Protein AF-0000000083337103 (afdb_homodimer)

Radius of gyration: 29.52 Å; Cα contacts (8 Å, |Δi|>4): 2471; chains: 2; bounding box: 62×86×66 Å

Structure (mmCIF, N/CA/C/O backbone):
data_AF-0000000083337103-model_v1
#
loop_
_entity.id
_entity.type
_entity.pdbx_description
1 polymer 'Aldehyde dehydrogenase'
#
loop_
_atom_site.group_PDB
_atom_site.id
_atom_site.type_symbol
_atom_site.label_atom_id
_atom_site.label_alt_id
_atom_site.label_comp_id
_atom_site.label_asym_id
_atom_site.label_entity_id
_atom_site.label_seq_id
_atom_site.pdbx_PDB_ins_code
_atom_site.Cartn_x
_atom_site.Cartn_y
_atom_site.Cartn_z
_atom_site.occupancy
_atom_site.B_iso_or_equiv
_atom_site.auth_seq_id
_atom_site.auth_comp_id
_atom_site.auth_asym_id
_atom_site.auth_atom_id
_atom_site.pdbx_PDB_model_num
ATOM 1 N N . MET A 1 1 ? -28.062 23.016 35.469 1 33.94 1 MET A N 1
ATOM 2 C CA . MET A 1 1 ? -26.984 22.734 34.531 1 33.94 1 MET A CA 1
ATOM 3 C C . MET A 1 1 ? -27.516 21.938 33.344 1 33.94 1 MET A C 1
ATOM 5 O O . MET A 1 1 ? -28.094 20.875 33.5 1 33.94 1 MET A O 1
ATOM 9 N N . THR A 1 2 ? -27.953 22.578 32.312 1 44.22 2 THR A N 1
ATOM 10 C CA . THR A 1 2 ? -28.547 21.953 31.141 1 44.22 2 THR A CA 1
ATOM 11 C C . THR A 1 2 ? -27.703 20.766 30.672 1 44.22 2 THR A C 1
ATOM 13 O O . THR A 1 2 ? -26.484 20.844 30.625 1 44.22 2 THR A O 1
ATOM 16 N N . ALA A 1 3 ? -28.328 19.734 30.734 1 54.28 3 ALA A N 1
ATOM 17 C CA . ALA A 1 3 ? -27.703 18.469 30.375 1 54.28 3 ALA A CA 1
ATOM 18 C C . ALA A 1 3 ? -26.906 18.609 29.078 1 54.28 3 ALA A C 1
ATOM 20 O O . ALA A 1 3 ? -27.391 19.188 28.094 1 54.28 3 ALA A O 1
ATOM 21 N N . PRO A 1 4 ? -25.688 18.344 29.219 1 73.19 4 PRO A N 1
ATOM 22 C CA . PRO A 1 4 ? -24.891 18.422 27.984 1 73.19 4 PRO A CA 1
ATOM 23 C C . PRO A 1 4 ? -25.516 17.672 26.828 1 73.19 4 PRO A C 1
ATOM 25 O O . PRO A 1 4 ? -26.203 16.672 27.031 1 73.19 4 PRO A O 1
ATOM 28 N N . VAL A 1 5 ? -25.5 18.266 25.719 1 80.81 5 VAL A N 1
ATOM 29 C CA . VAL A 1 5 ? -25.984 17.641 24.484 1 80.81 5 VAL A CA 1
ATOM 30 C C . VAL A 1 5 ? -25.297 16.281 24.297 1 80.81 5 VAL A C 1
ATOM 32 O O . VAL A 1 5 ? -24.078 16.188 24.406 1 80.81 5 VAL A O 1
ATOM 35 N N . GLN A 1 6 ? -26.094 15.203 24.172 1 82.31 6 GLN A N 1
ATOM 36 C CA . GLN A 1 6 ? -25.594 13.867 23.859 1 82.31 6 GLN A CA 1
ATOM 37 C C . GLN A 1 6 ? -25.812 13.531 22.391 1 82.31 6 GLN A C 1
ATOM 39 O O . GLN A 1 6 ? -26.922 13.594 21.891 1 82.31 6 GLN A O 1
ATOM 44 N N . HIS A 1 7 ? -24.703 13.203 21.766 1 88.31 7 HIS A N 1
ATOM 45 C CA . HIS A 1 7 ? -24.781 12.977 20.328 1 88.31 7 HIS A CA 1
ATOM 46 C C . HIS A 1 7 ? -24.953 11.492 20.016 1 88.31 7 HIS A C 1
ATOM 48 O O . HIS A 1 7 ? -24.359 10.648 20.688 1 88.31 7 HIS A O 1
ATOM 54 N N . PRO A 1 8 ? -25.688 11.195 18.953 1 89.31 8 PRO A N 1
ATOM 55 C CA . PRO A 1 8 ? -25.891 9.812 18.5 1 89.31 8 PRO A CA 1
ATOM 56 C C . PRO A 1 8 ? -24.859 9.391 17.453 1 89.31 8 PRO A C 1
ATOM 58 O O . PRO A 1 8 ? -24.156 10.242 16.891 1 89.31 8 PRO A O 1
ATOM 61 N N . MET A 1 9 ? -24.75 8.094 17.266 1 96.25 9 MET A N 1
ATOM 62 C CA . MET A 1 9 ? -24.094 7.559 16.078 1 96.25 9 MET A CA 1
ATOM 63 C C . MET A 1 9 ? -25.031 7.605 14.867 1 96.25 9 MET A C 1
ATOM 65 O O . MET A 1 9 ? -26.219 7.906 15 1 96.25 9 MET A O 1
ATOM 69 N N . TYR A 1 10 ? -24.5 7.516 13.703 1 98.25 10 TYR A N 1
ATOM 70 C CA . TYR A 1 10 ? -25.281 7.422 12.477 1 98.25 10 TYR A CA 1
ATOM 71 C C . TYR A 1 10 ? -25 6.113 11.742 1 98.25 10 TYR A C 1
ATOM 73 O O . TYR A 1 10 ? -23.984 6 11.039 1 98.25 10 TYR A O 1
ATOM 81 N N . ILE A 1 11 ? -25.859 5.113 11.875 1 98.12 11 ILE A N 1
ATOM 82 C CA . ILE A 1 11 ? -25.656 3.773 11.336 1 98.12 11 ILE A CA 1
ATOM 83 C C . ILE A 1 11 ? -26.859 3.359 10.508 1 98.12 11 ILE A C 1
ATOM 85 O O . ILE A 1 11 ? -28 3.479 10.953 1 98.12 11 ILE A O 1
ATOM 89 N N . ASP A 1 12 ? -26.609 2.986 9.32 1 98.25 12 ASP A N 1
ATOM 90 C CA . ASP A 1 12 ? -27.625 2.451 8.422 1 98.25 12 ASP A CA 1
ATOM 91 C C . ASP A 1 12 ? -28.75 3.471 8.18 1 98.25 12 ASP A C 1
ATOM 93 O O . ASP A 1 12 ? -29.922 3.127 8.211 1 98.25 12 ASP A O 1
ATOM 97 N N . GLY A 1 13 ? -28.312 4.672 8.039 1 97.81 13 GLY A N 1
ATOM 98 C CA . GLY A 1 13 ? -29.234 5.73 7.652 1 97.81 13 GLY A CA 1
ATOM 99 C C . GLY A 1 13 ? -30.047 6.27 8.812 1 97.81 13 GLY A C 1
ATOM 100 O O . GLY A 1 13 ? -31.047 6.973 8.609 1 97.81 13 GLY A O 1
ATOM 101 N N . GLN A 1 14 ? -29.625 5.914 10.031 1 97.38 14 GLN A N 1
ATOM 102 C CA . GLN A 1 14 ? -30.391 6.344 11.195 1 97.38 14 GLN A CA 1
ATOM 103 C C . GLN A 1 14 ? -29.469 6.836 12.305 1 97.38 14 GLN A C 1
ATOM 105 O O . GLN A 1 14 ? -28.391 6.27 12.523 1 97.38 14 GLN A O 1
ATOM 110 N N . PHE A 1 15 ? -29.953 7.906 12.969 1 97 15 PHE A N 1
ATOM 111 C CA . PHE A 1 15 ? -29.297 8.32 14.203 1 97 15 PHE A CA 1
ATOM 112 C C . PHE A 1 15 ? -29.656 7.398 15.352 1 97 15 PHE A C 1
ATOM 114 O O . PHE A 1 15 ? -30.844 7.18 15.625 1 97 15 PHE A O 1
ATOM 121 N N . GLU A 1 16 ? -28.656 6.773 15.906 1 92.44 16 GLU A N 1
ATOM 122 C CA . GLU A 1 16 ? -28.891 5.848 17.016 1 92.44 16 GLU A CA 1
ATOM 123 C C . GLU A 1 16 ? -28.172 6.316 18.281 1 92.44 16 GLU A C 1
ATOM 125 O O . GLU A 1 16 ? -27.016 6.762 18.219 1 92.44 16 GLU A O 1
ATOM 130 N N . PRO A 1 17 ? -29 6.211 19.328 1 84.12 17 PRO A N 1
ATOM 131 C CA . PRO A 1 17 ? -28.297 6.52 20.578 1 84.12 17 PRO A CA 1
ATOM 132 C C . PRO A 1 17 ? -27.203 5.512 20.906 1 84.12 17 PRO A C 1
ATOM 134 O O . PRO A 1 17 ? -27.312 4.336 20.547 1 84.12 17 PRO A O 1
ATOM 137 N N . GLY A 1 18 ? -26.141 6 21.297 1 74.75 18 GLY A N 1
ATOM 138 C CA . GLY A 1 18 ? -25.125 5.066 21.734 1 74.75 18 GLY A CA 1
ATOM 139 C C . GLY A 1 18 ? -25.609 4.07 22.766 1 74.75 18 GLY A C 1
ATOM 140 O O . GLY A 1 18 ? -26.484 4.391 23.578 1 74.75 18 GLY A O 1
ATOM 141 N N . ARG A 1 19 ? -25.25 2.857 22.656 1 72.56 19 ARG A N 1
ATOM 142 C CA . ARG A 1 19 ? -25.641 1.775 23.562 1 72.56 19 ARG A CA 1
ATOM 143 C C . ARG A 1 19 ? -24.672 1.66 24.734 1 72.56 19 ARG A C 1
ATOM 145 O O . ARG A 1 19 ? -24.844 0.794 25.594 1 72.56 19 ARG A O 1
ATOM 152 N N . ALA A 1 20 ? -23.797 2.619 24.625 1 72.31 20 ALA A N 1
ATOM 153 C CA . ALA A 1 20 ? -22.719 2.516 25.625 1 72.31 20 ALA A CA 1
ATOM 154 C C . ALA A 1 20 ? -23.203 2.998 27 1 72.31 20 ALA A C 1
ATOM 156 O O . ALA A 1 20 ? -24.109 3.818 27.094 1 72.31 20 ALA A O 1
ATOM 157 N N . ASP A 1 21 ? -22.625 2.338 27.938 1 80.06 21 ASP A N 1
ATOM 158 C CA . ASP A 1 21 ? -22.906 2.723 29.328 1 80.06 21 ASP A CA 1
ATOM 159 C C . ASP A 1 21 ? -22.016 3.889 29.766 1 80.06 21 ASP A C 1
ATOM 161 O O . ASP A 1 21 ? -22.172 4.402 30.875 1 80.06 21 ASP A O 1
ATOM 165 N N . ALA A 1 22 ? -21.156 4.199 28.859 1 89.06 22 ALA A N 1
ATOM 166 C CA . ALA A 1 22 ? -20.203 5.262 29.203 1 89.06 22 ALA A CA 1
ATOM 167 C C . ALA A 1 22 ? -20.188 6.344 28.141 1 89.06 22 ALA A C 1
ATOM 169 O O . ALA A 1 22 ? -20.594 6.102 27 1 89.06 22 ALA A O 1
ATOM 170 N N . TRP A 1 23 ? -19.812 7.594 28.594 1 93.5 23 TRP A N 1
ATOM 171 C CA . TRP A 1 23 ? -19.75 8.766 27.734 1 93.5 23 TRP A CA 1
ATOM 172 C C . TRP A 1 23 ? -18.344 9.367 27.703 1 93.5 23 TRP A C 1
ATOM 174 O O . TRP A 1 23 ? -17.578 9.188 28.656 1 93.5 23 TRP A O 1
ATOM 184 N N . ILE A 1 24 ? -18.062 10 26.594 1 96.19 24 ILE A N 1
ATOM 185 C CA . ILE A 1 24 ? -16.844 10.797 26.453 1 96.19 24 ILE A CA 1
ATOM 186 C C . ILE A 1 24 ? -17.203 12.281 26.391 1 96.19 24 ILE A C 1
ATOM 188 O O . ILE A 1 24 ? -18.031 12.695 25.594 1 96.19 24 ILE A O 1
ATOM 192 N N . ASP A 1 25 ? -16.609 13.039 27.25 1 96.81 25 ASP A N 1
ATOM 193 C CA . ASP A 1 25 ? -16.859 14.477 27.312 1 96.81 25 ASP A CA 1
ATOM 194 C C . ASP A 1 25 ? -16.125 15.211 26.203 1 96.81 25 ASP A C 1
ATOM 196 O O . ASP A 1 25 ? -14.977 14.891 25.891 1 96.81 25 ASP A O 1
ATOM 200 N N . VAL A 1 26 ? -16.828 16.094 25.578 1 97.88 26 VAL A N 1
ATOM 201 C CA . VAL A 1 26 ? -16.234 17.016 24.609 1 97.88 26 VAL A CA 1
ATOM 202 C C . VAL A 1 26 ? -16.047 18.391 25.234 1 97.88 26 VAL A C 1
ATOM 204 O O . VAL A 1 26 ? -17.016 19.031 25.641 1 97.88 26 VAL A O 1
ATOM 207 N N . ILE A 1 27 ? -14.781 18.797 25.297 1 98.06 27 ILE A N 1
ATOM 208 C CA . ILE A 1 27 ? -14.422 19.953 26.094 1 98.06 27 ILE A CA 1
ATOM 209 C C . ILE A 1 27 ? -13.961 21.094 25.172 1 98.06 27 ILE A C 1
ATOM 211 O O . ILE A 1 27 ? -13.219 20.844 24.219 1 98.06 27 ILE A O 1
ATOM 215 N N . ASN A 1 28 ? -14.469 22.328 25.422 1 98.38 28 ASN A N 1
ATOM 216 C CA . ASN A 1 28 ? -13.93 23.5 24.734 1 98.38 28 ASN A CA 1
ATOM 217 C C . ASN A 1 28 ? -12.5 23.797 25.188 1 98.38 28 ASN A C 1
ATOM 219 O O . ASN A 1 28 ? -12.266 24.125 26.344 1 98.38 28 ASN A O 1
ATOM 223 N N . PRO A 1 29 ? -11.555 23.766 24.281 1 98.62 29 PRO A N 1
ATOM 224 C CA . PRO A 1 29 ? -10.164 23.891 24.719 1 98.62 29 PRO A CA 1
ATOM 225 C C . PRO A 1 29 ? -9.812 25.312 25.156 1 98.62 29 PRO A C 1
ATOM 227 O O . PRO A 1 29 ? -8.805 25.516 25.844 1 98.62 29 PRO A O 1
ATOM 230 N N . ALA A 1 30 ? -10.562 26.328 24.75 1 98.25 30 ALA A N 1
ATOM 231 C CA . ALA A 1 30 ? -10.281 27.719 25.109 1 98.25 30 ALA A CA 1
ATOM 232 C C . ALA A 1 30 ? -10.828 28.047 26.5 1 98.25 30 ALA A C 1
ATOM 234 O O . ALA A 1 30 ? -10.273 28.891 27.203 1 98.25 30 ALA A O 1
ATOM 235 N N . THR A 1 31 ? -11.93 27.344 26.953 1 97.94 31 THR A N 1
ATOM 236 C CA . THR A 1 31 ? -12.617 27.703 28.188 1 97.94 31 THR A CA 1
ATOM 237 C C . THR A 1 31 ? -12.648 26.531 29.156 1 97.94 31 THR A C 1
ATOM 239 O O . THR A 1 31 ? -12.961 26.703 30.344 1 97.94 31 THR A O 1
ATOM 242 N N . GLU A 1 32 ? -12.43 25.328 28.656 1 97.81 32 GLU A N 1
ATOM 243 C CA . GLU A 1 32 ? -12.477 24.078 29.406 1 97.81 32 GLU A CA 1
ATOM 244 C C . GLU A 1 32 ? -13.906 23.703 29.781 1 97.81 32 GLU A C 1
ATOM 246 O O . GLU A 1 32 ? -14.133 22.828 30.609 1 97.81 32 GLU A O 1
ATOM 251 N N . ALA A 1 33 ? -14.812 24.359 29.125 1 97.25 33 ALA A N 1
ATOM 252 C CA . ALA A 1 33 ? -16.219 24.078 29.391 1 97.25 33 ALA A CA 1
ATOM 253 C C . ALA A 1 33 ? -16.656 22.797 28.688 1 97.25 33 ALA A C 1
ATOM 255 O O . ALA A 1 33 ? -16.203 22.484 27.578 1 97.25 33 ALA A O 1
ATOM 256 N N . LEU A 1 34 ? -17.562 22.062 29.328 1 97.25 34 LEU A N 1
ATOM 257 C CA . LEU A 1 34 ? -18.188 20.906 28.703 1 97.25 34 LEU A CA 1
ATOM 258 C C . LEU A 1 34 ? -19.156 21.344 27.594 1 97.25 34 LEU A C 1
ATOM 260 O O . LEU A 1 34 ? -20.109 22.094 27.859 1 97.25 34 LEU A O 1
ATOM 264 N N . LEU A 1 35 ? -18.922 20.922 26.375 1 97.12 35 LEU A N 1
ATOM 265 C CA . LEU A 1 35 ? -19.75 21.281 25.234 1 97.12 35 LEU A CA 1
ATOM 266 C C . LEU A 1 35 ? -20.859 20.266 25 1 97.12 35 LEU A C 1
ATOM 268 O O . LEU A 1 35 ? -22 20.625 24.75 1 97.12 35 LEU A O 1
ATOM 272 N N . SER A 1 36 ? -20.438 19.031 24.984 1 96.12 36 SER A N 1
ATOM 273 C CA . SER A 1 36 ? -21.312 17.906 24.672 1 96.12 36 SER A CA 1
ATOM 274 C C . SER A 1 36 ? -20.703 16.594 25.141 1 96.12 36 SER A C 1
ATOM 276 O O . SER A 1 36 ? -19.625 16.578 25.75 1 96.12 36 SER A O 1
ATOM 278 N N . ARG A 1 37 ? -21.469 15.547 24.953 1 95.12 37 ARG A N 1
ATOM 279 C CA . ARG A 1 37 ? -20.969 14.195 25.203 1 95.12 37 ARG A CA 1
ATOM 280 C C . ARG A 1 37 ? -21.281 13.273 24.031 1 95.12 37 ARG A C 1
ATOM 282 O O . ARG A 1 37 ? -22.281 13.461 23.328 1 95.12 37 ARG A O 1
ATOM 289 N N . ILE A 1 38 ? -20.406 12.344 23.812 1 95.75 38 ILE A N 1
ATOM 290 C CA . ILE A 1 38 ? -20.641 11.312 22.812 1 95.75 38 ILE A CA 1
ATOM 291 C C . ILE A 1 38 ? -20.547 9.93 23.469 1 95.75 38 ILE A C 1
ATOM 293 O O . ILE A 1 38 ? -19.906 9.766 24.5 1 95.75 38 ILE A O 1
ATOM 297 N N . PRO A 1 39 ? -21.219 8.938 22.891 1 94.88 39 PRO A N 1
ATOM 298 C CA . PRO A 1 39 ? -21.094 7.586 23.422 1 94.88 39 PRO A CA 1
ATOM 299 C C . PRO A 1 39 ? -19.672 7.047 23.328 1 94.88 39 PRO A C 1
ATOM 301 O O . PRO A 1 39 ? -18.969 7.301 22.344 1 94.88 39 PRO A O 1
ATOM 304 N N . ASP A 1 40 ? -19.266 6.414 24.391 1 96.25 40 ASP A N 1
ATOM 305 C CA . ASP A 1 40 ? -18.047 5.602 24.328 1 96.25 40 ASP A CA 1
ATOM 306 C C . ASP A 1 40 ? -18.312 4.273 23.609 1 96.25 40 ASP A C 1
ATOM 308 O O . ASP A 1 40 ? -18.531 3.246 24.266 1 96.25 40 ASP A O 1
ATOM 312 N N . GLY A 1 41 ? -18.266 4.293 22.25 1 95.62 41 GLY A N 1
ATOM 313 C CA . GLY A 1 41 ? -18.703 3.207 21.391 1 95.62 41 GLY A CA 1
ATOM 314 C C . GLY A 1 41 ? -17.938 1.92 21.625 1 95.62 41 GLY A C 1
ATOM 315 O O . GLY A 1 41 ? -16.797 1.947 22.094 1 95.62 41 GLY A O 1
ATOM 316 N N . SER A 1 42 ? -18.516 0.832 21.219 1 95.44 42 SER A N 1
ATOM 317 C CA . SER A 1 42 ? -17.938 -0.501 21.359 1 95.44 42 SER A CA 1
ATOM 318 C C . SER A 1 42 ? -17.547 -1.082 20 1 95.44 42 SER A C 1
ATOM 320 O O . SER A 1 42 ? -17.891 -0.512 18.969 1 95.44 42 SER A O 1
ATOM 322 N N . ALA A 1 43 ? -16.875 -2.234 20.078 1 96.56 43 ALA A N 1
ATOM 323 C CA . ALA A 1 43 ? -16.578 -2.986 18.859 1 96.56 43 ALA A CA 1
ATOM 324 C C . ALA A 1 43 ? -17.875 -3.393 18.141 1 96.56 43 ALA A C 1
ATOM 326 O O . ALA A 1 43 ? -17.922 -3.426 16.922 1 96.56 43 ALA A O 1
ATOM 327 N N . GLU A 1 44 ? -18.875 -3.703 18.906 1 96.62 44 GLU A N 1
ATOM 328 C CA . GLU A 1 44 ? -20.156 -4.113 18.328 1 96.62 44 GLU A CA 1
ATOM 329 C C . GLU A 1 44 ? -20.781 -2.982 17.531 1 96.62 44 GLU A C 1
ATOM 331 O O . GLU A 1 44 ? -21.422 -3.227 16.5 1 96.62 44 GLU A O 1
ATOM 336 N N . ASP A 1 45 ? -20.641 -1.751 18.016 1 96.94 45 ASP A N 1
ATOM 337 C CA . ASP A 1 45 ? -21.141 -0.602 17.266 1 96.94 45 ASP A CA 1
ATOM 338 C C . ASP A 1 45 ? -20.453 -0.491 15.914 1 96.94 45 ASP A C 1
ATOM 340 O O . ASP A 1 45 ? -21.109 -0.26 14.891 1 96.94 45 ASP A O 1
ATOM 344 N N . ALA A 1 46 ? -19.172 -0.667 15.953 1 97.94 46 ALA A N 1
ATOM 345 C CA . ALA A 1 46 ? -18.406 -0.644 14.711 1 97.94 46 ALA A CA 1
ATOM 346 C C . ALA A 1 46 ? -18.828 -1.776 13.781 1 97.94 46 ALA A C 1
ATOM 348 O O . ALA A 1 46 ? -18.953 -1.578 12.57 1 97.94 46 ALA A O 1
ATOM 349 N N . GLN A 1 47 ? -19.047 -2.969 14.32 1 98.44 47 GLN A N 1
ATOM 350 C CA . GLN A 1 47 ? -19.469 -4.125 13.531 1 98.44 47 GLN A CA 1
ATOM 351 C C . GLN A 1 47 ? -20.812 -3.867 12.844 1 98.44 47 GLN A C 1
ATOM 353 O O . GLN A 1 47 ? -20.984 -4.207 11.672 1 98.44 47 GLN A 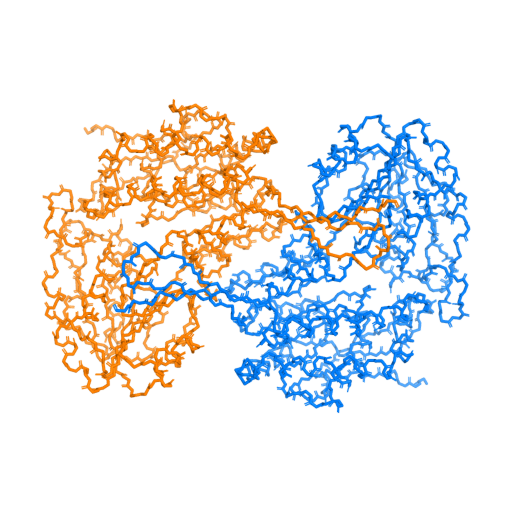O 1
ATOM 358 N N . ARG A 1 48 ? -21.734 -3.273 13.57 1 98 48 ARG A N 1
ATOM 359 C CA . ARG A 1 48 ? -23.031 -2.959 12.992 1 98 48 ARG A CA 1
ATOM 360 C C . ARG A 1 48 ? -22.891 -1.993 11.82 1 98 48 ARG A C 1
ATOM 362 O O . ARG A 1 48 ? -23.547 -2.156 10.789 1 98 48 ARG A O 1
ATOM 369 N N . ALA A 1 49 ? -22.047 -1 12 1 98.69 49 ALA A N 1
ATOM 370 C CA . ALA A 1 49 ? -21.812 -0.031 10.938 1 98.69 49 ALA A CA 1
ATOM 371 C C . ALA A 1 49 ? -21.172 -0.699 9.719 1 98.69 49 ALA A C 1
ATOM 373 O O . ALA A 1 49 ? -21.562 -0.429 8.578 1 98.69 49 ALA A O 1
ATOM 374 N N . ILE A 1 50 ? -20.219 -1.591 9.938 1 98.88 50 ILE A N 1
ATOM 375 C CA . ILE A 1 50 ? -19.516 -2.303 8.867 1 98.88 50 ILE A CA 1
ATOM 376 C C . ILE A 1 50 ? -20.516 -3.195 8.125 1 98.88 50 ILE A C 1
ATOM 378 O O . ILE A 1 50 ? -20.5 -3.254 6.891 1 98.88 50 ILE A O 1
ATOM 382 N N . LEU A 1 51 ? -21.344 -3.896 8.844 1 98.81 51 LEU A N 1
ATOM 383 C CA . LEU A 1 51 ? -22.328 -4.77 8.227 1 98.81 51 LEU A CA 1
ATOM 384 C C . LEU A 1 51 ? -23.312 -3.967 7.367 1 98.81 51 LEU A C 1
ATOM 386 O O . LEU A 1 51 ? -23.703 -4.414 6.293 1 98.81 51 LEU A O 1
ATOM 390 N N . ALA A 1 52 ? -23.734 -2.803 7.906 1 98.81 52 ALA A N 1
ATOM 391 C CA . ALA A 1 52 ? -24.594 -1.918 7.125 1 98.81 52 ALA A CA 1
ATOM 392 C C . ALA A 1 52 ? -23.922 -1.486 5.832 1 98.81 52 ALA A C 1
ATOM 394 O O . ALA A 1 52 ? -24.531 -1.48 4.766 1 98.81 52 ALA A O 1
ATOM 395 N N . ALA A 1 53 ? -22.672 -1.084 5.934 1 98.94 53 ALA A N 1
ATOM 396 C CA . ALA A 1 53 ? -21.891 -0.687 4.766 1 98.94 53 ALA A CA 1
ATOM 397 C C . ALA A 1 53 ? -21.781 -1.836 3.77 1 98.94 53 ALA A C 1
ATOM 399 O O . ALA A 1 53 ? -21.891 -1.629 2.559 1 98.94 53 ALA A O 1
ATOM 400 N N . GLU A 1 54 ? -21.516 -3.041 4.254 1 98.69 54 GLU A N 1
ATOM 401 C CA . GLU A 1 54 ? -21.391 -4.23 3.414 1 98.69 54 GLU A CA 1
ATOM 402 C C . GLU A 1 54 ? -22.672 -4.492 2.641 1 98.69 54 GLU A C 1
ATOM 404 O O . GLU A 1 54 ? -22.641 -4.801 1.447 1 98.69 54 GLU A O 1
ATOM 409 N N . ARG A 1 55 ? -23.797 -4.395 3.332 1 98.5 55 ARG A N 1
ATOM 410 C CA . ARG A 1 55 ? -25.094 -4.633 2.705 1 98.5 55 ARG A CA 1
ATOM 411 C C . ARG A 1 55 ? -25.359 -3.621 1.597 1 98.5 55 ARG A C 1
ATOM 413 O O . ARG A 1 55 ? -25.953 -3.961 0.567 1 98.5 55 ARG A O 1
ATOM 420 N N . ALA A 1 56 ? -24.891 -2.4 1.756 1 98.81 56 ALA A N 1
ATOM 421 C CA . ALA A 1 56 ? -25.172 -1.309 0.831 1 98.81 56 ALA A CA 1
ATOM 422 C C . ALA A 1 56 ? -24.234 -1.342 -0.372 1 98.81 56 ALA A C 1
ATOM 424 O O . ALA A 1 56 ? -24.562 -0.791 -1.43 1 98.81 56 ALA A O 1
ATOM 425 N N . GLN A 1 57 ? -23.125 -1.963 -0.267 1 98.5 57 GLN A N 1
ATOM 426 C CA . GLN A 1 57 ? -21.984 -1.786 -1.159 1 98.5 57 GLN A CA 1
ATOM 427 C C . GLN A 1 57 ? -22.312 -2.254 -2.574 1 98.5 57 GLN A C 1
ATOM 429 O O . GLN A 1 57 ? -22.031 -1.547 -3.547 1 98.5 57 GLN A O 1
ATOM 434 N N . PRO A 1 58 ? -22.938 -3.441 -2.758 1 97.19 58 PRO A N 1
ATOM 435 C CA . PRO A 1 58 ? -23.156 -3.902 -4.129 1 97.19 58 PRO A CA 1
ATOM 436 C C . PRO A 1 58 ? -24.062 -2.961 -4.926 1 97.19 58 PRO A C 1
ATOM 438 O O . PRO A 1 58 ? -23.766 -2.641 -6.078 1 97.19 58 PRO A O 1
ATOM 441 N N . ALA A 1 59 ? -25.125 -2.494 -4.309 1 98.12 59 ALA A N 1
ATOM 442 C CA . ALA A 1 59 ? -26.031 -1.585 -5 1 98.12 59 ALA A CA 1
ATOM 443 C C . ALA A 1 59 ? -25.375 -0.242 -5.277 1 98.12 59 ALA A C 1
ATOM 445 O O . ALA A 1 59 ? -25.594 0.363 -6.328 1 98.12 59 ALA A O 1
ATOM 446 N N . TRP A 1 60 ? -24.594 0.245 -4.383 1 98.75 60 TRP A N 1
ATOM 447 C CA . TRP A 1 60 ? -23.891 1.506 -4.551 1 98.75 60 TRP A CA 1
ATOM 448 C C . TRP A 1 60 ? -22.891 1.414 -5.703 1 98.75 60 TRP A C 1
ATOM 450 O O . TRP A 1 60 ? -22.828 2.307 -6.551 1 98.75 60 TRP A O 1
ATOM 460 N N . GLU A 1 61 ? -22.109 0.341 -5.73 1 97.88 61 GLU A N 1
ATOM 461 C CA . GLU A 1 61 ? -21.109 0.135 -6.781 1 97.88 61 GLU A CA 1
ATOM 462 C C . GLU A 1 61 ? -21.781 0.036 -8.148 1 97.88 61 GLU A C 1
ATOM 464 O O . GLU A 1 61 ? -21.203 0.453 -9.156 1 97.88 61 GLU A O 1
ATOM 469 N N . ALA A 1 62 ? -22.984 -0.475 -8.164 1 96.94 62 ALA A N 1
ATOM 470 C CA . ALA A 1 62 ? -23.672 -0.709 -9.43 1 96.94 62 ALA A CA 1
ATOM 471 C C . ALA A 1 62 ? -24.125 0.606 -10.062 1 96.94 62 ALA A C 1
ATOM 473 O O . ALA A 1 62 ? -24.391 0.661 -11.266 1 96.94 62 ALA A O 1
ATOM 474 N N . LEU A 1 63 ? -24.188 1.689 -9.242 1 98 63 LEU A N 1
ATOM 475 C CA . LEU A 1 63 ? -24.547 2.988 -9.797 1 98 63 LEU A CA 1
ATOM 476 C C . LEU A 1 63 ? -23.453 3.508 -10.719 1 98 63 LEU A C 1
ATOM 478 O O . LEU A 1 63 ? -22.266 3.395 -10.398 1 98 63 LEU A O 1
ATOM 482 N N . PRO A 1 64 ? -23.859 4.078 -11.891 1 97.88 64 PRO A N 1
ATOM 483 C CA . PRO A 1 64 ? -22.844 4.789 -12.664 1 97.88 64 PRO A CA 1
ATOM 484 C C . PRO A 1 64 ? -22.141 5.879 -11.852 1 97.88 64 PRO A C 1
ATOM 486 O O . PRO A 1 64 ? -22.781 6.547 -11.031 1 97.88 64 PRO A O 1
ATOM 489 N N . ALA A 1 65 ? -20.938 6.102 -12.086 1 98.25 65 ALA A N 1
ATOM 490 C CA . ALA A 1 65 ? -20.141 7.043 -11.305 1 98.25 65 ALA A CA 1
ATOM 491 C C . ALA A 1 65 ? -20.766 8.438 -11.312 1 98.25 65 ALA A C 1
ATOM 493 O O . ALA A 1 65 ? -20.688 9.164 -10.32 1 98.25 65 ALA A O 1
ATOM 494 N N . ILE A 1 66 ? -21.391 8.789 -12.398 1 98.56 66 ILE A N 1
ATOM 495 C CA . ILE A 1 66 ? -21.969 10.125 -12.531 1 98.56 66 ILE A CA 1
ATOM 496 C C . ILE A 1 66 ? -23.141 10.281 -11.555 1 98.56 66 ILE A C 1
ATOM 498 O O . ILE A 1 66 ? -23.391 11.383 -11.07 1 98.56 66 ILE A O 1
ATOM 502 N N . GLU A 1 67 ? -23.812 9.211 -11.227 1 98.69 67 GLU A N 1
ATOM 503 C CA . GLU A 1 6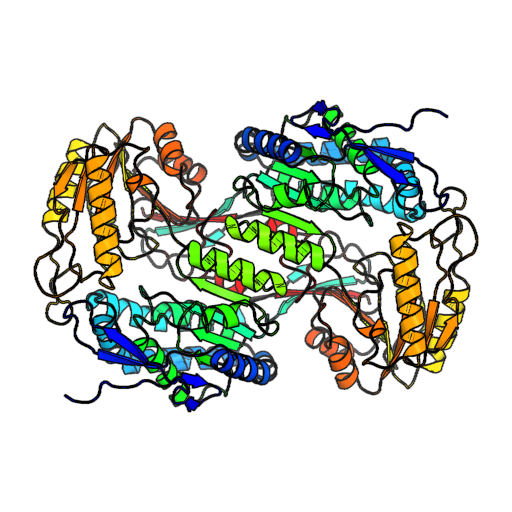7 ? -24.875 9.258 -10.227 1 98.69 67 GLU A CA 1
ATOM 504 C C . GLU A 1 67 ? -24.297 9.391 -8.82 1 98.69 67 GLU A C 1
ATOM 506 O O . GLU A 1 67 ? -24.828 10.133 -7.992 1 98.69 67 GLU A O 1
ATOM 511 N N . ARG A 1 68 ? -23.219 8.703 -8.586 1 98.88 68 ARG A N 1
ATOM 512 C CA . ARG A 1 68 ? -22.547 8.852 -7.301 1 98.88 68 ARG A CA 1
ATOM 513 C C . ARG A 1 68 ? -22.016 10.273 -7.129 1 98.88 68 ARG A C 1
ATOM 515 O O . ARG A 1 68 ? -22.094 10.844 -6.039 1 98.88 68 ARG A O 1
ATOM 522 N N . ALA A 1 69 ? -21.547 10.859 -8.227 1 98.88 69 ALA A N 1
ATOM 523 C CA . ALA A 1 69 ? -21.078 12.25 -8.219 1 98.88 69 ALA A CA 1
ATOM 524 C C . ALA A 1 69 ? -22.203 13.195 -7.797 1 98.88 69 ALA A C 1
ATOM 526 O O . ALA A 1 69 ? -21.969 14.188 -7.109 1 98.88 69 ALA A O 1
ATOM 527 N N . GLY A 1 70 ? -23.406 12.883 -8.273 1 98.88 70 GLY A N 1
ATOM 528 C CA . GLY A 1 70 ? -24.547 13.695 -7.887 1 98.88 70 GLY A CA 1
ATOM 529 C C . GLY A 1 70 ? -24.75 13.766 -6.383 1 98.88 70 GLY A C 1
ATOM 530 O O . GLY A 1 70 ? -25.078 14.828 -5.844 1 98.88 70 GLY A O 1
ATOM 531 N N . TRP A 1 71 ? -24.531 12.656 -5.703 1 98.88 71 TRP A N 1
ATOM 532 C CA . TRP A 1 71 ? -24.656 12.617 -4.254 1 98.88 71 TRP A CA 1
ATOM 533 C C . TRP A 1 71 ? -23.578 13.469 -3.586 1 98.88 71 TRP A C 1
ATOM 535 O O . TRP A 1 71 ? -23.844 14.172 -2.605 1 98.88 71 TRP A O 1
ATOM 545 N N . LEU A 1 72 ? -22.328 13.43 -4.09 1 98.94 72 LEU A N 1
ATOM 546 C CA . LEU A 1 72 ? -21.266 14.266 -3.549 1 98.94 72 LEU A CA 1
ATOM 547 C C . LEU A 1 72 ? -21.609 15.742 -3.688 1 98.94 72 LEU A C 1
ATOM 549 O O . LEU A 1 72 ? -21.391 16.531 -2.766 1 98.94 72 LEU A O 1
ATOM 553 N N . ARG A 1 73 ? -22.188 16.141 -4.82 1 98.88 73 ARG A N 1
ATOM 554 C CA . ARG A 1 73 ? -22.578 17.516 -5.051 1 98.88 73 ARG A CA 1
ATOM 555 C C . ARG A 1 73 ? -23.688 17.938 -4.094 1 98.88 73 ARG A C 1
ATOM 557 O O . ARG A 1 73 ? -23.719 19.094 -3.635 1 98.88 73 ARG A O 1
ATOM 564 N N . LYS A 1 74 ? -24.609 17 -3.812 1 98.88 74 LYS A N 1
ATOM 565 C CA . LYS A 1 74 ? -25.672 17.297 -2.846 1 98.88 74 LYS A CA 1
ATOM 566 C C . LYS A 1 74 ? -25.094 17.516 -1.452 1 98.88 74 LYS A C 1
ATOM 568 O O . LYS A 1 74 ? -25.531 18.406 -0.724 1 98.88 74 LYS A O 1
ATOM 573 N N . ILE A 1 75 ? -24.125 16.703 -1.092 1 98.94 75 ILE A N 1
ATOM 574 C CA . ILE A 1 75 ? -23.469 16.891 0.197 1 98.94 75 ILE A CA 1
ATOM 575 C C . ILE A 1 75 ? -22.781 18.25 0.235 1 98.94 75 ILE A C 1
ATOM 577 O O . ILE A 1 75 ? -22.922 19 1.211 1 98.94 75 ILE A O 1
ATOM 581 N N . ALA A 1 76 ? -22.047 18.594 -0.838 1 98.94 76 ALA A N 1
ATOM 582 C CA . ALA A 1 76 ? -21.344 19.875 -0.922 1 98.94 76 ALA A CA 1
ATOM 583 C C . ALA A 1 76 ? -22.328 21.031 -0.76 1 98.94 76 ALA A C 1
ATOM 585 O O . ALA A 1 76 ? -22.047 21.984 -0.029 1 98.94 76 ALA A O 1
ATOM 586 N N . ALA A 1 77 ? -23.453 20.938 -1.396 1 98.88 77 ALA A N 1
ATOM 587 C CA . ALA A 1 77 ? -24.469 21.969 -1.285 1 98.88 77 ALA A CA 1
ATOM 588 C C . ALA A 1 77 ? -24.984 22.078 0.146 1 98.88 77 ALA A C 1
ATOM 590 O O . ALA A 1 77 ? -25.188 23.172 0.662 1 98.88 77 ALA A O 1
ATOM 591 N N . GLY A 1 78 ? -25.25 20.906 0.767 1 98.88 78 GLY A N 1
ATOM 592 C CA . GLY A 1 78 ? -25.672 20.906 2.158 1 98.88 78 GLY A CA 1
ATOM 593 C C . GLY A 1 78 ? -24.672 21.547 3.094 1 98.88 78 GLY A C 1
ATOM 594 O O . GLY A 1 78 ? -25.047 22.234 4.043 1 98.88 78 GLY A O 1
ATOM 595 N N . ILE A 1 79 ? -23.422 21.328 2.838 1 98.94 79 ILE A N 1
ATOM 596 C CA . ILE A 1 79 ? -22.359 21.938 3.639 1 98.94 79 ILE A CA 1
ATOM 597 C C . ILE A 1 79 ? -22.391 23.453 3.486 1 98.94 79 ILE A C 1
ATOM 599 O O . ILE A 1 79 ? -22.328 24.188 4.477 1 98.94 79 ILE A O 1
ATOM 603 N N . ARG A 1 80 ? -22.516 23.953 2.25 1 98.88 80 ARG A N 1
ATOM 604 C CA . ARG A 1 80 ? -22.531 25.391 1.989 1 98.88 80 ARG A CA 1
ATOM 605 C C . ARG A 1 80 ? -23.734 26.047 2.664 1 98.88 80 ARG A C 1
ATOM 607 O O . ARG A 1 80 ? -23.641 27.172 3.137 1 98.88 80 ARG A O 1
ATOM 614 N N . GLU A 1 81 ? -24.812 25.344 2.834 1 98.56 81 GLU A N 1
ATOM 615 C CA . GLU A 1 81 ? -26.031 25.859 3.465 1 98.56 81 GLU A CA 1
ATOM 616 C C . GLU A 1 81 ? -25.844 26 4.973 1 98.56 81 GLU A C 1
ATOM 618 O O . GLU A 1 81 ? -26.516 26.812 5.613 1 98.56 81 GLU A O 1
ATOM 623 N N . ARG A 1 82 ? -24.922 25.25 5.516 1 98.38 82 ARG A N 1
ATOM 624 C CA . ARG A 1 82 ? -24.75 25.219 6.965 1 98.38 82 ARG A CA 1
ATOM 625 C C . ARG A 1 82 ? -23.344 25.672 7.363 1 98.38 82 ARG A C 1
ATOM 627 O O . ARG A 1 82 ? -22.859 25.344 8.445 1 98.38 82 ARG A O 1
ATOM 634 N N . ALA A 1 83 ? -22.688 26.375 6.523 1 98.62 83 ALA A N 1
ATOM 635 C CA . ALA A 1 83 ? -21.25 26.672 6.641 1 98.62 83 ALA A CA 1
ATOM 636 C C . ALA A 1 83 ? -20.938 27.375 7.957 1 98.62 83 ALA A C 1
ATOM 638 O O . ALA A 1 83 ? -20.031 26.969 8.68 1 98.62 83 ALA A O 1
ATOM 639 N N . ASP A 1 84 ? -21.734 28.391 8.352 1 98.25 84 ASP A N 1
ATOM 640 C CA . ASP A 1 84 ? -21.469 29.172 9.555 1 98.25 84 ASP A CA 1
ATOM 641 C C . ASP A 1 84 ? -21.641 28.328 10.812 1 98.25 84 ASP A C 1
ATOM 643 O O . ASP A 1 84 ? -20.859 28.422 11.75 1 98.25 84 ASP A O 1
ATOM 647 N N . GLU A 1 85 ? -22.656 27.547 10.781 1 98.25 85 GLU A N 1
ATOM 648 C CA . GLU A 1 85 ? -22.922 26.656 11.914 1 98.25 85 GLU A CA 1
ATOM 649 C C . GLU A 1 85 ? -21.781 25.656 12.117 1 98.25 85 GLU A C 1
ATOM 651 O O . GLU A 1 85 ? -21.328 25.453 13.242 1 98.25 85 GLU A O 1
ATOM 656 N N . ILE A 1 86 ? -21.375 25.078 11.062 1 98.69 86 ILE A N 1
ATOM 657 C CA . ILE A 1 86 ? -20.312 24.078 11.125 1 98.69 86 ILE A CA 1
ATOM 658 C C . ILE A 1 86 ? -19 24.719 11.562 1 98.69 86 ILE A C 1
ATOM 660 O O . ILE A 1 86 ? -18.281 24.156 12.391 1 98.69 86 ILE A O 1
ATOM 664 N N . ALA A 1 87 ? -18.703 25.891 11.023 1 98.69 87 ALA A N 1
ATOM 665 C CA . ALA A 1 87 ? -17.484 26.609 11.43 1 98.69 87 ALA A CA 1
ATOM 666 C C . ALA A 1 87 ? -17.484 26.891 12.922 1 98.69 87 ALA A C 1
ATOM 668 O O . ALA A 1 87 ? -16.453 26.766 13.586 1 98.69 87 ALA A O 1
ATOM 669 N N . ALA A 1 88 ? -18.641 27.266 13.445 1 98.5 88 ALA A N 1
ATOM 670 C CA . ALA A 1 88 ? -18.766 27.547 14.867 1 98.5 88 ALA A CA 1
ATOM 671 C C . ALA A 1 88 ? -18.484 26.312 15.711 1 98.5 88 ALA A C 1
ATOM 673 O O . ALA A 1 88 ? -17.891 26.406 16.797 1 98.5 88 ALA A O 1
ATOM 674 N N . LEU A 1 89 ? -18.953 25.156 15.266 1 98.44 89 LEU A N 1
ATOM 675 C CA . LEU A 1 89 ? -18.688 23.891 15.953 1 98.44 89 LEU A CA 1
ATOM 676 C C . LEU A 1 89 ? -17.188 23.609 16 1 98.44 89 LEU A C 1
ATOM 678 O O . LEU A 1 89 ? -16.656 23.234 17.047 1 98.44 89 LEU A O 1
ATOM 682 N N . ILE A 1 90 ? -16.531 23.844 14.867 1 98.69 90 ILE A N 1
ATOM 683 C CA . ILE A 1 90 ? -15.094 23.594 14.758 1 98.69 90 ILE A CA 1
ATOM 684 C C . ILE A 1 90 ? -14.336 24.5 15.727 1 98.69 90 ILE A C 1
ATOM 686 O O . ILE A 1 90 ? -13.422 24.062 16.422 1 98.69 90 ILE A O 1
ATOM 690 N N . VAL A 1 91 ? -14.734 25.766 15.805 1 98.69 91 VAL A N 1
ATOM 691 C CA . VAL A 1 91 ? -14.109 26.734 16.703 1 98.69 91 VAL A CA 1
ATOM 692 C C . VAL A 1 91 ? -14.297 26.297 18.156 1 98.69 91 VAL A C 1
ATOM 694 O O . VAL A 1 91 ? -13.344 26.297 18.938 1 98.69 91 VAL A O 1
ATOM 697 N N . ALA A 1 92 ? -15.469 25.891 18.469 1 98.31 92 ALA A N 1
ATOM 698 C CA . ALA A 1 92 ? -15.82 25.578 19.859 1 98.31 92 ALA A CA 1
ATOM 699 C C . ALA A 1 92 ? -15.078 24.328 20.344 1 98.31 92 ALA A C 1
ATOM 701 O O . ALA A 1 92 ? -14.477 24.328 21.406 1 98.31 92 ALA A O 1
ATOM 702 N N . GLU A 1 93 ? -15.102 23.297 19.531 1 98.12 93 GLU A N 1
ATOM 703 C CA . GLU A 1 93 ? -14.578 22.031 20.031 1 98.12 93 GLU A CA 1
ATOM 704 C C . GLU A 1 93 ? -13.094 21.875 19.703 1 98.12 93 GLU A C 1
ATOM 706 O O . GLU A 1 93 ? -12.398 21.062 20.312 1 98.12 93 GLU A O 1
ATOM 711 N N . GLY A 1 94 ? -12.578 22.625 18.75 1 98.06 94 GLY A N 1
ATOM 712 C CA . GLY A 1 94 ? -11.203 22.422 18.328 1 98.06 94 GLY A CA 1
ATOM 713 C C . GLY A 1 94 ? -10.297 23.594 18.656 1 98.06 94 GLY A C 1
ATOM 714 O O . GLY A 1 94 ? -9.07 23.484 18.609 1 98.06 94 GLY A O 1
ATOM 715 N N . GLY A 1 95 ? -10.859 24.781 18.922 1 98.19 95 GLY A N 1
ATOM 716 C CA . GLY A 1 95 ? -10.078 25.969 19.25 1 98.19 95 GLY A CA 1
ATOM 717 C C . GLY A 1 95 ? -9.461 26.641 18.047 1 98.19 95 GLY A C 1
ATOM 718 O O . GLY A 1 95 ? -8.562 27.469 18.172 1 98.19 95 GLY A O 1
ATOM 719 N N . LYS A 1 96 ? -9.859 26.281 16.859 1 98.06 96 LYS A N 1
ATOM 720 C CA . LYS A 1 96 ? -9.383 26.906 15.633 1 98.06 96 LYS A CA 1
ATOM 721 C C . LYS A 1 96 ? -9.891 28.328 15.5 1 98.06 96 LYS A C 1
ATOM 723 O O . LYS A 1 96 ? -11.023 28.625 15.883 1 98.06 96 LYS A O 1
ATOM 728 N N . ILE A 1 97 ? -9.125 29.219 14.945 1 98.31 97 ILE A N 1
ATOM 729 C CA . ILE A 1 97 ? -9.594 30.578 14.742 1 98.31 97 ILE A CA 1
ATOM 730 C C . ILE A 1 97 ? -10.742 30.594 13.734 1 98.31 97 ILE A C 1
ATOM 732 O O . ILE A 1 97 ? -10.836 29.703 12.883 1 98.31 97 ILE A O 1
ATOM 736 N N . GLN A 1 98 ? -11.602 31.562 13.766 1 98.06 98 GLN A N 1
ATOM 737 C CA . GLN A 1 98 ? -12.82 31.625 12.969 1 98.06 98 GLN A CA 1
ATOM 738 C C . GLN A 1 98 ? -12.516 31.578 11.477 1 98.06 98 GLN A C 1
ATOM 740 O O . GLN A 1 98 ? -13.188 30.859 10.719 1 98.06 98 GLN A O 1
ATOM 745 N N . GLN A 1 99 ? -11.477 32.312 11.07 1 97.5 99 GLN A N 1
ATOM 746 C CA . GLN A 1 99 ? -11.133 32.406 9.648 1 97.5 99 GLN A CA 1
ATOM 747 C C . GLN A 1 99 ? -10.703 31.062 9.102 1 97.5 99 GLN A C 1
ATOM 749 O O . GLN A 1 99 ? -11.109 30.672 8 1 97.5 99 GLN A O 1
ATOM 754 N N . LEU A 1 100 ? -9.906 30.344 9.859 1 98.19 100 LEU A N 1
ATOM 755 C CA . LEU A 1 100 ? -9.43 29.047 9.414 1 98.19 100 LEU A CA 1
ATOM 756 C C . LEU A 1 100 ? -10.57 28.031 9.414 1 98.19 100 LEU A C 1
ATOM 758 O O . LEU A 1 100 ? -10.633 27.172 8.531 1 98.19 100 LEU A O 1
ATOM 762 N N . ALA A 1 101 ? -11.453 28.062 10.414 1 98.62 101 ALA A N 1
ATOM 763 C CA . ALA A 1 101 ? -12.617 27.172 10.445 1 98.62 101 ALA A CA 1
ATOM 764 C C . ALA A 1 101 ? -13.5 27.391 9.219 1 98.62 101 ALA A C 1
ATOM 766 O O . ALA A 1 101 ? -13.969 26.422 8.609 1 98.62 101 ALA A O 1
ATOM 767 N N . ALA A 1 102 ? -13.727 28.656 8.906 1 98.44 102 ALA A N 1
ATOM 768 C CA . ALA A 1 102 ? -14.523 28.984 7.73 1 98.44 102 ALA A CA 1
ATOM 769 C C . ALA A 1 102 ? -13.883 28.438 6.457 1 98.44 102 ALA A C 1
ATOM 771 O O . ALA A 1 102 ? -14.57 27.906 5.586 1 98.44 102 ALA A O 1
ATOM 772 N N . VAL A 1 103 ? -12.586 28.578 6.355 1 98 103 VAL A N 1
ATOM 773 C CA . VAL A 1 103 ? -11.844 28.062 5.211 1 98 103 VAL A CA 1
ATOM 774 C C . VAL A 1 103 ? -11.984 26.547 5.148 1 98 103 VAL A C 1
ATOM 776 O O . VAL A 1 103 ? -12.211 25.984 4.074 1 98 103 VAL A O 1
ATOM 779 N N . GLU A 1 104 ? -11.859 25.875 6.293 1 98.5 104 GLU A N 1
ATOM 780 C CA . GLU A 1 104 ? -11.977 24.422 6.328 1 98.5 104 GLU A CA 1
ATOM 781 C C . GLU A 1 104 ? -13.328 23.969 5.801 1 98.5 104 GLU A C 1
ATOM 783 O O . GLU A 1 104 ? -13.398 23.031 5.004 1 98.5 104 GLU A O 1
ATOM 788 N N . VAL A 1 105 ? -14.398 24.609 6.203 1 98.81 105 VAL A N 1
ATOM 789 C CA . VAL A 1 105 ? -15.742 24.234 5.797 1 98.81 105 VAL A CA 1
ATOM 790 C C . VAL A 1 105 ? -15.914 24.453 4.297 1 98.81 105 VAL A C 1
ATOM 792 O O . VAL A 1 105 ? -16.375 23.562 3.578 1 98.81 105 VAL A O 1
ATOM 795 N N . SER A 1 106 ? -15.492 25.609 3.832 1 98.56 106 SER A N 1
ATOM 796 C CA . SER A 1 106 ? -15.633 25.938 2.414 1 98.56 106 SER A CA 1
ATOM 797 C C . SER A 1 106 ? -14.789 25 1.554 1 98.56 106 SER A C 1
ATOM 799 O O . SER A 1 106 ? -15.234 24.547 0.5 1 98.56 106 SER A O 1
ATOM 801 N N . PHE A 1 107 ? -13.594 24.781 2.014 1 98.31 107 PHE A N 1
ATOM 802 C CA . PHE A 1 107 ? -12.688 23.891 1.295 1 98.31 107 PHE A CA 1
ATOM 803 C C . PHE A 1 107 ? -13.266 22.484 1.214 1 98.31 107 PHE A C 1
ATOM 805 O O . PHE A 1 107 ? -13.078 21.797 0.214 1 98.31 107 PHE A O 1
ATOM 812 N N . THR A 1 108 ? -13.93 22.062 2.234 1 98.81 108 THR A N 1
ATOM 813 C CA . THR A 1 108 ? -14.547 20.734 2.264 1 98.81 108 THR A CA 1
ATOM 814 C C . THR A 1 108 ? -15.57 20.594 1.139 1 98.81 108 THR A C 1
ATOM 816 O O . THR A 1 108 ? -15.562 19.594 0.418 1 98.81 108 THR A O 1
ATOM 819 N N . ALA A 1 109 ? -16.406 21.578 0.985 1 98.88 109 ALA A N 1
ATOM 820 C CA . ALA A 1 109 ? -17.406 21.562 -0.09 1 98.88 109 ALA A CA 1
ATOM 821 C C . ALA A 1 109 ? -16.719 21.547 -1.457 1 98.88 109 ALA A C 1
ATOM 823 O O . ALA A 1 109 ? -17.109 20.781 -2.34 1 98.88 109 ALA A O 1
ATOM 824 N N . ASP A 1 110 ? -15.719 22.359 -1.605 1 98.75 110 ASP A N 1
ATOM 825 C CA . ASP A 1 110 ? -14.984 22.422 -2.865 1 98.75 110 ASP A CA 1
ATOM 826 C C . ASP A 1 110 ? -14.328 21.078 -3.182 1 98.75 110 ASP A C 1
ATOM 828 O O . ASP A 1 110 ? -14.273 20.656 -4.344 1 98.75 110 ASP A O 1
ATOM 832 N N . TYR A 1 111 ? -13.805 20.469 -2.168 1 98.75 111 TYR A N 1
ATOM 833 C CA . TYR A 1 111 ? -13.148 19.188 -2.348 1 98.75 111 TYR A CA 1
ATOM 834 C C . TYR A 1 111 ? -14.133 18.125 -2.842 1 98.75 111 TYR A C 1
ATOM 836 O O . TYR A 1 111 ? -13.797 17.328 -3.711 1 98.75 111 TYR A O 1
ATOM 844 N N . LEU A 1 112 ? -15.32 18.109 -2.275 1 98.88 112 LEU A N 1
ATOM 845 C CA . LEU A 1 112 ? -16.359 17.188 -2.725 1 98.88 112 LEU A CA 1
ATOM 846 C C . LEU A 1 112 ? -16.703 17.422 -4.191 1 98.88 112 LEU A C 1
ATOM 848 O O . LEU A 1 112 ? -16.875 16.484 -4.957 1 98.88 112 LEU A O 1
ATOM 852 N N . ASP A 1 113 ? -16.766 18.672 -4.559 1 98.88 113 ASP A N 1
ATOM 853 C CA . ASP A 1 113 ? -17 19 -5.961 1 98.88 113 ASP A CA 1
ATOM 854 C C . ASP A 1 113 ? -15.867 18.5 -6.844 1 98.88 113 ASP A C 1
ATOM 856 O O . ASP A 1 113 ? -16.109 17.922 -7.906 1 98.88 113 ASP A O 1
ATOM 860 N N . TYR A 1 114 ? -14.695 18.75 -6.383 1 98.69 114 TYR A N 1
ATOM 861 C CA . TYR A 1 114 ? -13.523 18.312 -7.133 1 98.69 114 TYR A CA 1
ATOM 862 C C . TYR A 1 114 ? -13.539 16.797 -7.34 1 98.69 114 TYR A C 1
ATOM 864 O O . TYR A 1 114 ? -13.32 16.312 -8.453 1 98.69 114 TYR A O 1
ATOM 872 N N . MET A 1 115 ? -13.789 16.062 -6.285 1 98.69 115 MET A N 1
ATOM 873 C CA . MET A 1 115 ? -13.797 14.602 -6.379 1 98.69 115 MET A CA 1
ATOM 874 C C . MET A 1 115 ? -14.938 14.125 -7.27 1 98.69 115 MET A C 1
ATOM 876 O O . MET A 1 115 ? -14.781 13.141 -8 1 98.69 115 MET A O 1
ATOM 880 N N . ALA A 1 116 ? -16.047 14.797 -7.203 1 98.81 116 ALA A N 1
ATOM 881 C CA . ALA A 1 116 ? -17.188 14.445 -8.055 1 98.81 116 ALA A CA 1
ATOM 882 C C . ALA A 1 116 ? -16.797 14.516 -9.531 1 98.81 116 ALA A C 1
ATOM 884 O O . ALA A 1 116 ? -17.328 13.766 -10.352 1 98.81 116 ALA A O 1
ATOM 885 N N . GLU A 1 117 ? -15.883 15.359 -9.867 1 98.44 117 GLU A N 1
ATOM 886 C CA . GLU A 1 117 ? -15.477 15.57 -11.25 1 98.44 117 GLU A CA 1
ATOM 887 C C . GLU A 1 117 ? -14.719 14.367 -11.797 1 98.44 117 GLU A C 1
ATOM 889 O O . GLU A 1 117 ? -14.539 14.242 -13.008 1 98.44 117 GLU A O 1
ATOM 894 N N . TRP A 1 118 ? -14.344 13.508 -10.977 1 98.25 118 TRP A N 1
ATOM 895 C CA . TRP A 1 118 ? -13.594 12.336 -11.422 1 98.25 118 TRP A CA 1
ATOM 896 C C . TRP A 1 118 ? -14.523 11.258 -11.969 1 98.25 118 TRP A C 1
ATOM 898 O O . TRP A 1 118 ? -14.07 10.266 -12.539 1 98.25 118 TRP A O 1
ATOM 908 N N . ALA A 1 119 ? -15.805 11.477 -11.875 1 98 119 ALA A N 1
ATOM 909 C CA . ALA A 1 119 ? -16.781 10.477 -12.273 1 98 119 ALA A CA 1
ATOM 910 C C . ALA A 1 119 ? -16.578 10.039 -13.719 1 98 119 ALA A C 1
ATOM 912 O O . ALA A 1 119 ? -16.812 8.883 -14.07 1 98 119 ALA A O 1
ATOM 913 N N . ARG A 1 120 ? -16.125 10.953 -14.555 1 97.25 120 ARG A N 1
ATOM 914 C CA . ARG A 1 120 ? -15.945 10.633 -15.969 1 97.25 120 ARG A CA 1
ATOM 915 C C . ARG A 1 120 ? -14.477 10.711 -16.359 1 97.25 120 ARG A C 1
ATOM 917 O O . ARG A 1 120 ? -14.148 10.859 -17.547 1 97.25 120 ARG A O 1
ATOM 924 N N . ARG A 1 121 ? -13.586 10.664 -15.32 1 96.75 121 ARG A N 1
ATOM 925 C CA . ARG A 1 121 ? -12.203 10.977 -15.664 1 96.75 121 ARG A CA 1
ATOM 926 C C . ARG A 1 121 ? -11.266 9.828 -15.281 1 96.75 121 ARG A C 1
ATOM 928 O O . ARG A 1 121 ? -10.18 9.703 -15.836 1 96.75 121 ARG A O 1
ATOM 935 N N . TYR A 1 122 ? -11.586 9.039 -14.281 1 95.38 122 TYR A N 1
ATOM 936 C CA . TYR A 1 122 ? -10.703 7.906 -14.031 1 95.38 122 TYR A CA 1
ATOM 937 C C . TYR A 1 122 ? -10.992 6.758 -14.984 1 95.38 122 TYR A C 1
ATOM 939 O O . TYR A 1 122 ? -12.156 6.496 -15.312 1 95.38 122 TYR A O 1
ATOM 947 N N . GLU A 1 123 ? -9.914 6.152 -15.492 1 95.75 123 GLU A N 1
ATOM 948 C CA . GLU A 1 123 ? -10.039 5.211 -16.594 1 95.75 123 GLU A CA 1
ATOM 949 C C . GLU A 1 123 ? -9.258 3.93 -16.328 1 95.75 123 GLU A C 1
ATOM 951 O O . GLU A 1 123 ? -8.328 3.926 -15.508 1 95.75 123 GLU A O 1
ATOM 956 N N . GLY A 1 124 ? -9.719 2.814 -17.016 1 96.56 124 GLY A N 1
ATOM 957 C CA . GLY A 1 124 ? -8.891 1.628 -17.156 1 96.56 124 GLY A CA 1
ATOM 958 C C . GLY A 1 124 ? -7.906 1.723 -18.312 1 96.56 124 GLY A C 1
ATOM 959 O O . GLY A 1 124 ? -7.594 2.818 -18.781 1 96.56 124 GLY A O 1
ATOM 960 N N . GLU A 1 125 ? -7.289 0.604 -18.594 1 97.5 125 GLU A N 1
ATOM 961 C CA . GLU A 1 125 ? -6.273 0.559 -19.656 1 97.5 125 GLU A CA 1
ATOM 962 C C . GLU A 1 125 ? -6.516 -0.611 -20.594 1 97.5 125 GLU A C 1
ATOM 964 O O . GLU A 1 125 ? -7.082 -1.633 -20.203 1 97.5 125 GLU A O 1
ATOM 969 N N . ILE A 1 126 ? -6.188 -0.358 -21.859 1 97.75 126 ILE A N 1
ATOM 970 C CA . ILE A 1 126 ? -5.996 -1.442 -22.812 1 97.75 126 ILE A CA 1
ATOM 971 C C . ILE A 1 126 ? -4.508 -1.638 -23.078 1 97.75 126 ILE A C 1
ATOM 973 O O . ILE A 1 126 ? -3.834 -0.728 -23.562 1 97.75 126 ILE A O 1
ATOM 977 N N . ILE A 1 127 ? -4.055 -2.793 -22.719 1 97.62 127 ILE A N 1
ATOM 978 C CA . ILE A 1 127 ? -2.635 -3.104 -22.797 1 97.62 127 ILE A CA 1
ATOM 979 C C . ILE A 1 127 ? -2.379 -4.012 -24 1 97.62 127 ILE A C 1
ATOM 981 O O . ILE A 1 127 ? -3.145 -4.941 -24.266 1 97.62 127 ILE A O 1
ATOM 985 N N . GLN A 1 128 ? -1.293 -3.791 -24.719 1 96.75 128 GLN A N 1
ATOM 986 C CA . GLN A 1 128 ? -0.942 -4.617 -25.875 1 96.75 128 GLN A CA 1
ATOM 987 C C . GLN A 1 128 ? -0.56 -6.027 -25.453 1 96.75 128 GLN A C 1
ATOM 989 O O . GLN A 1 128 ? 0.173 -6.211 -24.469 1 96.75 128 GLN A O 1
ATOM 994 N N . SER A 1 129 ? -1.101 -6.988 -26.125 1 96.62 129 SER A N 1
ATOM 995 C CA . SER A 1 129 ? -0.77 -8.383 -25.844 1 96.62 129 SER A CA 1
ATOM 996 C C . SER A 1 129 ? 0.264 -8.906 -26.844 1 96.62 129 SER A C 1
ATOM 998 O O . SER A 1 129 ? 0.29 -8.492 -28 1 96.62 129 SER A O 1
ATOM 1000 N N . ASP A 1 130 ? 1.046 -9.875 -26.438 1 95.75 130 ASP A N 1
ATOM 1001 C CA . ASP A 1 130 ? 1.977 -10.562 -27.328 1 95.75 130 ASP A CA 1
ATOM 1002 C C . ASP A 1 130 ? 1.293 -11.727 -28.047 1 95.75 130 ASP A C 1
ATOM 1004 O O . ASP A 1 130 ? 1.869 -12.328 -28.953 1 95.75 130 ASP A O 1
ATOM 1008 N N . ARG A 1 131 ? 0.066 -12.055 -27.688 1 95.69 131 ARG A N 1
ATOM 1009 C CA . ARG A 1 131 ? -0.625 -13.211 -28.234 1 95.69 131 ARG A CA 1
ATOM 1010 C C . ARG A 1 131 ? -1.61 -12.797 -29.328 1 95.69 131 ARG A C 1
ATOM 1012 O O . ARG A 1 131 ? -2.436 -11.906 -29.109 1 95.69 131 ARG A O 1
ATOM 1019 N N . PRO A 1 132 ? -1.522 -13.555 -30.484 1 95.56 132 PRO A N 1
ATOM 1020 C CA . PRO A 1 132 ? -2.523 -13.266 -31.5 1 95.56 132 PRO A CA 1
ATOM 1021 C C . PRO A 1 132 ? -3.953 -13.492 -31.016 1 95.56 132 PRO A C 1
ATOM 1023 O O . PRO A 1 132 ? -4.246 -14.523 -30.422 1 95.56 132 PRO A O 1
ATOM 1026 N N . GLY A 1 133 ? -4.773 -12.5 -31.172 1 95.38 133 GLY A N 1
ATOM 1027 C CA . GLY A 1 133 ? -6.191 -12.641 -30.891 1 95.38 133 GLY A CA 1
ATOM 1028 C C . GLY A 1 133 ? -6.531 -12.359 -29.438 1 95.38 133 GLY A C 1
ATOM 1029 O O . GLY A 1 133 ? -7.684 -12.5 -29.016 1 95.38 133 GLY A O 1
ATOM 1030 N N . GLU A 1 134 ? -5.547 -11.922 -28.625 1 96.81 134 GLU A N 1
ATOM 1031 C CA . GLU A 1 134 ? -5.805 -11.641 -27.219 1 96.81 134 GLU A CA 1
ATOM 1032 C C . GLU A 1 134 ? -5.875 -10.133 -26.969 1 96.81 134 GLU A C 1
ATOM 1034 O O . GLU A 1 134 ? -5.086 -9.367 -27.531 1 96.81 134 GLU A O 1
ATOM 1039 N N . ASN A 1 135 ? -6.848 -9.695 -26.172 1 96.81 135 ASN A N 1
ATOM 1040 C CA . ASN A 1 135 ? -6.918 -8.344 -25.625 1 96.81 135 ASN A CA 1
ATOM 1041 C C . ASN A 1 135 ? -6.727 -8.352 -24.109 1 96.81 135 ASN A C 1
ATOM 1043 O O . ASN A 1 135 ? -7.262 -9.211 -23.406 1 96.81 135 ASN A O 1
ATOM 1047 N N . ILE A 1 136 ? -5.84 -7.496 -23.641 1 98.25 136 ILE A N 1
ATOM 1048 C CA . ILE A 1 136 ? -5.641 -7.34 -22.203 1 98.25 136 ILE A CA 1
ATOM 1049 C C . ILE A 1 136 ? -6.309 -6.051 -21.734 1 98.25 136 ILE A C 1
ATOM 1051 O O . ILE A 1 136 ? -5.934 -4.957 -22.156 1 98.25 136 ILE A O 1
ATOM 1055 N N . LEU A 1 137 ? -7.336 -6.16 -20.938 1 98.25 137 LEU A N 1
ATOM 1056 C CA . LEU A 1 137 ? -8.062 -5.035 -20.359 1 98.25 137 LEU A CA 1
ATOM 1057 C C . LEU A 1 137 ? -7.762 -4.895 -18.875 1 98.25 137 LEU A C 1
ATOM 1059 O O . LEU A 1 137 ? -7.77 -5.883 -18.141 1 98.25 137 LEU A O 1
ATOM 1063 N N . LEU A 1 138 ? -7.445 -3.734 -18.469 1 98.44 138 LEU A N 1
ATOM 1064 C CA . LEU A 1 138 ? -7.238 -3.467 -17.047 1 98.44 138 LEU A CA 1
ATOM 1065 C C . LEU A 1 138 ? -8.312 -2.537 -16.5 1 98.44 138 LEU A C 1
ATOM 1067 O O . LEU A 1 138 ? -8.32 -1.341 -16.812 1 98.44 138 LEU A O 1
ATOM 1071 N N . PHE A 1 139 ? -9.203 -3.088 -15.703 1 98 139 PHE A N 1
ATOM 1072 C CA . PHE A 1 139 ? -10.297 -2.332 -15.102 1 98 139 PHE A CA 1
ATOM 1073 C C . PHE A 1 139 ? -9.898 -1.801 -13.734 1 98 139 PHE A C 1
ATOM 1075 O O . PHE A 1 139 ? -9.047 -2.387 -13.055 1 98 139 PHE A O 1
ATOM 1082 N N . LYS A 1 140 ? -10.492 -0.688 -13.367 1 97.31 140 LYS A N 1
ATOM 1083 C CA . LYS A 1 140 ? -10.477 -0.175 -12 1 97.31 140 LYS A CA 1
ATOM 1084 C C . LYS A 1 140 ? -11.805 -0.45 -11.297 1 97.31 140 LYS A C 1
ATOM 1086 O O . LYS A 1 140 ? -12.875 -0.146 -11.836 1 97.31 140 LYS A O 1
ATOM 1091 N N . ARG A 1 141 ? -11.695 -1.137 -10.172 1 97.69 141 ARG A N 1
ATOM 1092 C CA . ARG A 1 141 ? -12.875 -1.575 -9.43 1 97.69 141 ARG A CA 1
ATOM 1093 C C . ARG A 1 141 ? -12.867 -1.03 -8.008 1 97.69 141 ARG A C 1
ATOM 1095 O O . ARG A 1 141 ? -11.805 -0.681 -7.48 1 97.69 141 ARG A O 1
ATOM 1102 N N . ALA A 1 142 ? -14.094 -0.916 -7.438 1 98.19 142 ALA A N 1
ATOM 1103 C CA . ALA A 1 142 ? -14.18 -0.574 -6.02 1 98.19 142 ALA A CA 1
ATOM 1104 C C . ALA A 1 142 ? -13.508 -1.641 -5.16 1 98.19 142 ALA A C 1
ATOM 1106 O O . ALA A 1 142 ? -13.492 -2.82 -5.52 1 98.19 142 ALA A O 1
ATOM 1107 N N . LEU A 1 143 ? -13.016 -1.223 -4.035 1 98.25 143 LEU A N 1
ATOM 1108 C CA . LEU A 1 143 ? -12.461 -2.146 -3.051 1 98.25 143 LEU A CA 1
ATOM 1109 C C . LEU A 1 143 ? -13.57 -2.863 -2.291 1 98.25 143 LEU A C 1
ATOM 1111 O O . LEU A 1 143 ? -13.461 -4.059 -2.004 1 98.25 143 LEU A O 1
ATOM 1115 N N . GLY A 1 144 ? -14.609 -2.197 -1.914 1 98.38 144 GLY A N 1
ATOM 1116 C CA . GLY A 1 144 ? -15.695 -2.695 -1.083 1 98.38 144 GLY A CA 1
ATOM 1117 C C . GLY A 1 144 ? -16.047 -1.767 0.065 1 98.38 144 GLY A C 1
ATOM 1118 O O . GLY A 1 144 ? -16.375 -0.602 -0.153 1 98.38 144 GLY A O 1
ATOM 1119 N N . VAL A 1 145 ? -15.922 -2.291 1.312 1 98.88 145 VAL A N 1
ATOM 1120 C CA . VAL A 1 145 ? -16.156 -1.502 2.518 1 98.88 145 VAL A CA 1
ATOM 1121 C C . VAL A 1 145 ? -14.852 -0.854 2.969 1 98.88 145 VAL A C 1
ATOM 1123 O O . VAL A 1 145 ? -13.844 -1.542 3.182 1 98.88 145 VAL A O 1
ATOM 1126 N N . THR A 1 146 ? -14.867 0.472 3.047 1 98.94 146 THR A N 1
ATOM 1127 C CA . THR A 1 146 ? -13.703 1.189 3.559 1 98.94 146 THR A CA 1
ATOM 1128 C C . THR A 1 146 ? -14.016 1.836 4.906 1 98.94 146 THR A C 1
ATOM 1130 O O . THR A 1 146 ? -15.18 2.035 5.25 1 98.94 146 THR A O 1
ATOM 1133 N N . THR A 1 147 ? -12.977 2.076 5.656 1 98.88 147 THR A N 1
ATOM 1134 C CA . THR A 1 147 ? -13.133 2.783 6.922 1 98.88 147 THR A CA 1
ATOM 1135 C C . THR A 1 147 ? -12.188 3.98 6.988 1 98.88 147 THR A C 1
ATOM 1137 O O . THR A 1 147 ? -11.148 3.996 6.324 1 98.88 147 THR A O 1
ATOM 1140 N N . GLY A 1 148 ? -12.617 5.012 7.648 1 98.75 148 GLY A N 1
ATOM 1141 C CA . GLY A 1 148 ? -11.828 6.215 7.887 1 98.75 148 GLY A CA 1
ATOM 1142 C C . GLY A 1 148 ? -11.719 6.57 9.359 1 98.75 148 GLY A C 1
ATOM 1143 O O . GLY A 1 148 ? -12.727 6.734 10.039 1 98.75 148 GLY A O 1
ATOM 1144 N N . ILE A 1 149 ? -10.531 6.672 9.859 1 98.81 149 ILE A N 1
ATOM 1145 C CA . ILE A 1 149 ? -10.242 7.09 11.227 1 98.81 149 ILE A CA 1
ATOM 1146 C C . ILE A 1 149 ? -9.586 8.469 11.219 1 98.81 149 ILE A C 1
ATOM 1148 O O . ILE A 1 149 ? -8.516 8.648 10.633 1 98.81 149 ILE A O 1
ATOM 1152 N N . LEU A 1 150 ? -10.234 9.406 11.883 1 98.5 150 LEU A N 1
ATOM 1153 C CA . LEU A 1 150 ? -9.891 10.805 11.648 1 98.5 150 LEU A CA 1
ATOM 1154 C C . LEU A 1 150 ? -9.234 11.422 12.875 1 98.5 150 LEU A C 1
ATOM 1156 O O . LEU A 1 150 ? -9.594 11.094 14.008 1 98.5 150 LEU A O 1
ATOM 1160 N N . PRO A 1 151 ? -8.344 12.367 12.664 1 98.12 151 PRO A N 1
ATOM 1161 C CA . PRO A 1 151 ? -7.789 13.188 13.742 1 98.12 151 PRO A CA 1
ATOM 1162 C C . PRO A 1 151 ? -8.664 14.391 14.078 1 98.12 151 PRO A C 1
ATOM 1164 O O . PRO A 1 151 ? -9.75 14.547 13.516 1 98.12 151 PRO A O 1
ATOM 1167 N N . TRP A 1 152 ? -8.148 15.188 15.016 1 98.5 152 TRP A N 1
ATOM 1168 C CA . TRP A 1 152 ? -8.969 16.266 15.562 1 98.5 152 TRP A CA 1
ATOM 1169 C C . TRP A 1 152 ? -8.594 17.609 14.945 1 98.5 152 TRP A C 1
ATOM 1171 O O . TRP A 1 152 ? -9.312 18.594 15.102 1 98.5 152 TRP A O 1
ATOM 1181 N N . ASN A 1 153 ? -7.547 17.656 14.133 1 98.19 153 ASN A N 1
ATOM 1182 C CA . ASN A 1 153 ? -6.992 18.969 13.82 1 98.19 153 ASN A CA 1
ATOM 1183 C C . ASN A 1 153 ? -7.688 19.594 12.617 1 98.19 153 ASN A C 1
ATOM 1185 O O . ASN A 1 153 ? -7.789 20.828 12.516 1 98.19 153 ASN A O 1
ATOM 1189 N N . PHE A 1 154 ? -8.055 18.812 11.641 1 98.38 154 PHE A N 1
ATOM 1190 C CA . PHE A 1 154 ? -8.953 19.219 10.555 1 98.38 154 PHE A CA 1
ATOM 1191 C C . PHE A 1 154 ? -10.117 18.234 10.438 1 98.38 154 PHE A C 1
ATOM 1193 O O . PHE A 1 154 ? -10.289 17.594 9.398 1 98.38 154 PHE A O 1
ATOM 1200 N N . PRO A 1 155 ? -10.914 18.25 11.469 1 98.56 155 PRO A N 1
ATOM 1201 C CA . PRO A 1 155 ? -11.844 17.141 11.672 1 98.56 155 PRO A CA 1
ATOM 1202 C C . PRO A 1 155 ? -12.961 17.109 10.625 1 98.56 155 PRO A C 1
ATOM 1204 O O . PRO A 1 155 ? -13.484 16.031 10.305 1 98.56 155 PRO A O 1
ATOM 1207 N N . PHE A 1 156 ? -13.328 18.281 10.07 1 98.88 156 PHE A N 1
ATOM 1208 C CA . PHE A 1 156 ? -14.438 18.328 9.117 1 98.88 156 PHE A CA 1
ATOM 1209 C C . PHE A 1 156 ? -13.953 18 7.707 1 98.88 156 PHE A C 1
ATOM 1211 O O . PHE A 1 156 ? -14.555 17.172 7.012 1 98.88 156 PHE A O 1
ATOM 1218 N N . PHE A 1 157 ? -12.891 18.578 7.316 1 98.75 157 PHE A N 1
ATOM 1219 C CA . PHE A 1 157 ? -12.352 18.359 5.98 1 98.75 157 PHE A CA 1
ATOM 1220 C C . PHE A 1 157 ? -11.961 16.906 5.77 1 98.75 157 PHE A C 1
ATOM 1222 O O . PHE A 1 157 ? -12.195 16.344 4.695 1 98.75 157 PHE A O 1
ATOM 1229 N N . LEU A 1 158 ? -11.391 16.328 6.805 1 98.69 158 LEU A N 1
ATOM 1230 C CA . LEU A 1 158 ? -10.844 14.984 6.648 1 98.69 158 LEU A CA 1
ATOM 1231 C C . LEU A 1 158 ? -11.961 13.953 6.512 1 98.69 158 LEU A C 1
ATOM 1233 O O . LEU A 1 158 ? -11.719 12.836 6.059 1 98.69 158 LEU A O 1
ATOM 1237 N N . ILE A 1 159 ? -13.211 14.297 6.859 1 98.88 159 ILE A N 1
ATOM 1238 C CA . ILE A 1 159 ? -14.328 13.438 6.496 1 98.88 159 ILE A CA 1
ATOM 1239 C C . ILE A 1 159 ? -14.406 13.297 4.977 1 98.88 159 ILE A C 1
ATOM 1241 O O . ILE A 1 159 ? -14.422 12.188 4.445 1 98.88 159 ILE A O 1
ATOM 1245 N N . ALA A 1 160 ? -14.391 14.484 4.328 1 98.88 160 ALA A N 1
ATOM 1246 C CA . ALA A 1 160 ? -14.531 14.516 2.875 1 98.88 160 ALA A CA 1
ATOM 1247 C C . ALA A 1 160 ? -13.312 13.891 2.193 1 98.88 160 ALA A C 1
ATOM 1249 O O . ALA A 1 160 ? -13.445 13.227 1.16 1 98.88 160 ALA A O 1
ATOM 1250 N N . ARG A 1 161 ? -12.172 14.109 2.766 1 98.75 161 ARG A N 1
ATOM 1251 C CA . ARG A 1 161 ? -10.953 13.594 2.164 1 98.75 161 ARG A CA 1
ATOM 1252 C C . ARG A 1 161 ? -10.992 12.07 2.07 1 98.75 161 ARG A C 1
ATOM 1254 O O . ARG A 1 161 ? -10.461 11.484 1.126 1 98.75 161 ARG A O 1
ATOM 1261 N N . LYS A 1 162 ? -11.633 11.43 3.01 1 98.81 162 LYS A N 1
ATOM 1262 C CA . LYS A 1 162 ? -11.719 9.977 2.99 1 98.81 162 LYS A CA 1
ATOM 1263 C C . LYS A 1 162 ? -13.016 9.516 2.32 1 98.81 162 LYS A C 1
ATOM 1265 O O . LYS A 1 162 ? -13 8.578 1.516 1 98.81 162 LYS A O 1
ATOM 1270 N N . LEU A 1 163 ? -14.086 10.219 2.547 1 98.88 163 LEU A N 1
ATOM 1271 C CA . LEU A 1 163 ? -15.406 9.812 2.086 1 98.88 163 LEU A CA 1
ATOM 1272 C C . LEU A 1 163 ? -15.547 10.008 0.581 1 98.88 163 LEU A C 1
ATOM 1274 O O . LEU A 1 163 ? -16.078 9.141 -0.117 1 98.88 163 LEU A O 1
ATOM 1278 N N . ALA A 1 164 ? -15.133 11.133 0.057 1 98.94 164 ALA A N 1
ATOM 1279 C CA . ALA A 1 164 ? -15.438 11.516 -1.318 1 98.94 164 ALA A CA 1
ATOM 1280 C C . ALA A 1 164 ? -14.828 10.531 -2.311 1 98.94 164 ALA A C 1
ATOM 1282 O O . ALA A 1 164 ? -15.523 10 -3.182 1 98.94 164 ALA A O 1
ATOM 1283 N N . PRO A 1 165 ? -13.477 10.242 -2.16 1 98.88 165 PRO A N 1
ATOM 1284 C CA . PRO A 1 165 ? -12.938 9.25 -3.092 1 98.88 165 PRO A CA 1
ATOM 1285 C C . PRO A 1 165 ? -13.539 7.859 -2.891 1 98.88 165 PRO A C 1
ATOM 1287 O O . PRO A 1 165 ? -13.703 7.109 -3.855 1 98.88 165 PRO A O 1
ATOM 1290 N N . ALA A 1 166 ? -13.875 7.488 -1.65 1 98.94 166 ALA A N 1
ATOM 1291 C CA . ALA A 1 166 ? -14.508 6.199 -1.4 1 98.94 166 ALA A CA 1
ATOM 1292 C C . ALA A 1 166 ? -15.836 6.082 -2.152 1 98.94 166 ALA A C 1
ATOM 1294 O O . ALA A 1 166 ? -16.047 5.133 -2.908 1 98.94 166 ALA A O 1
ATOM 1295 N N . LEU A 1 167 ? -16.672 7.109 -2.004 1 98.94 167 LEU A N 1
ATOM 1296 C CA . LEU A 1 167 ? -18.016 7.039 -2.574 1 98.94 167 LEU A CA 1
ATOM 1297 C C . LEU A 1 167 ? -17.969 7.145 -4.094 1 98.94 167 LEU A C 1
ATOM 1299 O O . LEU A 1 167 ? -18.656 6.395 -4.793 1 98.94 167 LEU A O 1
ATOM 1303 N N . ILE A 1 168 ? -17.125 8.047 -4.633 1 98.88 168 ILE A N 1
ATOM 1304 C CA . ILE A 1 168 ? -17.125 8.289 -6.07 1 98.88 168 ILE A CA 1
ATOM 1305 C C . ILE A 1 168 ? -16.656 7.039 -6.805 1 98.88 168 ILE A C 1
ATOM 1307 O O . ILE A 1 168 ? -17.078 6.77 -7.93 1 98.88 168 ILE A O 1
ATOM 1311 N N . THR A 1 169 ? -15.812 6.195 -6.164 1 98.75 169 THR A N 1
ATOM 1312 C CA . THR A 1 169 ? -15.242 5.02 -6.812 1 98.75 169 THR A CA 1
ATOM 1313 C C . THR A 1 169 ? -16.094 3.785 -6.543 1 98.75 169 THR A C 1
ATOM 1315 O O . THR A 1 169 ? -15.742 2.68 -6.961 1 98.75 169 THR A O 1
ATOM 1318 N N . GLY A 1 170 ? -17.188 3.914 -5.812 1 98.75 170 GLY A N 1
ATOM 1319 C CA . GLY A 1 170 ? -18.141 2.826 -5.652 1 98.75 170 GLY A CA 1
ATOM 1320 C C . GLY A 1 170 ? -18 2.104 -4.328 1 98.75 170 GLY A C 1
ATOM 1321 O O . GLY A 1 170 ? -18.625 1.066 -4.113 1 98.75 170 GLY A O 1
ATOM 1322 N N . ASN A 1 171 ? -17.172 2.559 -3.426 1 98.94 171 ASN A N 1
ATOM 1323 C CA . ASN A 1 171 ? -17.016 2.006 -2.082 1 98.94 171 ASN A CA 1
ATOM 1324 C C . ASN A 1 171 ? -18.031 2.613 -1.113 1 98.94 171 ASN A C 1
ATOM 1326 O O . ASN A 1 171 ? -18.578 3.689 -1.37 1 98.94 171 ASN A O 1
ATOM 1330 N N . THR A 1 172 ? -18.297 1.88 -0.08 1 98.94 172 THR A N 1
ATOM 1331 C CA . THR A 1 172 ? -18.969 2.447 1.083 1 98.94 172 THR A CA 1
ATOM 1332 C C . THR A 1 172 ? -17.969 2.758 2.191 1 98.94 172 THR A C 1
ATOM 1334 O O . THR A 1 172 ? -16.797 2.352 2.115 1 98.94 172 THR A O 1
ATOM 1337 N N . ILE A 1 173 ? -18.484 3.531 3.23 1 98.94 173 ILE A N 1
ATOM 1338 C CA . ILE A 1 173 ? -17.453 3.957 4.18 1 98.94 173 ILE A CA 1
ATOM 1339 C C . ILE A 1 173 ? -18.062 4.078 5.574 1 98.94 173 ILE A C 1
ATOM 1341 O O . ILE A 1 173 ? -19.219 4.5 5.723 1 98.94 173 ILE A O 1
ATOM 1345 N N . VAL A 1 174 ? -17.297 3.674 6.559 1 98.94 174 VAL A N 1
ATOM 1346 C CA . VAL A 1 174 ? -17.562 3.906 7.977 1 98.94 174 VAL A CA 1
ATOM 1347 C C . VAL A 1 174 ? -16.5 4.855 8.547 1 98.94 174 VAL A C 1
ATOM 1349 O O . VAL A 1 174 ? -15.305 4.57 8.477 1 98.94 174 VAL A O 1
ATOM 1352 N N . ILE A 1 175 ? -16.953 5.934 9.141 1 98.88 175 ILE A N 1
ATOM 1353 C CA . ILE A 1 175 ? -16.031 6.953 9.641 1 98.88 175 ILE A CA 1
ATOM 1354 C C . ILE A 1 175 ? -16.078 6.98 11.164 1 98.88 175 ILE A C 1
ATOM 1356 O O . ILE A 1 175 ? -17.141 6.922 11.766 1 98.88 175 ILE A O 1
ATOM 1360 N N . LYS A 1 176 ? -14.961 6.992 11.758 1 98.81 176 LYS A N 1
ATOM 1361 C CA . LYS A 1 176 ? -14.789 7.309 13.172 1 98.81 176 LYS A CA 1
ATOM 1362 C C . LYS A 1 176 ? -14.078 8.641 13.359 1 98.81 176 LYS A C 1
ATOM 1364 O O . LYS A 1 176 ? -12.859 8.734 13.18 1 98.81 176 LYS A O 1
ATOM 1369 N N . PRO A 1 177 ? -14.75 9.688 13.766 1 98.56 177 PRO A N 1
ATOM 1370 C CA . PRO A 1 177 ? -14.078 10.953 14.07 1 98.56 177 PRO A CA 1
ATOM 1371 C C . PRO A 1 177 ? -13.312 10.914 15.391 1 98.56 177 PRO A C 1
ATOM 1373 O O . PRO A 1 177 ? -13.477 9.977 16.172 1 98.56 177 PRO A O 1
ATOM 1376 N N . SER A 1 178 ? -12.445 11.883 15.578 1 98.44 178 SER A N 1
ATOM 1377 C CA . SER A 1 178 ? -11.789 12.008 16.875 1 98.44 178 SER A CA 1
ATOM 1378 C C . SER A 1 178 ? -12.797 12.273 17.984 1 98.44 178 SER A C 1
ATOM 1380 O O . SER A 1 178 ? -13.758 13.023 17.797 1 98.44 178 SER A O 1
ATOM 1382 N N . GLU A 1 179 ? -12.555 11.703 19.078 1 97.62 179 GLU A N 1
ATOM 1383 C CA . GLU A 1 179 ? -13.438 11.914 20.234 1 97.62 179 GLU A CA 1
ATOM 1384 C C . GLU A 1 179 ? -13.281 13.328 20.797 1 97.62 179 GLU A C 1
ATOM 1386 O O . GLU A 1 179 ? -14.109 13.781 21.578 1 97.62 179 GLU A O 1
ATOM 1391 N N . PHE A 1 180 ? -12.273 14.086 20.328 1 98.12 180 PHE A N 1
ATOM 1392 C CA . PHE A 1 180 ? -12.039 15.438 20.828 1 98.12 180 PHE A CA 1
ATOM 1393 C C . PHE A 1 180 ? -12.859 16.453 20.047 1 98.12 180 PHE A C 1
ATOM 1395 O O . PHE A 1 180 ? -13.141 17.547 20.531 1 98.12 180 PHE A O 1
ATOM 1402 N N . THR A 1 181 ? -13.156 16.094 18.797 1 98.44 181 THR A N 1
ATOM 1403 C CA . THR A 1 181 ? -13.883 17.016 17.922 1 98.44 181 THR A CA 1
ATOM 1404 C C . THR A 1 181 ? -14.969 16.297 17.141 1 98.44 181 THR A C 1
ATOM 1406 O O . THR A 1 181 ? -14.992 16.344 15.906 1 98.44 181 THR A O 1
ATOM 1409 N N . PRO A 1 182 ? -15.938 15.75 17.766 1 98.25 182 PRO A N 1
ATOM 1410 C CA . PRO A 1 182 ? -16.906 14.891 17.094 1 98.25 182 PRO A CA 1
ATOM 1411 C C . PRO A 1 182 ? -18.125 15.656 16.578 1 98.25 182 PRO A C 1
ATOM 1413 O O . PRO A 1 182 ? -18.875 15.141 15.742 1 98.25 182 PRO A O 1
ATOM 1416 N N . ASN A 1 183 ? -18.406 16.859 17.094 1 98.12 183 ASN A N 1
ATOM 1417 C CA . ASN A 1 183 ? -19.656 17.547 16.828 1 98.12 183 ASN A CA 1
ATOM 1418 C C . ASN A 1 183 ? -19.797 17.906 15.352 1 98.12 183 ASN A C 1
ATOM 1420 O O . ASN A 1 183 ? -20.891 17.828 14.789 1 98.12 183 ASN A O 1
ATOM 1424 N N . ASN A 1 184 ? -18.719 18.328 14.766 1 98.44 184 ASN A N 1
ATOM 1425 C CA . ASN A 1 184 ? -18.734 18.641 13.344 1 98.44 184 ASN A CA 1
ATOM 1426 C C . ASN A 1 184 ? -19.109 17.438 12.5 1 98.44 184 ASN A C 1
ATOM 1428 O O . ASN A 1 184 ? -19.781 17.562 11.484 1 98.44 184 ASN A O 1
ATOM 1432 N N . ALA A 1 185 ? -18.703 16.25 12.891 1 98.69 185 ALA A N 1
ATOM 1433 C CA . ALA A 1 185 ? -19.016 15.023 12.172 1 98.69 185 ALA A CA 1
ATOM 1434 C C . ALA A 1 185 ? -20.5 14.68 12.281 1 98.69 185 ALA A C 1
ATOM 1436 O O . ALA A 1 185 ? -21.094 14.141 11.336 1 98.69 185 ALA A O 1
ATOM 1437 N N . ILE A 1 186 ? -21.078 14.969 13.438 1 97.88 186 ILE A N 1
ATOM 1438 C CA . ILE A 1 186 ? -22.516 14.766 13.609 1 97.88 186 ILE A CA 1
ATOM 1439 C C . ILE A 1 186 ? -23.297 15.695 12.68 1 97.88 186 ILE A C 1
ATOM 1441 O O . ILE A 1 186 ? -24.281 15.289 12.078 1 97.88 186 ILE A O 1
ATOM 1445 N N . ALA A 1 187 ? -22.812 16.922 12.633 1 98.44 187 ALA A N 1
ATOM 1446 C CA . ALA A 1 187 ? -23.422 17.875 11.688 1 98.44 187 ALA A CA 1
ATOM 1447 C C . ALA A 1 187 ? -23.328 17.359 10.258 1 98.44 187 ALA A C 1
ATOM 1449 O O . ALA A 1 187 ? -24.266 17.5 9.469 1 98.44 187 ALA A O 1
ATOM 1450 N N . PHE A 1 188 ? -22.188 16.75 9.883 1 98.81 188 PHE A N 1
ATOM 1451 C CA . PHE A 1 188 ? -22.016 16.156 8.562 1 98.81 188 PHE A CA 1
ATOM 1452 C C . PHE A 1 188 ? -23.031 15.039 8.336 1 98.81 188 PHE A C 1
ATOM 1454 O O . PHE A 1 188 ? -23.641 14.969 7.266 1 98.81 188 PHE A O 1
ATOM 1461 N N . ALA A 1 189 ? -23.188 14.18 9.32 1 98.75 189 ALA A N 1
ATOM 1462 C CA . ALA A 1 189 ? -24.141 13.078 9.227 1 98.75 189 ALA A CA 1
ATOM 1463 C C . ALA A 1 189 ? -25.562 13.602 9.023 1 98.75 189 ALA A C 1
ATOM 1465 O O . ALA A 1 189 ? -26.359 12.992 8.305 1 98.75 189 ALA A O 1
ATOM 1466 N N . GLN A 1 190 ? -25.859 14.703 9.68 1 98.5 190 GLN A N 1
ATOM 1467 C CA . GLN A 1 190 ? -27.188 15.312 9.508 1 98.5 190 GLN A CA 1
ATOM 1468 C C . GLN A 1 190 ? -27.406 15.742 8.062 1 98.5 190 GLN A C 1
ATOM 1470 O O . GLN A 1 190 ? -28.5 15.578 7.523 1 98.5 190 GLN A O 1
ATOM 1475 N N . ILE A 1 191 ? -26.391 16.312 7.48 1 98.75 191 ILE A N 1
ATOM 1476 C CA . ILE A 1 191 ? -26.469 16.703 6.078 1 98.75 191 ILE A CA 1
ATOM 1477 C C . ILE A 1 191 ? -26.734 15.469 5.211 1 98.75 191 ILE A C 1
ATOM 1479 O O . ILE A 1 191 ? -27.625 15.484 4.352 1 98.75 191 ILE A O 1
ATOM 1483 N N . VAL A 1 192 ? -26 14.398 5.473 1 98.75 192 VAL A N 1
ATOM 1484 C CA . VAL A 1 192 ? -26.125 13.156 4.723 1 98.75 192 VAL A CA 1
ATOM 1485 C C . VAL A 1 192 ? -27.547 12.602 4.895 1 98.75 192 VAL A C 1
ATOM 1487 O O . VAL A 1 192 ? -28.172 12.156 3.926 1 98.75 192 VAL A O 1
ATOM 1490 N N . HIS A 1 193 ? -28 12.656 6.09 1 98.56 193 HIS A N 1
ATOM 1491 C CA . HIS A 1 193 ? -29.359 12.203 6.395 1 98.56 193 HIS A CA 1
ATOM 1492 C C . HIS A 1 193 ? -30.391 13.016 5.633 1 98.56 193 HIS A C 1
ATOM 1494 O O . HIS A 1 193 ? -31.312 12.445 5.027 1 98.56 193 HIS A O 1
ATOM 1500 N N . ASP A 1 194 ? -30.281 14.312 5.645 1 98.44 194 ASP A N 1
ATOM 1501 C CA . ASP A 1 194 ? -31.266 15.219 5.062 1 98.44 194 ASP A CA 1
ATOM 1502 C C . ASP A 1 194 ? -31.344 15.047 3.549 1 98.44 194 ASP A C 1
ATOM 1504 O O . ASP A 1 194 ? -32.438 15.148 2.965 1 98.44 194 ASP A O 1
ATOM 1508 N N . ILE A 1 195 ? -30.234 14.797 2.932 1 98.06 195 ILE A N 1
ATOM 1509 C CA . ILE A 1 195 ? -30.25 14.688 1.478 1 98.06 195 ILE A CA 1
ATOM 1510 C C . ILE A 1 195 ? -30.75 13.297 1.07 1 98.06 195 ILE A C 1
ATOM 1512 O O . ILE A 1 195 ? -31.031 13.055 -0.104 1 98.06 195 ILE A O 1
ATOM 1516 N N . GLY A 1 196 ? -30.688 12.32 1.958 1 98.31 196 GLY A N 1
ATOM 1517 C CA . GLY A 1 196 ? -31.266 11.016 1.7 1 98.31 196 GLY A CA 1
ATOM 1518 C C . GLY A 1 196 ? -30.297 10.047 1.048 1 98.31 196 GLY A C 1
ATOM 1519 O O . GLY A 1 196 ? -30.688 9.242 0.204 1 98.31 196 GLY A O 1
ATOM 1520 N N . LEU A 1 197 ? -29.016 10.164 1.326 1 98.75 197 LEU A N 1
ATOM 1521 C CA . LEU A 1 197 ? -28.047 9.18 0.846 1 98.75 197 LEU A CA 1
ATOM 1522 C C . LEU A 1 197 ? -28.5 7.766 1.2 1 98.75 197 LEU A C 1
ATOM 1524 O O . LEU A 1 197 ? -29 7.523 2.303 1 98.75 197 LEU A O 1
ATOM 1528 N N . PRO A 1 198 ? -28.344 6.816 0.281 1 98.75 198 PRO A N 1
ATOM 1529 C CA . PRO A 1 198 ? -28.797 5.453 0.557 1 98.75 198 PRO A CA 1
ATOM 1530 C C . PRO A 1 198 ? -28.25 4.895 1.864 1 98.75 198 PRO A C 1
ATOM 1532 O O . PRO A 1 198 ? -27.078 5.133 2.193 1 98.75 198 PRO A O 1
ATOM 1535 N N . LYS A 1 199 ? -29.094 4.133 2.576 1 98.62 199 LYS A N 1
ATOM 1536 C CA . LYS A 1 199 ? -28.734 3.596 3.887 1 98.62 199 LYS A CA 1
ATOM 1537 C C . LYS A 1 199 ? -27.469 2.762 3.814 1 98.62 199 LYS A C 1
ATOM 1539 O O . LYS A 1 199 ? -27.281 1.986 2.875 1 98.62 199 LYS A O 1
ATOM 1544 N N . GLY A 1 200 ? -26.594 3.008 4.742 1 98.81 200 GLY A N 1
ATOM 1545 C CA . GLY A 1 200 ? -25.406 2.182 4.895 1 98.81 200 GLY A CA 1
ATOM 1546 C C . GLY A 1 200 ? -24.234 2.654 4.047 1 98.81 200 GLY A C 1
ATOM 1547 O O . GLY A 1 200 ? -23.094 2.244 4.27 1 98.81 200 GLY A O 1
ATOM 1548 N N . VAL A 1 201 ? -24.406 3.5 3.012 1 98.94 201 VAL A N 1
ATOM 1549 C CA . VAL A 1 201 ? -23.344 3.979 2.139 1 98.94 201 VAL A CA 1
ATOM 1550 C C . VAL A 1 201 ? -22.328 4.785 2.949 1 98.94 201 VAL A C 1
ATOM 1552 O O . VAL A 1 201 ? -21.125 4.707 2.705 1 98.94 201 VAL A O 1
ATOM 1555 N N . PHE A 1 202 ? -22.906 5.551 3.846 1 98.94 202 PHE A N 1
ATOM 1556 C CA . PHE A 1 202 ? -22.125 6.277 4.844 1 98.94 202 PHE A CA 1
ATOM 1557 C C . PHE A 1 202 ? -22.578 5.934 6.25 1 98.94 202 PHE A C 1
ATOM 1559 O O . PHE A 1 202 ? -23.781 5.895 6.52 1 98.94 202 PHE A O 1
ATOM 1566 N N . ASN A 1 203 ? -21.625 5.605 7.129 1 98.94 203 ASN A N 1
ATOM 1567 C CA . ASN A 1 203 ? -21.859 5.406 8.555 1 98.94 203 ASN A CA 1
ATOM 1568 C C . ASN A 1 203 ? -20.859 6.176 9.406 1 98.94 203 ASN A C 1
ATOM 1570 O O . ASN A 1 203 ? -19.703 6.352 9.016 1 98.94 203 ASN A O 1
ATOM 1574 N N . LEU A 1 204 ? -21.328 6.633 10.523 1 98.81 204 LEU A N 1
ATOM 1575 C CA . LEU A 1 204 ? -20.516 7.348 11.508 1 98.81 204 LEU A CA 1
ATOM 1576 C C . LEU A 1 204 ? -20.578 6.672 12.867 1 98.81 204 LEU A C 1
ATOM 1578 O O . LEU A 1 204 ? -21.656 6.566 13.461 1 98.81 204 LEU A O 1
ATOM 1582 N N . VAL A 1 205 ? -19.453 6.199 13.32 1 98.19 205 VAL A N 1
ATOM 1583 C CA . VAL A 1 205 ? -19.375 5.551 14.633 1 98.19 205 VAL A CA 1
ATOM 1584 C C . VAL A 1 205 ? -18.469 6.352 15.562 1 98.19 205 VAL A C 1
ATOM 1586 O O . VAL A 1 205 ? -17.438 6.871 15.133 1 98.19 205 VAL A O 1
ATOM 1589 N N . LEU A 1 206 ? -18.906 6.488 16.766 1 97.75 206 LEU A N 1
ATOM 1590 C CA . LEU A 1 206 ? -18.188 7.254 17.781 1 97.75 206 LEU A CA 1
ATOM 1591 C C . LEU A 1 206 ? -17.516 6.328 18.781 1 97.75 206 LEU A C 1
ATOM 1593 O O . LEU A 1 206 ? -18 5.215 19.016 1 97.75 206 LEU A O 1
ATOM 1597 N N . GLY A 1 207 ? -16.453 6.797 19.328 1 96.44 207 GLY A N 1
ATOM 1598 C CA . GLY A 1 207 ? -15.734 6.016 20.312 1 96.44 207 GLY A CA 1
ATOM 1599 C C . GLY A 1 207 ? -14.227 6.172 20.234 1 96.44 207 GLY A C 1
ATOM 1600 O O . GLY A 1 207 ? -13.734 7.082 19.562 1 96.44 207 GLY A O 1
ATOM 1601 N N . ARG A 1 208 ? -13.539 5.328 20.984 1 96.25 208 ARG A N 1
ATOM 1602 C CA . ARG A 1 208 ? -12.094 5.426 21.125 1 96.25 208 ARG A CA 1
ATOM 1603 C C . ARG A 1 208 ? -11.391 4.535 20.109 1 96.25 208 ARG A C 1
ATOM 1605 O O . ARG A 1 208 ? -11.984 3.592 19.578 1 96.25 208 ARG A O 1
ATOM 1612 N N . GLY A 1 209 ? -10.109 4.891 19.859 1 95.62 209 GLY A N 1
ATOM 1613 C CA . GLY A 1 209 ? -9.289 4.109 18.938 1 95.62 209 GLY A CA 1
ATOM 1614 C C . GLY A 1 209 ? -9.094 2.672 19.391 1 95.62 209 GLY A C 1
ATOM 1615 O O . GLY A 1 209 ? -9.148 1.749 18.578 1 95.62 209 GLY A O 1
ATOM 1616 N N . GLU A 1 210 ? -8.945 2.434 20.641 1 94 210 GLU A N 1
ATOM 1617 C CA . GLU A 1 210 ? -8.609 1.137 21.203 1 94 210 GLU A CA 1
ATOM 1618 C C . GLU A 1 210 ? -9.758 0.144 21.047 1 94 210 GLU A C 1
ATOM 1620 O O . GLU A 1 210 ? -9.547 -1.07 21.109 1 94 210 GLU A O 1
ATOM 1625 N N . THR A 1 211 ? -10.953 0.679 20.891 1 95.12 211 THR A N 1
ATOM 1626 C CA . THR A 1 211 ? -12.125 -0.188 20.781 1 95.12 211 THR A CA 1
ATOM 1627 C C . THR A 1 211 ? -12.727 -0.113 19.391 1 95.12 211 THR A C 1
ATOM 1629 O O . THR A 1 211 ? -12.5 -0.999 18.562 1 95.12 211 THR A O 1
ATOM 1632 N N . VAL A 1 212 ? -13.281 1.059 19.062 1 97.19 212 VAL A N 1
ATOM 1633 C CA . VAL A 1 212 ? -13.945 1.248 17.781 1 97.19 212 VAL A CA 1
ATOM 1634 C C . VAL A 1 212 ? -12.898 1.253 16.656 1 97.19 212 VAL A C 1
ATOM 1636 O O . VAL A 1 212 ? -13.07 0.573 15.641 1 97.19 212 VAL A O 1
ATOM 1639 N N . GLY A 1 213 ? -11.828 2 16.875 1 97.75 213 GLY A N 1
ATOM 1640 C CA . GLY A 1 213 ? -10.781 2.076 15.859 1 97.75 213 GLY A CA 1
ATOM 1641 C C . GLY A 1 213 ? -10.164 0.729 15.547 1 97.75 213 GLY A C 1
ATOM 1642 O O . GLY A 1 213 ? -9.922 0.411 14.375 1 97.75 213 GLY A O 1
ATOM 1643 N N . GLN A 1 214 ? -9.914 -0.015 16.5 1 97.38 214 GLN A N 1
ATOM 1644 C CA . GLN A 1 214 ? -9.305 -1.33 16.328 1 97.38 214 GLN A CA 1
ATOM 1645 C C . GLN A 1 214 ? -10.211 -2.256 15.523 1 97.38 214 GLN A C 1
ATOM 1647 O O . GLN A 1 214 ? -9.742 -3.018 14.68 1 97.38 214 GLN A O 1
ATOM 1652 N N . GLU A 1 215 ? -11.508 -2.211 15.828 1 98.44 215 GLU A N 1
ATOM 1653 C CA . GLU A 1 215 ? -12.461 -3.031 15.086 1 98.44 215 GLU A CA 1
ATOM 1654 C C . GLU A 1 215 ? -12.539 -2.6 13.617 1 98.44 215 GLU A C 1
ATOM 1656 O O . GLU A 1 215 ? -12.586 -3.441 12.719 1 98.44 215 GLU A O 1
ATOM 1661 N N . LEU A 1 216 ? -12.516 -1.307 13.414 1 98.75 216 LEU A N 1
ATOM 1662 C CA . LEU A 1 216 ? -12.57 -0.786 12.047 1 98.75 216 LEU A CA 1
ATOM 1663 C C . LEU A 1 216 ? -11.352 -1.227 11.25 1 98.75 216 LEU A C 1
ATOM 1665 O O . LEU A 1 216 ? -11.43 -1.401 10.031 1 98.75 216 LEU A O 1
ATOM 1669 N N . ALA A 1 217 ? -10.25 -1.435 11.922 1 98.12 217 ALA A N 1
ATOM 1670 C CA . ALA A 1 217 ? -8.992 -1.774 11.266 1 98.12 217 ALA A CA 1
ATOM 1671 C C . ALA A 1 217 ? -8.859 -3.285 11.086 1 98.12 217 ALA A C 1
ATOM 1673 O O . ALA A 1 217 ? -8.25 -3.752 10.117 1 98.12 217 ALA A O 1
ATOM 1674 N N . GLY A 1 218 ? -9.422 -4.031 11.953 1 97.88 218 GLY A N 1
ATOM 1675 C CA . GLY A 1 218 ? -9.109 -5.449 12.016 1 97.88 218 GLY A CA 1
ATOM 1676 C C . GLY A 1 218 ? -10.242 -6.328 11.516 1 97.88 218 GLY A C 1
ATOM 1677 O O . GLY A 1 218 ? -10.109 -7.551 11.453 1 97.88 218 GLY A O 1
ATOM 1678 N N . ASN A 1 219 ? -11.375 -5.746 11.141 1 98.62 219 ASN A N 1
ATOM 1679 C CA . ASN A 1 219 ? -12.539 -6.508 10.711 1 98.62 219 ASN A CA 1
ATOM 1680 C C . ASN A 1 219 ? -12.328 -7.121 9.328 1 98.62 219 ASN A C 1
ATOM 1682 O O . ASN A 1 219 ? -11.891 -6.438 8.398 1 98.62 219 ASN A O 1
ATOM 1686 N N . PRO A 1 220 ? -12.617 -8.422 9.156 1 97.69 220 PRO A N 1
ATOM 1687 C CA . PRO A 1 220 ? -12.359 -9.094 7.879 1 97.69 220 PRO A CA 1
ATOM 1688 C C . PRO A 1 220 ? -13.219 -8.555 6.742 1 97.69 220 PRO A C 1
ATOM 1690 O O . PRO A 1 220 ? -12.953 -8.844 5.57 1 97.69 220 PRO A O 1
ATOM 1693 N N . LYS A 1 221 ? -14.266 -7.793 7.051 1 98.25 221 LYS A N 1
ATOM 1694 C CA . LYS A 1 221 ? -15.164 -7.277 6.016 1 98.25 221 LYS A CA 1
ATOM 1695 C C . LYS A 1 221 ? -14.672 -5.934 5.484 1 98.25 221 LYS A C 1
ATOM 1697 O O . LYS A 1 221 ? -15.242 -5.395 4.535 1 98.25 221 LYS A O 1
ATOM 1702 N N . VAL A 1 222 ? -13.625 -5.414 6.102 1 98.69 222 VAL A N 1
ATOM 1703 C CA . VAL A 1 222 ? -13.078 -4.125 5.691 1 98.69 222 VAL A CA 1
ATOM 1704 C C . VAL A 1 222 ? -11.984 -4.34 4.648 1 98.69 222 VAL A C 1
ATOM 1706 O O . VAL A 1 222 ? -11.047 -5.109 4.867 1 98.69 222 VAL A O 1
ATOM 1709 N N . ALA A 1 223 ? -12.148 -3.623 3.553 1 98.31 223 ALA A N 1
ATOM 1710 C CA . ALA A 1 223 ? -11.211 -3.791 2.445 1 98.31 223 ALA A CA 1
ATOM 1711 C C . ALA A 1 223 ? -10.055 -2.799 2.547 1 98.31 223 ALA A C 1
ATOM 1713 O O . ALA A 1 223 ? -8.969 -3.047 2.02 1 98.31 223 ALA A O 1
ATOM 1714 N N . MET A 1 224 ? -10.297 -1.672 3.174 1 98.56 224 MET A N 1
ATOM 1715 C CA . MET A 1 224 ? -9.25 -0.666 3.334 1 98.56 224 MET A CA 1
ATOM 1716 C C . MET A 1 224 ? -9.5 0.183 4.578 1 98.56 224 MET A C 1
ATOM 1718 O O . MET A 1 224 ? -10.641 0.556 4.863 1 98.56 224 MET A O 1
ATOM 1722 N N . VAL A 1 225 ? -8.453 0.468 5.27 1 98.69 225 VAL A N 1
ATOM 1723 C CA . VAL A 1 225 ? -8.5 1.413 6.383 1 98.69 225 VAL A CA 1
ATOM 1724 C C . VAL A 1 225 ? -7.68 2.654 6.035 1 98.69 225 VAL A C 1
ATOM 1726 O O . VAL A 1 225 ? -6.488 2.555 5.738 1 98.69 225 VAL A O 1
ATOM 1729 N N . SER A 1 226 ? -8.305 3.799 5.992 1 98.69 226 SER A N 1
ATOM 1730 C CA . SER A 1 226 ? -7.641 5.094 5.852 1 98.69 226 SER A CA 1
ATOM 1731 C C . SER A 1 226 ? -7.559 5.82 7.191 1 98.69 226 SER A C 1
ATOM 1733 O O . SER A 1 226 ? -8.578 6.035 7.852 1 98.69 226 SER A O 1
ATOM 1735 N N . MET A 1 227 ? -6.398 6.137 7.578 1 98.25 227 MET A N 1
ATOM 1736 C CA . MET A 1 227 ? -6.234 6.77 8.883 1 98.25 227 MET A CA 1
ATOM 1737 C C . MET A 1 227 ? -5.289 7.969 8.789 1 98.25 227 MET A C 1
ATOM 1739 O O . MET A 1 227 ? -4.285 7.914 8.078 1 98.25 227 MET A O 1
ATOM 1743 N N . THR A 1 228 ? -5.613 9 9.336 1 98.31 228 THR A N 1
ATOM 1744 C CA . THR A 1 228 ? -4.738 10.133 9.617 1 98.31 228 THR A CA 1
ATOM 1745 C C . THR A 1 228 ? -4.523 10.297 11.117 1 98.31 228 THR A C 1
ATOM 1747 O O . THR A 1 228 ? -5.488 10.336 11.883 1 98.31 228 THR A O 1
ATOM 1750 N N . GLY A 1 229 ? -3.316 10.297 11.57 1 97 229 GLY A N 1
ATOM 1751 C CA . GLY A 1 229 ? -3.039 10.422 12.992 1 97 229 GLY A CA 1
ATOM 1752 C C . GLY A 1 229 ? -1.577 10.211 13.336 1 97 229 GLY A C 1
ATOM 1753 O O . GLY A 1 229 ? -0.693 10.562 12.547 1 97 229 GLY A O 1
ATOM 1754 N N . SER A 1 230 ? -1.322 9.734 14.539 1 96.12 230 SER A N 1
ATOM 1755 C CA . SER A 1 230 ? 0.042 9.57 15.031 1 96.12 230 SER A CA 1
ATOM 1756 C C . SER A 1 230 ? 0.684 8.305 14.484 1 96.12 230 SER A C 1
ATOM 1758 O O . SER A 1 230 ? -0.015 7.402 14.023 1 96.12 230 SER A O 1
ATOM 1760 N N . VAL A 1 231 ? 1.992 8.258 14.555 1 96.88 231 VAL A N 1
ATOM 1761 C CA . VAL A 1 231 ? 2.746 7.082 14.141 1 96.88 231 VAL A CA 1
ATOM 1762 C C . VAL A 1 231 ? 2.332 5.879 14.977 1 96.88 231 VAL A C 1
ATOM 1764 O O . VAL A 1 231 ? 2.109 4.789 14.445 1 96.88 231 VAL A O 1
ATOM 1767 N N . ALA A 1 232 ? 2.178 6.102 16.266 1 96.75 232 ALA A N 1
ATOM 1768 C CA . ALA A 1 232 ? 1.806 5.016 17.172 1 96.75 232 ALA A CA 1
ATOM 1769 C C . ALA A 1 232 ? 0.457 4.418 16.781 1 96.75 232 ALA A C 1
ATOM 1771 O O . ALA A 1 232 ? 0.291 3.193 16.766 1 96.75 232 ALA A O 1
ATOM 1772 N N . ALA A 1 233 ? -0.46 5.277 16.5 1 96.81 233 ALA A N 1
ATOM 1773 C CA . ALA A 1 233 ? -1.769 4.805 16.062 1 96.81 233 ALA A CA 1
ATOM 1774 C C . ALA A 1 233 ? -1.662 4.059 14.734 1 96.81 233 ALA A C 1
ATOM 1776 O O . ALA A 1 233 ? -2.303 3.023 14.547 1 96.81 233 ALA A O 1
ATOM 1777 N N . GLY A 1 234 ? -0.862 4.602 13.812 1 97.81 234 GLY A N 1
ATOM 1778 C CA . GLY A 1 234 ? -0.649 3.947 12.531 1 97.81 234 GLY A CA 1
ATOM 1779 C C . GLY A 1 234 ? -0.077 2.549 12.664 1 97.81 234 GLY A C 1
ATOM 1780 O O . GLY A 1 234 ? -0.498 1.63 11.953 1 97.81 234 GLY A O 1
ATOM 1781 N N . GLU A 1 235 ? 0.879 2.396 13.578 1 97.94 235 GLU A N 1
ATOM 1782 C CA . GLU A 1 235 ? 1.482 1.092 13.828 1 97.94 235 GLU A CA 1
ATOM 1783 C C . GLU A 1 235 ? 0.436 0.078 14.281 1 97.94 235 GLU A C 1
ATOM 1785 O O . GLU A 1 235 ? 0.399 -1.05 13.789 1 97.94 235 GLU A O 1
ATOM 1790 N N . LYS A 1 236 ? -0.417 0.471 15.164 1 97.81 236 LYS A N 1
ATOM 1791 C CA . LYS A 1 236 ? -1.451 -0.41 15.695 1 97.81 236 LYS A CA 1
ATOM 1792 C C . LYS A 1 236 ? -2.455 -0.798 14.617 1 97.81 236 LYS A C 1
ATOM 1794 O O . LYS A 1 236 ? -2.871 -1.956 14.531 1 97.81 236 LYS A O 1
ATOM 1799 N N . ILE A 1 237 ? -2.832 0.175 13.867 1 98 237 ILE A N 1
ATOM 1800 C CA . ILE A 1 237 ? -3.812 -0.049 12.812 1 98 237 ILE A CA 1
ATOM 1801 C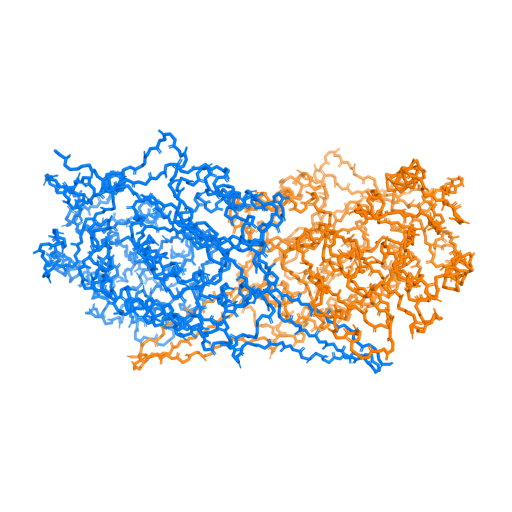 C . ILE A 1 237 ? -3.248 -1.025 11.781 1 98 237 ILE A C 1
ATOM 1803 O O . ILE A 1 237 ? -3.928 -1.971 11.375 1 98 237 ILE A O 1
ATOM 1807 N N . MET A 1 238 ? -2.002 -0.786 11.336 1 98.19 238 MET A N 1
ATOM 1808 C CA . MET A 1 238 ? -1.37 -1.658 10.352 1 98.19 238 MET A CA 1
ATOM 1809 C C . MET A 1 238 ? -1.228 -3.076 10.891 1 98.19 238 MET A C 1
ATOM 1811 O O . MET A 1 238 ? -1.467 -4.047 10.172 1 98.19 238 MET A O 1
ATOM 1815 N N . ALA A 1 239 ? -0.881 -3.201 12.102 1 98.19 239 ALA A N 1
ATOM 1816 C CA . ALA A 1 239 ? -0.785 -4.516 12.734 1 98.19 239 ALA A CA 1
ATOM 1817 C C . ALA A 1 239 ? -2.145 -5.207 12.766 1 98.19 239 ALA A C 1
ATOM 1819 O O . ALA A 1 239 ? -2.246 -6.402 12.492 1 98.19 239 ALA A O 1
ATOM 1820 N N . ALA A 1 240 ? -3.199 -4.457 13.141 1 97.88 240 ALA A N 1
ATOM 1821 C CA . ALA A 1 240 ? -4.551 -5.012 13.18 1 97.88 240 ALA A CA 1
ATOM 1822 C C . ALA A 1 240 ? -5.012 -5.441 11.789 1 97.88 240 ALA A C 1
ATOM 1824 O O . ALA A 1 240 ? -5.699 -6.457 11.648 1 97.88 240 ALA A O 1
ATOM 1825 N N . ALA A 1 241 ? -4.656 -4.672 10.812 1 98.19 241 ALA A N 1
ATOM 1826 C CA . ALA A 1 241 ? -5.055 -4.93 9.43 1 98.19 241 ALA A CA 1
ATOM 1827 C C . ALA A 1 241 ? -4.379 -6.184 8.891 1 98.19 241 ALA A C 1
ATOM 1829 O O . ALA A 1 241 ? -4.887 -6.82 7.961 1 98.19 241 ALA A O 1
ATOM 1830 N N . ALA A 1 242 ? -3.221 -6.57 9.438 1 98 242 ALA A N 1
ATOM 1831 C CA . ALA A 1 242 ? -2.381 -7.652 8.93 1 98 242 ALA A CA 1
ATOM 1832 C C . ALA A 1 242 ? -3.141 -8.977 8.914 1 98 242 ALA A C 1
ATOM 1834 O O . ALA A 1 242 ? -2.98 -9.781 7.996 1 98 242 ALA A O 1
ATOM 1835 N N . LYS A 1 243 ? -4.02 -9.172 9.859 1 96.5 243 LYS A N 1
ATOM 1836 C CA . LYS A 1 243 ? -4.723 -10.445 9.992 1 96.5 243 LYS A CA 1
ATOM 1837 C C . LYS A 1 243 ? -5.559 -10.75 8.758 1 96.5 243 LYS A C 1
ATOM 1839 O O . LYS A 1 243 ? -5.738 -11.914 8.391 1 96.5 243 LYS A O 1
ATOM 1844 N N . ASN A 1 244 ? -6.016 -9.734 8.133 1 97.44 244 ASN A N 1
ATOM 1845 C CA . ASN A 1 244 ? -6.902 -9.922 6.988 1 97.44 244 ASN A CA 1
ATOM 1846 C C . ASN A 1 244 ? -6.277 -9.391 5.699 1 97.44 244 ASN A C 1
ATOM 1848 O O . ASN A 1 244 ? -6.949 -9.289 4.672 1 97.44 244 ASN A O 1
ATOM 1852 N N . ILE A 1 245 ? -4.996 -9.047 5.82 1 98.12 245 ILE A N 1
ATOM 1853 C CA . ILE A 1 245 ? -4.297 -8.477 4.672 1 98.12 245 ILE A CA 1
ATOM 1854 C C . ILE A 1 245 ? -5.074 -7.266 4.152 1 98.12 245 ILE A C 1
ATOM 1856 O O . ILE A 1 245 ? -5.238 -7.105 2.939 1 98.12 245 ILE A O 1
ATOM 1860 N N . THR A 1 246 ? -5.652 -6.477 5.102 1 98.5 246 THR A N 1
ATOM 1861 C CA . THR A 1 246 ? -6.418 -5.289 4.742 1 98.5 246 THR A CA 1
ATOM 1862 C C . THR A 1 246 ? -5.492 -4.172 4.27 1 98.5 246 THR A C 1
ATOM 1864 O O . THR A 1 246 ? -4.469 -3.898 4.902 1 98.5 246 THR A O 1
ATOM 1867 N N . LYS A 1 247 ? -5.805 -3.594 3.137 1 98.19 247 LYS A N 1
ATOM 1868 C CA . LYS A 1 247 ? -5.055 -2.439 2.643 1 98.19 247 LYS A CA 1
ATOM 1869 C C . LYS A 1 247 ? -5.113 -1.282 3.635 1 98.19 247 LYS A C 1
ATOM 1871 O O . LYS A 1 247 ? -6.164 -1.003 4.211 1 98.19 247 LYS A O 1
ATOM 1876 N N . VAL A 1 248 ? -3.973 -0.609 3.83 1 98.38 248 VAL A N 1
ATOM 1877 C CA . VAL A 1 248 ? -3.963 0.551 4.715 1 98.38 248 VAL A CA 1
ATOM 1878 C C . VAL A 1 248 ? -3.496 1.784 3.945 1 98.38 248 VAL A C 1
ATOM 1880 O O . VAL A 1 248 ? -2.637 1.688 3.066 1 98.38 248 VAL A O 1
ATOM 1883 N N . CYS A 1 249 ? -4.094 2.869 4.152 1 98.38 249 CYS A N 1
ATOM 1884 C CA . CYS A 1 249 ? -3.664 4.215 3.785 1 98.38 249 CYS A CA 1
ATOM 1885 C C . CYS A 1 249 ? -3.43 5.07 5.023 1 98.38 249 CYS A C 1
ATOM 1887 O O . CYS A 1 249 ? -4.383 5.48 5.688 1 98.38 249 CYS A O 1
ATOM 1889 N N . LEU A 1 250 ? -2.146 5.344 5.301 1 98.44 250 LEU A N 1
ATOM 1890 C CA . LEU A 1 250 ? -1.77 5.957 6.566 1 98.44 250 LEU A CA 1
ATOM 1891 C C . LEU A 1 250 ? -1.137 7.324 6.34 1 98.44 250 LEU A C 1
ATOM 1893 O O . LEU A 1 250 ? -0.131 7.441 5.637 1 98.44 250 LEU A O 1
ATOM 1897 N N . GLU A 1 251 ? -1.743 8.312 6.809 1 97.94 251 GLU A N 1
ATOM 1898 C CA . GLU A 1 251 ? -1.181 9.656 6.902 1 97.94 251 GLU A CA 1
ATOM 1899 C C . GLU A 1 251 ? -0.774 9.992 8.336 1 97.94 251 GLU A C 1
ATOM 1901 O O . GLU A 1 251 ? -1.631 10.227 9.195 1 97.94 251 GLU A O 1
ATOM 1906 N N . LEU A 1 252 ? 0.514 10.117 8.531 1 97.69 252 LEU A N 1
ATOM 1907 C CA . LEU A 1 252 ? 0.99 10.148 9.906 1 97.69 252 LEU A CA 1
ATOM 1908 C C . LEU A 1 252 ? 1.839 11.391 10.164 1 97.69 252 LEU A C 1
ATOM 1910 O O . LEU A 1 252 ? 1.688 12.398 9.477 1 97.69 252 LEU A O 1
ATOM 1914 N N . GLY A 1 253 ? 2.572 11.375 11.242 1 94.69 253 GLY A N 1
ATOM 1915 C CA . GLY A 1 253 ? 3.236 12.57 11.734 1 94.69 253 GLY A CA 1
ATOM 1916 C C . GLY A 1 253 ? 4.371 13.039 10.844 1 94.69 253 GLY A C 1
ATOM 1917 O O . GLY A 1 253 ? 4.645 12.422 9.805 1 94.69 253 GLY A O 1
ATOM 1918 N N . GLY A 1 254 ? 4.922 14.188 11.164 1 95.69 25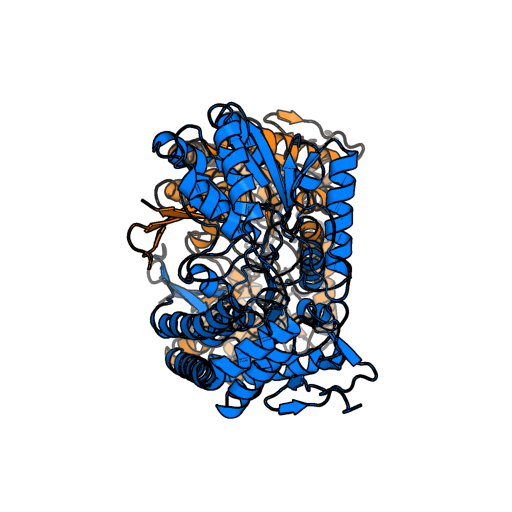4 GLY A N 1
ATOM 1919 C CA . GLY A 1 254 ? 6.023 14.781 10.422 1 95.69 254 GLY A CA 1
ATOM 1920 C C . GLY A 1 254 ? 6.934 15.625 11.297 1 95.69 254 GLY A C 1
ATOM 1921 O O . GLY A 1 254 ? 6.578 15.977 12.422 1 95.69 254 GLY A O 1
ATOM 1922 N N . LYS A 1 255 ? 8.062 15.891 10.805 1 98.06 255 LYS A N 1
ATOM 1923 C CA . LYS A 1 255 ? 9.047 16.812 11.375 1 98.06 255 LYS A CA 1
ATOM 1924 C C . LYS A 1 255 ? 9.672 17.688 10.297 1 98.06 255 LYS A C 1
ATOM 1926 O O . LYS A 1 255 ? 10.875 17.609 10.047 1 98.06 255 LYS A O 1
ATOM 1931 N N . ALA A 1 256 ? 8.836 18.5 9.766 1 98.56 256 ALA A N 1
ATOM 1932 C CA . ALA A 1 256 ? 9.133 19.234 8.531 1 98.56 256 ALA A CA 1
ATOM 1933 C C . ALA A 1 256 ? 10.258 20.234 8.742 1 98.56 256 ALA A C 1
ATOM 1935 O O . ALA A 1 256 ? 10.172 21.109 9.617 1 98.56 256 ALA A O 1
ATOM 1936 N N . PRO A 1 257 ? 11.336 20.188 7.93 1 98.81 257 PRO A N 1
ATOM 1937 C CA . PRO A 1 257 ? 12.375 21.234 7.922 1 98.81 257 PRO A CA 1
ATOM 1938 C C . PRO A 1 257 ? 12.023 22.406 7.016 1 98.81 257 PRO A C 1
ATOM 1940 O O . PRO A 1 257 ? 11.422 22.219 5.953 1 98.81 257 PRO A O 1
ATOM 1943 N N . ALA A 1 258 ? 12.312 23.562 7.48 1 98.88 258 ALA A N 1
ATOM 1944 C CA . ALA A 1 258 ? 12.375 24.75 6.625 1 98.88 258 ALA A CA 1
ATOM 1945 C C . ALA A 1 258 ? 13.82 25.234 6.465 1 98.88 258 ALA A C 1
ATOM 1947 O O . ALA A 1 258 ? 14.5 25.516 7.453 1 98.88 258 ALA A O 1
ATOM 1948 N N . ILE A 1 259 ? 14.25 25.297 5.23 1 98.94 259 ILE A N 1
ATOM 1949 C CA . ILE A 1 259 ? 15.641 25.656 4.957 1 98.94 259 ILE A CA 1
ATOM 1950 C C . ILE A 1 259 ? 15.703 27.047 4.352 1 98.94 259 ILE A C 1
ATOM 1952 O O . ILE A 1 259 ? 15.109 27.312 3.303 1 98.94 259 ILE A O 1
ATOM 1956 N N . VAL A 1 260 ? 16.422 27.953 5.016 1 98.94 260 VAL A N 1
ATOM 1957 C CA . VAL A 1 260 ? 16.609 29.328 4.543 1 98.94 260 VAL A CA 1
ATOM 1958 C C . VAL A 1 260 ? 18.047 29.516 4.07 1 98.94 260 VAL A C 1
ATOM 1960 O O . VAL A 1 260 ? 18.969 29.578 4.883 1 98.94 260 VAL A O 1
ATOM 1963 N N . MET A 1 261 ? 18.219 29.688 2.775 1 98.88 261 MET A N 1
ATOM 1964 C CA . MET A 1 261 ? 19.531 29.875 2.184 1 98.88 261 MET A CA 1
ATOM 1965 C C . MET A 1 261 ? 19.984 31.328 2.27 1 98.88 261 MET A C 1
ATOM 1967 O O . MET A 1 261 ? 19.156 32.219 2.482 1 98.88 261 MET A O 1
ATOM 1971 N N . ASP A 1 262 ? 21.234 31.594 1.977 1 98.62 262 ASP A N 1
ATOM 1972 C CA . ASP A 1 262 ? 21.812 32.938 2.059 1 98.62 262 ASP A CA 1
ATOM 1973 C C . ASP A 1 262 ? 21.141 33.875 1.072 1 98.62 262 ASP A C 1
ATOM 1975 O O . ASP A 1 262 ? 21.047 35.094 1.327 1 98.62 262 ASP A O 1
ATOM 1979 N N . ASP A 1 263 ? 20.656 33.344 0.026 1 98.44 263 ASP A N 1
ATOM 1980 C CA . ASP A 1 263 ? 20.094 34.188 -1.021 1 98.44 263 ASP A CA 1
ATOM 1981 C C . ASP A 1 263 ? 18.578 34.281 -0.911 1 98.44 263 ASP A C 1
ATOM 1983 O O . ASP A 1 263 ? 17.906 34.781 -1.81 1 98.44 263 ASP A O 1
ATOM 1987 N N . ALA A 1 264 ? 18 33.75 0.19 1 98.38 264 ALA A N 1
ATOM 1988 C CA . ALA A 1 264 ? 16.547 33.688 0.374 1 98.38 264 ALA A CA 1
ATOM 1989 C C . ALA A 1 264 ? 15.961 35.094 0.5 1 98.38 264 ALA A C 1
ATOM 1991 O O . ALA A 1 264 ? 16.641 36 0.966 1 98.38 264 ALA A O 1
ATOM 1992 N N . ASP A 1 265 ? 14.719 35.281 -0.003 1 98.38 265 ASP A N 1
ATOM 1993 C CA . ASP A 1 265 ? 13.914 36.406 0.435 1 98.38 265 ASP A CA 1
ATOM 1994 C C . ASP A 1 265 ? 13.516 36.281 1.902 1 98.38 265 ASP A C 1
ATOM 1996 O O . ASP A 1 265 ? 12.57 35.531 2.229 1 98.38 265 ASP A O 1
ATOM 2000 N N . ILE A 1 266 ? 14.156 37.031 2.727 1 98.38 266 ILE A N 1
ATOM 2001 C CA . ILE A 1 266 ? 14.047 36.844 4.172 1 98.38 266 ILE A CA 1
ATOM 2002 C C . ILE A 1 266 ? 12.625 37.156 4.621 1 98.38 266 ILE A C 1
ATOM 2004 O O . ILE A 1 266 ? 12.062 36.469 5.465 1 98.38 266 ILE A O 1
ATOM 2008 N N . GLU A 1 267 ? 12.062 38.188 4.074 1 98.31 267 GLU A N 1
ATOM 2009 C CA . GLU A 1 267 ? 10.703 38.562 4.465 1 98.31 267 GLU A CA 1
ATOM 2010 C C . GLU A 1 267 ? 9.703 37.469 4.109 1 98.31 267 GLU A C 1
ATOM 2012 O O . GLU A 1 267 ? 8.828 37.125 4.914 1 98.31 267 GLU A O 1
ATOM 2017 N N . LEU A 1 268 ? 9.852 36.938 2.922 1 98.12 268 LEU A N 1
ATOM 2018 C CA . LEU A 1 268 ? 8.984 35.844 2.48 1 98.12 268 LEU A CA 1
ATOM 2019 C C . LEU A 1 268 ? 9.164 34.625 3.365 1 98.12 268 LEU A C 1
ATOM 2021 O O . LEU A 1 268 ? 8.18 34 3.777 1 98.12 268 LEU A O 1
ATOM 2025 N N . ALA A 1 269 ? 10.406 34.281 3.621 1 98.62 269 ALA A N 1
ATOM 2026 C CA . ALA A 1 269 ? 10.711 33.094 4.426 1 98.62 269 ALA A CA 1
ATOM 2027 C C . ALA A 1 269 ? 10.141 33.219 5.836 1 98.62 269 ALA A C 1
ATOM 2029 O O . ALA A 1 269 ? 9.523 32.281 6.352 1 98.62 269 ALA A O 1
ATOM 2030 N N . VAL A 1 270 ? 10.352 34.406 6.43 1 98.75 270 VAL A N 1
ATOM 2031 C CA . VAL A 1 270 ? 9.852 34.656 7.781 1 98.75 270 VAL A CA 1
ATOM 2032 C C . VAL A 1 270 ? 8.328 34.5 7.801 1 98.75 270 VAL A C 1
ATOM 2034 O O . VAL A 1 270 ? 7.77 33.844 8.664 1 98.75 270 VAL A O 1
ATOM 2037 N N . LYS A 1 271 ? 7.707 35.156 6.891 1 98.31 271 LYS A N 1
ATOM 2038 C CA . LYS A 1 271 ? 6.25 35.125 6.828 1 98.31 271 LYS A CA 1
ATOM 2039 C C . LYS A 1 271 ? 5.762 33.688 6.68 1 98.31 271 LYS A C 1
ATOM 2041 O O . LYS A 1 271 ? 4.832 33.25 7.371 1 98.31 271 LYS A O 1
ATOM 2046 N N . ALA A 1 272 ? 6.348 32.906 5.75 1 98.25 272 ALA A N 1
ATOM 2047 C CA . ALA A 1 272 ? 5.934 31.547 5.477 1 98.25 272 ALA A CA 1
ATOM 2048 C C . ALA A 1 272 ? 6.152 30.656 6.699 1 98.25 272 ALA A C 1
ATOM 2050 O O . ALA A 1 272 ? 5.293 29.844 7.039 1 98.25 272 ALA A O 1
ATOM 2051 N N . VAL A 1 273 ? 7.266 30.75 7.336 1 98.5 273 VAL A N 1
ATOM 2052 C CA . VAL A 1 273 ? 7.617 29.938 8.492 1 98.5 273 VAL A CA 1
ATOM 2053 C C . VAL A 1 273 ? 6.676 30.266 9.656 1 98.5 273 VAL A C 1
ATOM 2055 O O . VAL A 1 273 ? 6.148 29.344 10.297 1 98.5 273 VAL A O 1
ATOM 2058 N N . VAL A 1 274 ? 6.453 31.562 9.891 1 98.19 274 VAL A N 1
ATOM 2059 C CA . VAL A 1 274 ? 5.582 31.969 10.984 1 98.19 274 VAL A CA 1
ATOM 2060 C C . VAL A 1 274 ? 4.16 31.484 10.734 1 98.19 274 VAL A C 1
ATOM 2062 O O . VAL A 1 274 ? 3.541 30.875 11.609 1 98.19 274 VAL A O 1
ATOM 2065 N N . ASP A 1 275 ? 3.686 31.703 9.531 1 97 275 ASP A N 1
ATOM 2066 C CA . ASP A 1 275 ? 2.338 31.266 9.195 1 97 275 ASP A CA 1
ATOM 2067 C C . ASP A 1 275 ? 2.188 29.75 9.383 1 97 275 ASP A C 1
ATOM 2069 O O . ASP A 1 275 ? 1.162 29.297 9.883 1 97 275 ASP A O 1
ATOM 2073 N N . SER A 1 276 ? 3.188 29.062 9.008 1 96.56 276 SER A N 1
ATOM 2074 C CA . SER A 1 276 ? 3.158 27.594 9.102 1 96.56 276 SER A CA 1
ATOM 2075 C C . SER A 1 276 ? 3.172 27.141 10.562 1 96.56 276 SER A C 1
ATOM 2077 O O . SER A 1 276 ? 2.545 26.141 10.906 1 96.56 276 SER A O 1
ATOM 2079 N N . ARG A 1 277 ? 3.842 27.781 11.344 1 95.75 277 ARG A N 1
ATOM 2080 C CA . ARG A 1 277 ? 4.02 27.297 12.711 1 95.75 277 ARG A CA 1
ATOM 2081 C C . ARG A 1 277 ? 2.854 27.719 13.594 1 95.75 277 ARG A C 1
ATOM 2083 O O . ARG A 1 277 ? 2.59 27.094 14.625 1 95.75 277 ARG A O 1
ATOM 2090 N N . VAL A 1 278 ? 2.111 28.766 13.18 1 95.25 278 VAL A N 1
ATOM 2091 C CA . VAL A 1 278 ? 1.091 29.297 14.078 1 95.25 278 VAL A CA 1
ATOM 2092 C C . VAL A 1 278 ? -0.288 28.812 13.633 1 95.25 278 VAL A C 1
ATOM 2094 O O . VAL A 1 278 ? -1.242 28.844 14.414 1 95.25 278 VAL A O 1
ATOM 2097 N N . ILE A 1 279 ? -0.405 28.391 12.336 1 97.44 279 ILE A N 1
ATOM 2098 C CA . ILE A 1 279 ? -1.689 27.906 11.859 1 97.44 279 ILE A CA 1
ATOM 2099 C C . ILE A 1 279 ? -2.186 26.781 12.766 1 97.44 279 ILE A C 1
ATOM 2101 O O . ILE A 1 279 ? -1.429 25.859 13.102 1 97.44 279 ILE A O 1
ATOM 2105 N N . ASN A 1 280 ? -3.449 26.906 13.211 1 98.19 280 ASN A N 1
ATOM 2106 C CA . ASN A 1 280 ? -4.078 25.984 14.148 1 98.19 280 ASN A CA 1
ATOM 2107 C C . ASN A 1 280 ? -3.178 25.703 15.352 1 98.19 280 ASN A C 1
ATOM 2109 O O . ASN A 1 280 ? -3.102 24.562 15.82 1 98.19 280 ASN A O 1
ATOM 2113 N N . SER A 1 281 ? -2.395 26.75 15.805 1 98.06 281 SER A N 1
ATOM 2114 C CA . SER A 1 281 ? -1.489 26.688 16.953 1 98.06 281 SER A CA 1
ATOM 2115 C C . SER A 1 281 ? -0.394 25.656 16.734 1 98.06 281 SER A C 1
ATOM 2117 O O . SER A 1 281 ? -0.001 24.953 17.672 1 98.06 281 SER A O 1
ATOM 2119 N N . GLY A 1 282 ? 0.008 25.469 15.516 1 97.69 282 GLY A N 1
ATOM 2120 C CA . GLY A 1 282 ? 1.078 24.547 15.18 1 97.69 282 GLY A CA 1
ATOM 2121 C C . GLY A 1 282 ? 0.626 23.094 15.141 1 97.69 282 GLY A C 1
ATOM 2122 O O . GLY A 1 282 ? 1.451 22.188 15.062 1 97.69 282 GLY A O 1
ATOM 2123 N N . GLN A 1 283 ? -0.691 22.859 15.188 1 98.12 283 GLN A N 1
ATOM 2124 C CA . GLN A 1 283 ? -1.228 21.5 15.25 1 98.12 283 GLN A CA 1
ATOM 2125 C C . GLN A 1 283 ? -1.707 21.031 13.883 1 98.12 283 GLN A C 1
ATOM 2127 O O . GLN A 1 283 ? -2.84 20.562 13.742 1 98.12 283 GLN A O 1
ATOM 2132 N N . VAL A 1 284 ? -0.818 21.109 12.906 1 97.69 284 VAL A N 1
ATOM 2133 C CA . VAL A 1 284 ? -1.028 20.594 11.555 1 97.69 284 VAL A CA 1
ATOM 2134 C C . VAL A 1 284 ? 0.164 19.75 11.133 1 97.69 284 VAL A C 1
ATOM 2136 O O . VAL A 1 284 ? 1.316 20.109 11.383 1 97.69 284 VAL A O 1
ATOM 2139 N N . CYS A 1 285 ? -0.079 18.641 10.531 1 96.25 285 CYS A N 1
ATOM 2140 C CA . CYS A 1 285 ? 0.975 17.703 10.172 1 96.25 285 CYS A CA 1
ATOM 2141 C C . CYS A 1 285 ? 1.95 18.328 9.18 1 96.25 285 CYS A C 1
ATOM 2143 O O . CYS A 1 285 ? 3.121 17.953 9.133 1 96.25 285 CYS A O 1
ATOM 2145 N N . ASN A 1 286 ? 1.517 19.344 8.438 1 96.5 286 ASN A N 1
ATOM 2146 C CA . ASN A 1 286 ? 2.322 19.984 7.406 1 96.5 286 ASN A CA 1
ATOM 2147 C C . ASN A 1 286 ? 3.26 21.031 8.008 1 96.5 286 ASN A C 1
ATOM 2149 O O . ASN A 1 286 ? 4.195 21.484 7.344 1 96.5 286 ASN A O 1
ATOM 2153 N N . CYS A 1 287 ? 3.068 21.438 9.156 1 97.12 287 CYS A N 1
ATOM 2154 C CA . CYS A 1 287 ? 3.711 22.625 9.734 1 97.12 287 CYS A CA 1
ATOM 2155 C C . CYS A 1 287 ? 5.223 22.438 9.789 1 97.12 287 CYS A C 1
ATOM 2157 O O . CYS A 1 287 ? 5.711 21.344 10.055 1 97.12 287 CYS A O 1
ATOM 2159 N N . VAL A 1 288 ? 5.895 23.578 9.641 1 98.12 288 VAL A N 1
ATOM 2160 C CA . VAL A 1 288 ? 7.324 23.641 9.922 1 98.12 288 VAL A CA 1
ATOM 2161 C C . VAL A 1 288 ? 7.578 23.266 11.375 1 98.12 288 VAL A C 1
ATOM 2163 O O . VAL A 1 288 ? 6.938 23.797 12.281 1 98.12 288 VAL A O 1
ATOM 2166 N N . GLU A 1 289 ? 8.484 22.344 11.578 1 97.56 289 GLU A N 1
ATOM 2167 C CA . GLU A 1 289 ? 8.773 21.859 12.922 1 97.56 289 GLU A CA 1
ATOM 2168 C C . GLU A 1 289 ? 10.188 22.219 13.344 1 97.56 289 GLU A C 1
ATOM 2170 O O . GLU A 1 289 ? 10.508 22.203 14.539 1 97.56 289 GLU A O 1
ATOM 2175 N N . ARG A 1 290 ? 10.992 22.562 12.43 1 98.62 290 ARG A N 1
ATOM 2176 C CA . ARG A 1 290 ? 12.367 22.969 12.656 1 98.62 290 ARG A CA 1
ATOM 2177 C C . ARG A 1 290 ? 12.883 23.828 11.492 1 98.62 290 ARG A C 1
ATOM 2179 O O . ARG A 1 290 ? 12.516 23.594 10.344 1 98.62 290 ARG A O 1
ATOM 2186 N N . VAL A 1 291 ? 13.766 24.797 11.836 1 98.88 291 VAL A N 1
ATOM 2187 C CA . VAL A 1 291 ? 14.25 25.734 10.82 1 98.88 291 VAL A CA 1
ATOM 2188 C C . VAL A 1 291 ? 15.773 25.656 10.742 1 98.88 291 VAL A C 1
ATOM 2190 O O . VAL A 1 291 ? 16.453 25.703 11.773 1 98.88 291 VAL A O 1
ATOM 2193 N N . TYR A 1 292 ? 16.25 25.484 9.57 1 98.94 292 TYR A N 1
ATOM 2194 C CA . TYR A 1 292 ? 17.688 25.578 9.281 1 98.94 292 TYR A CA 1
ATOM 2195 C C . TYR A 1 292 ? 18 26.875 8.539 1 98.94 292 TYR A C 1
ATOM 2197 O O . TYR A 1 292 ? 17.406 27.156 7.484 1 98.94 292 TYR A O 1
ATOM 2205 N N . VAL A 1 293 ? 18.906 27.656 9.086 1 98.94 293 VAL A N 1
ATOM 2206 C CA . VAL A 1 293 ? 19.25 28.938 8.477 1 98.94 293 VAL A CA 1
ATOM 2207 C C . VAL A 1 293 ? 20.734 28.984 8.156 1 98.94 293 VAL A C 1
ATOM 2209 O O . VAL A 1 293 ? 21.578 28.688 9.016 1 98.94 293 VAL A O 1
ATOM 2212 N N . GLN A 1 294 ? 21.031 29.312 6.938 1 98.88 294 GLN A N 1
ATOM 2213 C CA . GLN A 1 294 ? 22.438 29.406 6.543 1 98.88 294 GLN A CA 1
ATOM 2214 C C . GLN A 1 294 ? 23.125 30.547 7.273 1 98.88 294 GLN A C 1
ATOM 2216 O O . GLN A 1 294 ? 22.547 31.625 7.469 1 98.88 294 GLN A O 1
ATOM 2221 N N . LYS A 1 295 ? 24.375 30.438 7.559 1 98.56 295 LYS A N 1
ATOM 2222 C CA . LYS A 1 295 ? 25.109 31.297 8.484 1 98.56 295 LYS A CA 1
ATOM 2223 C C . LYS A 1 295 ? 25.141 32.719 7.98 1 98.56 295 LYS A C 1
ATOM 2225 O O . LYS A 1 295 ? 25.109 33.688 8.781 1 98.56 295 LYS A O 1
ATOM 2230 N N . GLY A 1 296 ? 25.188 32.938 6.754 1 98.38 296 GLY A N 1
ATOM 2231 C CA . GLY A 1 296 ? 25.312 34.25 6.188 1 98.38 296 GLY A CA 1
ATOM 2232 C C . GLY A 1 296 ? 24.125 35.156 6.477 1 98.38 296 GLY A C 1
ATOM 2233 O O . GLY A 1 296 ? 24.234 36.375 6.492 1 98.38 296 GLY A O 1
ATOM 2234 N N . VAL A 1 297 ? 22.953 34.562 6.781 1 98.56 297 VAL A N 1
ATOM 2235 C CA . VAL A 1 297 ? 21.75 35.344 7.012 1 98.56 297 VAL A CA 1
ATOM 2236 C C . VAL A 1 297 ? 21.141 35 8.367 1 98.56 297 VAL A C 1
ATOM 2238 O O . VAL A 1 297 ? 20.016 35.406 8.68 1 98.56 297 VAL A O 1
ATOM 2241 N N . TYR A 1 298 ? 21.812 34.25 9.172 1 98.56 298 TYR A N 1
ATOM 2242 C CA . TYR A 1 298 ? 21.266 33.688 10.414 1 98.56 298 TYR A CA 1
ATOM 2243 C C . TYR A 1 298 ? 20.734 34.781 11.32 1 98.56 298 TYR A C 1
ATOM 2245 O O . TYR A 1 298 ? 19.562 34.75 11.711 1 98.56 298 TYR A O 1
ATOM 2253 N N . ASP A 1 299 ? 21.562 35.812 11.594 1 98.44 299 ASP A N 1
ATOM 2254 C CA . ASP A 1 299 ? 21.172 36.844 12.539 1 98.44 299 ASP A CA 1
ATOM 2255 C C . ASP A 1 299 ? 19.984 37.656 12.016 1 98.44 299 ASP A C 1
ATOM 2257 O O . ASP A 1 299 ? 19.047 37.938 12.75 1 98.44 299 ASP A O 1
ATOM 2261 N N . ARG A 1 300 ? 20.109 38 10.766 1 98.44 300 ARG A N 1
ATOM 2262 C CA . ARG A 1 300 ? 19.047 38.781 10.148 1 98.44 300 ARG A CA 1
ATOM 2263 C C . ARG A 1 300 ? 17.719 38 10.18 1 98.44 300 ARG A C 1
ATOM 2265 O O . ARG A 1 300 ? 16.688 38.594 10.531 1 98.44 300 ARG A O 1
ATOM 2272 N N . PHE A 1 301 ? 17.766 36.812 9.82 1 98.69 301 PHE A N 1
ATOM 2273 C CA . PHE A 1 301 ? 16.562 36 9.781 1 98.69 301 PHE A CA 1
ATOM 2274 C C . PHE A 1 301 ? 16 35.812 11.18 1 98.69 301 PHE A C 1
ATOM 2276 O O . PHE A 1 301 ? 14.805 35.969 11.406 1 98.69 301 PHE A O 1
ATOM 2283 N N . VAL A 1 302 ? 16.797 35.375 12.125 1 98.38 302 VAL A N 1
ATOM 2284 C CA . VAL A 1 302 ? 16.359 35.062 13.477 1 98.38 302 VAL A CA 1
ATOM 2285 C C . VAL A 1 302 ? 15.758 36.281 14.141 1 98.38 302 VAL A C 1
ATOM 2287 O O . VAL A 1 302 ? 14.75 36.188 14.852 1 98.38 302 VAL A O 1
ATOM 2290 N N . ASN A 1 303 ? 16.422 37.469 13.938 1 98.38 303 ASN A N 1
ATOM 2291 C CA . ASN A 1 303 ? 15.875 38.688 14.5 1 98.38 303 ASN A CA 1
ATOM 2292 C C . ASN A 1 303 ? 14.492 39 13.93 1 98.38 303 ASN A C 1
ATOM 2294 O O . ASN A 1 303 ? 13.562 39.312 14.68 1 98.38 303 ASN A O 1
ATOM 2298 N N . ARG A 1 304 ? 14.43 38.938 12.641 1 98.5 304 ARG A N 1
ATOM 2299 C CA . ARG A 1 304 ? 13.148 39.219 11.992 1 98.5 304 ARG A CA 1
ATOM 2300 C C . ARG A 1 304 ? 12.094 38.188 12.406 1 98.5 304 ARG A C 1
ATOM 2302 O O . ARG A 1 304 ? 10.922 38.531 12.562 1 98.5 304 ARG A O 1
ATOM 2309 N N . LEU A 1 305 ? 12.508 36.938 12.508 1 98.5 305 LEU A N 1
ATOM 2310 C CA . LEU A 1 305 ? 11.625 35.875 12.953 1 98.5 305 LEU A CA 1
ATOM 2311 C C . LEU A 1 305 ? 11.094 36.156 14.352 1 98.5 305 LEU A C 1
ATOM 2313 O O . LEU A 1 305 ? 9.891 36 14.602 1 98.5 305 LEU A O 1
ATOM 2317 N N . GLY A 1 306 ? 11.969 36.5 15.242 1 98.25 306 GLY A N 1
ATOM 2318 C CA . GLY A 1 306 ? 11.57 36.844 16.594 1 98.25 306 GLY A CA 1
ATOM 2319 C C . GLY A 1 306 ? 10.562 37.969 16.656 1 98.25 306 GLY A C 1
ATOM 2320 O O . GLY A 1 306 ? 9.586 37.906 17.406 1 98.25 306 GLY A O 1
ATOM 2321 N N . GLU A 1 307 ? 10.836 39 15.859 1 98.38 307 GLU A N 1
ATOM 2322 C CA . GLU A 1 307 ? 9.922 40.125 15.797 1 98.38 307 GLU A CA 1
ATOM 2323 C C . GLU A 1 307 ? 8.539 39.688 15.297 1 98.38 307 GLU A C 1
ATOM 2325 O O . GLU A 1 307 ? 7.523 40.094 15.867 1 98.38 307 GLU A O 1
ATOM 2330 N N . ALA A 1 308 ? 8.57 38.938 14.258 1 98.38 308 ALA A N 1
ATOM 2331 C CA . ALA A 1 308 ? 7.312 38.469 13.664 1 98.38 308 ALA A CA 1
ATOM 2332 C C . ALA A 1 308 ? 6.535 37.594 14.641 1 98.38 308 ALA A C 1
ATOM 2334 O O . ALA A 1 308 ? 5.309 37.719 14.742 1 98.38 308 ALA A O 1
ATOM 2335 N N . LEU A 1 309 ? 7.203 36.719 15.352 1 98.25 309 LEU A N 1
ATOM 2336 C CA . LEU A 1 309 ? 6.559 35.812 16.312 1 98.25 309 LEU A CA 1
ATOM 2337 C C . LEU A 1 309 ? 5.992 36.594 17.484 1 98.25 309 LEU A C 1
ATOM 2339 O O . LEU A 1 309 ? 4.941 36.25 18.031 1 98.25 309 LEU A O 1
ATOM 2343 N N . LYS A 1 310 ? 6.715 37.594 17.875 1 97.25 310 LYS A N 1
ATOM 2344 C CA . LYS A 1 310 ? 6.273 38.438 18.984 1 97.25 310 LYS A CA 1
ATOM 2345 C C . LYS A 1 310 ? 4.949 39.125 18.656 1 97.25 310 LYS A C 1
ATOM 2347 O O . LYS A 1 310 ? 4.164 39.406 19.562 1 97.25 310 LYS A O 1
ATOM 2352 N N . GLU A 1 311 ? 4.711 39.344 17.422 1 97.31 311 GLU A N 1
ATOM 2353 C CA . GLU A 1 311 ? 3.516 40.062 16.984 1 97.31 311 GLU A CA 1
ATOM 2354 C C . GLU A 1 311 ? 2.307 39.125 16.922 1 97.31 311 GLU A C 1
ATOM 2356 O O . GLU A 1 311 ? 1.169 39.594 16.812 1 97.31 311 GLU A O 1
ATOM 2361 N N . VAL A 1 312 ? 2.5 37.906 17.031 1 97.5 312 VAL A N 1
ATOM 2362 C CA . VAL A 1 312 ? 1.412 36.938 16.922 1 97.5 312 VAL A CA 1
ATOM 2363 C C . VAL A 1 312 ? 0.505 37.031 18.141 1 97.5 312 VAL A C 1
ATOM 2365 O O . VAL A 1 312 ? 0.964 36.875 19.281 1 97.5 312 VAL A O 1
ATOM 2368 N N . GLN A 1 313 ? -0.738 37.312 17.891 1 96.88 313 GLN A N 1
ATOM 2369 C CA . GLN A 1 313 ? -1.729 37.375 18.969 1 96.88 313 GLN A CA 1
ATOM 2370 C C . GLN A 1 313 ? -2.502 36.062 19.062 1 96.88 313 GLN A C 1
ATOM 2372 O O . GLN A 1 313 ? -2.734 35.375 18.047 1 96.88 313 GLN A O 1
ATOM 2377 N N . PHE A 1 314 ? -2.848 35.656 20.266 1 96.69 314 PHE A N 1
ATOM 2378 C CA . PHE A 1 314 ? -3.623 34.438 20.5 1 96.69 314 PHE A CA 1
ATOM 2379 C C . PHE A 1 314 ? -4.66 34.656 21.594 1 96.69 314 PHE A C 1
ATOM 2381 O O . PHE A 1 314 ? -4.562 35.625 22.359 1 96.69 314 PHE A O 1
ATOM 2388 N N . GLY A 1 315 ? -5.645 33.906 21.656 1 96.75 315 GLY A N 1
ATOM 2389 C CA . GLY A 1 315 ? -6.746 34 22.594 1 96.75 315 GLY A CA 1
ATOM 2390 C C . GLY A 1 315 ? -7.922 33.125 22.25 1 96.75 315 GLY A C 1
ATOM 2391 O O . GLY A 1 315 ? -7.77 32.156 21.484 1 96.75 315 GLY A O 1
ATOM 2392 N N . ASP A 1 316 ? -9.031 33.344 22.891 1 97.75 316 ASP A N 1
ATOM 2393 C CA . ASP A 1 316 ? -10.25 32.594 22.609 1 97.75 316 ASP A CA 1
ATOM 2394 C C . ASP A 1 316 ? -10.805 32.938 21.234 1 97.75 316 ASP A C 1
ATOM 2396 O O . ASP A 1 316 ? -11.305 34.031 21.016 1 97.75 316 ASP A O 1
ATOM 2400 N N . PRO A 1 317 ? -10.773 31.953 20.375 1 97.94 317 PRO A N 1
ATOM 2401 C CA . PRO A 1 317 ? -11.164 32.281 19 1 97.94 317 PRO A CA 1
ATOM 2402 C C . PRO A 1 317 ? -12.664 32.562 18.859 1 97.94 317 PRO A C 1
ATOM 2404 O O . PRO A 1 317 ? -13.094 33.125 17.859 1 97.94 317 PRO A O 1
ATOM 2407 N N . ALA A 1 318 ? -13.445 32.062 19.828 1 97.12 318 ALA A N 1
ATOM 2408 C CA . ALA A 1 318 ? -14.883 32.344 19.766 1 97.12 318 ALA A CA 1
ATOM 2409 C C . ALA A 1 318 ? -15.156 33.812 20.062 1 97.12 318 ALA A C 1
ATOM 2411 O O . ALA A 1 318 ? -16.172 34.375 19.625 1 97.12 318 ALA A O 1
ATOM 2412 N N . LEU A 1 319 ? -14.227 34.5 20.734 1 96.62 319 LEU A N 1
ATOM 2413 C CA . LEU A 1 319 ? -14.469 35.844 21.219 1 96.62 319 LEU A CA 1
ATOM 2414 C C . LEU A 1 319 ? -13.664 36.875 20.406 1 96.62 319 LEU A C 1
ATOM 2416 O O . LEU A 1 319 ? -14 38.062 20.391 1 96.62 319 LEU A O 1
ATOM 2420 N N . ARG A 1 320 ? -12.633 36.375 19.781 1 95.75 320 ARG A N 1
ATOM 2421 C CA . ARG A 1 320 ? -11.719 37.281 19.094 1 95.75 320 ARG A CA 1
ATOM 2422 C C . ARG A 1 320 ? -11.602 36.906 17.609 1 95.75 320 ARG A C 1
ATOM 2424 O O . ARG A 1 320 ? -11.531 35.719 17.266 1 95.75 320 ARG A O 1
ATOM 2431 N N . ASP A 1 321 ? -11.547 37.875 16.812 1 94.94 321 ASP A N 1
ATOM 2432 C CA . ASP A 1 321 ? -11.352 37.656 15.383 1 94.94 321 ASP A CA 1
ATOM 2433 C C . ASP A 1 321 ? -10.07 38.312 14.875 1 94.94 321 ASP A C 1
ATOM 2435 O O . ASP A 1 321 ? -9.859 38.438 13.672 1 94.94 321 ASP A O 1
ATOM 2439 N N . ASP A 1 322 ? -9.18 38.844 15.766 1 96.38 322 ASP A N 1
ATOM 2440 C CA . ASP A 1 322 ? -7.93 39.531 15.422 1 96.38 322 ASP A CA 1
ATOM 2441 C C . ASP A 1 322 ? -6.723 38.688 15.859 1 96.38 322 ASP A C 1
ATOM 2443 O O . ASP A 1 322 ? -5.637 39.219 16.062 1 96.38 322 ASP A O 1
ATOM 2447 N N . ILE A 1 323 ? -7 37.438 16.078 1 97.38 323 ILE A N 1
ATOM 2448 C CA . ILE A 1 323 ? -5.922 36.562 16.562 1 97.38 323 ILE A CA 1
ATOM 2449 C C . ILE A 1 323 ? -5.508 35.594 15.469 1 97.38 323 ILE A C 1
ATOM 2451 O O . ILE A 1 323 ? -6.285 35.312 14.555 1 97.38 323 ILE A O 1
ATOM 2455 N N . SER A 1 324 ? -4.27 35.094 15.594 1 96.69 324 SER A N 1
ATOM 2456 C CA . SER A 1 324 ? -3.729 34.156 14.617 1 96.69 324 SER A CA 1
ATOM 2457 C C . SER A 1 324 ? -3.668 32.75 15.195 1 96.69 324 SER A C 1
ATOM 2459 O O . SER A 1 324 ? -3.393 31.781 14.469 1 96.69 324 SER A O 1
ATOM 2461 N N . MET A 1 325 ? -3.959 32.656 16.531 1 96.5 325 MET A N 1
ATOM 2462 C CA . MET A 1 325 ? -3.773 31.375 17.172 1 96.5 325 MET A CA 1
ATOM 2463 C C . MET A 1 325 ? -4.789 31.172 18.297 1 96.5 325 MET A C 1
ATOM 2465 O O . MET A 1 325 ? -5.137 32.125 19 1 96.5 325 MET A O 1
ATOM 2469 N N . GLY A 1 326 ? -5.324 29.953 18.344 1 98 326 GLY A N 1
ATOM 2470 C CA . GLY A 1 326 ? -6.141 29.547 19.469 1 98 326 GLY A CA 1
ATOM 2471 C C . GLY A 1 326 ? -5.398 28.656 20.453 1 98 326 GLY A C 1
ATOM 2472 O O . GLY A 1 326 ? -4.188 28.812 20.625 1 98 326 GLY A O 1
ATOM 2473 N N . PRO A 1 327 ? -6.105 27.891 21.203 1 98.56 327 PRO A N 1
ATOM 2474 C CA . PRO A 1 327 ? -5.492 26.984 22.172 1 98.56 327 PRO A CA 1
ATOM 2475 C C . PRO A 1 327 ? -5.004 25.688 21.531 1 98.56 327 PRO A C 1
ATOM 2477 O O . PRO A 1 327 ? -5.312 25.406 20.375 1 98.56 327 PRO A O 1
ATOM 2480 N N . LEU A 1 328 ? -4.164 24.969 22.281 1 98.56 328 LEU A N 1
ATOM 2481 C CA . LEU A 1 328 ? -3.943 23.562 21.969 1 98.56 328 LEU A CA 1
ATOM 2482 C C . LEU A 1 328 ? -5.195 22.734 22.25 1 98.56 328 LEU A C 1
ATOM 2484 O O . LEU A 1 328 ? -6.094 23.188 22.969 1 98.56 328 LEU A O 1
ATOM 2488 N N . ILE A 1 329 ? -5.301 21.531 21.734 1 98.56 329 ILE A N 1
ATOM 2489 C CA . ILE A 1 329 ? -6.535 20.75 21.625 1 98.56 329 ILE A CA 1
ATOM 2490 C C . ILE A 1 329 ? -6.992 20.312 23.016 1 98.56 329 ILE A C 1
ATOM 2492 O O . ILE A 1 329 ? -8.188 20.203 23.281 1 98.56 329 ILE A O 1
ATOM 2496 N N . ASN A 1 330 ? -6.055 20.047 23.906 1 98.31 330 ASN A N 1
ATOM 2497 C CA . ASN A 1 330 ? -6.422 19.578 25.25 1 98.31 330 ASN A CA 1
ATOM 2498 C C . ASN A 1 330 ? -5.262 19.719 26.234 1 98.31 330 ASN A C 1
ATOM 2500 O O . ASN A 1 330 ? -4.188 20.188 25.859 1 98.31 330 ASN A O 1
ATOM 2504 N N . ALA A 1 331 ? -5.516 19.297 27.469 1 97.94 331 ALA A N 1
ATOM 2505 C CA . ALA A 1 331 ? -4.539 19.438 28.547 1 97.94 331 ALA A CA 1
ATOM 2506 C C . ALA A 1 331 ? -3.307 18.578 28.281 1 97.94 331 ALA A C 1
ATOM 2508 O O . ALA A 1 331 ? -2.184 18.984 28.594 1 97.94 331 ALA A O 1
ATOM 2509 N N . ALA A 1 332 ? -3.523 17.438 27.797 1 97.88 332 ALA A N 1
ATOM 2510 C CA . ALA A 1 332 ? -2.412 16.531 27.516 1 97.88 332 ALA A CA 1
ATOM 2511 C C . ALA A 1 332 ? -1.471 17.125 26.469 1 97.88 332 ALA A C 1
ATOM 2513 O O . ALA A 1 332 ? -0.25 16.969 26.562 1 97.88 332 ALA A O 1
ATOM 2514 N N . ALA A 1 333 ? -2.025 17.719 25.438 1 98.12 333 ALA A N 1
ATOM 2515 C CA . ALA A 1 333 ? -1.216 18.375 24.406 1 98.12 333 ALA A CA 1
ATOM 2516 C C . ALA A 1 333 ? -0.393 19.516 25 1 98.12 333 ALA A C 1
ATOM 2518 O O . ALA A 1 333 ? 0.785 19.672 24.672 1 98.12 333 ALA A O 1
ATOM 2519 N N . LEU A 1 334 ? -1.025 20.312 25.859 1 98.38 334 LEU A N 1
ATOM 2520 C CA . LEU A 1 334 ? -0.324 21.391 26.531 1 98.38 334 LEU A CA 1
ATOM 2521 C C . LEU A 1 334 ? 0.853 20.859 27.344 1 98.38 334 LEU A C 1
ATOM 2523 O O . LEU A 1 334 ? 1.966 21.375 27.25 1 98.38 334 LEU A O 1
ATOM 2527 N N . ALA A 1 335 ? 0.596 19.844 28.078 1 98.06 335 ALA A N 1
ATOM 2528 C CA . ALA A 1 335 ? 1.63 19.234 28.906 1 98.06 335 ALA A CA 1
ATOM 2529 C C . ALA A 1 335 ? 2.773 18.688 28.062 1 98.06 335 ALA A C 1
ATOM 2531 O O . ALA A 1 335 ? 3.943 18.797 28.438 1 98.06 335 ALA A O 1
ATOM 2532 N N . ARG A 1 336 ? 2.443 18.094 26.984 1 97.94 336 ARG A N 1
ATOM 2533 C CA . ARG A 1 336 ? 3.451 17.531 26.078 1 97.94 336 ARG A CA 1
ATOM 2534 C C . ARG A 1 336 ? 4.355 18.625 25.516 1 97.94 336 ARG A C 1
ATOM 2536 O O . ARG A 1 336 ? 5.574 18.453 25.438 1 97.94 336 ARG A O 1
ATOM 2543 N N . VAL A 1 337 ? 3.781 19.703 25.062 1 98.38 337 VAL A N 1
ATOM 2544 C CA . VAL A 1 337 ? 4.566 20.812 24.516 1 98.38 337 VAL A CA 1
ATOM 2545 C C . VAL A 1 337 ? 5.484 21.375 25.594 1 98.38 337 VAL A C 1
ATOM 2547 O O . VAL A 1 337 ? 6.668 21.625 25.359 1 98.38 337 VAL A O 1
ATOM 2550 N N . GLU A 1 338 ? 4.922 21.562 26.797 1 98.19 338 GLU A N 1
ATOM 2551 C CA . GLU A 1 338 ? 5.719 22.062 27.922 1 98.19 338 GLU A CA 1
ATOM 2552 C C . GLU A 1 338 ? 6.906 21.141 28.203 1 98.19 338 GLU A C 1
ATOM 2554 O O . GLU A 1 338 ? 8.023 21.625 28.422 1 98.19 338 GLU A O 1
ATOM 2559 N N . GLN A 1 339 ? 6.621 19.922 28.203 1 98.38 339 GLN A N 1
ATOM 2560 C CA . GLN A 1 339 ? 7.656 18.938 28.5 1 98.38 339 GLN A CA 1
ATOM 2561 C C . GLN A 1 339 ? 8.75 18.953 27.422 1 98.38 339 GLN A C 1
ATOM 2563 O O . GLN A 1 339 ? 9.93 18.844 27.734 1 98.38 339 GLN A O 1
ATOM 2568 N N . LYS A 1 340 ? 8.383 19.047 26.203 1 98.5 340 LYS A N 1
ATOM 2569 C CA . LYS A 1 340 ? 9.352 19.062 25.109 1 98.5 340 LYS A CA 1
ATOM 2570 C C . LYS A 1 340 ? 10.242 20.297 25.172 1 98.5 340 LYS A C 1
ATOM 2572 O O . LYS A 1 340 ? 11.453 20.219 24.953 1 98.5 340 LYS A O 1
ATOM 2577 N N . VAL A 1 341 ? 9.664 21.438 25.469 1 98.69 341 VAL A N 1
ATOM 2578 C CA . VAL A 1 341 ? 10.438 22.672 25.578 1 98.69 341 VAL A CA 1
ATOM 2579 C C . VAL A 1 341 ? 11.375 22.578 26.781 1 98.69 341 VAL A C 1
ATOM 2581 O O . VAL A 1 341 ? 12.555 22.938 26.688 1 98.69 341 VAL A O 1
ATOM 2584 N N . ALA A 1 342 ? 10.836 22.062 27.906 1 98.62 342 ALA A N 1
ATOM 2585 C CA . ALA A 1 342 ? 11.664 21.906 29.094 1 98.62 342 ALA A CA 1
ATOM 2586 C C . ALA A 1 342 ? 12.852 21 28.828 1 98.62 342 ALA A C 1
ATOM 2588 O O . ALA A 1 342 ? 13.977 21.281 29.266 1 98.62 342 ALA A O 1
ATOM 2589 N N . LYS A 1 343 ? 12.594 19.953 28.172 1 98.62 343 LYS A N 1
ATOM 2590 C CA . LYS A 1 343 ? 13.664 19.016 27.844 1 98.62 343 LYS A CA 1
ATOM 2591 C C . LYS A 1 343 ? 14.688 19.672 26.906 1 98.62 343 LYS A C 1
ATOM 2593 O O . LYS A 1 343 ? 15.891 19.453 27.062 1 98.62 343 LYS A O 1
ATOM 2598 N N . ALA A 1 344 ? 14.242 20.391 25.906 1 98.75 344 ALA A N 1
ATOM 2599 C CA . ALA A 1 344 ? 15.148 21.094 25 1 98.75 344 ALA A CA 1
ATOM 2600 C C . ALA A 1 344 ? 16.062 22.047 25.766 1 98.75 344 ALA A C 1
ATOM 2602 O O . ALA A 1 344 ? 17.266 22.109 25.5 1 98.75 344 ALA A O 1
ATOM 2603 N N . VAL A 1 345 ? 15.477 22.75 26.703 1 98.75 345 VAL A N 1
ATOM 2604 C CA . VAL A 1 345 ? 16.266 23.672 27.531 1 98.75 345 VAL A CA 1
ATOM 2605 C C . VAL A 1 345 ? 17.281 22.891 28.344 1 98.75 345 VAL A C 1
ATOM 2607 O O . VAL A 1 345 ? 18.453 23.297 28.438 1 98.75 345 VAL A O 1
ATOM 2610 N N . ALA A 1 346 ? 16.859 21.797 28.875 1 98.69 346 ALA A N 1
ATOM 2611 C CA . ALA A 1 346 ? 17.766 20.953 29.641 1 98.69 346 ALA A CA 1
ATOM 2612 C C . ALA A 1 346 ? 18.906 20.438 28.766 1 98.69 346 ALA A C 1
ATOM 2614 O O . ALA A 1 346 ? 20.016 20.219 29.25 1 98.69 346 ALA A O 1
ATOM 2615 N N . GLN A 1 347 ? 18.656 20.344 27.516 1 98.62 347 GLN A N 1
ATOM 2616 C CA . GLN A 1 347 ? 19.672 19.844 26.594 1 98.62 347 GLN A CA 1
ATOM 2617 C C . GLN A 1 347 ? 20.531 20.984 26.047 1 98.62 347 GLN A C 1
ATOM 2619 O O . GLN A 1 347 ? 21.453 20.734 25.266 1 98.62 347 GLN A O 1
ATOM 2624 N N . GLY A 1 348 ? 20.234 22.203 26.328 1 98.5 348 GLY A N 1
ATOM 2625 C CA . GLY A 1 348 ? 21.141 23.297 26.016 1 98.5 348 GLY A CA 1
ATOM 2626 C C . GLY A 1 348 ? 20.5 24.375 25.156 1 98.5 348 GLY A C 1
ATOM 2627 O O . GLY A 1 348 ? 21.125 25.391 24.859 1 98.5 348 GLY A O 1
ATOM 2628 N N . ALA A 1 349 ? 19.203 24.234 24.797 1 98.75 349 ALA A N 1
ATOM 2629 C CA . ALA A 1 349 ? 18.5 25.25 24 1 98.75 349 ALA A CA 1
ATOM 2630 C C . ALA A 1 349 ? 18.188 26.484 24.859 1 98.75 349 ALA A C 1
ATOM 2632 O O . ALA A 1 349 ? 18.062 26.391 26.078 1 98.75 349 ALA A O 1
ATOM 2633 N N . ARG A 1 350 ? 18.109 27.594 24.219 1 98.62 350 ARG A N 1
ATOM 2634 C CA . ARG A 1 350 ? 17.734 28.844 24.875 1 98.62 350 ARG A CA 1
ATOM 2635 C C . ARG A 1 350 ? 16.375 29.344 24.391 1 98.62 350 ARG A C 1
ATOM 2637 O O . ARG A 1 350 ? 16.172 29.484 23.188 1 98.62 350 ARG A O 1
ATOM 2644 N N . VAL A 1 351 ? 15.461 29.562 25.344 1 98.56 351 VAL A N 1
ATOM 2645 C CA . VAL A 1 351 ? 14.172 30.156 25.016 1 98.56 351 VAL A CA 1
ATOM 2646 C C . VAL A 1 351 ? 14.336 31.672 24.797 1 98.56 351 VAL A C 1
ATOM 2648 O O . VAL A 1 351 ? 14.711 32.406 25.719 1 98.56 351 VAL A O 1
ATOM 2651 N N . VAL A 1 352 ? 14.031 32.125 23.656 1 97.88 352 VAL A N 1
ATOM 2652 C CA . VAL A 1 352 ? 14.195 33.562 23.359 1 97.88 352 VAL A CA 1
ATOM 2653 C C . VAL A 1 352 ? 12.828 34.25 23.359 1 97.88 352 VAL A C 1
ATOM 2655 O O . VAL A 1 352 ? 12.742 35.469 23.547 1 97.88 352 VAL A O 1
ATOM 2658 N N . LEU A 1 353 ? 11.859 33.531 23.109 1 97.62 353 LEU A N 1
ATOM 2659 C CA . LEU A 1 353 ? 10.477 34 23.125 1 97.62 353 LEU A CA 1
ATOM 2660 C C . LEU A 1 353 ? 9.539 32.875 23.594 1 97.62 353 LEU A C 1
ATOM 2662 O O . LEU A 1 353 ? 9.703 31.719 23.219 1 97.62 353 LEU A O 1
ATOM 2666 N N . GLY A 1 354 ? 8.547 33.25 24.422 1 97.31 354 GLY A N 1
ATOM 2667 C CA . GLY A 1 354 ? 7.574 32.281 24.891 1 97.31 354 GLY A CA 1
ATOM 2668 C C . GLY A 1 354 ? 8.148 31.266 25.859 1 97.31 354 GLY A C 1
ATOM 2669 O O . GLY A 1 354 ? 8.875 31.641 26.781 1 97.31 354 GLY A O 1
ATOM 2670 N N . GLY A 1 355 ? 7.727 30 25.75 1 96.31 355 GLY A N 1
ATOM 2671 C CA . GLY A 1 355 ? 8.328 28.906 26.484 1 96.31 355 GLY A CA 1
ATOM 2672 C C . GLY A 1 355 ? 7.527 28.5 27.719 1 96.31 355 GLY A C 1
ATOM 2673 O O . GLY A 1 355 ? 7.848 27.516 28.375 1 96.31 355 GLY A O 1
ATOM 2674 N N . LYS A 1 356 ? 6.488 29.203 27.953 1 95.81 356 LYS A N 1
ATOM 2675 C CA . LYS A 1 356 ? 5.656 28.859 29.094 1 95.81 356 LYS A CA 1
ATOM 2676 C C . LYS A 1 356 ? 4.172 28.969 28.75 1 95.81 356 LYS A C 1
ATOM 2678 O O . LYS A 1 356 ? 3.764 29.906 28.062 1 95.81 356 LYS A O 1
ATOM 2683 N N . ALA A 1 357 ? 3.439 28.031 29.297 1 95.94 357 ALA A N 1
ATOM 2684 C CA . ALA A 1 357 ? 1.99 28.094 29.125 1 95.94 357 ALA A CA 1
ATOM 2685 C C . ALA A 1 357 ? 1.405 29.344 29.781 1 95.94 357 ALA A C 1
ATOM 2687 O O . ALA A 1 357 ? 1.943 29.828 30.781 1 95.94 357 ALA A O 1
ATOM 2688 N N . VAL A 1 358 ? 0.32 29.781 29.25 1 95.19 358 VAL A N 1
ATOM 2689 C CA . VAL A 1 358 ? -0.372 30.938 29.797 1 95.19 358 VAL A CA 1
ATOM 2690 C C . VAL A 1 358 ? -1.158 30.531 31.047 1 95.19 358 VAL A C 1
ATOM 2692 O O . VAL A 1 358 ? -1.775 29.453 31.062 1 95.19 358 VAL A O 1
ATOM 2695 N N . ALA A 1 359 ? -1.141 31.359 32 1 93.75 359 ALA A N 1
ATOM 2696 C CA . ALA A 1 359 ? -1.905 31.078 33.219 1 93.75 359 ALA A CA 1
ATOM 2697 C C . ALA A 1 359 ? -3.4 31.266 32.969 1 93.75 359 ALA A C 1
ATOM 2699 O O . ALA A 1 359 ? -3.812 32.125 32.188 1 93.75 359 ALA A O 1
ATOM 2700 N N . GLY A 1 360 ? -4.16 30.469 33.688 1 93.62 360 GLY A N 1
ATOM 2701 C CA . GLY A 1 360 ? -5.605 30.594 33.562 1 93.62 360 GLY A CA 1
ATOM 2702 C C . GLY A 1 360 ? -6.258 29.469 32.812 1 93.62 360 GLY A C 1
ATOM 2703 O O . GLY A 1 360 ? -5.652 28.406 32.625 1 93.62 360 GLY A O 1
ATOM 2704 N N . LYS A 1 361 ? -7.535 29.781 32.469 1 95.19 361 LYS A N 1
ATOM 2705 C CA . LYS A 1 361 ? -8.305 28.766 31.734 1 95.19 361 LYS A CA 1
ATOM 2706 C C . LYS A 1 361 ? -7.938 28.75 30.266 1 95.19 361 LYS A C 1
ATOM 2708 O O . LYS A 1 361 ? -7.672 29.797 29.672 1 95.19 361 LYS A O 1
ATOM 2713 N N . GLY A 1 362 ? -8.062 27.516 29.734 1 97.56 362 GLY A N 1
ATOM 2714 C CA . GLY A 1 362 ? -7.738 27.328 28.328 1 97.56 362 GLY A CA 1
ATOM 2715 C C . GLY A 1 362 ? -6.348 26.766 28.109 1 97.56 362 GLY A C 1
ATOM 2716 O O . GLY A 1 362 ? -5.418 27.078 28.859 1 97.56 362 GLY A O 1
ATOM 2717 N N . TYR A 1 363 ? -6.172 26 27.125 1 98.44 363 TYR A N 1
ATOM 2718 C CA . TYR A 1 363 ? -4.91 25.328 26.859 1 98.44 363 TYR A CA 1
ATOM 2719 C C . TYR A 1 363 ? -4.043 26.141 25.906 1 98.44 363 TYR A C 1
ATOM 2721 O O . TYR A 1 363 ? -3.637 25.656 24.859 1 98.44 363 TYR A O 1
ATOM 2729 N N . PHE A 1 364 ? -3.744 27.391 26.312 1 98.31 364 PHE A N 1
ATOM 2730 C CA . PHE A 1 364 ? -3 28.344 25.484 1 98.31 364 PHE A CA 1
ATOM 2731 C C . PHE A 1 364 ? -1.501 28.188 25.703 1 98.31 364 PHE A C 1
ATOM 2733 O O . PHE A 1 364 ? -1.047 28.094 26.859 1 98.31 364 PHE A O 1
ATOM 2740 N N . TYR A 1 365 ? -0.78 28.109 24.688 1 98.31 365 TYR A N 1
ATOM 2741 C CA . TYR A 1 365 ? 0.679 28.125 24.672 1 98.31 365 TYR A CA 1
ATOM 2742 C C . TYR A 1 365 ? 1.209 29.125 23.656 1 98.31 365 TYR A C 1
ATOM 2744 O O . TYR A 1 365 ? 0.867 29.047 22.469 1 98.31 365 TYR A O 1
ATOM 2752 N N . PRO A 1 366 ? 1.988 30.109 24.031 1 97.69 366 PRO A N 1
ATOM 2753 C CA . PRO A 1 366 ? 2.422 31.156 23.109 1 97.69 366 PRO A CA 1
ATOM 2754 C C . PRO A 1 366 ? 3.445 30.672 22.094 1 97.69 366 PRO A C 1
ATOM 2756 O O . PRO A 1 366 ? 4.102 29.641 22.312 1 97.69 366 PRO A O 1
ATOM 2759 N N . PRO A 1 367 ? 3.559 31.438 20.938 1 98.06 367 PRO A N 1
ATOM 2760 C CA . PRO A 1 367 ? 4.68 31.141 20.047 1 98.06 367 PRO A CA 1
ATOM 2761 C C . PRO A 1 367 ? 6.02 31.094 20.766 1 98.06 367 PRO A C 1
ATOM 2763 O O . PRO A 1 367 ? 6.309 31.953 21.594 1 98.06 367 PRO A O 1
ATOM 2766 N N . THR A 1 368 ? 6.758 30.062 20.547 1 98.62 368 THR A N 1
ATOM 2767 C CA . THR A 1 368 ? 8.008 29.828 21.25 1 98.62 368 THR A CA 1
ATOM 2768 C C . THR A 1 368 ? 9.164 29.656 20.281 1 98.62 368 THR A C 1
ATOM 2770 O O . THR A 1 368 ? 9.07 28.891 19.312 1 98.62 368 THR A O 1
ATOM 2773 N N . LEU A 1 369 ? 10.18 30.422 20.469 1 98.75 369 LEU A N 1
ATOM 2774 C CA . LEU A 1 369 ? 11.375 30.391 19.625 1 98.75 369 LEU A CA 1
ATOM 2775 C C . LEU A 1 369 ? 12.578 29.891 20.422 1 98.75 369 LEU A C 1
ATOM 2777 O O . LEU A 1 369 ? 12.914 30.438 21.469 1 98.75 369 LEU A O 1
ATOM 2781 N N . LEU A 1 370 ? 13.172 28.828 20 1 98.81 370 LEU A N 1
ATOM 2782 C CA . LEU A 1 370 ? 14.344 28.219 20.625 1 98.81 370 LEU A CA 1
ATOM 2783 C C . LEU A 1 370 ? 15.586 28.422 19.781 1 98.81 370 LEU A C 1
ATOM 2785 O O . LEU A 1 370 ? 15.609 28.078 18.594 1 98.81 370 LEU A O 1
ATOM 2789 N N . LEU A 1 371 ? 16.594 28.969 20.344 1 98.62 371 LEU A N 1
ATOM 2790 C CA . LEU A 1 371 ? 17.922 29.094 19.734 1 98.62 371 LEU A CA 1
ATOM 2791 C C . LEU A 1 371 ? 18.938 28.234 20.453 1 98.62 371 LEU A C 1
ATOM 2793 O O . LEU A 1 371 ? 18.609 27.562 21.438 1 98.62 371 LEU A O 1
ATOM 2797 N N . ASP A 1 372 ? 20.203 28.141 19.906 1 98.31 372 ASP A N 1
ATOM 2798 C CA . ASP A 1 372 ? 21.266 27.297 20.422 1 98.31 372 ASP A CA 1
ATOM 2799 C C . ASP A 1 372 ? 20.844 25.828 20.438 1 98.31 372 ASP A C 1
ATOM 2801 O O . ASP A 1 372 ? 21.125 25.094 21.391 1 98.31 372 ASP A O 1
ATOM 2805 N N . VAL A 1 373 ? 20.047 25.531 19.5 1 98.69 373 VAL A N 1
ATOM 2806 C CA . VAL A 1 373 ? 19.578 24.156 19.297 1 98.69 373 VAL A CA 1
ATOM 2807 C C . VAL A 1 373 ? 20.609 23.391 18.469 1 98.69 373 VAL A C 1
ATOM 2809 O O . VAL A 1 373 ? 21.141 23.906 17.484 1 98.69 373 VAL A O 1
ATOM 2812 N N . ARG A 1 374 ? 20.844 22.156 18.875 1 98.5 374 ARG A N 1
ATOM 2813 C CA . ARG A 1 374 ? 21.75 21.281 18.141 1 98.5 374 ARG A CA 1
ATOM 2814 C C . ARG A 1 374 ? 21 20.141 17.469 1 98.5 374 ARG A C 1
ATOM 2816 O O . ARG A 1 374 ? 19.922 19.75 17.938 1 98.5 374 ARG A O 1
ATOM 2823 N N . GLN A 1 375 ? 21.609 19.594 16.5 1 98.38 375 GLN A N 1
ATOM 2824 C CA . GLN A 1 375 ? 20.969 18.594 15.641 1 98.38 375 GLN A CA 1
ATOM 2825 C C . GLN A 1 375 ? 20.547 17.375 16.438 1 98.38 375 GLN A C 1
ATOM 2827 O O . GLN A 1 375 ? 19.547 16.734 16.141 1 98.38 375 GLN A O 1
ATOM 2832 N N . GLU A 1 376 ? 21.234 17 17.5 1 98 376 GLU A N 1
ATOM 2833 C CA . GLU A 1 376 ? 21.031 15.734 18.188 1 98 376 GLU A CA 1
ATOM 2834 C C . GLU A 1 376 ? 19.922 15.844 19.234 1 98 376 GLU A C 1
ATOM 2836 O O . GLU A 1 376 ? 19.547 14.844 19.844 1 98 376 GLU A O 1
ATOM 2841 N N . MET A 1 377 ? 19.469 17.094 19.469 1 98.62 377 MET A N 1
ATOM 2842 C CA . MET A 1 377 ? 18.469 17.312 20.516 1 98.62 377 MET A CA 1
ATOM 2843 C C . MET A 1 377 ? 17.141 16.672 20.125 1 98.62 377 MET A C 1
ATOM 2845 O O . MET A 1 377 ? 16.766 16.641 18.953 1 98.62 377 MET A O 1
ATOM 2849 N N . ASP A 1 378 ? 16.328 16.203 21.094 1 98.5 378 ASP A N 1
ATOM 2850 C CA . ASP A 1 378 ? 15.039 15.555 20.891 1 98.5 378 ASP A CA 1
ATOM 2851 C C . ASP A 1 378 ? 14.055 16.484 20.203 1 98.5 378 ASP A C 1
ATOM 2853 O O . ASP A 1 378 ? 13.242 16.047 19.375 1 98.5 378 ASP A O 1
ATOM 2857 N N . ILE A 1 379 ? 14.148 17.766 20.469 1 98.62 379 ILE A N 1
ATOM 2858 C CA . ILE A 1 379 ? 13.211 18.75 19.938 1 98.62 379 ILE A CA 1
ATOM 2859 C C . ILE A 1 379 ? 13.359 18.828 18.406 1 98.62 379 ILE A C 1
ATOM 2861 O O . ILE A 1 379 ? 12.461 19.312 17.719 1 98.62 379 ILE A O 1
ATOM 2865 N N . VAL A 1 380 ? 14.523 18.359 17.844 1 98.62 380 VAL A N 1
ATOM 2866 C CA . VAL A 1 380 ? 14.781 18.359 16.406 1 98.62 380 VAL A CA 1
ATOM 2867 C C . VAL A 1 380 ? 14.242 17.078 15.781 1 98.62 380 VAL A C 1
ATOM 2869 O O . VAL A 1 380 ? 13.938 17.047 14.586 1 98.62 380 VAL A O 1
ATOM 2872 N N . HIS A 1 381 ? 14.008 16.016 16.562 1 98.06 381 HIS A N 1
ATOM 2873 C CA . HIS A 1 381 ? 13.719 14.711 15.984 1 98.06 381 HIS A CA 1
ATOM 2874 C C . HIS A 1 381 ? 12.281 14.289 16.281 1 98.06 381 HIS A C 1
ATOM 2876 O O . HIS A 1 381 ? 11.695 13.508 15.531 1 98.06 381 HIS A O 1
ATOM 2882 N N . GLU A 1 382 ? 11.742 14.734 17.375 1 97.62 382 GLU A N 1
ATOM 2883 C CA . GLU A 1 382 ? 10.398 14.336 17.781 1 97.62 382 GLU A CA 1
ATOM 2884 C C . GLU A 1 382 ? 9.367 15.375 17.375 1 97.62 382 GLU A C 1
ATOM 2886 O O . GLU A 1 382 ? 9.594 16.578 17.531 1 97.62 382 GLU A O 1
ATOM 2891 N N . GLU A 1 383 ? 8.289 14.945 16.844 1 97.5 383 GLU A N 1
ATOM 2892 C CA . GLU A 1 383 ? 7.223 15.867 16.469 1 97.5 383 GLU A CA 1
ATOM 2893 C C . GLU A 1 383 ? 6.707 16.641 17.688 1 97.5 383 GLU A C 1
ATOM 2895 O O . GLU A 1 383 ? 6.406 16.031 18.719 1 97.5 383 GLU A O 1
ATOM 2900 N N . THR A 1 384 ? 6.652 17.938 17.562 1 97.56 384 THR A N 1
ATOM 2901 C CA . THR A 1 384 ? 6.152 18.781 18.641 1 97.56 384 THR A CA 1
ATOM 2902 C C . THR A 1 384 ? 4.637 18.922 18.562 1 97.56 384 THR A C 1
ATOM 2904 O O . THR A 1 384 ? 3.936 18.719 19.562 1 97.56 384 THR A O 1
ATOM 2907 N N . PHE A 1 385 ? 4.129 19.203 17.375 1 97.75 385 PHE A N 1
ATOM 2908 C CA . PHE A 1 385 ? 2.711 19.422 17.125 1 97.75 385 PHE A CA 1
ATOM 2909 C C . PHE A 1 385 ? 2.168 20.516 18.031 1 97.75 385 PHE A C 1
ATOM 2911 O O . PHE A 1 385 ? 1.168 20.328 18.734 1 97.75 385 PHE A O 1
ATOM 2918 N N . GLY A 1 386 ? 2.783 21.641 18.078 1 98.12 386 GLY A N 1
ATOM 2919 C CA . GLY A 1 386 ? 2.549 22.875 18.828 1 98.12 386 GLY A CA 1
ATOM 2920 C C . GLY A 1 386 ? 3.383 24.047 18.344 1 98.12 386 GLY A C 1
ATOM 2921 O O . GLY A 1 386 ? 4.211 23.891 17.438 1 98.12 386 GLY A O 1
ATOM 2922 N N . PRO A 1 387 ? 3.188 25.203 18.891 1 98.25 387 PRO A N 1
ATOM 2923 C CA . PRO A 1 387 ? 3.783 26.422 18.328 1 98.25 387 PRO A CA 1
ATOM 2924 C C . PRO A 1 387 ? 5.195 26.688 18.844 1 98.25 387 PRO A C 1
ATOM 2926 O O . PRO A 1 387 ? 5.473 27.75 19.406 1 98.25 387 PRO A O 1
ATOM 2929 N N . VAL A 1 388 ? 6.098 25.719 18.641 1 98.69 388 VAL A N 1
ATOM 2930 C CA . VAL A 1 388 ? 7.492 25.781 19.062 1 98.69 388 VAL A CA 1
ATOM 2931 C C . VAL A 1 388 ? 8.414 25.656 17.859 1 98.69 388 VAL A C 1
ATOM 2933 O O . VAL A 1 388 ? 8.273 24.734 17.047 1 98.69 388 VAL A O 1
ATOM 2936 N N . LEU A 1 389 ? 9.352 26.609 17.75 1 98.44 389 LEU A N 1
ATOM 2937 C CA . LEU A 1 389 ? 10.219 26.625 16.578 1 98.44 389 LEU A CA 1
ATOM 2938 C C . LEU A 1 389 ? 11.688 26.594 16.984 1 98.44 389 LEU A C 1
ATOM 2940 O O . LEU A 1 389 ? 12.242 27.625 17.375 1 98.44 389 LEU A O 1
ATOM 2944 N N . PRO A 1 390 ? 12.328 25.484 16.891 1 98.81 390 PRO A N 1
ATOM 2945 C CA . PRO A 1 390 ? 13.781 25.438 17 1 98.81 390 PRO A CA 1
ATOM 2946 C C . PRO A 1 390 ? 14.492 25.906 15.742 1 98.81 390 PRO A C 1
ATOM 2948 O O . PRO A 1 390 ? 14.055 25.609 14.633 1 98.81 390 PRO A O 1
ATOM 2951 N N . VAL A 1 391 ? 15.594 26.641 15.891 1 98.81 391 VAL A N 1
ATOM 2952 C CA . VAL A 1 391 ? 16.359 27.156 14.758 1 98.81 391 VAL A CA 1
ATOM 2953 C C . VAL A 1 391 ? 17.812 26.672 14.859 1 98.81 391 VAL A C 1
ATOM 2955 O O . VAL A 1 391 ? 18.422 26.766 15.93 1 98.81 391 VAL A O 1
ATOM 2958 N N . ILE A 1 392 ? 18.297 26.156 13.828 1 98.81 392 ILE A N 1
ATOM 2959 C CA . ILE A 1 392 ? 19.672 25.641 13.734 1 98.81 392 ILE A CA 1
ATOM 2960 C C . ILE A 1 392 ? 20.391 26.312 12.57 1 98.81 392 ILE A C 1
ATOM 2962 O O . ILE A 1 392 ? 19.812 26.5 11.5 1 98.81 392 ILE A O 1
ATOM 2966 N N . ALA A 1 393 ? 21.625 26.719 12.781 1 98.69 393 ALA A N 1
ATOM 2967 C CA . ALA A 1 393 ? 22.453 27.266 11.711 1 98.69 393 ALA A CA 1
ATOM 2968 C C . ALA A 1 393 ? 23.141 26.156 10.922 1 98.69 393 ALA A C 1
ATOM 2970 O O . ALA A 1 393 ? 23.391 25.062 11.461 1 98.69 393 ALA A O 1
ATOM 2971 N N . PHE A 1 394 ? 23.406 26.375 9.695 1 98.62 394 PHE A N 1
ATOM 2972 C CA . PHE A 1 394 ? 24.172 25.422 8.875 1 98.62 394 PHE A CA 1
ATOM 2973 C C . PHE A 1 394 ? 25.094 26.172 7.922 1 98.62 394 PHE A C 1
ATOM 2975 O O . PHE A 1 394 ? 25 27.391 7.762 1 98.62 394 PHE A O 1
ATOM 2982 N N . ASP A 1 395 ? 26.047 25.422 7.281 1 98.44 395 ASP A N 1
ATOM 2983 C CA . ASP A 1 395 ? 27.062 2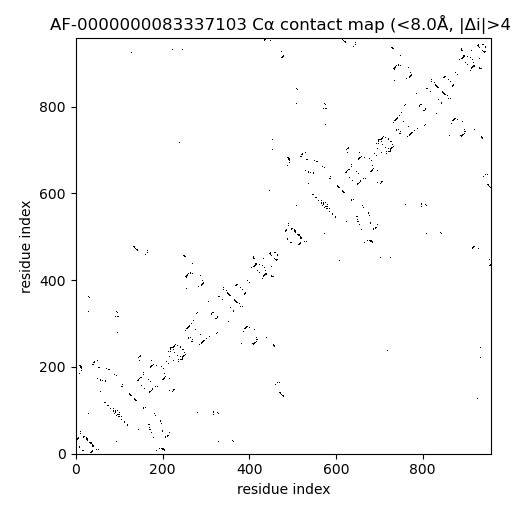6.031 6.434 1 98.44 395 ASP A CA 1
ATOM 2984 C C . ASP A 1 395 ? 26.75 25.812 4.957 1 98.44 395 ASP A C 1
ATOM 2986 O O . ASP A 1 395 ? 26.672 26.766 4.176 1 98.44 395 ASP A O 1
ATOM 2990 N N . THR A 1 396 ? 26.578 24.547 4.582 1 98.44 396 THR A N 1
ATOM 2991 C CA . THR A 1 396 ? 26.469 24.219 3.166 1 98.44 396 THR A CA 1
ATOM 2992 C C . THR A 1 396 ? 25.156 23.516 2.867 1 98.44 396 THR A C 1
ATOM 2994 O O . THR A 1 396 ? 24.516 22.969 3.773 1 98.44 396 THR A O 1
ATOM 2997 N N . LEU A 1 397 ? 24.781 23.531 1.598 1 98.44 397 LEU A N 1
ATOM 2998 C CA . LEU A 1 397 ? 23.578 22.828 1.147 1 98.44 397 LEU A CA 1
ATOM 2999 C C . LEU A 1 397 ? 23.688 21.328 1.449 1 98.44 397 LEU A C 1
ATOM 3001 O O . LEU A 1 397 ? 22.703 20.719 1.893 1 98.44 397 LEU A O 1
ATOM 3005 N N . GLU A 1 398 ? 24.844 20.703 1.206 1 98.12 398 GLU A N 1
ATOM 3006 C CA . GLU A 1 398 ? 25.047 19.281 1.467 1 98.12 398 GLU A CA 1
ATOM 3007 C C . GLU A 1 398 ? 24.828 18.953 2.939 1 98.12 398 GLU A C 1
ATOM 3009 O O . GLU A 1 398 ? 24.188 17.953 3.27 1 98.12 398 GLU A O 1
ATOM 3014 N N . GLU A 1 399 ? 25.344 19.797 3.74 1 98.44 399 GLU A N 1
ATOM 3015 C CA . GLU A 1 399 ? 25.203 19.609 5.18 1 98.44 399 GLU A CA 1
ATOM 3016 C C . GLU A 1 399 ? 23.734 19.656 5.602 1 98.44 399 GLU A C 1
ATOM 3018 O O . GLU A 1 399 ? 23.266 18.781 6.352 1 98.44 399 GLU A O 1
ATOM 3023 N N . VAL A 1 400 ? 22.969 20.656 5.152 1 98.75 400 VAL A N 1
ATOM 3024 C CA . VAL A 1 400 ? 21.609 20.844 5.629 1 98.75 400 VAL A CA 1
ATOM 3025 C C . VAL A 1 400 ? 20.703 19.75 5.047 1 98.75 400 VAL A C 1
ATOM 3027 O O . VAL A 1 400 ? 19.734 19.344 5.68 1 98.75 400 VAL A O 1
ATOM 3030 N N . LEU A 1 401 ? 21.016 19.281 3.812 1 98.56 401 LEU A N 1
ATOM 3031 C CA . LEU A 1 401 ? 20.25 18.156 3.266 1 98.56 401 LEU A CA 1
ATOM 3032 C C . LEU A 1 401 ? 20.422 16.906 4.133 1 98.56 401 LEU A C 1
ATOM 3034 O O . LEU A 1 401 ? 19.469 16.188 4.395 1 98.56 401 LEU A O 1
ATOM 3038 N N . ALA A 1 402 ? 21.641 16.656 4.582 1 98.19 402 ALA A N 1
ATOM 3039 C CA . ALA A 1 402 ? 21.891 15.539 5.488 1 98.19 402 ALA A CA 1
ATOM 3040 C C . ALA A 1 402 ? 21.141 15.711 6.801 1 98.19 402 ALA A C 1
ATOM 3042 O O . ALA A 1 402 ? 20.547 14.75 7.316 1 98.19 402 ALA A O 1
ATOM 3043 N N . MET A 1 403 ? 21.172 16.906 7.348 1 98.62 403 MET A N 1
ATOM 3044 C CA . MET A 1 403 ? 20.484 17.219 8.602 1 98.62 403 MET A CA 1
ATOM 3045 C C . MET A 1 403 ? 18.984 17.062 8.453 1 98.62 403 MET A C 1
ATOM 3047 O O . MET A 1 403 ? 18.312 16.5 9.328 1 98.62 403 MET A O 1
ATOM 3051 N N . ALA A 1 404 ? 18.453 17.578 7.355 1 98.69 404 ALA A N 1
ATOM 3052 C CA . ALA A 1 404 ? 17.016 17.5 7.09 1 98.69 404 ALA A CA 1
ATOM 3053 C C . ALA A 1 404 ? 16.562 16.047 6.977 1 98.69 404 ALA A C 1
ATOM 3055 O O . ALA A 1 404 ? 15.5 15.68 7.48 1 98.69 404 ALA A O 1
ATOM 3056 N N . ASN A 1 405 ? 17.328 15.203 6.336 1 97.94 405 ASN A N 1
ATOM 3057 C CA . ASN A 1 405 ? 16.984 13.812 6.09 1 97.94 405 ASN A CA 1
ATOM 3058 C C . ASN A 1 405 ? 17.203 12.945 7.324 1 97.94 405 ASN A C 1
ATOM 3060 O O . ASN A 1 405 ? 16.734 11.812 7.391 1 97.94 405 ASN A O 1
ATOM 3064 N N . ASP A 1 406 ? 17.984 13.453 8.281 1 97.62 406 ASP A N 1
ATOM 3065 C CA . ASP A 1 406 ? 18.188 12.766 9.547 1 97.62 406 ASP A CA 1
ATOM 3066 C C . ASP A 1 406 ? 16.906 12.797 10.398 1 97.62 406 ASP A C 1
ATOM 3068 O O . ASP A 1 406 ? 16.859 13.5 11.406 1 97.62 406 ASP A O 1
ATOM 3072 N N . SER A 1 407 ? 15.906 12.055 9.938 1 97.12 407 SER A N 1
ATOM 3073 C CA . SER A 1 407 ? 14.57 12.055 10.523 1 97.12 407 SER A CA 1
ATOM 3074 C C . SER A 1 407 ? 13.852 10.727 10.266 1 97.12 407 SER A C 1
ATOM 3076 O O . SER A 1 407 ? 14.008 10.133 9.203 1 97.12 407 SER A O 1
ATOM 3078 N N . ASP A 1 408 ? 13.023 10.266 11.242 1 96.44 408 ASP A N 1
ATOM 3079 C CA . ASP A 1 408 ? 12.164 9.102 11.039 1 96.44 408 ASP A CA 1
ATOM 3080 C C . ASP A 1 408 ? 10.969 9.453 10.156 1 96.44 408 ASP A C 1
ATOM 3082 O O . ASP A 1 408 ? 10.297 8.562 9.633 1 96.44 408 ASP A O 1
ATOM 3086 N N . TYR A 1 409 ? 10.742 10.734 10.031 1 97.62 409 TYR A N 1
ATOM 3087 C CA . TYR A 1 409 ? 9.586 11.242 9.305 1 97.62 409 TYR A CA 1
ATOM 3088 C C . TYR A 1 409 ? 9.969 11.672 7.891 1 97.62 409 TYR A C 1
ATOM 3090 O O . TYR A 1 409 ? 11.148 11.781 7.57 1 97.62 409 TYR A O 1
ATOM 3098 N N . GLY A 1 410 ? 8.969 11.836 6.992 1 98.12 410 GLY A N 1
ATOM 3099 C CA . GLY A 1 410 ? 9.195 12.297 5.633 1 98.12 410 GLY A CA 1
ATOM 3100 C C . GLY A 1 410 ? 7.945 12.859 4.977 1 98.12 410 GLY A C 1
ATOM 3101 O O . GLY A 1 410 ? 7.66 12.555 3.814 1 98.12 410 GLY A O 1
ATOM 3102 N N . LEU A 1 411 ? 7.219 13.742 5.68 1 98.06 411 LEU A N 1
ATOM 3103 C CA . LEU A 1 411 ? 5.973 14.242 5.117 1 98.06 411 LEU A CA 1
ATOM 3104 C C . LEU A 1 411 ? 6.215 15.492 4.285 1 98.06 411 LEU A C 1
ATOM 3106 O O . LEU A 1 411 ? 6.211 15.438 3.053 1 98.06 411 LEU A O 1
ATOM 3110 N N . THR A 1 412 ? 6.527 16.656 4.969 1 98.38 412 THR A N 1
ATOM 3111 C CA . THR A 1 412 ? 6.699 17.891 4.211 1 98.38 412 THR A CA 1
ATOM 3112 C C . THR A 1 412 ? 8.078 18.5 4.465 1 98.38 412 THR A C 1
ATOM 3114 O O . THR A 1 412 ? 8.758 18.125 5.422 1 98.38 412 THR A O 1
ATOM 3117 N N . SER A 1 413 ? 8.508 19.359 3.586 1 98.75 413 SER A N 1
ATOM 3118 C CA . SER A 1 413 ? 9.75 20.141 3.652 1 98.75 413 SER A CA 1
ATOM 3119 C C . SER A 1 413 ? 9.641 21.438 2.867 1 98.75 413 SER A C 1
ATOM 3121 O O . SER A 1 413 ? 8.773 21.578 2.002 1 98.75 413 SER A O 1
ATOM 3123 N N . SER A 1 414 ? 10.422 22.391 3.236 1 98.75 414 SER A N 1
ATOM 3124 C CA . SER A 1 414 ? 10.438 23.625 2.469 1 98.75 414 SER A CA 1
ATOM 3125 C C . SER A 1 414 ? 11.844 24.203 2.383 1 98.75 414 SER A C 1
ATOM 3127 O O . SER A 1 414 ? 12.695 23.938 3.234 1 98.75 414 SER A O 1
ATOM 3129 N N . ILE A 1 415 ? 12.055 24.953 1.323 1 98.88 415 ILE A N 1
ATOM 3130 C CA . ILE A 1 415 ? 13.32 25.656 1.137 1 98.88 415 ILE A CA 1
ATOM 3131 C C . ILE A 1 415 ? 13.07 27.016 0.487 1 98.88 415 ILE A C 1
ATOM 3133 O O . ILE A 1 415 ? 12.188 27.156 -0.363 1 98.88 415 ILE A O 1
ATOM 3137 N N . TYR A 1 416 ? 13.805 28.016 0.928 1 98.88 416 TYR A N 1
ATOM 3138 C CA . TYR A 1 416 ? 13.742 29.375 0.42 1 98.88 416 TYR A CA 1
ATOM 3139 C C . TYR A 1 416 ? 15.07 29.781 -0.215 1 98.88 416 TYR A C 1
ATOM 3141 O O . TYR A 1 416 ? 16.094 29.844 0.461 1 98.88 416 TYR A O 1
ATOM 3149 N N . THR A 1 417 ? 15.125 30.016 -1.448 1 98.75 417 THR A N 1
ATOM 3150 C CA . THR A 1 417 ? 16.312 30.344 -2.23 1 98.75 417 THR A CA 1
ATOM 3151 C C . THR A 1 417 ? 15.914 31 -3.557 1 98.75 417 THR A C 1
ATOM 3153 O O . THR A 1 417 ? 14.82 30.75 -4.07 1 98.75 417 THR A O 1
ATOM 3156 N N . ARG A 1 418 ? 16.734 31.812 -4.129 1 97.69 418 ARG A N 1
ATOM 3157 C CA . ARG A 1 418 ? 16.531 32.406 -5.449 1 97.69 418 ARG A CA 1
ATOM 3158 C C . ARG A 1 418 ? 17.406 31.703 -6.496 1 97.69 418 ARG A C 1
ATOM 3160 O O . ARG A 1 418 ? 17.344 32.062 -7.676 1 97.69 418 ARG A O 1
ATOM 3167 N N . ASP A 1 419 ? 18.203 30.766 -6.023 1 97.81 419 ASP A N 1
ATOM 3168 C CA . ASP A 1 419 ? 19.141 30.078 -6.91 1 97.81 419 ASP A CA 1
ATOM 3169 C C . ASP A 1 419 ? 18.516 28.797 -7.469 1 97.81 419 ASP A C 1
ATOM 3171 O O . ASP A 1 419 ? 18.156 27.891 -6.707 1 97.81 419 ASP A O 1
ATOM 3175 N N . LEU A 1 420 ? 18.484 28.75 -8.758 1 96.75 420 LEU A N 1
ATOM 3176 C CA . LEU A 1 420 ? 17.875 27.609 -9.445 1 96.75 420 LEU A CA 1
ATOM 3177 C C . LEU A 1 420 ? 18.641 26.328 -9.133 1 96.75 420 LEU A C 1
ATOM 3179 O O . LEU A 1 420 ? 18.031 25.281 -8.906 1 96.75 420 LEU A O 1
ATOM 3183 N N . ASN A 1 421 ? 19.969 26.344 -9.188 1 97.62 421 ASN A N 1
ATOM 3184 C CA . ASN A 1 421 ? 20.766 25.156 -8.93 1 97.62 421 ASN A CA 1
ATOM 3185 C C . ASN A 1 421 ? 20.547 24.609 -7.516 1 97.62 421 ASN A C 1
ATOM 3187 O O . ASN A 1 421 ? 20.453 23.406 -7.316 1 97.62 421 ASN A O 1
ATOM 3191 N N . VAL A 1 422 ? 20.422 25.547 -6.543 1 98.12 422 VAL A N 1
ATOM 3192 C CA . VAL A 1 422 ? 20.172 25.156 -5.156 1 98.12 422 VAL A CA 1
ATOM 3193 C C . VAL A 1 422 ? 18.797 24.5 -5.055 1 98.12 422 VAL A C 1
ATOM 3195 O O . VAL A 1 422 ? 18.656 23.438 -4.434 1 98.12 422 VAL A O 1
ATOM 3198 N N . ALA A 1 423 ? 17.781 25.109 -5.656 1 98 423 ALA A N 1
ATOM 3199 C CA . ALA A 1 423 ? 16.438 24.562 -5.625 1 98 423 ALA A CA 1
ATOM 3200 C C . ALA A 1 423 ? 16.391 23.156 -6.211 1 98 423 ALA A C 1
ATOM 3202 O O . ALA A 1 423 ? 15.797 22.25 -5.629 1 98 423 ALA A O 1
ATOM 3203 N N . MET A 1 424 ? 17.062 22.938 -7.312 1 97.5 424 MET A N 1
ATOM 3204 C CA . MET A 1 424 ? 17.031 21.656 -8 1 97.5 424 MET A CA 1
ATOM 3205 C C . MET A 1 424 ? 17.766 20.594 -7.188 1 97.5 424 MET A C 1
ATOM 3207 O O . MET A 1 424 ? 17.328 19.438 -7.133 1 97.5 424 MET A O 1
ATOM 3211 N N . LYS A 1 425 ? 18.875 20.969 -6.594 1 97.81 425 LYS A N 1
ATOM 3212 C CA . LYS A 1 425 ? 19.609 20.031 -5.738 1 97.81 425 LYS A CA 1
ATOM 3213 C C . LYS A 1 425 ? 18.781 19.672 -4.508 1 97.81 425 LYS A C 1
ATOM 3215 O O . LYS A 1 425 ? 18.812 18.516 -4.055 1 97.81 425 LYS A O 1
ATOM 3220 N N . ALA A 1 426 ? 18.062 20.641 -3.99 1 98.31 426 ALA A N 1
ATOM 3221 C CA . ALA A 1 426 ? 17.219 20.391 -2.832 1 98.31 426 ALA A CA 1
ATOM 3222 C C . ALA A 1 426 ? 16.078 19.438 -3.188 1 98.31 426 ALA A C 1
ATOM 3224 O O . ALA A 1 426 ? 15.75 18.516 -2.42 1 98.31 426 ALA A O 1
ATOM 3225 N N . ILE A 1 427 ? 15.438 19.656 -4.309 1 97.75 427 ILE A N 1
ATOM 3226 C CA . ILE A 1 427 ? 14.359 18.797 -4.777 1 97.75 427 ILE A CA 1
ATOM 3227 C C . ILE A 1 427 ? 14.852 17.344 -4.871 1 97.75 427 ILE A C 1
ATOM 3229 O O . ILE A 1 427 ? 14.172 16.422 -4.422 1 97.75 427 ILE A O 1
ATOM 3233 N N . LYS A 1 428 ? 16 17.188 -5.359 1 96.62 428 LYS A N 1
ATOM 3234 C CA . LYS A 1 428 ? 16.578 15.852 -5.531 1 96.62 428 LYS A CA 1
ATOM 3235 C C . LYS A 1 428 ? 17 15.258 -4.195 1 96.62 428 LYS A C 1
ATOM 3237 O O . LYS A 1 428 ? 16.906 14.055 -3.98 1 96.62 428 LYS A O 1
ATOM 3242 N N . GLY A 1 429 ? 17.453 16.109 -3.326 1 97.31 429 GLY A N 1
ATOM 3243 C CA . GLY A 1 429 ? 18.141 15.625 -2.133 1 97.31 429 GLY A CA 1
ATOM 3244 C C . GLY A 1 429 ? 17.219 15.469 -0.941 1 97.31 429 GLY A C 1
ATOM 3245 O O . GLY A 1 429 ? 17.5 14.695 -0.025 1 97.31 429 GLY A O 1
ATOM 3246 N N . LEU A 1 430 ? 16.109 16.219 -0.874 1 98.31 430 LEU A N 1
ATOM 3247 C CA . LEU A 1 430 ? 15.172 16.141 0.243 1 98.31 430 LEU A CA 1
ATOM 3248 C C . LEU A 1 430 ? 14.281 14.914 0.121 1 98.31 430 LEU A C 1
ATOM 3250 O O . LEU A 1 430 ? 13.625 14.711 -0.906 1 98.31 430 LEU A O 1
ATOM 3254 N N . LYS A 1 431 ? 14.273 14.062 1.139 1 97.69 431 LYS A N 1
ATOM 3255 C CA . LYS A 1 431 ? 13.508 12.812 1.143 1 97.69 431 LYS A CA 1
ATOM 3256 C C . LYS A 1 431 ? 12.188 12.984 1.894 1 97.69 431 LYS A C 1
ATOM 3258 O O . LYS A 1 431 ? 11.984 12.359 2.939 1 97.69 431 LYS A O 1
ATOM 3263 N N . PHE A 1 432 ? 11.305 13.789 1.365 1 98.5 432 PHE A N 1
ATOM 3264 C CA . PHE A 1 432 ? 9.984 14.117 1.898 1 98.5 432 PHE A CA 1
ATOM 3265 C C . PHE A 1 432 ? 8.922 14.031 0.809 1 98.5 432 PHE A C 1
ATOM 3267 O O . PHE A 1 432 ? 9.195 14.328 -0.357 1 98.5 432 PHE A O 1
ATOM 3274 N N . GLY A 1 433 ? 7.734 13.664 1.153 1 98.31 433 GLY A N 1
ATOM 3275 C CA . GLY A 1 433 ? 6.645 13.5 0.201 1 98.31 433 GLY A CA 1
ATOM 3276 C C . GLY A 1 433 ? 6.246 14.805 -0.469 1 98.31 433 GLY A C 1
ATOM 3277 O O . GLY A 1 433 ? 5.77 14.805 -1.606 1 98.31 433 GLY A O 1
ATOM 3278 N N . GLU A 1 434 ? 6.453 15.945 0.292 1 98.5 434 GLU A N 1
ATOM 3279 C CA . GLU A 1 434 ? 6.133 17.266 -0.245 1 98.5 434 GLU A CA 1
ATOM 3280 C C . GLU A 1 434 ? 7.258 18.266 0.028 1 98.5 434 GLU A C 1
ATOM 3282 O O . GLU A 1 434 ? 7.816 18.281 1.125 1 98.5 434 GLU A O 1
ATOM 3287 N N . THR A 1 435 ? 7.594 18.984 -0.984 1 98.75 435 THR A N 1
ATOM 3288 C CA . THR A 1 435 ? 8.578 20.047 -0.862 1 98.75 435 THR A CA 1
ATOM 3289 C C . THR A 1 435 ? 8.016 21.375 -1.389 1 98.75 435 THR A C 1
ATOM 3291 O O . THR A 1 435 ? 7.543 21.438 -2.527 1 98.75 435 THR A O 1
ATOM 3294 N N . TYR A 1 436 ? 8.031 22.359 -0.547 1 98.69 436 TYR A N 1
ATOM 3295 C CA . TYR A 1 436 ? 7.566 23.688 -0.891 1 98.69 436 TYR A CA 1
ATOM 3296 C C . TYR A 1 436 ? 8.734 24.641 -1.118 1 98.69 436 TYR A C 1
ATOM 3298 O O . TYR A 1 436 ? 9.602 24.781 -0.252 1 98.69 436 TYR A O 1
ATOM 3306 N N . ILE A 1 437 ? 8.797 25.266 -2.254 1 98.62 437 ILE A N 1
ATOM 3307 C CA . ILE A 1 437 ? 9.875 26.203 -2.568 1 98.62 437 ILE A CA 1
ATOM 3308 C C . ILE A 1 437 ? 9.328 27.625 -2.635 1 98.62 437 ILE A C 1
ATOM 3310 O O . ILE A 1 437 ? 8.492 27.938 -3.486 1 98.62 437 ILE A O 1
ATOM 3314 N N . ASN A 1 438 ? 9.75 28.469 -1.737 1 98.12 438 ASN A N 1
ATOM 3315 C CA . ASN A 1 438 ? 9.445 29.891 -1.664 1 98.12 438 ASN A CA 1
ATOM 3316 C C . ASN A 1 438 ? 7.957 30.125 -1.417 1 98.12 438 ASN A C 1
ATOM 3318 O O . ASN A 1 438 ? 7.355 31.016 -2.033 1 98.12 438 ASN A O 1
ATOM 3322 N N . ARG A 1 439 ? 7.438 29.312 -0.47 1 95.44 439 ARG A N 1
ATOM 3323 C CA . ARG A 1 439 ? 6.055 29.484 -0.027 1 95.44 439 ARG A CA 1
ATOM 3324 C C . ARG A 1 439 ? 5.773 28.641 1.216 1 95.44 439 ARG A C 1
ATOM 3326 O O . ARG A 1 439 ? 6.672 27.984 1.739 1 95.44 439 ARG A O 1
ATOM 3333 N N . GLU A 1 440 ? 4.527 28.734 1.698 1 93.88 440 GLU A N 1
ATOM 3334 C CA . GLU A 1 440 ? 4.145 28.094 2.947 1 93.88 440 GLU A CA 1
ATOM 3335 C C . GLU A 1 440 ? 3.91 26.594 2.738 1 93.88 440 GLU A C 1
ATOM 3337 O O . GLU A 1 440 ? 3.811 26.125 1.602 1 93.88 440 GLU A O 1
ATOM 3342 N N . ASN A 1 441 ? 3.891 25.828 3.814 1 95 441 ASN A N 1
ATOM 3343 C CA . ASN A 1 441 ? 3.732 24.375 3.828 1 95 441 ASN A CA 1
ATOM 3344 C C . ASN A 1 441 ? 2.262 23.969 3.785 1 95 441 ASN A C 1
ATOM 3346 O O . ASN A 1 441 ? 1.713 23.5 4.781 1 95 441 ASN A O 1
ATOM 3350 N N . PHE A 1 442 ? 1.625 23.984 2.633 1 93.38 442 PHE A N 1
ATOM 3351 C CA . PHE A 1 442 ? 0.251 23.516 2.473 1 93.38 442 PHE A CA 1
ATOM 3352 C C . PHE A 1 442 ? -0.004 23.062 1.039 1 93.38 442 PHE A C 1
ATOM 3354 O O . PHE A 1 442 ? 0.372 23.75 0.088 1 93.38 442 PHE A O 1
ATOM 3361 N N . GLU A 1 443 ? -0.702 22 0.903 1 94 443 GLU A N 1
ATOM 3362 C CA . GLU A 1 443 ? -0.833 21.359 -0.4 1 94 443 GLU A CA 1
ATOM 3363 C C . GLU A 1 443 ? -2.1 21.812 -1.117 1 94 443 GLU A C 1
ATOM 3365 O O . GLU A 1 443 ? -3.008 22.359 -0.492 1 94 443 GLU A O 1
ATOM 3370 N N . ALA A 1 444 ? -2.115 21.578 -2.408 1 96.19 444 ALA A N 1
ATOM 3371 C CA . ALA A 1 444 ? -3.295 21.766 -3.248 1 96.19 444 ALA A CA 1
ATOM 3372 C C . ALA A 1 444 ? -4.16 20.516 -3.275 1 96.19 444 ALA A C 1
ATOM 3374 O O . ALA A 1 444 ? -3.645 19.391 -3.203 1 96.19 444 ALA A O 1
ATOM 3375 N N . MET A 1 445 ? -5.5 20.625 -3.461 1 96.75 445 MET A N 1
ATOM 3376 C CA . MET A 1 445 ? -6.395 19.484 -3.445 1 96.75 445 MET A CA 1
ATOM 3377 C C . MET A 1 445 ? -6.129 18.562 -4.637 1 96.75 445 MET A C 1
ATOM 3379 O O . MET A 1 445 ? -6.43 17.375 -4.594 1 96.75 445 MET A O 1
ATOM 3383 N N . GLN A 1 446 ? -5.57 19.172 -5.762 1 97.38 446 GLN A N 1
ATOM 3384 C CA . GLN A 1 446 ? -5.309 18.344 -6.938 1 97.38 446 GLN A CA 1
ATOM 3385 C C . GLN A 1 446 ? -3.914 17.734 -6.883 1 97.38 446 GLN A C 1
ATOM 3387 O O . GLN A 1 446 ? -3.5 17.031 -7.809 1 97.38 446 GLN A O 1
ATOM 3392 N N . GLY A 1 447 ? -3.145 18.109 -5.855 1 97.38 447 GLY A N 1
ATOM 3393 C CA . GLY A 1 447 ? -1.842 17.484 -5.66 1 97.38 447 GLY A CA 1
ATOM 3394 C C . GLY A 1 447 ? -1.927 16.062 -5.137 1 97.38 447 GLY A C 1
ATOM 3395 O O . GLY A 1 447 ? -2.777 15.289 -5.574 1 97.38 447 GLY A O 1
ATOM 3396 N N . PHE A 1 448 ? -1 15.742 -4.273 1 97.69 448 PHE A N 1
ATOM 3397 C CA . PHE A 1 448 ? -0.952 14.43 -3.637 1 97.69 448 PHE A CA 1
ATOM 3398 C C . PHE A 1 448 ? -0.263 14.516 -2.279 1 97.69 448 PHE A C 1
ATOM 3400 O O . PHE A 1 448 ? 0.923 14.844 -2.199 1 97.69 448 PHE A O 1
ATOM 3407 N N . HIS A 1 449 ? -1.066 14.336 -1.263 1 98 449 HIS A N 1
ATOM 3408 C CA . HIS A 1 449 ? -0.565 14.352 0.107 1 98 449 HIS A CA 1
ATOM 3409 C C . HIS A 1 449 ? -0.146 12.961 0.558 1 98 449 HIS A C 1
ATOM 3411 O O . HIS A 1 449 ? -0.99 12.148 0.942 1 98 449 HIS A O 1
ATOM 3417 N N . ALA A 1 450 ? 1.16 12.688 0.5 1 96.75 450 ALA A N 1
ATOM 3418 C CA . ALA A 1 450 ? 1.716 11.375 0.824 1 96.75 450 ALA A CA 1
ATOM 3419 C C . ALA A 1 450 ? 3.064 11.508 1.524 1 96.75 450 ALA A C 1
ATOM 3421 O O . ALA A 1 450 ? 3.912 12.297 1.106 1 96.75 450 ALA A O 1
ATOM 3422 N N . GLY A 1 451 ? 3.266 10.797 2.604 1 96.88 451 GLY A N 1
ATOM 3423 C CA . GLY A 1 451 ? 4.496 10.867 3.373 1 96.88 451 GLY A CA 1
ATOM 3424 C C . GLY A 1 451 ? 5.434 9.703 3.109 1 96.88 451 GLY A C 1
ATOM 3425 O O . GLY A 1 451 ? 4.996 8.633 2.701 1 96.88 451 GLY A O 1
ATOM 3426 N N . TRP A 1 452 ? 6.73 9.992 3.365 1 96.75 452 TRP A N 1
ATOM 3427 C CA . TRP A 1 452 ? 7.766 8.961 3.309 1 96.75 452 TRP A CA 1
ATOM 3428 C C . TRP A 1 452 ? 8.016 8.367 4.688 1 96.75 452 TRP A C 1
ATOM 3430 O O . TRP A 1 452 ? 7.66 8.969 5.707 1 96.75 452 TRP A O 1
ATOM 3440 N N . ARG A 1 453 ? 8.656 7.141 4.754 1 96.94 453 ARG A N 1
ATOM 3441 C CA . ARG A 1 453 ? 9.086 6.492 5.988 1 96.94 453 ARG A CA 1
ATOM 3442 C C . ARG A 1 453 ? 7.945 6.422 6.996 1 96.94 453 ARG A C 1
ATOM 3444 O O . ARG A 1 453 ? 6.871 5.898 6.691 1 96.94 453 ARG A O 1
ATOM 3451 N N . LYS A 1 454 ? 8.125 6.941 8.203 1 97.69 454 LYS A N 1
ATOM 3452 C CA . LYS A 1 454 ? 7.113 6.758 9.234 1 97.69 454 LYS A CA 1
ATOM 3453 C C . LYS A 1 454 ? 5.984 7.777 9.086 1 97.69 454 LYS A C 1
ATOM 3455 O O . LYS A 1 454 ? 5.02 7.754 9.852 1 97.69 454 LYS A O 1
ATOM 3460 N N . SER A 1 455 ? 6.074 8.617 8.055 1 97.94 455 SER A N 1
ATOM 3461 C CA . SER A 1 455 ? 5.004 9.578 7.816 1 97.94 455 SER A CA 1
ATOM 3462 C C . SER A 1 455 ? 3.846 8.945 7.055 1 97.94 455 SER A C 1
ATOM 3464 O O . SER A 1 455 ? 2.773 9.539 6.934 1 97.94 455 SER A O 1
ATOM 3466 N N . GLY A 1 456 ? 4.117 7.746 6.484 1 96.94 456 GLY A N 1
ATOM 3467 C CA . GLY A 1 456 ? 2.875 7.121 6.055 1 96.94 456 GLY A CA 1
ATOM 3468 C C . GLY A 1 456 ? 3.061 6.152 4.902 1 96.94 456 GLY A C 1
ATOM 3469 O O . GLY A 1 456 ? 4.188 5.914 4.461 1 96.94 456 GLY A O 1
ATOM 3470 N N . ILE A 1 457 ? 1.982 5.496 4.484 1 97.06 457 ILE A N 1
ATOM 3471 C CA . ILE A 1 457 ? 1.765 4.629 3.332 1 97.06 457 ILE A CA 1
ATOM 3472 C C . ILE A 1 457 ? 0.548 5.109 2.545 1 97.06 457 ILE A C 1
ATOM 3474 O O . ILE A 1 457 ? -0.492 5.426 3.129 1 97.06 457 ILE A O 1
ATOM 3478 N N . GLY A 1 458 ? 0.686 5.129 1.238 1 96.69 458 GLY A N 1
ATOM 3479 C CA . GLY A 1 458 ? -0.398 5.691 0.449 1 96.69 458 GLY A CA 1
ATOM 3480 C C . GLY A 1 458 ? -0.472 7.203 0.533 1 96.69 458 GLY A C 1
ATOM 3481 O O . GLY A 1 458 ? 0.546 7.871 0.731 1 96.69 458 GLY A O 1
ATOM 3482 N N . GLY A 1 459 ? -1.642 7.73 0.251 1 97.5 459 GLY A N 1
ATOM 3483 C CA . GLY A 1 459 ? -1.817 9.172 0.293 1 97.5 459 GLY A CA 1
ATOM 3484 C C . GLY A 1 459 ? -3.229 9.617 -0.052 1 97.5 459 GLY A C 1
ATOM 3485 O O . GLY A 1 459 ? -4.145 8.789 -0.098 1 97.5 459 GLY A O 1
ATOM 3486 N N . ALA A 1 460 ? -3.387 10.867 -0.079 1 97.88 460 ALA A N 1
ATOM 3487 C CA . ALA A 1 460 ? -4.699 11.461 -0.311 1 97.88 460 ALA A CA 1
ATOM 3488 C C . ALA A 1 460 ? -4.613 12.602 -1.327 1 97.88 460 ALA A C 1
ATOM 3490 O O . ALA A 1 460 ? -3.521 13.07 -1.654 1 97.88 460 ALA A O 1
ATOM 3491 N N . ASP A 1 461 ? -5.762 12.984 -1.871 1 97.75 461 ASP A N 1
ATOM 3492 C CA . ASP A 1 461 ? -5.98 14.141 -2.736 1 97.75 461 ASP A CA 1
ATOM 3493 C C . ASP A 1 461 ? -5.598 13.82 -4.18 1 97.75 461 ASP A C 1
ATOM 3495 O O . ASP A 1 461 ? -4.793 12.922 -4.434 1 97.75 461 ASP A O 1
ATOM 3499 N N . GLY A 1 462 ? -6.195 14.523 -5.07 1 97.69 462 GLY A N 1
ATOM 3500 C CA . GLY A 1 462 ? -5.887 14.422 -6.488 1 97.69 462 GLY A CA 1
ATOM 3501 C C . GLY A 1 462 ? -6.168 13.047 -7.062 1 97.69 462 GLY A C 1
ATOM 3502 O O . GLY A 1 462 ? -6.926 12.273 -6.477 1 97.69 462 GLY A O 1
ATOM 3503 N N . ARG A 1 463 ? -5.594 12.859 -8.164 1 97.44 463 ARG A N 1
ATOM 3504 C CA . ARG A 1 463 ? -5.762 11.602 -8.898 1 97.44 463 ARG A CA 1
ATOM 3505 C C . ARG A 1 463 ? -5.199 10.43 -8.102 1 97.44 463 ARG A C 1
ATOM 3507 O O . ARG A 1 463 ? -5.812 9.359 -8.039 1 97.44 463 ARG A O 1
ATOM 3514 N N . HIS A 1 464 ? -4.062 10.656 -7.547 1 97.81 464 HIS A N 1
ATOM 3515 C CA . HIS A 1 464 ? -3.385 9.57 -6.844 1 97.81 464 HIS A CA 1
ATOM 3516 C C . HIS A 1 464 ? -4.141 9.172 -5.582 1 97.81 464 HIS A C 1
ATOM 3518 O O . HIS A 1 464 ? -4.203 7.988 -5.238 1 97.81 464 HIS A O 1
ATOM 3524 N N . GLY A 1 465 ? -4.707 10.188 -4.883 1 98.25 465 GLY A N 1
ATOM 3525 C CA . GLY A 1 465 ? -5.555 9.875 -3.744 1 98.25 465 GLY A CA 1
ATOM 3526 C C . GLY A 1 465 ? -6.809 9.109 -4.125 1 98.25 465 GLY A C 1
ATOM 3527 O O . GLY A 1 465 ? -7.246 8.227 -3.389 1 98.25 465 GLY A O 1
ATOM 3528 N N . LEU A 1 466 ? -7.402 9.477 -5.281 1 98.56 466 LEU A N 1
ATOM 3529 C CA . LEU A 1 466 ? -8.547 8.742 -5.809 1 98.56 466 LEU A CA 1
ATOM 3530 C C . LEU A 1 466 ? -8.188 7.285 -6.074 1 98.56 466 LEU A C 1
ATOM 3532 O O . LEU A 1 466 ? -8.953 6.383 -5.73 1 98.56 466 LEU A O 1
ATOM 3536 N N . ASN A 1 467 ? -7.043 7.059 -6.648 1 98 467 ASN A N 1
ATOM 3537 C CA . ASN A 1 467 ? -6.617 5.723 -7.051 1 98 467 ASN A CA 1
ATOM 3538 C C . ASN A 1 467 ? -6.434 4.809 -5.844 1 98 467 ASN A C 1
ATOM 3540 O O . ASN A 1 467 ? -6.512 3.586 -5.969 1 98 467 ASN A O 1
ATOM 3544 N N . GLU A 1 468 ? -6.152 5.375 -4.648 1 98.19 468 GLU A N 1
ATOM 3545 C CA . GLU A 1 468 ? -6.016 4.57 -3.438 1 98.19 468 GLU A CA 1
ATOM 3546 C C . GLU A 1 468 ? -7.297 3.791 -3.145 1 98.19 468 GLU A C 1
ATOM 3548 O O . GLU A 1 468 ? -7.266 2.77 -2.455 1 98.19 468 GLU A O 1
ATOM 3553 N N . TYR A 1 469 ? -8.445 4.219 -3.686 1 98.69 469 TYR A N 1
ATOM 3554 C CA . TYR A 1 469 ? -9.734 3.619 -3.377 1 98.69 469 TYR A CA 1
ATOM 3555 C C . TYR A 1 469 ? -10.195 2.711 -4.508 1 98.69 469 TYR A C 1
ATOM 3557 O O . TYR A 1 469 ? -11.375 2.342 -4.574 1 98.69 469 TYR A O 1
ATOM 3565 N N . LEU A 1 470 ? -9.266 2.416 -5.398 1 98.12 470 LEU A N 1
ATOM 3566 C CA . LEU A 1 470 ? -9.539 1.527 -6.523 1 98.12 470 LEU A CA 1
ATOM 3567 C C . LEU A 1 470 ? -8.602 0.325 -6.504 1 98.12 470 LEU A C 1
ATOM 3569 O O . LEU A 1 470 ? -7.461 0.426 -6.035 1 98.12 470 LEU A O 1
ATOM 3573 N N . GLN A 1 471 ? -9.086 -0.793 -6.91 1 97.06 471 GLN A N 1
ATOM 3574 C CA . GLN A 1 471 ? -8.242 -1.946 -7.203 1 97.06 471 GLN A CA 1
ATOM 3575 C C . GLN A 1 471 ? -8.367 -2.367 -8.664 1 97.06 471 GLN A C 1
ATOM 3577 O O . GLN A 1 471 ? -9.32 -1.981 -9.344 1 97.06 471 GLN A O 1
ATOM 3582 N N . THR A 1 472 ? -7.406 -3.172 -9.117 1 97.44 472 THR A N 1
ATOM 3583 C CA . THR A 1 472 ? -7.352 -3.512 -10.539 1 97.44 472 THR A CA 1
ATOM 3584 C C . THR A 1 472 ? -7.938 -4.898 -10.781 1 97.44 472 THR A C 1
ATOM 3586 O O . THR A 1 472 ? -7.887 -5.766 -9.906 1 97.44 472 THR A O 1
ATOM 3589 N N . GLN A 1 473 ? -8.523 -5.062 -11.867 1 98.25 473 GLN A N 1
ATOM 3590 C CA . GLN A 1 473 ? -8.875 -6.348 -12.461 1 98.25 473 GLN A CA 1
ATOM 3591 C C . GLN A 1 473 ? -8.352 -6.449 -13.891 1 98.25 473 GLN A C 1
ATOM 3593 O O . GLN A 1 473 ? -8.852 -5.773 -14.789 1 98.25 473 GLN A O 1
ATOM 3598 N N . VAL A 1 474 ? -7.391 -7.258 -14.07 1 98.56 474 VAL A N 1
ATOM 3599 C CA . VAL A 1 474 ? -6.887 -7.504 -15.422 1 98.56 474 VAL A CA 1
ATOM 3600 C C . VAL A 1 474 ? -7.688 -8.625 -16.078 1 98.56 474 VAL A C 1
ATOM 3602 O O . VAL A 1 474 ? -7.879 -9.688 -15.477 1 98.56 474 VAL A O 1
ATOM 3605 N N . VAL A 1 475 ? -8.117 -8.398 -17.234 1 98.56 475 VAL A N 1
ATOM 3606 C CA . VAL A 1 475 ? -8.875 -9.383 -18.016 1 98.56 475 VAL A CA 1
ATOM 3607 C C . VAL A 1 475 ? -8.102 -9.75 -19.281 1 98.56 475 VAL A C 1
ATOM 3609 O O . VAL A 1 475 ? -7.746 -8.867 -20.062 1 98.56 475 VAL A O 1
ATOM 3612 N N . TYR A 1 476 ? -7.77 -10.953 -19.391 1 98.44 476 TYR A N 1
ATOM 3613 C CA . TYR A 1 476 ? -7.23 -11.5 -20.641 1 98.44 476 TYR A CA 1
ATOM 3614 C C . TYR A 1 476 ? -8.328 -12.148 -21.469 1 98.44 476 TYR A C 1
ATOM 3616 O O . TYR A 1 476 ? -8.859 -13.203 -21.094 1 98.44 476 TYR A O 1
ATOM 3624 N N . LEU A 1 477 ? -8.68 -11.5 -22.531 1 96.75 477 LEU A N 1
ATOM 3625 C CA . LEU A 1 477 ? -9.781 -11.938 -23.391 1 96.75 477 LEU A CA 1
ATOM 3626 C C . LEU A 1 477 ? -9.258 -12.508 -24.703 1 96.75 477 LEU A C 1
ATOM 3628 O O . LEU A 1 477 ? -8.734 -11.773 -25.531 1 96.75 477 LEU A O 1
ATOM 3632 N N . GLN A 1 478 ? -9.398 -13.82 -24.859 1 94.5 478 GLN A N 1
ATOM 3633 C CA . GLN A 1 478 ? -8.945 -14.5 -26.062 1 94.5 478 GLN A CA 1
ATOM 3634 C C . GLN A 1 478 ? -10.102 -14.734 -27.031 1 94.5 478 GLN A C 1
ATOM 3636 O O . GLN A 1 478 ? -11.148 -15.266 -26.641 1 94.5 478 GLN A O 1
ATOM 3641 N N . ALA A 1 479 ? -9.93 -14.344 -28.312 1 87.5 479 ALA A N 1
ATOM 3642 C CA . ALA A 1 479 ? -10.93 -14.539 -29.359 1 87.5 479 ALA A CA 1
ATOM 3643 C C . ALA A 1 479 ? -10.758 -15.906 -30.016 1 87.5 479 ALA A C 1
ATOM 3645 O O . ALA A 1 479 ? -9.648 -16.422 -30.094 1 87.5 479 ALA A O 1
ATOM 3646 N N . MET B 1 1 ? 30.828 -40.719 0.541 1 35.72 1 MET B N 1
ATOM 3647 C CA . MET B 1 1 ? 29.656 -39.875 0.311 1 35.72 1 MET B CA 1
ATOM 3648 C C . MET B 1 1 ? 30.062 -38.406 0.118 1 35.72 1 MET B C 1
ATOM 3650 O O . MET B 1 1 ? 30.719 -37.844 0.984 1 35.72 1 MET B O 1
ATOM 3654 N N . THR B 1 2 ? 30.328 -38 -1.06 1 46.19 2 THR B N 1
ATOM 3655 C CA . THR B 1 2 ? 30.812 -36.656 -1.383 1 46.19 2 THR B CA 1
ATOM 3656 C C . THR B 1 2 ? 30 -35.594 -0.655 1 46.19 2 THR B C 1
ATOM 3658 O O . THR B 1 2 ? 28.766 -35.688 -0.585 1 46.19 2 THR B O 1
ATOM 3661 N N . ALA B 1 3 ? 30.734 -35 0.122 1 56.69 3 ALA B N 1
ATOM 3662 C CA . ALA B 1 3 ? 30.156 -33.938 0.959 1 56.69 3 ALA B CA 1
ATOM 3663 C C . ALA B 1 3 ? 29.203 -33.062 0.154 1 56.69 3 ALA B C 1
ATOM 3665 O O . ALA B 1 3 ? 29.531 -32.594 -0.938 1 56.69 3 ALA B O 1
ATOM 3666 N N . PRO B 1 4 ? 28 -33.062 0.58 1 74.19 4 PRO B N 1
ATOM 3667 C CA . PRO B 1 4 ? 27.047 -32.219 -0.132 1 74.19 4 PRO B CA 1
ATOM 3668 C C . PRO B 1 4 ? 27.578 -30.797 -0.344 1 74.19 4 PRO B C 1
ATOM 3670 O O . PRO B 1 4 ? 28.328 -30.281 0.48 1 74.19 4 PRO B O 1
ATOM 3673 N N . VAL B 1 5 ? 27.375 -30.297 -1.51 1 81.62 5 VAL B N 1
ATOM 3674 C CA . VAL B 1 5 ? 27.734 -28.922 -1.843 1 81.62 5 VAL B CA 1
ATOM 3675 C C . VAL B 1 5 ? 27.109 -27.953 -0.835 1 81.62 5 VAL B C 1
ATOM 3677 O O . VAL B 1 5 ? 25.922 -28.062 -0.524 1 81.62 5 VAL B O 1
ATOM 3680 N N . GLN B 1 6 ? 27.953 -27.141 -0.181 1 82.56 6 GLN B N 1
ATOM 3681 C CA . GLN B 1 6 ? 27.5 -26.078 0.72 1 82.56 6 GLN B CA 1
ATOM 3682 C C . GLN B 1 6 ? 27.547 -24.719 0.031 1 82.56 6 GLN B C 1
ATOM 3684 O O . GLN B 1 6 ? 28.578 -24.297 -0.472 1 82.56 6 GLN B O 1
ATOM 3689 N N . HIS B 1 7 ? 26.391 -24.109 0.029 1 88.38 7 HIS B N 1
ATOM 3690 C CA . HIS B 1 7 ? 26.297 -22.844 -0.703 1 88.38 7 HIS B CA 1
ATOM 3691 C C . HIS B 1 7 ? 26.516 -21.656 0.224 1 88.38 7 HIS B C 1
ATOM 3693 O O . HIS B 1 7 ? 26.062 -21.672 1.373 1 88.38 7 HIS B O 1
ATOM 3699 N N . PRO B 1 8 ? 27.125 -20.594 -0.292 1 89.44 8 PRO B N 1
ATOM 3700 C CA . PRO B 1 8 ? 27.344 -19.359 0.46 1 89.44 8 PRO B CA 1
ATOM 3701 C C . PRO B 1 8 ? 26.219 -18.344 0.265 1 89.44 8 PRO B C 1
ATOM 3703 O O . PRO B 1 8 ? 25.406 -18.484 -0.653 1 89.44 8 PRO B O 1
ATOM 3706 N N . MET B 1 9 ? 26.172 -17.375 1.154 1 96.31 9 MET B N 1
ATOM 3707 C CA . MET B 1 9 ? 25.406 -16.172 0.912 1 96.31 9 MET B CA 1
ATOM 3708 C C . MET B 1 9 ? 26.172 -15.211 0.008 1 96.31 9 MET B C 1
ATOM 3710 O O . MET B 1 9 ? 27.344 -15.438 -0.287 1 96.31 9 MET B O 1
ATOM 3714 N N . TYR B 1 10 ? 25.516 -14.281 -0.572 1 98.25 10 TYR B N 1
ATOM 3715 C CA . TYR B 1 10 ? 26.141 -13.227 -1.36 1 98.25 10 TYR B CA 1
ATOM 3716 C C . TYR B 1 10 ? 25.844 -11.859 -0.77 1 98.25 10 TYR B C 1
ATOM 3718 O O . TYR B 1 10 ? 24.766 -11.297 -0.985 1 98.25 10 TYR B O 1
ATOM 3726 N N . ILE B 1 11 ? 26.781 -11.273 -0.031 1 98.19 11 ILE B N 1
ATOM 3727 C CA . ILE B 1 11 ? 26.594 -10.023 0.697 1 98.19 11 ILE B CA 1
ATOM 3728 C C . ILE B 1 11 ? 27.703 -9.039 0.344 1 98.19 11 ILE B C 1
ATOM 3730 O O . ILE B 1 11 ? 28.891 -9.398 0.381 1 98.19 11 ILE B O 1
ATOM 3734 N N . ASP B 1 12 ? 27.328 -7.906 -0.071 1 98.25 12 ASP B N 1
ATOM 3735 C CA . ASP B 1 12 ? 28.266 -6.812 -0.348 1 98.25 12 ASP B CA 1
ATOM 3736 C C . ASP B 1 12 ? 29.266 -7.207 -1.426 1 98.25 12 ASP B C 1
ATOM 3738 O O . ASP B 1 12 ? 30.469 -6.941 -1.293 1 98.25 12 ASP B O 1
ATOM 3742 N N . GLY B 1 13 ? 28.75 -7.887 -2.393 1 97.81 13 GLY B N 1
ATOM 3743 C CA . GLY B 1 13 ? 29.547 -8.203 -3.566 1 97.81 13 GLY B CA 1
ATOM 3744 C C . GLY B 1 13 ? 30.469 -9.391 -3.359 1 97.81 13 GLY B C 1
ATOM 3745 O O . GLY B 1 13 ? 31.375 -9.625 -4.156 1 97.81 13 GLY B O 1
ATOM 3746 N N . GLN B 1 14 ? 30.219 -10.133 -2.268 1 97.44 14 GLN B N 1
ATOM 3747 C CA . GLN B 1 14 ? 31.094 -11.258 -1.968 1 97.44 14 GLN B CA 1
ATOM 3748 C C . GLN B 1 14 ? 30.281 -12.484 -1.541 1 97.44 14 GLN B C 1
ATOM 3750 O O . GLN B 1 14 ? 29.281 -12.359 -0.834 1 97.44 14 GLN B O 1
ATOM 3755 N N . PHE B 1 15 ? 30.797 -13.641 -2.021 1 97.06 15 PHE B N 1
ATOM 3756 C CA . PHE B 1 15 ? 30.266 -14.891 -1.495 1 97.06 15 PHE B CA 1
ATOM 3757 C C . PHE B 1 15 ? 30.828 -15.18 -0.112 1 97.06 15 PHE B C 1
ATOM 3759 O O . PHE B 1 15 ? 32.062 -15.195 0.073 1 97.06 15 PHE B O 1
ATOM 3766 N N . GLU B 1 16 ? 29.953 -15.273 0.845 1 92.56 16 GLU B N 1
ATOM 3767 C CA . GLU B 1 16 ? 30.359 -15.531 2.221 1 92.56 16 GLU B CA 1
ATOM 3768 C C . GLU B 1 16 ? 29.781 -16.844 2.738 1 92.56 16 GLU B C 1
ATOM 3770 O O . GLU B 1 16 ? 28.609 -17.141 2.498 1 92.56 16 GLU B O 1
ATOM 3775 N N . PRO B 1 17 ? 30.734 -17.547 3.379 1 84.38 17 PRO B N 1
ATOM 3776 C CA . PRO B 1 17 ? 30.188 -18.75 4.008 1 84.38 17 PRO B CA 1
ATOM 3777 C C . PRO B 1 17 ? 29.203 -18.422 5.133 1 84.38 17 PRO B C 1
ATOM 3779 O O . PRO B 1 17 ? 29.328 -17.391 5.793 1 84.38 17 PRO B O 1
ATOM 3782 N N . GLY B 1 18 ? 28.172 -19.094 5.145 1 75.19 18 GLY B N 1
ATOM 3783 C CA . GLY B 1 18 ? 27.266 -18.906 6.266 1 75.19 18 GLY B CA 1
ATOM 3784 C C . GLY B 1 18 ? 27.953 -19.031 7.613 1 75.19 18 GLY B C 1
ATOM 3785 O O . GLY B 1 18 ? 28.891 -19.812 7.758 1 75.19 18 GLY B O 1
ATOM 3786 N N . ARG B 1 19 ? 27.672 -18.219 8.547 1 72.62 19 ARG B N 1
ATOM 3787 C CA . ARG B 1 19 ? 28.234 -18.203 9.891 1 72.62 19 ARG B CA 1
ATOM 3788 C C . ARG B 1 19 ? 27.453 -19.094 10.836 1 72.62 19 ARG B C 1
ATOM 3790 O O . ARG B 1 19 ? 27.781 -19.219 12.016 1 72.62 19 ARG B O 1
ATOM 3797 N N . ALA B 1 20 ? 26.484 -19.688 10.141 1 72.5 20 ALA B N 1
ATOM 3798 C CA . ALA B 1 20 ? 25.562 -20.453 10.984 1 72.5 20 ALA B CA 1
ATOM 3799 C C . ALA B 1 20 ? 26.188 -21.797 11.375 1 72.5 20 ALA B C 1
ATOM 3801 O O . ALA B 1 20 ? 27.047 -22.312 10.672 1 72.5 20 ALA B O 1
ATOM 3802 N N . ASP B 1 21 ? 25.781 -22.141 12.547 1 79.88 21 ASP B N 1
ATOM 3803 C CA . ASP B 1 21 ? 26.219 -23.438 13.055 1 79.88 21 ASP B CA 1
ATOM 3804 C C . ASP B 1 21 ? 25.328 -24.562 12.531 1 79.88 21 ASP B C 1
ATOM 3806 O O . ASP B 1 21 ? 25.578 -25.734 12.797 1 79.88 21 ASP B O 1
ATOM 3810 N N . ALA B 1 22 ? 24.344 -24.109 11.852 1 89 22 ALA B N 1
ATOM 3811 C CA . ALA B 1 22 ? 23.375 -25.094 11.367 1 89 22 ALA B CA 1
ATOM 3812 C C . ALA B 1 22 ? 23.141 -24.953 9.867 1 89 22 ALA B C 1
ATOM 3814 O O . ALA B 1 22 ? 23.422 -23.891 9.289 1 89 22 ALA B O 1
ATOM 3815 N N . TRP B 1 23 ? 22.75 -26.125 9.242 1 93.44 23 TRP B N 1
ATOM 3816 C CA . TRP B 1 23 ? 22.516 -26.188 7.801 1 93.44 23 TRP B CA 1
ATOM 3817 C C . TRP B 1 23 ? 21.094 -26.625 7.508 1 93.44 23 TRP B C 1
ATOM 3819 O O . TRP B 1 23 ? 20.453 -27.297 8.328 1 93.44 23 TRP B O 1
ATOM 3829 N N . ILE B 1 24 ? 20.625 -26.188 6.363 1 96.19 24 ILE B N 1
ATOM 3830 C CA . ILE B 1 24 ? 19.344 -26.656 5.82 1 96.19 24 ILE B CA 1
ATOM 3831 C C . ILE B 1 24 ? 19.609 -27.531 4.598 1 96.19 24 ILE B C 1
ATOM 3833 O O . ILE B 1 24 ? 20.297 -27.125 3.666 1 96.19 24 ILE B O 1
ATOM 3837 N N . ASP B 1 25 ? 19.078 -28.703 4.625 1 96.81 25 ASP B N 1
ATOM 3838 C CA . ASP B 1 25 ? 19.25 -29.656 3.521 1 96.81 25 ASP B CA 1
ATOM 3839 C C . ASP B 1 25 ? 18.328 -29.297 2.35 1 96.81 25 ASP B C 1
ATOM 3841 O O . ASP B 1 25 ? 17.172 -28.922 2.549 1 96.81 25 ASP B O 1
ATOM 3845 N N . VAL B 1 26 ? 18.906 -29.344 1.187 1 97.88 26 VAL B N 1
ATOM 3846 C CA . VAL B 1 26 ? 18.141 -29.203 -0.047 1 97.88 26 VAL B CA 1
ATOM 3847 C C . VAL B 1 26 ? 17.938 -30.578 -0.688 1 97.88 26 VAL B C 1
ATOM 3849 O O . VAL B 1 26 ? 18.906 -31.25 -1.064 1 97.88 26 VAL B O 1
ATOM 3852 N N . ILE B 1 27 ? 16.672 -30.953 -0.793 1 98.06 27 ILE B N 1
ATOM 3853 C CA . ILE B 1 27 ? 16.344 -32.312 -1.15 1 98.06 27 ILE B CA 1
ATOM 3854 C C . ILE B 1 27 ? 15.703 -32.375 -2.533 1 98.06 27 ILE B C 1
ATOM 3856 O O . ILE B 1 27 ? 14.859 -31.516 -2.854 1 98.06 27 ILE B O 1
ATOM 3860 N N . ASN B 1 28 ? 16.156 -33.312 -3.4 1 98.38 28 ASN B N 1
ATOM 3861 C CA . ASN B 1 28 ? 15.477 -33.562 -4.664 1 98.38 28 ASN B CA 1
ATOM 3862 C C . ASN B 1 28 ? 14.102 -34.188 -4.438 1 98.38 28 ASN B C 1
ATOM 3864 O O . ASN B 1 28 ? 13.992 -35.312 -3.926 1 98.38 28 ASN B O 1
ATOM 3868 N N . PRO B 1 29 ? 13.055 -33.531 -4.848 1 98.62 29 PRO B N 1
ATOM 3869 C CA . PRO B 1 29 ? 11.719 -34.031 -4.5 1 98.62 29 PRO B CA 1
ATOM 3870 C C . PRO B 1 29 ? 11.344 -35.281 -5.273 1 98.62 29 PRO B C 1
ATOM 3872 O O . PRO B 1 29 ? 10.422 -36 -4.875 1 98.62 29 PRO B O 1
ATOM 3875 N N . ALA B 1 30 ? 11.977 -35.562 -6.402 1 98.25 30 ALA B N 1
ATOM 3876 C CA . ALA B 1 30 ? 11.664 -36.719 -7.219 1 98.25 30 ALA B CA 1
ATOM 3877 C C . ALA B 1 30 ? 12.359 -37.969 -6.676 1 98.25 30 ALA B C 1
ATOM 3879 O O . ALA B 1 30 ? 11.844 -39.094 -6.816 1 98.25 30 ALA B O 1
ATOM 3880 N N . THR B 1 31 ? 13.555 -37.812 -5.992 1 97.88 31 THR B N 1
ATOM 3881 C CA . THR B 1 31 ? 14.359 -38.969 -5.59 1 97.88 31 THR B CA 1
ATOM 3882 C C . THR B 1 31 ? 14.586 -38.969 -4.078 1 97.88 31 THR B C 1
ATOM 3884 O O . THR B 1 31 ? 15.031 -39.969 -3.512 1 97.88 31 THR B O 1
ATOM 3887 N N . GLU B 1 32 ? 14.375 -37.812 -3.436 1 97.81 32 GLU B N 1
ATOM 3888 C CA . GLU B 1 32 ? 14.594 -37.625 -2.008 1 97.81 32 GLU B CA 1
ATOM 3889 C C . GLU B 1 32 ? 16.078 -37.594 -1.675 1 97.81 32 GLU B C 1
ATOM 3891 O O . GLU B 1 32 ? 16.453 -37.625 -0.503 1 97.81 32 GLU B O 1
ATOM 3896 N N . ALA B 1 33 ? 16.859 -37.438 -2.699 1 97.25 33 ALA B N 1
ATOM 3897 C CA . ALA B 1 33 ? 18.297 -37.375 -2.502 1 97.25 33 ALA B CA 1
ATOM 3898 C C . ALA B 1 33 ? 18.719 -36 -2.012 1 97.25 33 ALA B C 1
ATOM 3900 O O . ALA B 1 33 ? 18.141 -34.969 -2.406 1 97.25 33 ALA B O 1
ATOM 3901 N N . LEU B 1 34 ? 19.734 -35.969 -1.165 1 97.25 34 LEU B N 1
ATOM 3902 C CA . LEU B 1 34 ? 20.359 -34.719 -0.746 1 97.25 34 LEU B CA 1
ATOM 3903 C C . LEU B 1 34 ? 21.141 -34.094 -1.891 1 97.25 34 LEU B C 1
ATOM 3905 O O . LEU B 1 34 ? 22.078 -34.719 -2.424 1 97.25 34 LEU B O 1
ATOM 3909 N N . LEU B 1 35 ? 20.781 -32.875 -2.299 1 97.12 35 LEU B N 1
ATOM 3910 C CA . LEU B 1 35 ? 21.438 -32.188 -3.402 1 97.12 35 LEU B CA 1
ATOM 3911 C C . LEU B 1 35 ? 22.562 -31.297 -2.893 1 97.12 35 LEU B C 1
ATOM 3913 O O . LEU B 1 35 ? 23.656 -31.266 -3.473 1 97.12 35 LEU B O 1
ATOM 3917 N N . SER B 1 36 ? 22.219 -30.531 -1.914 1 96.12 36 SER B N 1
ATOM 3918 C CA . SER B 1 36 ? 23.109 -29.531 -1.344 1 96.12 36 SER B CA 1
ATOM 3919 C C . SER B 1 36 ? 22.641 -29.078 0.037 1 96.12 36 SER B C 1
ATOM 3921 O O . SER B 1 36 ? 21.656 -29.609 0.563 1 96.12 36 SER B O 1
ATOM 3923 N N . ARG B 1 37 ? 23.438 -28.25 0.634 1 95.25 37 ARG B N 1
ATOM 3924 C CA . ARG B 1 37 ? 23.062 -27.609 1.892 1 95.25 37 ARG B CA 1
ATOM 3925 C C . ARG B 1 37 ? 23.266 -26.094 1.827 1 95.25 37 ARG B C 1
ATOM 3927 O O . ARG B 1 37 ? 24.156 -25.625 1.123 1 95.25 37 ARG B O 1
ATOM 3934 N N . ILE B 1 38 ? 22.438 -25.391 2.531 1 95.81 38 ILE B N 1
ATOM 3935 C CA . ILE B 1 38 ? 22.609 -23.938 2.674 1 95.81 38 ILE B CA 1
ATOM 3936 C C . ILE B 1 38 ? 22.703 -23.578 4.152 1 95.81 38 ILE B C 1
ATOM 3938 O O . ILE B 1 38 ? 22.188 -24.312 5.012 1 95.81 38 ILE B O 1
ATOM 3942 N N . PRO B 1 39 ? 23.359 -22.469 4.469 1 94.94 39 PRO B N 1
ATOM 3943 C CA . PRO B 1 39 ? 23.375 -22.031 5.871 1 94.94 39 PRO B CA 1
ATOM 3944 C C . PRO B 1 39 ? 21.984 -21.703 6.41 1 94.94 39 PRO B C 1
ATOM 3946 O O . PRO B 1 39 ? 21.156 -21.156 5.691 1 94.94 39 PRO B O 1
ATOM 3949 N N . ASP B 1 40 ? 21.766 -22.141 7.609 1 96.25 40 ASP B N 1
ATOM 3950 C CA . ASP B 1 40 ? 20.609 -21.656 8.352 1 96.25 40 ASP B CA 1
ATOM 3951 C C . ASP B 1 40 ? 20.859 -20.25 8.891 1 96.25 40 ASP B C 1
ATOM 3953 O O . ASP B 1 40 ? 21.219 -20.094 10.062 1 96.25 40 ASP B O 1
ATOM 3957 N N . GLY B 1 41 ? 20.625 -19.234 8.031 1 95.75 41 GLY B N 1
ATOM 3958 C CA . GLY B 1 41 ? 21.016 -17.844 8.281 1 95.75 41 GLY B CA 1
ATOM 3959 C C . GLY B 1 41 ? 20.359 -17.25 9.508 1 95.75 41 GLY B C 1
ATOM 3960 O O . GLY B 1 41 ? 19.297 -17.703 9.93 1 95.75 41 GLY B O 1
ATOM 3961 N N . SER B 1 42 ? 20.938 -16.219 10.023 1 95.44 42 SER B N 1
ATOM 3962 C CA . SER B 1 42 ? 20.469 -15.516 11.211 1 95.44 42 SER B CA 1
ATOM 3963 C C . SER B 1 42 ? 19.953 -14.125 10.859 1 95.44 42 SER B C 1
ATOM 3965 O O . SER B 1 42 ? 20.125 -13.664 9.734 1 95.44 42 SER B O 1
ATOM 3967 N N . ALA B 1 43 ? 19.359 -13.5 11.891 1 96.62 43 ALA B N 1
ATOM 3968 C CA . ALA B 1 43 ? 18.953 -12.102 11.75 1 96.62 43 ALA B CA 1
ATOM 3969 C C . ALA B 1 43 ? 20.172 -11.219 11.461 1 96.62 43 ALA B C 1
ATOM 3971 O O . ALA B 1 43 ? 20.062 -10.242 10.711 1 96.62 43 ALA B O 1
ATOM 3972 N N . GLU B 1 44 ? 21.281 -11.547 12.031 1 96.69 44 GLU B N 1
ATOM 3973 C CA . GLU B 1 44 ? 22.5 -10.773 11.836 1 96.69 44 GLU B CA 1
ATOM 3974 C C . GLU B 1 44 ? 22.953 -10.82 10.375 1 96.69 44 GLU B C 1
ATOM 3976 O O . GLU B 1 44 ? 23.469 -9.836 9.844 1 96.69 44 GLU B O 1
ATOM 3981 N N . ASP B 1 45 ? 22.797 -11.992 9.758 1 97 45 ASP B N 1
ATOM 3982 C CA . ASP B 1 45 ? 23.125 -12.109 8.336 1 97 45 ASP B CA 1
ATOM 3983 C C . ASP B 1 45 ? 22.266 -11.172 7.496 1 97 45 ASP B C 1
ATOM 3985 O O . ASP B 1 45 ? 22.766 -10.492 6.602 1 97 45 ASP B O 1
ATOM 3989 N N . ALA B 1 46 ? 21.016 -11.172 7.824 1 98 46 ALA B N 1
ATOM 3990 C CA . ALA B 1 46 ? 20.094 -10.273 7.133 1 98 46 ALA B CA 1
ATOM 3991 C C . ALA B 1 46 ? 20.469 -8.812 7.375 1 98 46 ALA B C 1
ATOM 3993 O O . ALA B 1 46 ? 20.438 -7.996 6.449 1 98 46 ALA B O 1
ATOM 3994 N N . GLN B 1 47 ? 20.828 -8.461 8.594 1 98.44 47 GLN B N 1
ATOM 3995 C CA . GLN B 1 47 ? 21.219 -7.098 8.945 1 98.44 47 GLN B CA 1
ATOM 3996 C C . GLN B 1 47 ? 22.438 -6.648 8.148 1 98.44 47 GLN B C 1
ATOM 3998 O O . GLN B 1 47 ? 22.484 -5.52 7.656 1 98.44 47 GLN B O 1
ATOM 4003 N N . ARG B 1 48 ? 23.406 -7.531 8.016 1 98.06 48 ARG B N 1
ATOM 4004 C CA . ARG B 1 48 ? 24.609 -7.203 7.25 1 98.06 48 ARG B CA 1
ATOM 4005 C C . ARG B 1 48 ? 24.266 -6.918 5.793 1 98.06 48 ARG B C 1
ATOM 4007 O O . ARG B 1 48 ? 24.797 -5.98 5.195 1 98.06 48 ARG B O 1
ATOM 4014 N N . ALA B 1 49 ? 23.391 -7.734 5.25 1 98.69 49 ALA B N 1
ATOM 4015 C CA . ALA B 1 49 ? 22.953 -7.535 3.869 1 98.69 49 ALA B CA 1
ATOM 4016 C C . ALA B 1 49 ? 22.219 -6.211 3.709 1 98.69 49 ALA B C 1
ATOM 4018 O O . ALA B 1 49 ? 22.438 -5.48 2.742 1 98.69 49 ALA B O 1
ATOM 4019 N N . ILE B 1 50 ? 21.344 -5.883 4.664 1 98.88 50 ILE B N 1
ATOM 4020 C CA . ILE B 1 50 ? 20.578 -4.645 4.637 1 98.88 50 ILE B CA 1
ATOM 4021 C C . ILE B 1 50 ? 21.516 -3.445 4.734 1 98.88 50 ILE B C 1
ATOM 4023 O O . ILE B 1 50 ? 21.344 -2.457 4.016 1 98.88 50 ILE B O 1
ATOM 4027 N N . LEU B 1 51 ? 22.469 -3.504 5.609 1 98.81 51 LEU B N 1
ATOM 4028 C CA . LEU B 1 51 ? 23.422 -2.416 5.773 1 98.81 51 LEU B CA 1
ATOM 4029 C C . LEU B 1 51 ? 24.234 -2.207 4.496 1 98.81 51 LEU B C 1
ATOM 4031 O O . LEU B 1 51 ? 24.531 -1.069 4.121 1 98.81 51 LEU B O 1
ATOM 4035 N N . ALA B 1 52 ? 24.656 -3.344 3.875 1 98.88 52 ALA B N 1
ATOM 4036 C CA . ALA B 1 52 ? 25.359 -3.248 2.596 1 98.88 52 ALA B CA 1
ATOM 4037 C C . ALA B 1 52 ? 24.484 -2.561 1.547 1 98.88 52 ALA B C 1
ATOM 4039 O O . ALA B 1 52 ? 24.969 -1.702 0.802 1 98.88 52 ALA B O 1
ATOM 4040 N N . ALA B 1 53 ? 23.25 -2.961 1.463 1 98.94 53 ALA B N 1
ATOM 4041 C CA . ALA B 1 53 ? 22.297 -2.354 0.531 1 98.94 53 ALA B CA 1
ATOM 4042 C C . ALA B 1 53 ? 22.125 -0.864 0.814 1 98.94 53 ALA B C 1
ATOM 4044 O O . ALA B 1 53 ? 22.078 -0.052 -0.112 1 98.94 53 ALA B O 1
ATOM 4045 N N . GLU B 1 54 ? 22 -0.493 2.088 1 98.69 54 GLU B N 1
ATOM 4046 C CA . GLU B 1 54 ? 21.859 0.9 2.496 1 98.69 54 GLU B CA 1
ATOM 4047 C C . GLU B 1 54 ? 23.047 1.739 2.053 1 98.69 54 GLU B C 1
ATOM 4049 O O . GLU B 1 54 ? 22.875 2.855 1.558 1 98.69 54 GLU B O 1
ATOM 4054 N N . ARG B 1 55 ? 24.234 1.202 2.252 1 98.5 55 ARG B N 1
ATOM 4055 C CA . ARG B 1 55 ? 25.453 1.914 1.882 1 98.5 55 ARG B CA 1
ATOM 4056 C C . ARG B 1 55 ? 25.516 2.15 0.376 1 98.5 55 ARG B C 1
ATOM 4058 O O . ARG B 1 55 ? 25.984 3.197 -0.075 1 98.5 55 ARG B O 1
ATOM 4065 N N . ALA B 1 56 ? 24.984 1.231 -0.407 1 98.81 56 ALA B N 1
ATOM 4066 C CA . ALA B 1 56 ? 25.078 1.28 -1.863 1 98.81 56 ALA B CA 1
ATOM 4067 C C . ALA B 1 56 ? 24 2.178 -2.457 1 98.81 56 ALA B C 1
ATOM 4069 O O . ALA B 1 56 ? 24.125 2.662 -3.584 1 98.81 56 ALA B O 1
ATOM 4070 N N . GLN B 1 57 ? 22.969 2.428 -1.756 1 98.44 57 GLN B N 1
ATOM 4071 C CA . GLN B 1 57 ? 21.703 2.949 -2.277 1 98.44 57 GLN B CA 1
ATOM 4072 C C . GLN B 1 57 ? 21.875 4.352 -2.848 1 98.44 57 GLN B C 1
ATOM 4074 O O . GLN B 1 57 ? 21.438 4.637 -3.961 1 98.44 57 GLN B O 1
ATOM 4079 N N . PRO B 1 58 ? 22.562 5.281 -2.141 1 97.06 58 PRO B N 1
ATOM 4080 C CA . PRO B 1 58 ? 22.641 6.645 -2.672 1 97.06 58 PRO B CA 1
ATOM 4081 C C . PRO B 1 58 ? 23.359 6.711 -4.016 1 97.06 58 PRO B C 1
ATOM 4083 O O . PRO B 1 58 ? 22.891 7.375 -4.941 1 97.06 58 PRO B O 1
ATOM 4086 N N . ALA B 1 59 ? 24.453 5.996 -4.133 1 98.12 59 ALA B N 1
ATOM 4087 C CA . ALA B 1 59 ? 25.203 6.008 -5.383 1 98.12 59 ALA B CA 1
ATOM 4088 C C . ALA B 1 59 ? 24.422 5.332 -6.504 1 98.12 59 ALA B C 1
ATOM 4090 O O . ALA B 1 59 ? 24.453 5.773 -7.652 1 98.12 59 ALA B O 1
ATOM 4091 N N . TRP B 1 60 ? 23.75 4.289 -6.215 1 98.75 60 TRP B N 1
ATOM 4092 C CA . TRP B 1 60 ? 22.938 3.578 -7.195 1 98.75 60 TRP B CA 1
ATOM 4093 C C . TRP B 1 60 ? 21.812 4.461 -7.711 1 98.75 60 TRP B C 1
ATOM 4095 O O . TRP B 1 60 ? 21.578 4.547 -8.922 1 98.75 60 TRP B O 1
ATOM 4105 N N . GLU B 1 61 ? 21.109 5.113 -6.797 1 97.88 61 GLU B N 1
ATOM 4106 C CA . GLU B 1 61 ? 20 5.996 -7.16 1 97.88 61 GLU B CA 1
ATOM 4107 C C . GLU B 1 61 ? 20.484 7.156 -8.031 1 97.88 61 GLU B C 1
ATOM 4109 O O . GLU B 1 61 ? 19.75 7.629 -8.898 1 97.88 61 GLU B O 1
ATOM 4114 N N . ALA B 1 62 ? 21.703 7.566 -7.812 1 96.94 62 ALA B N 1
ATOM 4115 C CA . ALA B 1 62 ? 22.25 8.727 -8.508 1 96.94 62 ALA B CA 1
ATOM 4116 C C . ALA B 1 62 ? 22.531 8.414 -9.977 1 96.94 62 ALA B C 1
ATOM 4118 O O . ALA B 1 62 ? 22.641 9.32 -10.805 1 96.94 62 ALA B O 1
ATOM 4119 N N . LEU B 1 63 ? 22.625 7.098 -10.305 1 98 63 LEU B N 1
ATOM 4120 C CA . LEU B 1 63 ? 22.844 6.723 -11.703 1 98 63 LEU B CA 1
ATOM 4121 C C . LEU B 1 63 ? 21.609 7.039 -12.539 1 98 63 LEU B C 1
ATOM 4123 O O . LEU B 1 63 ? 20.484 6.797 -12.109 1 98 63 LEU B O 1
ATOM 4127 N N . PRO B 1 64 ? 21.844 7.609 -13.766 1 97.88 64 PRO B N 1
ATOM 4128 C CA . PRO B 1 64 ? 20.703 7.691 -14.672 1 97.88 64 PRO B CA 1
ATOM 4129 C C . PRO B 1 64 ? 20.047 6.332 -14.922 1 97.88 64 PRO B C 1
ATOM 4131 O O . PRO B 1 64 ? 20.734 5.316 -15.008 1 97.88 64 PRO B O 1
ATOM 4134 N N . ALA B 1 65 ? 18.797 6.293 -15.086 1 98.25 65 ALA B N 1
ATOM 4135 C CA . ALA B 1 65 ? 18.047 5.047 -15.219 1 98.25 65 ALA B CA 1
ATOM 4136 C C . ALA B 1 65 ? 18.594 4.211 -16.375 1 98.25 65 ALA B C 1
ATOM 4138 O O . ALA B 1 65 ? 18.594 2.979 -16.312 1 98.25 65 ALA B O 1
ATOM 4139 N N . ILE B 1 66 ? 19.047 4.867 -17.406 1 98.56 66 ILE B N 1
ATOM 4140 C CA . ILE B 1 66 ? 19.516 4.156 -18.594 1 98.56 66 ILE B CA 1
ATOM 4141 C C . ILE B 1 66 ? 20.781 3.379 -18.266 1 98.56 66 ILE B C 1
ATOM 4143 O O . ILE B 1 66 ? 21.047 2.32 -18.844 1 98.56 66 ILE B O 1
ATOM 4147 N N . GLU B 1 67 ? 21.562 3.84 -17.312 1 98.69 67 GLU B N 1
ATOM 4148 C CA . GLU B 1 67 ? 22.734 3.102 -16.859 1 98.69 67 GLU B CA 1
ATOM 4149 C C . GLU B 1 67 ? 22.344 1.896 -16.016 1 98.69 67 GLU B C 1
ATOM 4151 O O . GLU B 1 67 ? 22.922 0.82 -16.141 1 98.69 67 GLU B O 1
ATOM 4156 N N . ARG B 1 68 ? 21.344 2.092 -15.203 1 98.88 68 ARG B N 1
ATOM 4157 C CA . ARG B 1 68 ? 20.828 0.965 -14.438 1 98.88 68 ARG B CA 1
ATOM 4158 C C . ARG B 1 68 ? 20.234 -0.099 -15.359 1 98.88 68 ARG B C 1
ATOM 4160 O O . ARG B 1 68 ? 20.422 -1.296 -15.133 1 98.88 68 ARG B O 1
ATOM 4167 N N . ALA B 1 69 ? 19.594 0.343 -16.438 1 98.88 69 ALA B N 1
ATOM 4168 C CA . ALA B 1 69 ? 19.062 -0.572 -17.438 1 98.88 69 ALA B CA 1
ATOM 4169 C C . ALA B 1 69 ? 20.172 -1.428 -18.047 1 98.88 69 ALA B C 1
ATOM 4171 O O . ALA B 1 69 ? 19.953 -2.604 -18.359 1 98.88 69 ALA B O 1
ATOM 4172 N N . GLY B 1 70 ? 21.312 -0.79 -18.266 1 98.88 70 GLY B N 1
ATOM 4173 C CA . GLY B 1 70 ? 22.438 -1.53 -18.797 1 98.88 70 GLY B CA 1
ATOM 4174 C C . GLY B 1 70 ? 22.828 -2.725 -17.938 1 98.88 70 GLY B C 1
ATOM 4175 O O . GLY B 1 70 ? 23.141 -3.791 -18.469 1 98.88 70 GLY B O 1
ATOM 4176 N N . TRP B 1 71 ? 22.766 -2.566 -16.625 1 98.88 71 TRP B N 1
ATOM 4177 C CA . TRP B 1 71 ? 23.078 -3.656 -15.711 1 98.88 71 TRP B CA 1
ATOM 4178 C C . TRP B 1 71 ? 22.047 -4.773 -15.812 1 98.88 71 TRP B C 1
ATOM 4180 O O . TRP B 1 71 ? 22.391 -5.957 -15.781 1 98.88 71 TRP B O 1
ATOM 4190 N N . LEU B 1 72 ? 20.734 -4.426 -15.938 1 98.94 72 LEU B N 1
ATOM 4191 C CA . LEU B 1 72 ? 19.703 -5.438 -16.109 1 98.94 72 LEU B CA 1
ATOM 4192 C C . LEU B 1 72 ? 19.938 -6.246 -17.391 1 98.94 72 LEU B C 1
ATOM 4194 O O . LEU B 1 72 ? 19.797 -7.469 -17.391 1 98.94 72 LEU B O 1
ATOM 4198 N N . ARG B 1 73 ? 20.344 -5.586 -18.469 1 98.88 73 ARG B N 1
ATOM 4199 C CA . ARG B 1 73 ? 20.625 -6.262 -19.734 1 98.88 73 ARG B CA 1
ATOM 4200 C C . ARG B 1 73 ? 21.812 -7.195 -19.594 1 98.88 73 ARG B C 1
ATOM 4202 O O . ARG B 1 73 ? 21.844 -8.273 -20.203 1 98.88 73 ARG B O 1
ATOM 4209 N N . LYS B 1 74 ? 22.812 -6.77 -18.812 1 98.88 74 LYS B N 1
ATOM 4210 C CA . LYS B 1 74 ? 23.969 -7.637 -18.578 1 98.88 74 LYS B CA 1
ATOM 4211 C C . LYS B 1 74 ? 23.562 -8.891 -17.797 1 98.88 74 LYS B C 1
ATOM 4213 O O . LYS B 1 74 ? 24.031 -9.984 -18.094 1 98.88 74 LYS B O 1
ATOM 4218 N N . ILE B 1 75 ? 22.703 -8.711 -16.828 1 98.94 75 ILE B N 1
ATOM 4219 C CA . ILE B 1 75 ? 22.203 -9.859 -16.078 1 98.94 75 ILE B CA 1
ATOM 4220 C C . ILE B 1 75 ? 21.453 -10.797 -17.031 1 98.94 75 ILE B C 1
ATOM 4222 O O . ILE B 1 75 ? 21.656 -12.008 -17 1 98.94 75 ILE B O 1
ATOM 4226 N N . ALA B 1 76 ? 20.547 -10.227 -17.859 1 98.94 76 ALA B N 1
ATOM 4227 C CA . ALA B 1 76 ? 19.781 -11.016 -18.812 1 98.94 76 ALA B CA 1
ATOM 4228 C C . ALA B 1 76 ? 20.703 -11.82 -19.734 1 98.94 76 ALA B C 1
ATOM 4230 O O . ALA B 1 76 ? 20.469 -13.008 -19.984 1 98.94 76 ALA B O 1
ATOM 4231 N N . ALA B 1 77 ? 21.734 -11.195 -20.188 1 98.88 77 ALA B N 1
ATOM 4232 C CA . ALA B 1 77 ? 22.703 -11.875 -21.047 1 98.88 77 ALA B CA 1
ATOM 4233 C C . ALA B 1 77 ? 23.391 -13.016 -20.312 1 98.88 77 ALA B C 1
ATOM 4235 O O . ALA B 1 77 ? 23.578 -14.102 -20.859 1 98.88 77 ALA B O 1
ATOM 4236 N N . GLY B 1 78 ? 23.797 -12.742 -19.062 1 98.88 78 GLY B N 1
ATOM 4237 C CA . GLY B 1 78 ? 24.391 -13.781 -18.234 1 98.88 78 GLY B CA 1
ATOM 4238 C C . GLY B 1 78 ? 23.484 -14.977 -18.031 1 98.88 78 GLY B C 1
ATOM 4239 O O . GLY B 1 78 ? 23.938 -16.125 -18.016 1 98.88 78 GLY B O 1
ATOM 4240 N N . ILE B 1 79 ? 22.234 -14.719 -17.859 1 98.94 79 ILE B N 1
ATOM 4241 C CA . ILE B 1 79 ? 21.25 -15.789 -17.688 1 98.94 79 ILE B CA 1
ATOM 4242 C C . ILE B 1 79 ? 21.172 -16.625 -18.969 1 98.94 79 ILE B C 1
ATOM 4244 O O . ILE B 1 79 ? 21.188 -17.859 -18.906 1 98.94 79 ILE B O 1
ATOM 4248 N N . ARG B 1 80 ? 21.094 -15.969 -20.141 1 98.88 80 ARG B N 1
ATOM 4249 C CA . ARG B 1 80 ? 21 -16.672 -21.406 1 98.88 80 ARG B CA 1
ATOM 4250 C C . ARG B 1 80 ? 22.234 -17.547 -21.656 1 98.88 80 ARG B C 1
ATOM 4252 O O . ARG B 1 80 ? 22.125 -18.641 -22.219 1 98.88 80 ARG B O 1
ATOM 4259 N N . GLU B 1 81 ? 23.375 -17.156 -21.125 1 98.56 81 GLU B N 1
ATOM 4260 C CA . GLU B 1 81 ? 24.609 -17.906 -21.297 1 98.56 81 GLU B CA 1
ATOM 4261 C C . GLU B 1 81 ? 24.609 -19.172 -20.438 1 98.56 81 GLU B C 1
ATOM 4263 O O . GLU B 1 81 ? 25.312 -20.141 -20.75 1 98.56 81 GLU B O 1
ATOM 4268 N N . ARG B 1 82 ? 23.812 -19.172 -19.406 1 98.38 82 ARG B N 1
ATOM 4269 C CA . ARG B 1 82 ? 23.844 -20.281 -18.453 1 98.38 82 ARG B CA 1
ATOM 4270 C C . ARG B 1 82 ? 22.484 -20.969 -18.375 1 98.38 82 ARG B C 1
ATOM 4272 O O . ARG B 1 82 ? 22.156 -21.625 -17.391 1 98.38 82 ARG B O 1
ATOM 4279 N N . ALA B 1 83 ? 21.656 -20.812 -19.359 1 98.62 83 ALA B N 1
ATOM 4280 C CA . ALA B 1 83 ? 20.25 -21.172 -19.328 1 98.62 83 ALA B CA 1
ATOM 4281 C C . ALA B 1 83 ? 20.062 -22.641 -19 1 98.62 83 ALA B C 1
ATOM 4283 O O . ALA B 1 83 ? 19.266 -23.016 -18.125 1 98.62 83 ALA B O 1
ATOM 4284 N N . ASP B 1 84 ? 20.828 -23.547 -19.641 1 98.25 84 ASP B N 1
ATOM 4285 C CA . ASP B 1 84 ? 20.672 -24.984 -19.469 1 98.25 84 ASP B CA 1
ATOM 4286 C C . ASP B 1 84 ? 21.062 -25.406 -18.047 1 98.25 84 ASP B C 1
ATOM 4288 O O . ASP B 1 84 ? 20.391 -26.25 -17.438 1 98.25 84 ASP B O 1
ATOM 4292 N N . GLU B 1 85 ? 22.109 -24.828 -17.594 1 98.19 85 GLU B N 1
ATOM 4293 C CA . GLU B 1 85 ? 22.562 -25.125 -16.234 1 98.19 85 GLU B CA 1
ATOM 4294 C C . GLU B 1 85 ? 21.531 -24.719 -15.203 1 98.19 85 GLU B C 1
ATOM 4296 O O . GLU B 1 85 ? 21.234 -25.484 -14.281 1 98.19 85 GLU B O 1
ATOM 4301 N N . ILE B 1 86 ? 21.016 -23.562 -15.359 1 98.69 86 ILE B N 1
ATOM 4302 C CA . ILE B 1 86 ? 20.047 -23.047 -14.406 1 98.69 86 ILE B CA 1
ATOM 4303 C C . ILE B 1 86 ? 18.766 -23.875 -14.469 1 98.69 86 ILE B C 1
ATOM 4305 O O . ILE B 1 86 ? 18.172 -24.203 -13.43 1 98.69 86 ILE B O 1
ATOM 4309 N N . ALA B 1 87 ? 18.312 -24.219 -15.664 1 98.69 87 ALA B N 1
ATOM 4310 C CA . ALA B 1 87 ? 17.125 -25.047 -15.812 1 98.69 87 ALA B CA 1
ATOM 4311 C C . ALA B 1 87 ? 17.297 -26.391 -15.102 1 98.69 87 ALA B C 1
ATOM 4313 O O . ALA B 1 87 ? 16.375 -26.875 -14.453 1 98.69 87 ALA B O 1
ATOM 4314 N N . ALA B 1 88 ? 18.484 -26.953 -15.195 1 98.44 88 ALA B N 1
ATOM 4315 C CA . ALA B 1 88 ? 18.766 -28.234 -14.555 1 98.44 88 ALA B CA 1
ATOM 4316 C C . ALA B 1 88 ? 18.672 -28.109 -13.031 1 98.44 88 ALA B C 1
ATOM 4318 O O . ALA B 1 88 ? 18.219 -29.031 -12.359 1 98.44 88 ALA B O 1
ATOM 4319 N N . LEU B 1 89 ? 19.156 -27 -12.492 1 98.44 89 LEU B N 1
ATOM 4320 C CA . LEU B 1 89 ? 19.047 -26.75 -11.055 1 98.44 89 LEU B CA 1
ATOM 4321 C C . LEU B 1 89 ? 17.594 -26.703 -10.617 1 98.44 89 LEU B C 1
ATOM 4323 O O . LEU B 1 89 ? 17.219 -27.297 -9.602 1 98.44 89 LEU B O 1
ATOM 4327 N N . ILE B 1 90 ? 16.766 -26.016 -11.414 1 98.69 90 ILE B N 1
ATOM 4328 C CA . ILE B 1 90 ? 15.352 -25.859 -11.109 1 98.69 90 ILE B CA 1
ATOM 4329 C C . ILE B 1 90 ? 14.672 -27.219 -11.117 1 98.69 90 ILE B C 1
ATOM 4331 O O . ILE B 1 90 ? 13.883 -27.531 -10.227 1 98.69 90 ILE B O 1
ATOM 4335 N N . VAL B 1 91 ? 15.008 -28.062 -12.086 1 98.69 91 VAL B N 1
ATOM 4336 C CA . VAL B 1 91 ? 14.438 -29.406 -12.195 1 98.69 91 VAL B CA 1
ATOM 4337 C C . VAL B 1 91 ? 14.836 -30.234 -10.977 1 98.69 91 VAL B C 1
ATOM 4339 O O . VAL B 1 91 ? 13.992 -30.891 -10.367 1 98.69 91 VAL B O 1
ATOM 4342 N N . ALA B 1 92 ? 16.062 -30.156 -10.609 1 98.31 92 ALA B N 1
ATOM 4343 C CA . ALA B 1 92 ? 16.594 -31 -9.547 1 98.31 92 ALA B CA 1
ATOM 4344 C C . ALA B 1 92 ? 16 -30.625 -8.195 1 98.31 92 ALA B C 1
ATOM 4346 O O . ALA B 1 92 ? 15.531 -31.484 -7.453 1 98.31 92 ALA B O 1
ATOM 4347 N N . GLU B 1 93 ? 15.992 -29.344 -7.902 1 98.12 93 GLU B N 1
ATOM 4348 C CA . GLU B 1 93 ? 15.609 -28.969 -6.547 1 98.12 93 GLU B CA 1
ATOM 4349 C C . GLU B 1 93 ? 14.109 -28.703 -6.445 1 98.12 93 GLU B C 1
ATOM 4351 O O . GLU B 1 93 ? 13.555 -28.656 -5.348 1 98.12 93 GLU B O 1
ATOM 4356 N N . GLY B 1 94 ? 13.438 -28.469 -7.559 1 98.06 94 GLY B N 1
ATOM 4357 C CA . GLY B 1 94 ? 12.031 -28.094 -7.488 1 98.06 94 GLY B CA 1
ATOM 4358 C C . GLY B 1 94 ? 11.109 -29.156 -8.07 1 98.06 94 GLY B C 1
ATOM 4359 O O . GLY B 1 94 ? 9.891 -29.109 -7.855 1 98.06 94 GLY B O 1
ATOM 4360 N N . GLY B 1 95 ? 11.625 -30.062 -8.891 1 98.25 95 GLY B N 1
ATOM 4361 C CA . GLY B 1 95 ? 10.812 -31.109 -9.484 1 98.25 95 GLY B CA 1
ATOM 4362 C C . GLY B 1 95 ? 10.008 -30.641 -10.688 1 98.25 95 GLY B C 1
ATOM 4363 O O . GLY B 1 95 ? 9.086 -31.328 -11.125 1 98.25 95 GLY B O 1
ATOM 4364 N N . LYS B 1 96 ? 10.281 -29.5 -11.203 1 98.06 96 LYS B N 1
ATOM 4365 C CA . LYS B 1 96 ? 9.609 -28.969 -12.391 1 98.06 96 LYS B CA 1
ATOM 4366 C C . LYS B 1 96 ? 10.016 -29.75 -13.641 1 98.06 96 LYS B C 1
ATOM 4368 O O . LYS B 1 96 ? 11.164 -30.156 -13.773 1 98.06 96 LYS B O 1
ATOM 4373 N N . ILE B 1 97 ? 9.141 -29.922 -14.57 1 98.31 97 ILE B N 1
ATOM 4374 C CA . ILE B 1 97 ? 9.492 -30.594 -15.812 1 98.31 97 ILE B CA 1
ATOM 4375 C C . ILE B 1 97 ? 10.5 -29.75 -16.594 1 98.31 97 ILE B C 1
ATOM 4377 O O . ILE B 1 97 ? 10.539 -28.531 -16.438 1 98.31 97 ILE B O 1
ATOM 4381 N N . GLN B 1 98 ? 11.289 -30.344 -17.422 1 98.06 98 GLN B N 1
ATOM 4382 C CA . GLN B 1 98 ? 12.391 -29.703 -18.125 1 98.06 98 GLN B CA 1
ATOM 4383 C C . GLN B 1 98 ? 11.898 -28.531 -18.984 1 98.06 98 GLN B C 1
ATOM 4385 O O . GLN B 1 98 ? 12.508 -27.453 -18.984 1 98.06 98 GLN B O 1
ATOM 4390 N N . GLN B 1 99 ? 10.781 -28.75 -19.672 1 97.5 99 GLN B N 1
ATOM 4391 C CA . GLN B 1 99 ? 10.258 -27.75 -20.594 1 97.5 99 GLN B CA 1
ATOM 4392 C C . GLN B 1 99 ? 9.844 -26.484 -19.828 1 97.5 99 GLN B C 1
ATOM 4394 O O . GLN B 1 99 ? 10.133 -25.375 -20.266 1 97.5 99 GLN B O 1
ATOM 4399 N N . LEU B 1 100 ? 9.188 -26.672 -18.703 1 98.19 100 LEU B N 1
ATOM 4400 C CA . LEU B 1 100 ? 8.742 -25.531 -17.922 1 98.19 100 LEU B CA 1
ATOM 4401 C C . LEU B 1 100 ? 9.93 -24.812 -17.281 1 98.19 100 LEU B C 1
ATOM 4403 O O . LEU B 1 100 ? 9.938 -23.594 -17.188 1 98.19 100 LEU B O 1
ATOM 4407 N N . ALA B 1 101 ? 10.938 -25.547 -16.797 1 98.62 101 ALA B N 1
ATOM 4408 C CA . ALA B 1 101 ? 12.148 -24.953 -16.234 1 98.62 101 ALA B CA 1
ATOM 4409 C C . ALA B 1 101 ? 12.852 -24.078 -17.281 1 98.62 101 ALA B C 1
ATOM 4411 O O . ALA B 1 101 ? 13.297 -22.969 -16.969 1 98.62 101 ALA B O 1
ATOM 4412 N N . ALA B 1 102 ? 12.961 -24.641 -18.484 1 98.44 102 ALA B N 1
ATOM 4413 C CA . ALA B 1 102 ? 13.586 -23.891 -19.578 1 98.44 102 ALA B CA 1
ATOM 4414 C C . ALA B 1 102 ? 12.82 -22.594 -19.859 1 98.44 102 ALA B C 1
ATOM 4416 O O . ALA B 1 102 ? 13.43 -21.547 -20.078 1 98.44 102 ALA B O 1
ATOM 4417 N N . VAL B 1 103 ? 11.516 -22.688 -19.875 1 98 103 VAL B N 1
ATOM 4418 C CA . VAL B 1 103 ? 10.672 -21.516 -20.094 1 98 103 VAL B CA 1
ATOM 4419 C C . VAL B 1 103 ? 10.891 -20.5 -18.984 1 98 103 VAL B C 1
ATOM 4421 O O . VAL B 1 103 ? 11.008 -19.297 -19.25 1 98 103 VAL B O 1
ATOM 4424 N N . GLU B 1 104 ? 10.953 -20.969 -17.734 1 98.5 104 GLU B N 1
ATOM 4425 C CA . GLU B 1 104 ? 11.156 -20.062 -16.609 1 98.5 104 GLU B CA 1
ATOM 4426 C C . GLU B 1 104 ? 12.461 -19.281 -16.75 1 98.5 104 GLU B C 1
ATOM 4428 O O . GLU B 1 104 ? 12.484 -18.078 -16.531 1 98.5 104 GLU B O 1
ATOM 4433 N N . VAL B 1 105 ? 13.516 -19.938 -17.141 1 98.81 105 VAL B N 1
ATOM 4434 C CA . VAL B 1 105 ? 14.82 -19.297 -17.266 1 98.81 105 VAL B CA 1
ATOM 4435 C C . VAL B 1 105 ? 14.789 -18.281 -18.406 1 98.81 105 VAL B C 1
ATOM 4437 O O . VAL B 1 105 ? 15.203 -17.125 -18.219 1 98.81 105 VAL B O 1
ATOM 4440 N N . SER B 1 106 ? 14.242 -18.672 -19.531 1 98.56 106 SER B N 1
ATOM 4441 C CA . SER B 1 106 ? 14.188 -17.781 -20.688 1 98.56 106 SER B CA 1
ATOM 4442 C C . SER B 1 106 ? 13.297 -16.578 -20.391 1 98.56 106 SER B C 1
ATOM 4444 O O . SER B 1 106 ? 13.633 -15.445 -20.75 1 98.56 106 SER B O 1
ATOM 4446 N N . PHE B 1 107 ? 12.188 -16.859 -19.781 1 98.31 107 PHE B N 1
ATOM 4447 C CA . PHE B 1 107 ? 11.25 -15.797 -19.438 1 98.31 107 PHE B CA 1
ATOM 4448 C C . PHE B 1 107 ? 11.891 -14.812 -18.469 1 98.31 107 PHE B C 1
ATOM 4450 O O . PHE B 1 107 ? 11.625 -13.609 -18.531 1 98.31 107 PHE B O 1
ATOM 4457 N N . THR B 1 108 ? 12.711 -15.281 -17.594 1 98.81 108 THR B N 1
ATOM 4458 C CA . THR B 1 108 ? 13.406 -14.43 -16.625 1 98.81 108 THR B CA 1
ATOM 4459 C C . THR B 1 108 ? 14.281 -13.406 -17.344 1 98.81 108 THR B C 1
ATOM 4461 O O . THR B 1 108 ? 14.242 -12.219 -17.031 1 98.81 108 THR B O 1
ATOM 4464 N N . ALA B 1 109 ? 15.031 -13.867 -18.312 1 98.88 109 ALA B N 1
ATOM 4465 C CA . ALA B 1 109 ? 15.875 -12.969 -19.094 1 98.88 109 ALA B CA 1
ATOM 4466 C C . ALA B 1 109 ? 15.031 -11.945 -19.859 1 98.88 109 ALA B C 1
ATOM 4468 O O . ALA B 1 109 ? 15.352 -10.75 -19.859 1 98.88 109 ALA B O 1
ATOM 4469 N N . ASP B 1 110 ? 13.977 -12.406 -20.438 1 98.75 110 ASP B N 1
ATOM 4470 C CA . ASP B 1 110 ? 13.086 -11.516 -21.188 1 98.75 110 ASP B CA 1
ATOM 4471 C C . ASP B 1 110 ? 12.469 -10.461 -20.266 1 98.75 110 ASP B C 1
ATOM 4473 O O . ASP B 1 110 ? 12.297 -9.312 -20.656 1 98.75 110 ASP B O 1
ATOM 4477 N N . TYR B 1 111 ? 12.125 -10.891 -19.094 1 98.75 111 TYR B N 1
ATOM 4478 C CA . TYR B 1 111 ? 11.531 -9.977 -18.125 1 98.75 111 TYR B CA 1
ATOM 4479 C C . TYR B 1 111 ? 12.508 -8.875 -17.75 1 98.75 111 TYR B C 1
ATOM 4481 O O . TYR B 1 111 ? 12.117 -7.707 -17.625 1 98.75 111 TYR B O 1
ATOM 4489 N N . LEU B 1 112 ? 13.758 -9.227 -17.547 1 98.88 112 LEU B N 1
ATOM 4490 C CA . LEU B 1 112 ? 14.789 -8.234 -17.25 1 98.88 112 LEU B CA 1
ATOM 4491 C C . LEU B 1 112 ? 14.922 -7.234 -18.391 1 98.88 112 LEU B C 1
ATOM 4493 O O . LEU B 1 112 ? 15.062 -6.031 -18.156 1 98.88 112 LEU B O 1
ATOM 4497 N N . ASP B 1 113 ? 14.859 -7.73 -19.578 1 98.88 113 ASP B N 1
ATOM 4498 C CA . ASP B 1 113 ? 14.898 -6.84 -20.734 1 98.88 113 ASP B CA 1
ATOM 4499 C C . ASP B 1 113 ? 13.688 -5.91 -20.75 1 98.88 113 ASP B C 1
ATOM 4501 O O . ASP B 1 113 ? 13.828 -4.711 -21 1 98.88 113 ASP B O 1
ATOM 4505 N N . TYR B 1 114 ? 12.578 -6.484 -20.516 1 98.69 114 TYR B N 1
ATOM 4506 C CA . TYR B 1 114 ? 11.352 -5.699 -20.5 1 98.69 114 TYR B CA 1
ATOM 4507 C C . TYR B 1 114 ? 11.43 -4.586 -19.453 1 98.69 114 TYR B C 1
ATOM 4509 O O . TYR B 1 114 ? 11.109 -3.432 -19.75 1 98.69 114 TYR B O 1
ATOM 4517 N N . MET B 1 115 ? 11.852 -4.926 -18.266 1 98.69 115 MET B N 1
ATOM 4518 C CA . MET B 1 115 ? 11.93 -3.928 -17.203 1 98.69 115 MET B CA 1
ATOM 4519 C C . MET B 1 115 ? 12.977 -2.867 -17.531 1 98.69 115 MET B C 1
ATOM 4521 O O . MET B 1 115 ? 12.797 -1.691 -17.203 1 98.69 115 MET B O 1
ATOM 4525 N N . ALA B 1 116 ? 14.047 -3.273 -18.156 1 98.81 116 ALA B N 1
ATOM 4526 C CA . ALA B 1 116 ? 15.086 -2.324 -18.562 1 98.81 116 ALA B CA 1
ATOM 4527 C C . ALA B 1 116 ? 14.516 -1.253 -19.484 1 98.81 116 ALA B C 1
ATOM 4529 O O . ALA B 1 116 ? 14.984 -0.112 -19.484 1 98.81 116 ALA B O 1
ATOM 4530 N N . GLU B 1 117 ? 13.516 -1.58 -20.219 1 98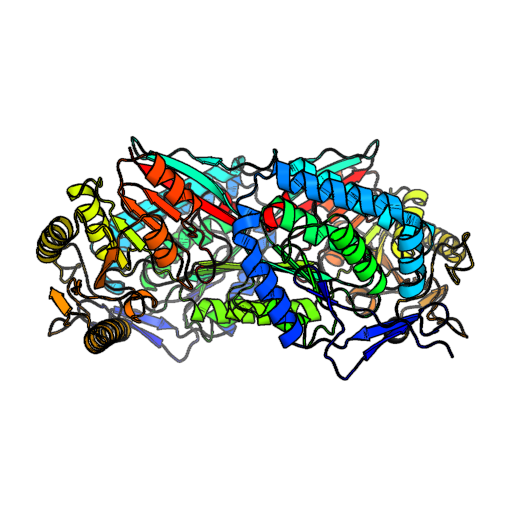.44 117 GLU B N 1
ATOM 4531 C CA . GLU B 1 117 ? 12.93 -0.672 -21.188 1 98.44 117 GLU B CA 1
ATOM 4532 C C . GLU B 1 117 ? 12.18 0.467 -20.5 1 98.44 117 GLU B C 1
ATOM 4534 O O . GLU B 1 117 ? 11.852 1.475 -21.141 1 98.44 117 GLU B O 1
ATOM 4539 N N . TRP B 1 118 ? 11.961 0.361 -19.281 1 98.19 118 TRP B N 1
ATOM 4540 C CA . TRP B 1 118 ? 11.227 1.396 -18.562 1 98.19 118 TRP B CA 1
ATOM 4541 C C . TRP B 1 118 ? 12.148 2.553 -18.188 1 98.19 118 TRP B C 1
ATOM 4543 O O . TRP B 1 118 ? 11.688 3.596 -17.719 1 98.19 118 TRP B O 1
ATOM 4553 N N . ALA B 1 119 ? 13.414 2.424 -18.453 1 98 119 ALA B N 1
ATOM 4554 C CA . ALA B 1 119 ? 14.398 3.424 -18.047 1 98 119 ALA B CA 1
ATOM 4555 C C . ALA B 1 119 ? 14.039 4.805 -18.594 1 98 119 ALA B C 1
ATOM 4557 O O . ALA B 1 119 ? 14.297 5.82 -17.938 1 98 119 ALA B O 1
ATOM 4558 N N . ARG B 1 120 ? 13.445 4.844 -19.766 1 97.25 120 ARG B N 1
ATOM 4559 C CA . ARG B 1 120 ? 13.109 6.125 -20.375 1 97.25 120 ARG B CA 1
ATOM 4560 C C . ARG B 1 120 ? 11.594 6.297 -20.5 1 97.25 120 ARG B C 1
ATOM 4562 O O . ARG B 1 120 ? 11.117 7.102 -21.297 1 97.25 120 ARG B O 1
ATOM 4569 N N . ARG B 1 121 ? 10.844 5.469 -19.688 1 96.81 121 ARG B N 1
ATOM 4570 C CA . ARG B 1 121 ? 9.414 5.449 -19.969 1 96.81 121 ARG B CA 1
ATOM 4571 C C . ARG B 1 121 ? 8.609 5.828 -18.734 1 96.81 121 ARG B C 1
ATOM 4573 O O . ARG B 1 121 ? 7.465 6.281 -18.844 1 96.81 121 ARG B O 1
ATOM 4580 N N . TYR B 1 122 ? 9.078 5.574 -17.547 1 95.44 122 TYR B N 1
ATOM 4581 C CA . TYR B 1 122 ? 8.297 6.043 -16.406 1 95.44 122 TYR B CA 1
ATOM 4582 C C . TYR B 1 122 ? 8.539 7.527 -16.156 1 95.44 122 TYR B C 1
ATOM 4584 O O . TYR B 1 122 ? 9.664 8.016 -16.297 1 95.44 122 TYR B O 1
ATOM 4592 N N . GLU B 1 123 ? 7.438 8.234 -15.883 1 95.75 123 GLU B N 1
ATOM 4593 C CA . GLU B 1 123 ? 7.48 9.688 -15.859 1 95.75 123 GLU B CA 1
ATOM 4594 C C . GLU B 1 123 ? 6.816 10.242 -14.602 1 95.75 123 GLU B C 1
ATOM 4596 O O . GLU B 1 123 ? 5.996 9.57 -13.977 1 95.75 123 GLU B O 1
ATOM 4601 N N . GLY B 1 124 ? 7.262 11.516 -14.234 1 96.56 124 GLY B N 1
ATOM 4602 C CA . GLY B 1 124 ? 6.5 12.32 -13.297 1 96.56 124 GLY B CA 1
ATOM 4603 C C . GLY B 1 124 ? 5.371 13.094 -13.961 1 96.56 124 GLY B C 1
ATOM 4604 O O . GLY B 1 124 ? 4.941 12.742 -15.062 1 96.56 124 GLY B O 1
ATOM 4605 N N . GLU B 1 125 ? 4.793 13.984 -13.195 1 97.5 125 GLU B N 1
ATOM 4606 C CA . GLU B 1 125 ? 3.656 14.758 -13.68 1 97.5 125 GLU B CA 1
ATOM 4607 C C . GLU B 1 125 ? 3.844 16.25 -13.406 1 97.5 125 GLU B C 1
ATOM 4609 O O . GLU B 1 125 ? 4.516 16.625 -12.445 1 97.5 125 GLU B O 1
ATOM 4614 N N . ILE B 1 126 ? 3.336 17.031 -14.336 1 97.81 126 ILE B N 1
ATOM 4615 C CA . ILE B 1 126 ? 3.094 18.453 -14.078 1 97.81 126 ILE B CA 1
ATOM 4616 C C . ILE B 1 126 ? 1.596 18.703 -13.906 1 97.81 126 ILE B C 1
ATOM 4618 O O . ILE B 1 126 ? 0.811 18.453 -14.828 1 97.81 126 ILE B O 1
ATOM 4622 N N . ILE B 1 127 ? 1.268 19.125 -12.727 1 97.62 127 ILE B N 1
ATOM 4623 C CA . ILE B 1 127 ? -0.132 19.297 -12.359 1 97.62 127 ILE B CA 1
ATOM 4624 C C . ILE B 1 127 ? -0.484 20.781 -12.383 1 97.62 127 ILE B C 1
ATOM 4626 O O . ILE B 1 127 ? 0.3 21.625 -11.93 1 97.62 127 ILE B O 1
ATOM 4630 N N . GLN B 1 128 ? -1.657 21.141 -12.859 1 96.75 128 GLN B N 1
ATOM 4631 C CA . GLN B 1 128 ? -2.1 22.531 -12.898 1 96.75 128 GLN B CA 1
ATOM 4632 C C . GLN B 1 128 ? -2.34 23.062 -11.492 1 96.75 128 GLN B C 1
ATOM 4634 O O . GLN B 1 128 ? -2.941 22.391 -10.656 1 96.75 128 GLN B O 1
ATOM 4639 N N . SER B 1 129 ? -1.837 24.219 -11.242 1 96.56 129 SER B N 1
ATOM 4640 C CA . SER B 1 129 ? -2.047 24.875 -9.953 1 96.56 129 SER B CA 1
ATOM 4641 C C . SER B 1 129 ? -3.164 25.906 -10.039 1 96.56 129 SER B C 1
ATOM 4643 O O . SER B 1 129 ? -3.367 26.531 -11.086 1 96.56 129 SER B O 1
ATOM 4645 N N . ASP B 1 130 ? -3.818 26.172 -8.938 1 95.75 130 ASP B N 1
ATOM 4646 C CA . ASP B 1 130 ? -4.812 27.234 -8.852 1 95.75 130 ASP B CA 1
ATOM 4647 C C . ASP B 1 130 ? -4.16 28.578 -8.492 1 95.75 130 ASP B C 1
ATOM 4649 O O . ASP B 1 130 ? -4.812 29.625 -8.531 1 95.75 130 ASP B O 1
ATOM 4653 N N . ARG B 1 131 ? -2.891 28.578 -8.18 1 95.69 131 ARG B N 1
ATOM 4654 C CA . ARG B 1 131 ? -2.209 29.781 -7.719 1 95.69 131 ARG B CA 1
ATOM 4655 C C . ARG B 1 131 ? -1.391 30.422 -8.836 1 95.69 131 ARG B C 1
ATOM 4657 O O . ARG B 1 131 ? -0.604 29.734 -9.5 1 95.69 131 ARG B O 1
ATOM 4664 N N . PRO B 1 132 ? -1.577 31.781 -8.969 1 95.44 132 PRO B N 1
ATOM 4665 C CA . PRO B 1 132 ? -0.728 32.438 -9.961 1 95.44 132 PRO B CA 1
ATOM 4666 C C . PRO B 1 132 ? 0.761 32.312 -9.656 1 95.44 132 PRO B C 1
ATOM 4668 O O . PRO B 1 132 ? 1.185 32.531 -8.516 1 95.44 132 PRO B O 1
ATOM 4671 N N . GLY B 1 133 ? 1.501 31.844 -10.617 1 95.25 133 GLY B N 1
ATOM 4672 C CA . GLY B 1 133 ? 2.949 31.797 -10.492 1 95.25 133 GLY B CA 1
ATOM 4673 C C . GLY B 1 133 ? 3.449 30.516 -9.844 1 95.25 133 GLY B C 1
ATOM 4674 O O . GLY B 1 133 ? 4.648 30.375 -9.609 1 95.25 133 GLY B O 1
ATOM 4675 N N . GLU B 1 134 ? 2.555 29.562 -9.562 1 96.75 134 GLU B N 1
ATOM 4676 C CA . GLU B 1 134 ? 2.965 28.312 -8.938 1 96.75 134 GLU B CA 1
ATOM 4677 C C . GLU B 1 134 ? 2.975 27.156 -9.945 1 96.75 134 GLU B C 1
ATOM 4679 O O . GLU B 1 134 ? 2.078 27.062 -10.781 1 96.75 134 GLU B O 1
ATOM 4684 N N . ASN B 1 135 ? 4.016 26.328 -9.906 1 96.81 135 ASN B N 1
ATOM 4685 C CA . ASN B 1 135 ? 4.07 25.047 -10.609 1 96.81 135 ASN B CA 1
ATOM 4686 C C . ASN B 1 135 ? 4.074 23.875 -9.641 1 96.81 135 ASN B C 1
ATOM 4688 O O . ASN B 1 135 ? 4.742 23.922 -8.602 1 96.81 135 ASN B O 1
ATOM 4692 N N . ILE B 1 136 ? 3.209 22.922 -9.906 1 98.19 136 ILE B N 1
ATOM 4693 C CA . ILE B 1 136 ? 3.182 21.703 -9.109 1 98.19 136 ILE B CA 1
ATOM 4694 C C . ILE B 1 136 ? 3.824 20.562 -9.891 1 98.19 136 ILE B C 1
ATOM 4696 O O . ILE B 1 136 ? 3.334 20.172 -10.953 1 98.19 136 ILE B O 1
ATOM 4700 N N . LEU B 1 137 ? 4.953 20.078 -9.445 1 98.25 137 LEU B N 1
ATOM 4701 C CA . LEU B 1 137 ? 5.676 18.969 -10.047 1 98.25 137 LEU B CA 1
ATOM 4702 C C . LEU B 1 137 ? 5.559 17.719 -9.188 1 98.25 137 LEU B C 1
ATOM 4704 O O . LEU B 1 137 ? 5.723 17.766 -7.969 1 98.25 137 LEU B O 1
ATOM 4708 N N . LEU B 1 138 ? 5.219 16.641 -9.781 1 98.44 138 LEU B N 1
ATOM 4709 C CA . LEU B 1 138 ? 5.176 15.359 -9.078 1 98.44 138 LEU B CA 1
ATOM 4710 C C . LEU B 1 138 ? 6.254 14.422 -9.594 1 98.44 138 LEU B C 1
ATOM 4712 O O . LEU B 1 138 ? 6.152 13.906 -10.711 1 98.44 138 LEU B O 1
ATOM 4716 N N . PHE B 1 139 ? 7.266 14.203 -8.773 1 98.06 139 PHE B N 1
ATOM 4717 C CA . PHE B 1 139 ? 8.375 13.328 -9.117 1 98.06 139 PHE B CA 1
ATOM 4718 C C . PHE B 1 139 ? 8.125 11.906 -8.625 1 98.06 139 PHE B C 1
ATOM 4720 O O . PHE B 1 139 ? 7.414 11.711 -7.641 1 98.06 139 PHE B O 1
ATOM 4727 N N . LYS B 1 140 ? 8.688 10.953 -9.336 1 97.38 140 LYS B N 1
ATOM 4728 C CA . LYS B 1 140 ? 8.82 9.57 -8.875 1 97.38 140 LYS B CA 1
ATOM 4729 C C . LYS B 1 140 ? 10.242 9.289 -8.398 1 97.38 140 LYS B C 1
ATOM 4731 O O . LYS B 1 140 ? 11.211 9.578 -9.102 1 97.38 140 LYS B O 1
ATOM 4736 N N . ARG B 1 141 ? 10.32 8.852 -7.141 1 97.69 141 ARG B N 1
ATOM 4737 C CA . ARG B 1 141 ? 11.609 8.633 -6.492 1 97.69 141 ARG B CA 1
ATOM 4738 C C . ARG B 1 141 ? 11.742 7.191 -6.02 1 97.69 141 ARG B C 1
ATOM 4740 O O . ARG B 1 141 ? 10.742 6.5 -5.82 1 97.69 141 ARG B O 1
ATOM 4747 N N . ALA B 1 142 ? 13.023 6.746 -5.922 1 98.19 142 ALA B N 1
ATOM 4748 C CA . ALA B 1 142 ? 13.266 5.441 -5.309 1 98.19 142 ALA B CA 1
ATOM 4749 C C . ALA B 1 142 ? 12.781 5.414 -3.863 1 98.19 142 ALA B C 1
ATOM 4751 O O . ALA B 1 142 ? 12.789 6.441 -3.18 1 98.19 142 ALA B O 1
ATOM 4752 N N . LEU B 1 143 ? 12.406 4.254 -3.418 1 98.25 143 LEU B N 1
ATOM 4753 C CA . LEU B 1 143 ? 12.031 4.051 -2.021 1 98.25 143 LEU B CA 1
ATOM 4754 C C . LEU B 1 143 ? 13.273 3.988 -1.133 1 98.25 143 LEU B C 1
ATOM 4756 O O . LEU B 1 143 ? 13.273 4.523 -0.023 1 98.25 143 LEU B O 1
ATOM 4760 N N . GLY B 1 144 ? 14.305 3.324 -1.54 1 98.38 144 GLY B N 1
ATOM 4761 C CA . GLY B 1 144 ? 15.508 3.055 -0.775 1 98.38 144 GLY B CA 1
ATOM 4762 C C . GLY B 1 144 ? 15.938 1.599 -0.822 1 98.38 144 GLY B C 1
ATOM 4763 O O . GLY B 1 144 ? 16.141 1.041 -1.902 1 98.38 144 GLY B O 1
ATOM 4764 N N . VAL B 1 145 ? 16.062 0.969 0.374 1 98.88 145 VAL B N 1
ATOM 4765 C CA . VAL B 1 145 ? 16.391 -0.448 0.485 1 98.88 145 VAL B CA 1
ATOM 4766 C C . VAL B 1 145 ? 15.109 -1.283 0.431 1 98.88 145 VAL B C 1
ATOM 4768 O O . VAL B 1 145 ? 14.188 -1.074 1.226 1 98.88 145 VAL B O 1
ATOM 4771 N N . THR B 1 146 ? 15.055 -2.182 -0.547 1 98.94 146 THR B N 1
ATOM 4772 C CA . THR B 1 146 ? 13.922 -3.102 -0.637 1 98.94 146 THR B CA 1
ATOM 4773 C C . THR B 1 146 ? 14.367 -4.531 -0.339 1 98.94 146 THR B C 1
ATOM 4775 O O . THR B 1 146 ? 15.555 -4.852 -0.427 1 98.94 146 THR B O 1
ATOM 4778 N N . THR B 1 147 ? 13.422 -5.32 0.078 1 98.88 147 THR B N 1
ATOM 4779 C CA . THR B 1 147 ? 13.695 -6.738 0.3 1 98.88 147 THR B CA 1
ATOM 4780 C C . THR B 1 147 ? 12.695 -7.602 -0.464 1 98.88 147 THR B C 1
ATOM 4782 O O . THR B 1 147 ? 11.578 -7.164 -0.759 1 98.88 147 THR B O 1
ATOM 4785 N N . GLY B 1 148 ? 13.133 -8.75 -0.901 1 98.75 148 GLY B N 1
ATOM 4786 C CA . GLY B 1 148 ? 12.312 -9.742 -1.582 1 98.75 148 GLY B CA 1
ATOM 4787 C C . GLY B 1 148 ? 12.367 -11.109 -0.927 1 98.75 148 GLY B C 1
ATOM 4788 O O . GLY B 1 148 ? 13.445 -11.68 -0.759 1 98.75 148 GLY B O 1
ATOM 4789 N N . ILE B 1 149 ? 11.25 -11.625 -0.535 1 98.81 149 ILE B N 1
ATOM 4790 C CA . ILE B 1 149 ? 11.117 -12.961 0.032 1 98.81 149 ILE B CA 1
ATOM 4791 C C . ILE B 1 149 ? 10.383 -13.867 -0.953 1 98.81 149 ILE B C 1
ATOM 4793 O O . ILE B 1 149 ? 9.234 -13.594 -1.315 1 98.81 149 ILE B O 1
ATOM 4797 N N . LEU B 1 150 ? 11.039 -14.938 -1.338 1 98.56 150 LEU B N 1
ATOM 4798 C CA . LEU B 1 150 ? 10.594 -15.656 -2.523 1 98.56 150 LEU B CA 1
ATOM 4799 C C . LEU B 1 150 ? 10.055 -17.031 -2.15 1 98.56 150 LEU B C 1
ATOM 4801 O O . LEU B 1 150 ? 10.57 -17.688 -1.238 1 98.56 150 LEU B O 1
ATOM 4805 N N . PRO B 1 151 ? 9.094 -17.516 -2.904 1 98.12 151 PRO B N 1
ATOM 4806 C CA . PRO B 1 151 ? 8.633 -18.906 -2.791 1 98.12 151 PRO B CA 1
ATOM 4807 C C . PRO B 1 151 ? 9.469 -19.875 -3.621 1 98.12 151 PRO B C 1
ATOM 4809 O O . PRO B 1 151 ? 10.461 -19.484 -4.23 1 98.12 151 PRO B O 1
ATOM 4812 N N . TRP B 1 152 ? 9.023 -21.125 -3.596 1 98.56 152 TRP B N 1
ATOM 4813 C CA . TRP B 1 152 ? 9.836 -22.188 -4.188 1 98.56 152 TRP B CA 1
ATOM 4814 C C . TRP B 1 152 ? 9.305 -22.578 -5.559 1 98.56 152 TRP B C 1
ATOM 4816 O O . TRP B 1 152 ? 9.984 -23.281 -6.312 1 98.56 152 TRP B O 1
ATOM 4826 N N . ASN B 1 153 ? 8.164 -22.062 -5.969 1 98.19 153 ASN B N 1
ATOM 4827 C CA . ASN B 1 153 ? 7.496 -22.672 -7.109 1 98.19 153 ASN B CA 1
ATOM 4828 C C . ASN B 1 153 ? 7.996 -22.109 -8.43 1 98.19 153 ASN B C 1
ATOM 4830 O O . ASN B 1 153 ? 8.008 -22.797 -9.445 1 98.19 153 ASN B O 1
ATOM 4834 N N . PHE B 1 154 ? 8.281 -20.828 -8.484 1 98.38 154 PHE B N 1
ATOM 4835 C CA . PHE B 1 154 ? 9.008 -20.188 -9.57 1 98.38 154 PHE B CA 1
ATOM 4836 C C . PHE B 1 154 ? 10.203 -19.406 -9.039 1 98.38 154 PHE B C 1
ATOM 4838 O O . PHE B 1 154 ? 10.289 -18.188 -9.219 1 98.38 154 PHE B O 1
ATOM 4845 N N . PRO B 1 155 ? 11.125 -20.172 -8.5 1 98.56 155 PRO B N 1
ATOM 4846 C CA . PRO B 1 155 ? 12.141 -19.562 -7.637 1 98.56 155 PRO B CA 1
ATOM 4847 C C . PRO B 1 155 ? 13.117 -18.672 -8.406 1 98.56 155 PRO B C 1
ATOM 4849 O O . PRO B 1 155 ? 13.656 -17.719 -7.848 1 98.56 155 PRO B O 1
ATOM 4852 N N . PHE B 1 156 ? 13.336 -18.969 -9.711 1 98.88 156 PHE B N 1
ATOM 4853 C CA . PHE B 1 156 ? 14.305 -18.188 -10.477 1 98.88 156 PHE B CA 1
ATOM 4854 C C . PHE B 1 156 ? 13.664 -16.938 -11.047 1 98.88 156 PHE B C 1
ATOM 4856 O O . PHE B 1 156 ? 14.227 -15.836 -10.922 1 98.88 156 PHE B O 1
ATOM 4863 N N . PHE B 1 157 ? 12.531 -17.047 -11.594 1 98.75 157 PHE B N 1
ATOM 4864 C CA . PHE B 1 157 ? 11.836 -15.922 -12.203 1 98.75 157 PHE B CA 1
ATOM 4865 C C . PHE B 1 157 ? 11.523 -14.859 -11.156 1 98.75 157 PHE B C 1
ATOM 4867 O O . PHE B 1 157 ? 11.648 -13.664 -11.43 1 98.75 157 PHE B O 1
ATOM 4874 N N . LEU B 1 158 ? 11.117 -15.328 -9.984 1 98.69 158 LEU B N 1
ATOM 4875 C CA . LEU B 1 158 ? 10.641 -14.391 -8.977 1 98.69 158 LEU B CA 1
ATOM 4876 C C . LEU B 1 158 ? 11.789 -13.57 -8.414 1 98.69 158 LEU B C 1
ATOM 4878 O O . LEU B 1 158 ? 11.562 -12.523 -7.797 1 98.69 158 LEU B O 1
ATOM 4882 N N . ILE B 1 159 ? 13.055 -13.977 -8.625 1 98.88 159 ILE B N 1
ATOM 4883 C CA . ILE B 1 159 ? 14.172 -13.086 -8.328 1 98.88 159 ILE B CA 1
ATOM 4884 C C . ILE B 1 159 ? 14.062 -11.82 -9.18 1 98.88 159 ILE B C 1
ATOM 4886 O O . ILE B 1 159 ? 14.078 -10.703 -8.648 1 98.88 159 ILE B O 1
ATOM 4890 N N . ALA B 1 160 ? 13.891 -12.07 -10.5 1 98.88 160 ALA B N 1
ATOM 4891 C CA . ALA B 1 160 ? 13.852 -10.961 -11.438 1 98.88 160 ALA B CA 1
ATOM 4892 C C . ALA B 1 160 ? 12.594 -10.109 -11.234 1 98.88 160 ALA B C 1
ATOM 4894 O O . ALA B 1 160 ? 12.633 -8.891 -11.383 1 98.88 160 ALA B O 1
ATOM 4895 N N . ARG B 1 161 ? 11.523 -10.758 -10.906 1 98.75 161 ARG B N 1
ATOM 4896 C CA . ARG B 1 161 ? 10.266 -10.039 -10.727 1 98.75 161 ARG B CA 1
ATOM 4897 C C . ARG B 1 161 ? 10.383 -9 -9.617 1 98.75 161 ARG B C 1
ATOM 4899 O O . ARG B 1 161 ? 9.773 -7.934 -9.688 1 98.75 161 ARG B O 1
ATOM 4906 N N . LYS B 1 162 ? 11.18 -9.289 -8.609 1 98.81 162 LYS B N 1
ATOM 4907 C CA . LYS B 1 162 ? 11.352 -8.344 -7.512 1 98.81 162 LYS B CA 1
ATOM 4908 C C . LYS B 1 162 ? 12.57 -7.457 -7.738 1 98.81 162 LYS B C 1
ATOM 4910 O O . LYS B 1 162 ? 12.516 -6.242 -7.523 1 98.81 162 LYS B O 1
ATOM 4915 N N . LEU B 1 163 ? 13.625 -8.008 -8.273 1 98.88 163 LEU B N 1
ATOM 4916 C CA . LEU B 1 163 ? 14.906 -7.32 -8.422 1 98.88 163 LEU B CA 1
ATOM 4917 C C . LEU B 1 163 ? 14.836 -6.277 -9.531 1 98.88 163 LEU B C 1
ATOM 4919 O O . LEU B 1 163 ? 15.328 -5.156 -9.367 1 98.88 163 LEU B O 1
ATOM 4923 N N . ALA B 1 164 ? 14.281 -6.609 -10.664 1 98.94 164 ALA B N 1
ATOM 4924 C CA . ALA B 1 164 ? 14.391 -5.773 -11.859 1 98.94 164 ALA B CA 1
ATOM 4925 C C . ALA B 1 164 ? 13.719 -4.418 -11.641 1 98.94 164 ALA B C 1
ATOM 4927 O O . ALA B 1 164 ? 14.328 -3.373 -11.867 1 98.94 164 ALA B O 1
ATOM 4928 N N . PRO B 1 165 ? 12.414 -4.434 -11.156 1 98.88 165 PRO B N 1
ATOM 4929 C CA . PRO B 1 165 ? 11.82 -3.121 -10.906 1 98.88 165 PRO B CA 1
ATOM 4930 C C . PRO B 1 165 ? 12.523 -2.359 -9.781 1 98.88 165 PRO B C 1
ATOM 4932 O O . PRO B 1 165 ? 12.609 -1.13 -9.828 1 98.88 165 PRO B O 1
ATOM 4935 N N . ALA B 1 166 ? 13.039 -3.062 -8.766 1 98.94 166 ALA B N 1
ATOM 4936 C CA . ALA B 1 166 ? 13.781 -2.4 -7.691 1 98.94 166 ALA B CA 1
ATOM 4937 C C . ALA B 1 166 ? 15 -1.667 -8.242 1 98.94 166 ALA B C 1
ATOM 4939 O O . ALA B 1 166 ? 15.172 -0.468 -8.008 1 98.94 166 ALA B O 1
ATOM 4940 N N . LEU B 1 167 ? 15.789 -2.371 -9.039 1 98.94 167 LEU B N 1
ATOM 4941 C CA . LEU B 1 167 ? 17.047 -1.808 -9.516 1 98.94 167 LEU B CA 1
ATOM 4942 C C . LEU B 1 167 ? 16.797 -0.703 -10.539 1 98.94 167 LEU B C 1
ATOM 4944 O O . LEU B 1 167 ? 17.438 0.352 -10.484 1 98.94 167 LEU B O 1
ATOM 4948 N N . ILE B 1 168 ? 15.852 -0.912 -11.469 1 98.88 168 ILE B N 1
ATOM 4949 C CA . ILE B 1 168 ? 15.656 0.046 -12.555 1 98.88 168 ILE B CA 1
ATOM 4950 C C . ILE B 1 168 ? 15.164 1.375 -11.984 1 98.88 168 ILE B C 1
ATOM 4952 O O . ILE B 1 168 ? 15.461 2.439 -12.531 1 98.88 168 ILE B O 1
ATOM 4956 N N . THR B 1 169 ? 14.453 1.357 -10.828 1 98.75 169 THR B N 1
ATOM 4957 C CA . THR B 1 169 ? 13.875 2.564 -10.258 1 98.75 169 THR B CA 1
ATOM 4958 C C . THR B 1 169 ? 14.828 3.195 -9.242 1 98.75 169 THR B C 1
ATOM 4960 O O . THR B 1 169 ? 14.492 4.199 -8.609 1 98.75 169 THR B O 1
ATOM 4963 N N . GLY B 1 170 ? 16 2.617 -9.031 1 98.75 170 GLY B N 1
ATOM 4964 C CA . GLY B 1 170 ? 17.031 3.242 -8.219 1 98.75 170 GLY B CA 1
ATOM 4965 C C . GLY B 1 170 ? 17.109 2.672 -6.812 1 98.75 170 GLY B C 1
ATOM 4966 O O . GLY B 1 170 ? 17.828 3.207 -5.961 1 98.75 170 GLY B O 1
ATOM 4967 N N . ASN B 1 171 ? 16.375 1.627 -6.488 1 98.94 171 ASN B N 1
ATOM 4968 C CA . ASN B 1 171 ? 16.438 0.938 -5.203 1 98.94 171 ASN B CA 1
ATOM 4969 C C . ASN B 1 171 ? 17.516 -0.132 -5.195 1 98.94 171 ASN B C 1
ATOM 4971 O O . ASN B 1 171 ? 17.953 -0.596 -6.25 1 98.94 171 ASN B O 1
ATOM 4975 N N . THR B 1 172 ? 17.969 -0.443 -4.012 1 98.94 172 THR B N 1
ATOM 4976 C CA . THR B 1 172 ? 18.75 -1.658 -3.809 1 98.94 172 THR B CA 1
ATOM 4977 C C . THR B 1 172 ? 17.875 -2.771 -3.232 1 98.94 172 THR B C 1
ATOM 4979 O O . THR B 1 172 ? 16.734 -2.527 -2.824 1 98.94 172 THR B O 1
ATOM 4982 N N . ILE B 1 173 ? 18.469 -4.031 -3.254 1 98.94 173 ILE B N 1
ATOM 4983 C CA . ILE B 1 173 ? 17.547 -5.098 -2.861 1 98.94 173 ILE B CA 1
ATOM 4984 C C . ILE B 1 173 ? 18.328 -6.215 -2.166 1 98.94 173 ILE B C 1
ATOM 4986 O O . ILE B 1 173 ? 19.453 -6.523 -2.549 1 98.94 173 ILE B O 1
ATOM 4990 N N . VAL B 1 174 ? 17.703 -6.77 -1.142 1 98.94 174 VAL B N 1
ATOM 4991 C CA . VAL B 1 174 ? 18.125 -7.996 -0.474 1 98.94 174 VAL B CA 1
ATOM 4992 C C . VAL B 1 174 ? 17.109 -9.094 -0.717 1 98.94 174 VAL B C 1
ATOM 4994 O O . VAL B 1 174 ? 15.922 -8.938 -0.388 1 98.94 174 VAL B O 1
ATOM 4997 N N . ILE B 1 175 ? 17.562 -10.219 -1.233 1 98.88 175 ILE B N 1
ATOM 4998 C CA . ILE B 1 175 ? 16.656 -11.305 -1.595 1 98.88 175 ILE B CA 1
ATOM 4999 C C . ILE B 1 175 ? 16.891 -12.492 -0.668 1 98.88 175 ILE B C 1
ATOM 5001 O O . ILE B 1 175 ? 18.031 -12.859 -0.384 1 98.88 175 ILE B O 1
ATOM 5005 N N . LYS B 1 176 ? 15.859 -13.016 -0.166 1 98.81 176 LYS B N 1
ATOM 5006 C CA . LYS B 1 176 ? 15.852 -14.32 0.493 1 98.81 176 LYS B CA 1
ATOM 5007 C C . LYS B 1 176 ? 15.086 -15.352 -0.332 1 98.81 176 LYS B C 1
ATOM 5009 O O . LYS B 1 176 ? 13.859 -15.344 -0.355 1 98.81 176 LYS B O 1
ATOM 5014 N N . PRO B 1 177 ? 15.742 -16.281 -0.967 1 98.56 177 PRO B N 1
ATOM 5015 C CA . PRO B 1 177 ? 15.039 -17.359 -1.667 1 98.56 177 PRO B CA 1
ATOM 5016 C C . PRO B 1 177 ? 14.453 -18.406 -0.715 1 98.56 177 PRO B C 1
ATOM 5018 O O . PRO B 1 177 ? 14.773 -18.406 0.477 1 98.56 177 PRO B O 1
ATOM 5021 N N . SER B 1 178 ? 13.562 -19.219 -1.238 1 98.44 178 SER B N 1
ATOM 5022 C CA . SER B 1 178 ? 13.062 -20.328 -0.442 1 98.44 178 SER B CA 1
ATOM 5023 C C . SER B 1 178 ? 14.18 -21.297 -0.081 1 98.44 178 SER B C 1
ATOM 5025 O O . SER B 1 178 ? 15.055 -21.578 -0.903 1 98.44 178 SER B O 1
ATOM 5027 N N . GLU B 1 179 ? 14.125 -21.797 1.076 1 97.62 179 GLU B N 1
ATOM 5028 C CA . GLU B 1 179 ? 15.125 -22.766 1.518 1 97.62 179 GLU B CA 1
ATOM 5029 C C . GLU B 1 179 ? 14.953 -24.094 0.795 1 97.62 179 GLU B C 1
ATOM 5031 O O . GLU B 1 179 ? 15.844 -24.953 0.838 1 97.62 179 GLU B O 1
ATOM 5036 N N . PHE B 1 180 ? 13.852 -24.281 0.055 1 98.12 180 PHE B N 1
ATOM 5037 C CA . PHE B 1 180 ? 13.602 -25.547 -0.645 1 98.12 180 PHE B CA 1
ATOM 5038 C C . PHE B 1 180 ? 14.242 -25.531 -2.025 1 98.12 180 PHE B C 1
ATOM 5040 O O . PHE B 1 180 ? 14.523 -26.594 -2.598 1 98.12 180 PHE B O 1
ATOM 5047 N N . THR B 1 181 ? 14.406 -24.312 -2.564 1 98.44 181 THR B N 1
ATOM 5048 C CA . THR B 1 181 ? 14.961 -24.188 -3.91 1 98.44 181 THR B CA 1
ATOM 5049 C C . THR B 1 181 ? 15.977 -23.062 -3.979 1 98.44 181 THR B C 1
ATOM 5051 O O . THR B 1 181 ? 15.836 -22.141 -4.785 1 98.44 181 THR B O 1
ATOM 5054 N N . PRO B 1 182 ? 17.062 -23.156 -3.291 1 98.25 182 PRO B N 1
ATOM 5055 C CA . PRO B 1 182 ? 17.984 -22.031 -3.166 1 98.25 182 PRO B CA 1
ATOM 5056 C C . PRO B 1 182 ? 19.078 -22.047 -4.234 1 98.25 182 PRO B C 1
ATOM 5058 O O . PRO B 1 182 ? 19.75 -21.031 -4.453 1 98.25 182 PRO B O 1
ATOM 5061 N N . ASN B 1 183 ? 19.344 -23.188 -4.871 1 98.12 183 ASN B N 1
ATOM 5062 C CA . ASN B 1 183 ? 20.516 -23.344 -5.73 1 98.12 183 ASN B CA 1
ATOM 5063 C C . ASN B 1 183 ? 20.438 -22.422 -6.945 1 98.12 183 ASN B C 1
ATOM 5065 O O . ASN B 1 183 ? 21.453 -21.859 -7.371 1 98.12 183 ASN B O 1
ATOM 5069 N N . ASN B 1 184 ? 19.266 -22.297 -7.5 1 98.44 184 ASN B N 1
ATOM 5070 C CA . ASN B 1 184 ? 19.094 -21.406 -8.641 1 98.44 184 ASN B CA 1
ATOM 5071 C C . ASN B 1 184 ? 19.422 -19.969 -8.273 1 98.44 184 ASN B C 1
ATOM 5073 O O . ASN B 1 184 ? 19.953 -19.219 -9.102 1 98.44 184 ASN B O 1
ATOM 5077 N N . ALA B 1 185 ? 19.156 -19.547 -7.066 1 98.69 185 ALA B N 1
ATOM 5078 C CA . ALA B 1 185 ? 19.438 -18.188 -6.613 1 98.69 185 ALA B CA 1
ATOM 5079 C C . ALA B 1 185 ? 20.938 -17.969 -6.469 1 98.69 185 ALA B C 1
ATOM 5081 O O . ALA B 1 185 ? 21.438 -16.859 -6.715 1 98.69 185 ALA B O 1
ATOM 5082 N N . ILE B 1 186 ? 21.641 -19 -6.055 1 97.88 186 ILE B N 1
ATOM 5083 C CA . ILE B 1 186 ? 23.094 -18.922 -5.969 1 97.88 186 ILE B CA 1
ATOM 5084 C C . ILE B 1 186 ? 23.688 -18.75 -7.367 1 97.88 186 ILE B C 1
ATOM 5086 O O . ILE B 1 186 ? 24.625 -17.953 -7.559 1 97.88 186 ILE B O 1
ATOM 5090 N N . ALA B 1 187 ? 23.141 -19.516 -8.281 1 98.44 187 ALA B N 1
ATOM 5091 C CA . ALA B 1 187 ? 23.562 -19.344 -9.672 1 98.44 187 ALA B CA 1
ATOM 5092 C C . ALA B 1 187 ? 23.312 -17.922 -10.148 1 98.44 187 ALA B C 1
ATOM 5094 O O . ALA B 1 187 ? 24.141 -17.359 -10.883 1 98.44 187 ALA B O 1
ATOM 5095 N N . PHE B 1 188 ? 22.188 -17.328 -9.781 1 98.88 188 PHE B N 1
ATOM 5096 C CA . PHE B 1 188 ? 21.875 -15.938 -10.117 1 98.88 188 PHE B CA 1
ATOM 5097 C C . PHE B 1 188 ? 22.922 -15 -9.531 1 98.88 188 PHE B C 1
ATOM 5099 O O . PHE B 1 188 ? 23.406 -14.094 -10.219 1 98.88 188 PHE B O 1
ATOM 5106 N N . ALA B 1 189 ? 23.266 -15.195 -8.281 1 98.75 189 ALA B N 1
ATOM 5107 C CA . ALA B 1 189 ? 24.266 -14.367 -7.609 1 98.75 189 ALA B CA 1
ATOM 5108 C C . ALA B 1 189 ? 25.609 -14.461 -8.32 1 98.75 189 ALA B C 1
ATOM 5110 O O . ALA B 1 189 ? 26.344 -13.469 -8.398 1 98.75 189 ALA B O 1
ATOM 5111 N N . GLN B 1 190 ? 25.922 -15.641 -8.797 1 98.5 190 GLN B N 1
ATOM 5112 C CA . GLN B 1 190 ? 27.156 -15.82 -9.539 1 98.5 190 GLN B CA 1
ATOM 5113 C C . GLN B 1 190 ? 27.172 -14.961 -10.797 1 98.5 190 GLN B C 1
ATOM 5115 O O . GLN B 1 190 ? 28.203 -14.375 -11.148 1 98.5 190 GLN B O 1
ATOM 5120 N N . ILE B 1 191 ? 26.062 -14.938 -11.469 1 98.81 191 ILE B N 1
ATOM 5121 C CA . ILE B 1 191 ? 25.938 -14.102 -12.656 1 98.81 191 ILE B CA 1
ATOM 5122 C C . ILE B 1 191 ? 26.172 -12.633 -12.281 1 98.81 191 ILE B C 1
ATOM 5124 O O . ILE B 1 191 ? 26.938 -11.93 -12.945 1 98.81 191 ILE B O 1
ATOM 5128 N N . VAL B 1 192 ? 25.531 -12.203 -11.195 1 98.75 192 VAL B N 1
ATOM 5129 C CA . VAL B 1 192 ? 25.641 -10.828 -10.719 1 98.75 192 VAL B CA 1
ATOM 5130 C C . VAL B 1 192 ? 27.109 -10.523 -10.367 1 98.75 192 VAL B C 1
ATOM 5132 O O . VAL B 1 192 ? 27.625 -9.461 -10.711 1 98.75 192 VAL B O 1
ATOM 5135 N N . HIS B 1 193 ? 27.703 -11.453 -9.727 1 98.56 193 HIS B N 1
ATOM 5136 C CA . HIS B 1 193 ? 29.109 -11.32 -9.359 1 98.56 193 HIS B CA 1
ATOM 5137 C C . HIS B 1 193 ? 30 -11.18 -10.594 1 98.56 193 HIS B C 1
ATOM 5139 O O . HIS B 1 193 ? 30.844 -10.297 -10.648 1 98.56 193 HIS B O 1
ATOM 5145 N N . ASP B 1 194 ? 29.812 -12.016 -11.57 1 98.44 194 ASP B N 1
ATOM 5146 C CA . ASP B 1 194 ? 30.656 -12.086 -12.758 1 98.44 194 ASP B CA 1
ATOM 5147 C C . ASP B 1 194 ? 30.547 -10.797 -13.578 1 98.44 194 ASP B C 1
ATOM 5149 O O . ASP B 1 194 ? 31.531 -10.344 -14.156 1 98.44 194 ASP B O 1
ATOM 5153 N N . ILE B 1 195 ? 29.375 -10.234 -13.625 1 98.06 195 ILE B N 1
ATOM 5154 C CA . ILE B 1 195 ? 29.219 -9.039 -14.445 1 98.06 195 ILE B CA 1
ATOM 5155 C C . ILE B 1 195 ? 29.734 -7.82 -13.695 1 98.06 195 ILE B C 1
ATOM 5157 O O . ILE B 1 195 ? 29.891 -6.742 -14.281 1 98.06 195 ILE B O 1
ATOM 5161 N N . GLY B 1 196 ? 29.859 -7.891 -12.383 1 98.31 196 GLY B N 1
ATOM 5162 C CA . GLY B 1 196 ? 30.469 -6.824 -11.609 1 98.31 196 GLY B CA 1
ATOM 5163 C C . GLY B 1 196 ? 29.484 -5.77 -11.148 1 98.31 196 GLY B C 1
ATOM 5164 O O . GLY B 1 196 ? 29.812 -4.582 -11.102 1 98.31 196 GLY B O 1
ATOM 5165 N N . LEU B 1 197 ? 28.25 -6.137 -10.898 1 98.69 197 LEU B N 1
ATOM 5166 C CA . LEU B 1 197 ? 27.297 -5.199 -10.312 1 98.69 197 LEU B CA 1
ATOM 5167 C C . LEU B 1 197 ? 27.875 -4.555 -9.062 1 98.69 197 LEU B C 1
ATOM 5169 O O . LEU B 1 197 ? 28.516 -5.223 -8.25 1 98.69 197 LEU B O 1
ATOM 5173 N N . PRO B 1 198 ? 27.656 -3.25 -8.867 1 98.75 198 PRO B N 1
ATOM 5174 C CA . PRO B 1 198 ? 28.234 -2.572 -7.707 1 98.75 198 PRO B CA 1
ATOM 5175 C C . PRO B 1 198 ? 27.891 -3.262 -6.391 1 98.75 198 PRO B C 1
ATOM 5177 O O . PRO B 1 198 ? 26.75 -3.734 -6.215 1 98.75 198 PRO B O 1
ATOM 5180 N N . LYS B 1 199 ? 28.859 -3.277 -5.465 1 98.62 199 LYS B N 1
ATOM 5181 C CA . LYS B 1 199 ? 28.703 -3.969 -4.188 1 98.62 199 LYS B CA 1
ATOM 5182 C C . LYS B 1 199 ? 27.484 -3.463 -3.426 1 98.62 199 LYS B C 1
ATOM 5184 O O . LYS B 1 199 ? 27.219 -2.258 -3.393 1 98.62 199 LYS B O 1
ATOM 5189 N N . GLY B 1 200 ? 26.719 -4.391 -2.934 1 98.81 200 GLY B N 1
ATOM 5190 C CA . GLY B 1 200 ? 25.625 -4.059 -2.051 1 98.81 200 GLY B CA 1
ATOM 5191 C C . GLY B 1 200 ? 24.328 -3.775 -2.791 1 98.81 200 GLY B C 1
ATOM 5192 O O . GLY B 1 200 ? 23.25 -3.756 -2.189 1 98.81 200 GLY B O 1
ATOM 5193 N N . VAL B 1 201 ? 24.312 -3.498 -4.113 1 98.94 201 VAL B N 1
ATOM 5194 C CA . VAL B 1 201 ? 23.125 -3.188 -4.891 1 98.94 201 VAL B CA 1
ATOM 5195 C C . VAL B 1 201 ? 22.172 -4.383 -4.879 1 98.94 201 VAL B C 1
ATOM 5197 O O . VAL B 1 201 ? 20.953 -4.215 -4.809 1 98.94 201 VAL B O 1
ATOM 5200 N N . PHE B 1 202 ? 22.797 -5.52 -4.984 1 98.94 202 PHE B N 1
ATOM 5201 C CA . PHE B 1 202 ? 22.109 -6.793 -4.828 1 98.94 202 PHE B CA 1
ATOM 5202 C C . PHE B 1 202 ? 22.766 -7.637 -3.746 1 98.94 202 PHE B C 1
ATOM 5204 O O . PHE B 1 202 ? 24 -7.75 -3.701 1 98.94 202 PHE B O 1
ATOM 5211 N N . ASN B 1 203 ? 21.953 -8.172 -2.824 1 98.94 203 ASN B N 1
ATOM 5212 C CA . ASN B 1 203 ? 22.391 -9.133 -1.815 1 98.94 203 ASN B CA 1
ATOM 5213 C C . ASN B 1 203 ? 21.453 -10.344 -1.75 1 98.94 203 ASN B C 1
ATOM 5215 O O . ASN B 1 203 ? 20.25 -10.219 -1.988 1 98.94 203 ASN B O 1
ATOM 5219 N N . LEU B 1 204 ? 22.016 -11.461 -1.454 1 98.81 204 LEU B N 1
ATOM 5220 C CA . LEU B 1 204 ? 21.297 -12.719 -1.296 1 98.81 204 LEU B CA 1
ATOM 5221 C C . LEU B 1 204 ? 21.578 -13.344 0.068 1 98.81 204 LEU B C 1
ATOM 5223 O O . LEU B 1 204 ? 22.734 -13.664 0.381 1 98.81 204 LEU B O 1
ATOM 5227 N N . VAL B 1 205 ? 20.547 -13.469 0.854 1 98.19 205 VAL B N 1
ATOM 5228 C CA . VAL B 1 205 ? 20.688 -14.07 2.176 1 98.19 205 VAL B CA 1
ATOM 5229 C C . VAL B 1 205 ? 19.859 -15.352 2.248 1 98.19 205 VAL B C 1
ATOM 5231 O O . VAL B 1 205 ? 18.75 -15.414 1.71 1 98.19 205 VAL B O 1
ATOM 5234 N N . LEU B 1 206 ? 20.422 -16.344 2.842 1 97.81 206 LEU B N 1
ATOM 5235 C CA . LEU B 1 206 ? 19.797 -17.641 2.973 1 97.81 206 LEU B CA 1
ATOM 5236 C C . LEU B 1 206 ? 19.328 -17.891 4.402 1 97.81 206 LEU B C 1
ATOM 5238 O O . LEU B 1 206 ? 19.891 -17.328 5.348 1 97.81 206 LEU B O 1
ATOM 5242 N N . GLY B 1 207 ? 18.312 -18.656 4.516 1 96.5 207 GLY B N 1
ATOM 5243 C CA . GLY B 1 207 ? 17.766 -18.969 5.832 1 96.5 207 GLY B CA 1
ATOM 5244 C C . GLY B 1 207 ? 16.266 -19.094 5.848 1 96.5 207 GLY B C 1
ATOM 5245 O O . GLY B 1 207 ? 15.625 -19.188 4.793 1 96.5 207 GLY B O 1
ATOM 5246 N N . ARG B 1 208 ? 15.734 -19.188 7.062 1 96.31 208 ARG B N 1
ATOM 5247 C CA . ARG B 1 208 ? 14.312 -19.438 7.254 1 96.31 208 ARG B CA 1
ATOM 5248 C C . ARG B 1 208 ? 13.539 -18.141 7.391 1 96.31 208 ARG B C 1
ATOM 5250 O O . ARG B 1 208 ? 14.117 -17.094 7.715 1 96.31 208 ARG B O 1
ATOM 5257 N N . GLY B 1 209 ? 12.203 -18.25 7.125 1 95.62 209 GLY B N 1
ATOM 5258 C CA . GLY B 1 209 ? 11.328 -17.094 7.266 1 95.62 209 GLY B CA 1
ATOM 5259 C C . GLY B 1 209 ? 11.289 -16.547 8.68 1 95.62 209 GLY B C 1
ATOM 5260 O O . GLY B 1 209 ? 11.289 -15.336 8.875 1 95.62 209 GLY B O 1
ATOM 5261 N N . GLU B 1 210 ? 11.32 -17.359 9.648 1 94.06 210 GLU B N 1
ATOM 5262 C CA . GLU B 1 210 ? 11.133 -17 11.055 1 94.06 210 GLU B CA 1
ATOM 5263 C C . GLU B 1 210 ? 12.312 -16.188 11.57 1 94.06 210 GLU B C 1
ATOM 5265 O O . GLU B 1 210 ? 12.188 -15.469 12.57 1 94.06 210 GLU B O 1
ATOM 5270 N N . THR B 1 211 ? 13.438 -16.328 10.906 1 95.12 211 THR B N 1
ATOM 5271 C CA . THR B 1 211 ? 14.641 -15.625 11.359 1 95.12 211 THR B CA 1
ATOM 5272 C C . THR B 1 211 ? 15.047 -14.555 10.352 1 95.12 211 THR B C 1
ATOM 5274 O O . THR B 1 211 ? 14.766 -13.375 10.547 1 95.12 211 THR B O 1
ATOM 5277 N N . VAL B 1 212 ? 15.492 -15.016 9.172 1 97.19 212 VAL B N 1
ATOM 5278 C CA . VAL B 1 212 ? 15.969 -14.102 8.141 1 97.19 212 VAL B CA 1
ATOM 5279 C C . VAL B 1 212 ? 14.797 -13.305 7.574 1 97.19 212 VAL B C 1
ATOM 5281 O O . VAL B 1 212 ? 14.875 -12.078 7.441 1 97.19 212 VAL B O 1
ATOM 5284 N N . GLY B 1 213 ? 13.711 -14.008 7.277 1 97.81 213 GLY B N 1
ATOM 5285 C CA . GLY B 1 213 ? 12.547 -13.344 6.727 1 97.81 213 GLY B CA 1
ATOM 5286 C C . GLY B 1 213 ? 11.969 -12.281 7.645 1 97.81 213 GLY B C 1
ATOM 5287 O O . GLY B 1 213 ? 11.602 -11.195 7.195 1 97.81 213 GLY B O 1
ATOM 5288 N N . GLN B 1 214 ? 11.898 -12.562 8.852 1 97.38 214 GLN B N 1
ATOM 5289 C CA . GLN B 1 214 ? 11.352 -11.633 9.836 1 97.38 214 GLN B CA 1
ATOM 5290 C C . GLN B 1 214 ? 12.211 -10.375 9.93 1 97.38 214 GLN B C 1
ATOM 5292 O O . GLN B 1 214 ? 11.68 -9.266 10.047 1 97.38 214 GLN B O 1
ATOM 5297 N N . GLU B 1 215 ? 13.531 -10.562 9.914 1 98.44 215 GLU B N 1
ATOM 5298 C CA . GLU B 1 215 ? 14.422 -9.406 9.961 1 98.44 215 GLU B CA 1
ATOM 5299 C C . GLU B 1 215 ? 14.289 -8.547 8.711 1 98.44 215 GLU B C 1
ATOM 5301 O O . GLU B 1 215 ? 14.266 -7.32 8.789 1 98.44 215 GLU B O 1
ATOM 5306 N N . LEU B 1 216 ? 14.148 -9.203 7.582 1 98.75 216 LEU B N 1
ATOM 5307 C CA . LEU B 1 216 ? 14 -8.477 6.324 1 98.75 216 LEU B CA 1
ATOM 5308 C C . LEU B 1 216 ? 12.711 -7.656 6.32 1 98.75 216 LEU B C 1
ATOM 5310 O O . LEU B 1 216 ? 12.648 -6.602 5.688 1 98.75 216 LEU B O 1
ATOM 5314 N N . ALA B 1 217 ? 11.719 -8.109 7.047 1 98.19 217 ALA B N 1
ATOM 5315 C CA . ALA B 1 217 ? 10.414 -7.461 7.062 1 98.19 217 ALA B CA 1
ATOM 5316 C C . ALA B 1 217 ? 10.352 -6.379 8.141 1 98.19 217 ALA B C 1
ATOM 5318 O O . ALA B 1 217 ? 9.648 -5.375 7.977 1 98.19 217 ALA B O 1
ATOM 5319 N N . GLY B 1 218 ? 11.07 -6.539 9.18 1 97.94 218 GLY B N 1
ATOM 5320 C CA . GLY B 1 218 ? 10.859 -5.707 10.352 1 97.94 218 GLY B CA 1
ATOM 5321 C C . GLY B 1 218 ? 11.977 -4.699 10.57 1 97.94 218 GLY B C 1
ATOM 5322 O O . GLY B 1 218 ? 11.914 -3.887 11.5 1 97.94 218 GLY B O 1
ATOM 5323 N N . ASN B 1 219 ? 13.008 -4.707 9.742 1 98.69 219 ASN B N 1
ATOM 5324 C CA . ASN B 1 219 ? 14.148 -3.818 9.914 1 98.69 219 ASN B CA 1
ATOM 5325 C C . ASN B 1 219 ? 13.805 -2.377 9.555 1 98.69 219 ASN B C 1
ATOM 5327 O O . ASN B 1 219 ? 13.211 -2.123 8.508 1 98.69 219 ASN B O 1
ATOM 5331 N N . PRO B 1 220 ? 14.133 -1.407 10.406 1 97.69 220 PRO B N 1
ATOM 5332 C CA . PRO B 1 220 ? 13.75 -0.015 10.164 1 97.69 220 PRO B CA 1
ATOM 5333 C C . PRO B 1 220 ? 14.43 0.581 8.938 1 97.69 220 PRO B C 1
ATOM 5335 O O . PRO B 1 220 ? 14.031 1.646 8.461 1 97.69 220 PRO B O 1
ATOM 5338 N N . LYS B 1 221 ? 15.469 -0.081 8.406 1 98.31 221 LYS B N 1
ATOM 5339 C CA . LYS B 1 221 ? 16.203 0.448 7.254 1 98.31 221 LYS B CA 1
ATOM 5340 C C . LYS B 1 221 ? 15.562 -0.022 5.945 1 98.31 221 LYS B C 1
ATOM 5342 O O . LYS B 1 221 ? 15.977 0.403 4.863 1 98.31 221 LYS B O 1
ATOM 5347 N N . VAL B 1 222 ? 14.57 -0.888 6.055 1 98.69 222 VAL B N 1
ATOM 5348 C CA . VAL B 1 222 ? 13.898 -1.419 4.875 1 98.69 222 VAL B CA 1
ATOM 5349 C C . VAL B 1 222 ? 12.695 -0.543 4.527 1 98.69 222 VAL B C 1
ATOM 5351 O O . VAL B 1 222 ? 11.844 -0.283 5.379 1 98.69 222 VAL B O 1
ATOM 5354 N N . ALA B 1 223 ? 12.68 -0.141 3.27 1 98.31 223 ALA B N 1
ATOM 5355 C CA . ALA B 1 223 ? 11.625 0.763 2.826 1 98.31 223 ALA B CA 1
ATOM 5356 C C . ALA B 1 223 ? 10.438 -0.015 2.275 1 98.31 223 ALA B C 1
ATOM 5358 O O . ALA B 1 223 ? 9.305 0.482 2.275 1 98.31 223 ALA B O 1
ATOM 5359 N N . MET B 1 224 ? 10.688 -1.194 1.765 1 98.5 224 MET B N 1
ATOM 5360 C CA . MET B 1 224 ? 9.609 -2.018 1.221 1 98.5 224 MET B CA 1
ATOM 5361 C C . MET B 1 224 ? 9.961 -3.5 1.306 1 98.5 224 MET B C 1
ATOM 5363 O O . MET B 1 224 ? 11.102 -3.887 1.049 1 98.5 224 MET B O 1
ATOM 5367 N N . VAL B 1 225 ? 8.992 -4.277 1.659 1 98.69 225 VAL B N 1
ATOM 5368 C CA . VAL B 1 225 ? 9.125 -5.73 1.615 1 98.69 225 VAL B CA 1
ATOM 5369 C C . VAL B 1 225 ? 8.188 -6.297 0.548 1 98.69 225 VAL B C 1
ATOM 5371 O O . VAL B 1 225 ? 6.977 -6.078 0.592 1 98.69 225 VAL B O 1
ATOM 5374 N N . SER B 1 226 ? 8.734 -6.957 -0.442 1 98.69 226 SER B N 1
ATOM 5375 C CA . SER B 1 226 ? 7.98 -7.707 -1.443 1 98.69 226 SER B CA 1
ATOM 5376 C C . SER B 1 226 ? 8.023 -9.203 -1.158 1 98.69 226 SER B C 1
ATOM 5378 O O . SER B 1 226 ? 9.109 -9.789 -1.04 1 98.69 226 SER B O 1
ATOM 5380 N N . MET B 1 227 ? 6.914 -9.773 -1.014 1 98.19 227 MET B N 1
ATOM 5381 C CA . MET B 1 227 ? 6.875 -11.188 -0.67 1 98.19 227 MET B CA 1
ATOM 5382 C C . MET B 1 227 ? 5.855 -11.93 -1.53 1 98.19 227 MET B C 1
ATOM 5384 O O . MET B 1 227 ? 4.773 -11.414 -1.801 1 98.19 227 MET B O 1
ATOM 5388 N N . THR B 1 228 ? 6.184 -12.992 -2.029 1 98.31 228 THR B N 1
ATOM 5389 C CA . THR B 1 228 ? 5.281 -13.977 -2.619 1 98.31 228 THR B CA 1
ATOM 5390 C C . THR B 1 228 ? 5.254 -15.25 -1.78 1 98.31 228 THR B C 1
ATOM 5392 O O . THR B 1 228 ? 6.301 -15.812 -1.454 1 98.31 228 THR B O 1
ATOM 5395 N N . GLY B 1 229 ? 4.109 -15.672 -1.354 1 97.06 229 GLY B N 1
ATOM 5396 C CA . GLY B 1 229 ? 4.004 -16.859 -0.525 1 97.06 229 GLY B CA 1
ATOM 5397 C C . GLY B 1 229 ? 2.613 -17.078 0.036 1 97.06 229 GLY B C 1
ATOM 5398 O O . GLY B 1 229 ? 1.618 -16.75 -0.61 1 97.06 229 GLY B O 1
ATOM 5399 N N . SER B 1 230 ? 2.547 -17.734 1.187 1 96.19 230 SER B N 1
ATOM 5400 C CA . SER B 1 230 ? 1.268 -18.094 1.789 1 96.19 230 SER B CA 1
ATOM 5401 C C . SER B 1 230 ? 0.64 -16.906 2.506 1 96.19 230 SER B C 1
ATOM 5403 O O . SER B 1 230 ? 1.327 -15.938 2.824 1 96.19 230 SER B O 1
ATOM 5405 N N . VAL B 1 231 ? -0.648 -17.016 2.75 1 96.94 231 VAL B N 1
ATOM 5406 C CA . VAL B 1 231 ? -1.375 -15.984 3.496 1 96.94 231 VAL B CA 1
ATOM 5407 C C . VAL B 1 231 ? -0.786 -15.852 4.898 1 96.94 231 VAL B C 1
ATOM 5409 O O . VAL B 1 231 ? -0.563 -14.734 5.379 1 96.94 231 VAL B O 1
ATOM 5412 N N . ALA B 1 232 ? -0.484 -16.969 5.508 1 96.75 232 ALA B N 1
ATOM 5413 C CA . ALA B 1 232 ? 0.065 -16.953 6.859 1 96.75 232 ALA B CA 1
ATOM 5414 C C . ALA B 1 232 ? 1.388 -16.203 6.906 1 96.75 232 ALA B C 1
ATOM 5416 O O . ALA B 1 232 ? 1.628 -15.414 7.828 1 96.75 232 ALA B O 1
ATOM 5417 N N . ALA B 1 233 ? 2.213 -16.484 5.961 1 96.88 233 ALA B N 1
ATOM 5418 C CA . ALA B 1 233 ? 3.482 -15.758 5.879 1 96.88 233 ALA B CA 1
ATOM 5419 C C . ALA B 1 233 ? 3.254 -14.266 5.641 1 96.88 233 ALA B C 1
ATOM 5421 O O . ALA B 1 233 ? 3.926 -13.43 6.242 1 96.88 233 ALA B O 1
ATOM 5422 N N . GLY B 1 234 ? 2.305 -13.953 4.754 1 97.81 234 GLY B N 1
ATOM 5423 C CA . GLY B 1 234 ? 1.97 -12.562 4.488 1 97.81 234 GLY B CA 1
ATOM 5424 C C . GLY B 1 234 ? 1.505 -11.812 5.723 1 97.81 234 GLY B C 1
ATOM 5425 O O . GLY B 1 234 ? 1.888 -10.664 5.934 1 97.81 234 GLY B O 1
ATOM 5426 N N . GLU B 1 235 ? 0.693 -12.477 6.523 1 98 235 GLU B N 1
ATOM 5427 C CA . GLU B 1 235 ? 0.206 -11.883 7.766 1 98 235 GLU B CA 1
ATOM 5428 C C . GLU B 1 235 ? 1.36 -11.531 8.703 1 98 235 GLU B C 1
ATOM 5430 O O . GLU B 1 235 ? 1.402 -10.43 9.258 1 98 235 GLU B O 1
ATOM 5435 N N . LYS B 1 236 ? 2.287 -12.406 8.828 1 97.88 236 LYS B N 1
ATOM 5436 C CA . LYS B 1 236 ? 3.434 -12.195 9.711 1 97.88 236 LYS B CA 1
ATOM 5437 C C . LYS B 1 236 ? 4.312 -11.055 9.211 1 97.88 236 LYS B C 1
ATOM 5439 O O . LYS B 1 236 ? 4.781 -10.234 10.008 1 97.88 236 LYS B O 1
ATOM 5444 N N . ILE B 1 237 ? 4.535 -11.07 7.949 1 98.06 237 ILE B N 1
ATOM 5445 C CA . ILE B 1 237 ? 5.387 -10.055 7.34 1 98.06 237 ILE B CA 1
ATOM 5446 C C . ILE B 1 237 ? 4.758 -8.68 7.523 1 98.06 237 ILE B C 1
ATOM 5448 O O . ILE B 1 237 ? 5.434 -7.727 7.918 1 98.06 237 ILE B O 1
ATOM 5452 N N . MET B 1 238 ? 3.445 -8.562 7.223 1 98.25 238 MET B N 1
ATOM 5453 C CA . MET B 1 238 ? 2.746 -7.289 7.363 1 98.25 238 MET B CA 1
ATOM 5454 C C . MET B 1 238 ? 2.758 -6.816 8.812 1 98.25 238 MET B C 1
ATOM 5456 O O . MET B 1 238 ? 2.961 -5.633 9.086 1 98.25 238 MET B O 1
ATOM 5460 N N . ALA B 1 239 ? 2.582 -7.691 9.703 1 98.19 239 ALA B N 1
ATOM 5461 C CA . ALA B 1 239 ? 2.645 -7.352 11.125 1 98.19 239 ALA B CA 1
ATOM 5462 C C . ALA B 1 239 ? 4.039 -6.859 11.508 1 98.19 239 ALA B C 1
ATOM 5464 O O . ALA B 1 239 ? 4.176 -5.879 12.242 1 98.19 239 ALA B O 1
ATOM 5465 N N . ALA B 1 240 ? 5.086 -7.555 11.023 1 97.94 240 ALA B N 1
ATOM 5466 C CA . ALA B 1 240 ? 6.461 -7.156 11.312 1 97.94 240 ALA B CA 1
ATOM 5467 C C . ALA B 1 240 ? 6.77 -5.781 10.719 1 97.94 240 ALA B C 1
ATOM 5469 O O . ALA B 1 240 ? 7.488 -4.984 11.328 1 97.94 240 ALA B O 1
ATOM 5470 N N . ALA B 1 241 ? 6.246 -5.535 9.555 1 98.25 241 ALA B N 1
ATOM 5471 C CA . ALA B 1 241 ? 6.477 -4.285 8.844 1 98.25 241 ALA B CA 1
ATOM 5472 C C . ALA B 1 241 ? 5.816 -3.111 9.555 1 98.25 241 ALA B C 1
ATOM 5474 O O . ALA B 1 241 ? 6.246 -1.964 9.406 1 98.25 241 ALA B O 1
ATOM 5475 N N . ALA B 1 242 ? 4.758 -3.359 10.344 1 98.06 242 ALA B N 1
ATOM 5476 C CA . ALA B 1 242 ? 3.926 -2.334 10.969 1 98.06 242 ALA B CA 1
ATOM 5477 C C . ALA B 1 242 ? 4.754 -1.442 11.891 1 98.06 242 ALA B C 1
ATOM 5479 O O . ALA B 1 242 ? 4.527 -0.233 11.961 1 98.06 242 ALA B O 1
ATOM 5480 N N . LYS B 1 243 ? 5.758 -1.985 12.508 1 96.56 243 LYS B N 1
ATOM 5481 C CA . LYS B 1 243 ? 6.547 -1.249 13.492 1 96.56 243 LYS B CA 1
ATOM 5482 C C . LYS B 1 243 ? 7.238 -0.048 12.859 1 96.56 243 LYS B C 1
ATOM 5484 O O . LYS B 1 243 ? 7.449 0.975 13.516 1 96.56 243 LYS B O 1
ATOM 5489 N N . ASN B 1 244 ? 7.547 -0.182 11.625 1 97.5 244 ASN B N 1
ATOM 5490 C CA . ASN B 1 244 ? 8.297 0.87 10.945 1 97.5 244 ASN B CA 1
ATOM 5491 C C . ASN B 1 244 ? 7.48 1.496 9.812 1 97.5 244 ASN B C 1
ATOM 5493 O O . ASN B 1 244 ? 8.016 2.266 9.016 1 97.5 244 ASN B O 1
ATOM 5497 N N . ILE B 1 245 ? 6.211 1.11 9.781 1 98.12 245 ILE B N 1
ATOM 5498 C CA . ILE B 1 245 ? 5.344 1.592 8.711 1 98.12 245 ILE B CA 1
ATOM 5499 C C . ILE B 1 245 ? 5.977 1.278 7.359 1 98.12 245 ILE B C 1
ATOM 5501 O O . ILE B 1 245 ? 5.98 2.121 6.457 1 98.12 245 ILE B O 1
ATOM 5505 N N . THR B 1 246 ? 6.617 0.076 7.27 1 98.5 246 THR B N 1
ATOM 5506 C CA . THR B 1 246 ? 7.258 -0.351 6.031 1 98.5 246 THR B CA 1
ATOM 5507 C C . THR B 1 246 ? 6.211 -0.752 4.996 1 98.5 246 THR B C 1
ATOM 5509 O O . THR B 1 246 ? 5.266 -1.477 5.309 1 98.5 246 THR B O 1
ATOM 5512 N N . LYS B 1 247 ? 6.34 -0.222 3.801 1 98.19 247 LYS B N 1
ATOM 5513 C CA . LYS B 1 247 ? 5.465 -0.617 2.699 1 98.19 247 LYS B CA 1
ATOM 5514 C C . LYS B 1 247 ? 5.578 -2.111 2.416 1 98.19 247 LYS B C 1
ATOM 5516 O O . LYS B 1 247 ? 6.68 -2.668 2.422 1 98.19 247 LYS B O 1
ATOM 5521 N N . VAL B 1 248 ? 4.438 -2.756 2.164 1 98.38 248 VAL B N 1
ATOM 5522 C CA . VAL B 1 248 ? 4.469 -4.172 1.82 1 98.38 248 VAL B CA 1
ATOM 5523 C C . VAL B 1 248 ? 3.838 -4.387 0.446 1 98.38 248 VAL B C 1
ATOM 5525 O O . VAL B 1 248 ? 2.883 -3.695 0.081 1 98.38 248 VAL B O 1
ATOM 5528 N N . CYS B 1 249 ? 4.387 -5.199 -0.341 1 98.38 249 CYS B N 1
ATOM 5529 C CA . CYS B 1 249 ? 3.834 -5.789 -1.556 1 98.38 249 CYS B CA 1
ATOM 5530 C C . CYS B 1 249 ? 3.707 -7.301 -1.417 1 98.38 249 CYS B C 1
ATOM 5532 O O . CYS B 1 249 ? 4.711 -8.016 -1.447 1 98.38 249 CYS B O 1
ATOM 5534 N N . LEU B 1 250 ? 2.459 -7.766 -1.294 1 98.44 250 LEU B N 1
ATOM 5535 C CA . LEU B 1 250 ? 2.209 -9.156 -0.931 1 98.44 250 LEU B CA 1
ATOM 5536 C C . LEU B 1 250 ? 1.472 -9.883 -2.049 1 98.44 250 LEU B C 1
ATOM 5538 O O . LEU B 1 250 ? 0.378 -9.477 -2.447 1 98.44 250 LEU B O 1
ATOM 5542 N N . GLU B 1 251 ? 2.074 -10.844 -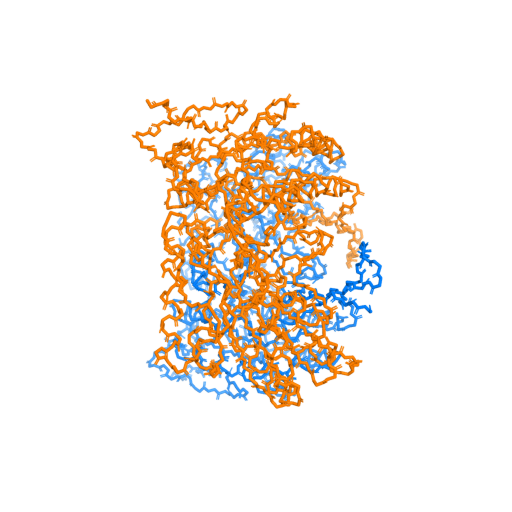2.594 1 97.94 251 GLU B N 1
ATOM 5543 C CA . GLU B 1 251 ? 1.448 -11.797 -3.502 1 97.94 251 GLU B CA 1
ATOM 5544 C C . GLU B 1 251 ? 1.207 -13.133 -2.811 1 97.94 251 GLU B C 1
ATOM 5546 O O . GLU B 1 251 ? 2.146 -13.898 -2.57 1 97.94 251 GLU B O 1
ATOM 5551 N N . LEU B 1 252 ? -0.054 -13.438 -2.629 1 97.69 252 LEU B N 1
ATOM 5552 C CA . LEU B 1 252 ? -0.355 -14.547 -1.736 1 97.69 252 LEU B CA 1
ATOM 5553 C C . LEU B 1 252 ? -1.239 -15.578 -2.432 1 97.69 252 LEU B C 1
ATOM 5555 O O . LEU B 1 252 ? -1.256 -15.664 -3.662 1 97.69 252 LEU B O 1
ATOM 5559 N N . GLY B 1 253 ? -1.811 -16.469 -1.665 1 94.62 253 GLY B N 1
ATOM 5560 C CA . GLY B 1 253 ? -2.475 -17.641 -2.209 1 94.62 253 GLY B CA 1
ATOM 5561 C C . GLY B 1 253 ? -3.758 -17.312 -2.949 1 94.62 253 GLY B C 1
ATOM 5562 O O . GLY B 1 253 ? -4.129 -16.141 -3.066 1 94.62 253 GLY B O 1
ATOM 5563 N N . GLY B 1 254 ? -4.328 -18.312 -3.568 1 95.69 254 GLY B N 1
ATOM 5564 C CA . GLY B 1 254 ? -5.562 -18.188 -4.328 1 95.69 254 GLY B CA 1
ATOM 5565 C C . GLY B 1 254 ? -6.406 -19.438 -4.316 1 95.69 254 GLY B C 1
ATOM 5566 O O . GLY B 1 254 ? -5.93 -20.516 -3.918 1 95.69 254 GLY B O 1
ATOM 5567 N N . LYS B 1 255 ? -7.602 -19.312 -4.684 1 98.06 255 LYS B N 1
ATOM 5568 C CA . LYS B 1 255 ? -8.555 -20.391 -4.91 1 98.06 255 LYS B CA 1
ATOM 5569 C C . LYS B 1 255 ? -9.367 -20.156 -6.184 1 98.06 255 LYS B C 1
ATOM 5571 O O . LYS B 1 255 ? -10.586 -19.984 -6.129 1 98.06 255 LYS B O 1
ATOM 5576 N N . ALA B 1 256 ? -8.656 -20.219 -7.258 1 98.56 256 ALA B N 1
ATOM 5577 C CA . ALA B 1 256 ? -9.148 -19.75 -8.555 1 98.56 256 ALA B CA 1
ATOM 5578 C C . ALA B 1 256 ? -10.297 -20.609 -9.047 1 98.56 256 ALA B C 1
ATOM 5580 O O . ALA B 1 256 ? -10.156 -21.828 -9.18 1 98.56 256 ALA B O 1
ATOM 5581 N N . PRO B 1 257 ? -11.469 -20.016 -9.383 1 98.81 257 PRO B N 1
ATOM 5582 C CA . PRO B 1 257 ? -12.555 -20.734 -10.055 1 98.81 257 PRO B CA 1
ATOM 5583 C C . PRO B 1 257 ? -12.391 -20.75 -11.578 1 98.81 257 PRO B C 1
ATOM 5585 O O . PRO B 1 257 ? -11.914 -19.781 -12.164 1 98.81 257 PRO B O 1
ATOM 5588 N N . ALA B 1 258 ? -12.695 -21.875 -12.148 1 98.88 258 ALA B N 1
ATOM 5589 C CA . ALA B 1 258 ? -12.945 -21.969 -13.586 1 98.88 258 ALA B CA 1
ATOM 5590 C C . ALA B 1 258 ? -14.414 -22.234 -13.875 1 98.88 258 ALA B C 1
ATOM 5592 O O . ALA B 1 258 ? -14.984 -23.219 -13.383 1 98.88 258 ALA B O 1
ATOM 5593 N N . ILE B 1 259 ? -15 -21.344 -14.633 1 98.94 259 ILE B N 1
ATOM 5594 C CA . ILE B 1 259 ? -16.438 -21.438 -14.898 1 98.94 259 ILE B CA 1
ATOM 5595 C C . ILE B 1 259 ? -16.656 -21.875 -16.344 1 98.94 259 ILE B C 1
ATOM 5597 O O . ILE B 1 259 ? -16.219 -21.188 -17.281 1 98.94 259 ILE B O 1
ATOM 5601 N N . VAL B 1 260 ? -17.344 -23 -16.547 1 98.94 260 VAL B N 1
ATOM 5602 C CA . VAL B 1 260 ? -17.672 -23.516 -17.859 1 98.94 260 VAL B CA 1
ATOM 5603 C C . VAL B 1 260 ? -19.172 -23.359 -18.125 1 98.94 260 VAL B C 1
ATOM 5605 O O . VAL B 1 260 ? -19.984 -24.078 -17.547 1 98.94 260 VAL B O 1
ATOM 5608 N N . MET B 1 261 ? -19.5 -22.484 -19.047 1 98.88 261 MET B N 1
ATOM 5609 C CA . MET B 1 261 ? -20.906 -22.219 -19.375 1 98.88 261 MET B CA 1
ATOM 5610 C C . MET B 1 261 ? -21.422 -23.234 -20.391 1 98.88 261 MET B C 1
ATOM 5612 O O . MET B 1 261 ? -20.625 -23.922 -21.047 1 98.88 261 MET B O 1
ATOM 5616 N N . ASP B 1 262 ? -22.703 -23.25 -20.625 1 98.62 262 ASP B N 1
ATOM 5617 C CA . ASP B 1 262 ? -23.359 -24.188 -21.531 1 98.62 262 ASP B CA 1
ATOM 5618 C C . ASP B 1 262 ? -22.875 -24 -22.953 1 98.62 262 ASP B C 1
ATOM 5620 O O . ASP B 1 262 ? -22.828 -24.953 -23.734 1 98.62 262 ASP B O 1
ATOM 5624 N N . ASP B 1 263 ? -22.484 -22.828 -23.25 1 98.44 263 ASP B N 1
ATOM 5625 C CA . ASP B 1 263 ? -22.109 -22.516 -24.641 1 98.44 263 ASP B CA 1
ATOM 5626 C C . ASP B 1 263 ? -20.594 -22.562 -24.828 1 98.44 263 ASP B C 1
ATOM 5628 O O . ASP B 1 263 ? -20.094 -22.156 -25.875 1 98.44 263 ASP B O 1
ATOM 5632 N N . ALA B 1 264 ? -19.875 -23.047 -23.797 1 98.44 264 ALA B N 1
ATOM 5633 C CA . ALA B 1 264 ? -18.406 -23.062 -23.828 1 98.44 264 ALA B CA 1
ATOM 5634 C C . ALA B 1 264 ? -17.906 -24.016 -24.906 1 98.44 264 ALA B C 1
ATOM 5636 O O . ALA B 1 264 ? -18.562 -25 -25.25 1 98.44 264 ALA B O 1
ATOM 5637 N N . ASP B 1 265 ? -16.734 -23.672 -25.531 1 98.38 265 ASP B N 1
ATOM 5638 C CA . ASP B 1 265 ? -15.953 -24.672 -26.234 1 98.38 265 ASP B CA 1
ATOM 5639 C C . ASP B 1 265 ? -15.367 -25.688 -25.266 1 98.38 265 ASP B C 1
ATOM 5641 O O . ASP B 1 265 ? -14.352 -25.422 -24.609 1 98.38 265 ASP B O 1
ATOM 5645 N N . ILE B 1 266 ? -15.945 -26.844 -25.25 1 98.38 266 ILE B N 1
ATOM 5646 C CA . ILE B 1 266 ? -15.641 -27.844 -24.219 1 98.38 266 ILE B CA 1
ATOM 5647 C C . ILE B 1 266 ? -14.195 -28.297 -24.359 1 98.38 266 ILE B C 1
ATOM 5649 O O . ILE B 1 266 ? -13.484 -28.469 -23.375 1 98.38 266 ILE B O 1
ATOM 5653 N N . GLU B 1 267 ? -13.766 -28.5 -25.578 1 98.31 267 GLU B N 1
ATOM 5654 C CA . GLU B 1 267 ? -12.398 -28.953 -25.797 1 98.31 267 GLU B CA 1
ATOM 5655 C C . GLU B 1 267 ? -11.383 -27.922 -25.297 1 98.31 267 GLU B C 1
ATOM 5657 O O . GLU B 1 267 ? -10.398 -28.281 -24.656 1 98.31 267 GLU B O 1
ATOM 5662 N N . LEU B 1 268 ? -11.648 -26.688 -25.609 1 98.19 268 LEU B N 1
ATOM 5663 C CA . LEU B 1 268 ? -10.789 -25.609 -25.156 1 98.19 268 LEU B CA 1
ATOM 5664 C C . LEU B 1 268 ? -10.773 -25.516 -23.641 1 98.19 268 LEU B C 1
ATOM 5666 O O . LEU B 1 268 ? -9.711 -25.391 -23.031 1 98.19 268 LEU B O 1
ATOM 5670 N N . ALA B 1 269 ? -11.953 -25.562 -23.047 1 98.62 269 ALA B N 1
ATOM 5671 C CA . ALA B 1 269 ? -12.078 -25.453 -21.594 1 98.62 269 ALA B CA 1
ATOM 5672 C C . ALA B 1 269 ? -11.336 -26.594 -20.891 1 98.62 269 ALA B C 1
ATOM 5674 O O . ALA B 1 269 ? -10.609 -26.359 -19.922 1 98.62 269 ALA B O 1
ATOM 5675 N N . VAL B 1 270 ? -11.539 -27.797 -21.406 1 98.75 270 VAL B N 1
ATOM 5676 C CA . VAL B 1 270 ? -10.891 -28.969 -20.812 1 98.75 270 VAL B CA 1
ATOM 5677 C C . VAL B 1 270 ? -9.375 -28.812 -20.891 1 98.75 270 VAL B C 1
ATOM 5679 O O . VAL B 1 270 ? -8.664 -29.016 -19.906 1 98.75 270 VAL B O 1
ATOM 5682 N N . LYS B 1 271 ? -8.914 -28.484 -22.047 1 98.31 271 LYS B N 1
ATOM 5683 C CA . LYS B 1 271 ? -7.477 -28.312 -22.219 1 98.31 271 LYS B CA 1
ATOM 5684 C C . LYS B 1 271 ? -6.922 -27.266 -21.266 1 98.31 271 LYS B C 1
ATOM 5686 O O . LYS B 1 271 ? -5.887 -27.469 -20.641 1 98.31 271 LYS B O 1
ATOM 5691 N N . ALA B 1 272 ? -7.574 -26.109 -21.188 1 98.25 272 ALA B N 1
ATOM 5692 C CA . ALA B 1 272 ? -7.117 -25 -20.359 1 98.25 272 ALA B CA 1
ATOM 5693 C C . ALA B 1 272 ? -7.125 -25.391 -18.875 1 98.25 272 ALA B C 1
ATOM 5695 O O . ALA B 1 272 ? -6.18 -25.094 -18.141 1 98.25 272 ALA B O 1
ATOM 5696 N N . VAL B 1 273 ? -8.156 -26.016 -18.422 1 98.5 273 VAL B N 1
ATOM 5697 C CA . VAL B 1 273 ? -8.305 -26.406 -17.031 1 98.5 273 VAL B CA 1
ATOM 5698 C C . VAL B 1 273 ? -7.246 -27.453 -16.672 1 98.5 273 VAL B C 1
ATOM 5700 O O . VAL B 1 273 ? -6.586 -27.344 -15.625 1 98.5 273 VAL B O 1
ATOM 5703 N N . VAL B 1 274 ? -7.07 -28.438 -17.547 1 98.19 274 VAL B N 1
ATOM 5704 C CA . VAL B 1 274 ? -6.094 -29.5 -17.297 1 98.19 274 VAL B CA 1
ATOM 5705 C C . VAL B 1 274 ? -4.688 -28.906 -17.25 1 98.19 274 VAL B C 1
ATOM 5707 O O . VAL B 1 274 ? -3.93 -29.141 -16.312 1 98.19 274 VAL B O 1
ATOM 5710 N N . ASP B 1 275 ? -4.387 -28.094 -18.234 1 97 275 ASP B N 1
ATOM 5711 C CA . ASP B 1 275 ? -3.07 -27.469 -18.281 1 97 275 ASP B CA 1
ATOM 5712 C C . ASP B 1 275 ? -2.805 -26.656 -17.016 1 97 275 ASP B C 1
ATOM 5714 O O . ASP B 1 275 ? -1.699 -26.688 -16.469 1 97 275 ASP B O 1
ATOM 5718 N N . SER B 1 276 ? -3.799 -25.969 -16.594 1 96.5 276 SER B N 1
ATOM 5719 C CA . SER B 1 276 ? -3.668 -25.125 -15.406 1 96.5 276 SER B CA 1
ATOM 5720 C C . SER B 1 276 ? -3.469 -25.969 -14.148 1 96.5 276 SER B C 1
ATOM 5722 O O . SER B 1 276 ? -2.74 -25.562 -13.234 1 96.5 276 SER B O 1
ATOM 5724 N N . ARG B 1 277 ? -4.062 -27.016 -14.07 1 95.62 277 ARG B N 1
ATOM 5725 C CA . ARG B 1 277 ? -4.031 -27.766 -12.82 1 95.62 277 ARG B CA 1
ATOM 5726 C C . ARG B 1 277 ? -2.793 -28.656 -12.75 1 95.62 277 ARG B C 1
ATOM 5728 O O . ARG B 1 277 ? -2.361 -29.031 -11.656 1 95.62 277 ARG B O 1
ATOM 5735 N N . VAL B 1 278 ? -2.18 -28.953 -13.914 1 95.25 278 VAL B N 1
ATOM 5736 C CA . VAL B 1 278 ? -1.085 -29.922 -13.906 1 95.25 278 VAL B CA 1
ATOM 5737 C C . VAL B 1 278 ? 0.252 -29.188 -13.969 1 95.25 278 VAL B C 1
ATOM 5739 O O . VAL B 1 278 ? 1.294 -29.75 -13.625 1 95.25 278 VAL B O 1
ATOM 5742 N N . ILE B 1 279 ? 0.23 -27.922 -14.469 1 97.5 279 ILE B N 1
ATOM 5743 C CA . ILE B 1 279 ? 1.47 -27.156 -14.547 1 97.5 279 ILE B CA 1
ATOM 5744 C C . ILE B 1 279 ? 2.137 -27.109 -13.18 1 97.5 279 ILE B C 1
ATOM 5746 O O . ILE B 1 279 ? 1.481 -26.844 -12.172 1 97.5 279 ILE B O 1
ATOM 5750 N N . ASN B 1 280 ? 3.438 -27.469 -13.148 1 98.19 280 ASN B N 1
ATOM 5751 C CA . ASN B 1 280 ? 4.227 -27.562 -11.93 1 98.19 280 ASN B CA 1
ATOM 5752 C C . ASN B 1 280 ? 3.504 -28.359 -10.852 1 98.19 280 ASN B C 1
ATOM 5754 O O . ASN B 1 280 ? 3.553 -28.016 -9.672 1 98.19 280 ASN B O 1
ATOM 5758 N N . SER B 1 281 ? 2.727 -29.422 -11.266 1 98.06 281 SER B N 1
ATOM 5759 C CA . SER B 1 281 ? 1.976 -30.328 -10.398 1 98.06 281 SER B CA 1
ATOM 5760 C C . SER B 1 281 ? 0.928 -29.562 -9.594 1 98.06 281 SER B C 1
ATOM 5762 O O . SER B 1 281 ? 0.697 -29.875 -8.422 1 98.06 281 SER B O 1
ATOM 5764 N N . GLY B 1 282 ? 0.387 -28.531 -10.164 1 97.69 282 GLY B N 1
ATOM 5765 C CA . GLY B 1 282 ? -0.659 -27.75 -9.523 1 97.69 282 GLY B CA 1
ATOM 5766 C C . GLY B 1 282 ? -0.127 -26.781 -8.492 1 97.69 282 GLY B C 1
ATOM 5767 O O . GLY B 1 282 ? -0.898 -26.188 -7.734 1 97.69 282 GLY B O 1
ATOM 5768 N N . GLN B 1 283 ? 1.198 -26.594 -8.445 1 98.12 283 GLN B N 1
ATOM 5769 C CA . GLN B 1 283 ? 1.821 -25.75 -7.426 1 98.12 283 GLN B CA 1
ATOM 5770 C C . GLN B 1 283 ? 2.15 -24.359 -7.98 1 98.12 283 GLN B C 1
ATOM 5772 O O . GLN B 1 283 ? 3.281 -23.891 -7.852 1 98.12 283 GLN B O 1
ATOM 5777 N N . VAL B 1 284 ? 1.139 -23.703 -8.539 1 97.62 284 VAL B N 1
ATOM 5778 C CA . VAL B 1 284 ? 1.207 -22.328 -9.023 1 97.62 284 VAL B CA 1
ATOM 5779 C C . VAL B 1 284 ? 0.026 -21.531 -8.477 1 97.62 284 VAL B C 1
ATOM 5781 O O . VAL B 1 284 ? -1.104 -22.031 -8.445 1 97.62 284 VAL B O 1
ATOM 5784 N N . CYS B 1 285 ? 0.256 -20.359 -8.031 1 96.31 285 CYS B N 1
ATOM 5785 C CA . CYS B 1 285 ? -0.774 -19.547 -7.395 1 96.31 285 CYS B CA 1
ATOM 5786 C C . CYS B 1 285 ? -1.904 -19.234 -8.367 1 96.31 285 CYS B C 1
ATOM 5788 O O . CYS B 1 285 ? -3.047 -19.031 -7.957 1 96.31 285 CYS B O 1
ATOM 5790 N N . ASN B 1 286 ? -1.633 -19.281 -9.672 1 96.56 286 ASN B N 1
ATOM 5791 C CA . ASN B 1 286 ? -2.602 -18.938 -10.711 1 96.56 286 ASN B CA 1
ATOM 5792 C C . ASN B 1 286 ? -3.52 -20.125 -11.023 1 96.56 286 ASN B C 1
ATOM 5794 O O . ASN B 1 286 ? -4.559 -19.953 -11.664 1 96.56 286 ASN B O 1
ATOM 5798 N N . CYS B 1 287 ? -3.207 -21.25 -10.648 1 97.12 287 CYS B N 1
ATOM 5799 C CA . CYS B 1 287 ? -3.84 -22.484 -11.109 1 97.12 287 CYS B CA 1
ATOM 5800 C C . CYS B 1 287 ? -5.316 -22.5 -10.734 1 97.12 287 CYS B C 1
ATOM 5802 O O . CYS B 1 287 ? -5.699 -22.047 -9.656 1 97.12 287 CYS B O 1
ATOM 5804 N N . VAL B 1 288 ? -6.078 -23.156 -11.625 1 98.12 288 VAL B N 1
ATOM 5805 C CA . VAL B 1 288 ? -7.461 -23.5 -11.312 1 98.12 288 VAL B CA 1
ATOM 5806 C C . VAL B 1 288 ? -7.504 -24.406 -10.086 1 98.12 288 VAL B C 1
ATOM 5808 O O . VAL B 1 288 ? -6.797 -25.406 -10.031 1 98.12 288 VAL B O 1
ATOM 5811 N N . GLU B 1 289 ? -8.312 -24.031 -9.133 1 97.56 289 GLU B N 1
ATOM 5812 C CA . GLU B 1 289 ? -8.398 -24.781 -7.883 1 97.56 289 GLU B CA 1
ATOM 5813 C C . GLU B 1 289 ? -9.766 -25.422 -7.715 1 97.56 289 GLU B C 1
ATOM 5815 O O . GLU B 1 289 ? -9.93 -26.344 -6.918 1 97.56 289 GLU B O 1
ATOM 5820 N N . ARG B 1 290 ? -10.695 -24.969 -8.445 1 98.62 290 ARG B N 1
ATOM 5821 C CA . ARG B 1 290 ? -12.062 -25.5 -8.453 1 98.62 290 ARG B CA 1
ATOM 5822 C C . ARG B 1 290 ? -12.766 -25.172 -9.758 1 98.62 290 ARG B C 1
ATOM 5824 O O . ARG B 1 290 ? -12.539 -24.109 -10.352 1 98.62 290 ARG B O 1
ATOM 5831 N N . VAL B 1 291 ? -13.648 -26.109 -10.195 1 98.88 291 VAL B N 1
ATOM 5832 C CA . VAL B 1 291 ? -14.32 -25.938 -11.484 1 98.88 291 VAL B CA 1
ATOM 5833 C C . VAL B 1 291 ? -15.828 -25.922 -11.281 1 98.88 291 VAL B C 1
ATOM 5835 O O . VAL B 1 291 ? -16.375 -26.781 -10.578 1 98.88 291 VAL B O 1
ATOM 5838 N N . TYR B 1 292 ? -16.453 -24.938 -11.812 1 98.94 292 TYR B N 1
ATOM 5839 C CA . TYR B 1 292 ? -17.906 -24.859 -11.891 1 98.94 292 TYR B CA 1
ATOM 5840 C C . TYR B 1 292 ? -18.391 -25.125 -13.305 1 98.94 292 TYR B C 1
ATOM 5842 O O . TYR B 1 292 ? -17.953 -24.453 -14.25 1 98.94 292 TYR B O 1
ATOM 5850 N N . VAL B 1 293 ? -19.266 -26.109 -13.453 1 98.94 293 VAL B N 1
ATOM 5851 C CA . VAL B 1 293 ? -19.766 -26.469 -14.781 1 98.94 293 VAL B CA 1
ATOM 5852 C C . VAL B 1 293 ? -21.281 -26.328 -14.82 1 98.94 293 VAL B C 1
ATOM 5854 O O . VAL B 1 293 ? -21.984 -26.859 -13.945 1 98.94 293 VAL B O 1
ATOM 5857 N N . GLN B 1 294 ? -21.75 -25.625 -15.805 1 98.88 294 GLN B N 1
ATOM 5858 C CA . GLN B 1 294 ? -23.188 -25.469 -15.938 1 98.88 294 GLN B CA 1
ATOM 5859 C C . GLN B 1 294 ? -23.859 -26.797 -16.266 1 98.88 294 GLN B C 1
ATOM 5861 O O . GLN B 1 294 ? -23.328 -27.594 -17.047 1 98.88 294 GLN B O 1
ATOM 5866 N N . LYS B 1 295 ? -25.047 -27.016 -15.836 1 98.56 295 LYS B N 1
ATOM 5867 C CA . LYS B 1 295 ? -25.703 -28.328 -15.828 1 98.56 295 LYS B CA 1
ATOM 5868 C C . LYS B 1 295 ? -25.891 -28.844 -17.25 1 98.56 295 LYS B C 1
ATOM 5870 O O . LYS B 1 295 ? -25.828 -30.062 -17.484 1 98.56 295 LYS B O 1
ATOM 5875 N N . GLY B 1 296 ? -26.109 -28.016 -18.156 1 98.38 296 GLY B N 1
ATOM 5876 C CA . GLY B 1 296 ? -26.375 -28.438 -19.516 1 98.38 296 GLY B CA 1
ATOM 5877 C C . GLY B 1 296 ? -25.219 -29.141 -20.172 1 98.38 296 GLY B C 1
ATOM 5878 O O . GLY B 1 296 ? -25.406 -29.938 -21.094 1 98.38 296 GLY B O 1
ATOM 5879 N N . VAL B 1 297 ? -23.969 -28.938 -19.688 1 98.62 297 VAL B N 1
ATOM 5880 C CA . VAL B 1 297 ? -22.812 -29.547 -20.312 1 98.62 297 VAL B CA 1
ATOM 5881 C C . VAL B 1 297 ? -22.016 -30.328 -19.266 1 98.62 297 VAL B C 1
ATOM 5883 O O . VAL B 1 297 ? -20.891 -30.766 -19.531 1 98.62 297 VAL B O 1
ATOM 5886 N N . TYR B 1 298 ? -22.516 -30.531 -18.094 1 98.56 298 TYR B N 1
ATOM 5887 C CA . TYR B 1 298 ? -21.797 -31.094 -16.969 1 98.56 298 TYR B CA 1
ATOM 5888 C C . TYR B 1 298 ? -21.203 -32.438 -17.312 1 98.56 298 TYR B C 1
ATOM 5890 O O . TYR B 1 298 ? -20 -32.656 -17.203 1 98.56 298 TYR B O 1
ATOM 5898 N N . ASP B 1 299 ? -22.062 -33.344 -17.812 1 98.44 299 ASP B N 1
ATOM 5899 C CA . ASP B 1 299 ? -21.609 -34.719 -18.078 1 98.44 299 ASP B CA 1
ATOM 5900 C C . ASP B 1 299 ? -20.562 -34.75 -19.188 1 98.44 299 ASP B C 1
ATOM 5902 O O . ASP B 1 299 ? -19.547 -35.438 -19.062 1 98.44 299 ASP B O 1
ATOM 5906 N N . ARG B 1 300 ? -20.875 -34.031 -20.203 1 98.44 300 ARG B N 1
ATOM 5907 C CA . ARG B 1 300 ? -19.953 -33.969 -21.328 1 98.44 300 ARG B CA 1
ATOM 5908 C C . ARG B 1 300 ? -18.578 -33.438 -20.906 1 98.44 300 ARG B C 1
ATOM 5910 O O . ARG B 1 300 ? -17.547 -34 -21.25 1 98.44 300 ARG B O 1
ATOM 5917 N N . PHE B 1 301 ? -18.594 -32.406 -20.203 1 98.69 301 PHE B N 1
ATOM 5918 C CA . PHE B 1 301 ? -17.359 -31.781 -19.75 1 98.69 301 PHE B CA 1
ATOM 5919 C C . PHE B 1 301 ? -16.609 -32.719 -18.797 1 98.69 301 PHE B C 1
ATOM 5921 O O . PHE B 1 301 ? -15.406 -32.938 -18.953 1 98.69 301 PHE B O 1
ATOM 5928 N N . VAL B 1 302 ? -17.25 -33.219 -17.781 1 98.38 302 VAL B N 1
ATOM 5929 C CA . VAL B 1 302 ? -16.641 -34.031 -16.734 1 98.38 302 VAL B CA 1
ATOM 5930 C C . VAL B 1 302 ? -16.031 -35.281 -17.359 1 98.38 302 VAL B C 1
ATOM 5932 O O . VAL B 1 302 ? -14.938 -35.688 -16.969 1 98.38 302 VAL B O 1
ATOM 5935 N N . ASN B 1 303 ? -16.766 -35.906 -18.312 1 98.38 303 ASN B N 1
ATOM 5936 C CA . ASN B 1 303 ? -16.234 -37.094 -18.984 1 98.38 303 ASN B CA 1
ATOM 5937 C C . ASN B 1 303 ? -14.961 -36.75 -19.75 1 98.38 303 ASN B C 1
ATOM 5939 O O . ASN B 1 303 ? -13.969 -37.469 -19.641 1 98.38 303 ASN B O 1
ATOM 5943 N N . ARG B 1 304 ? -15.062 -35.719 -20.516 1 98.5 304 ARG B N 1
ATOM 5944 C CA . ARG B 1 304 ? -13.891 -35.312 -21.281 1 98.5 304 ARG B CA 1
ATOM 5945 C C . ARG B 1 304 ? -12.734 -34.938 -20.375 1 98.5 304 ARG B C 1
ATOM 5947 O O . ARG B 1 304 ? -11.57 -35.188 -20.688 1 98.5 304 ARG B O 1
ATOM 5954 N N . LEU B 1 305 ? -13.062 -34.25 -19.297 1 98.5 305 LEU B N 1
ATOM 5955 C CA . LEU B 1 305 ? -12.062 -33.844 -18.312 1 98.5 305 LEU B CA 1
ATOM 5956 C C . LEU B 1 305 ? -11.375 -35.062 -17.719 1 98.5 305 LEU B C 1
ATOM 5958 O O . LEU B 1 305 ? -10.148 -35.094 -17.609 1 98.5 305 LEU B O 1
ATOM 5962 N N . GLY B 1 306 ? -12.148 -36.031 -17.312 1 98.25 306 GLY B N 1
ATOM 5963 C CA . GLY B 1 306 ? -11.602 -37.281 -16.781 1 98.25 306 GLY B CA 1
ATOM 5964 C C . GLY B 1 306 ? -10.664 -37.969 -17.75 1 98.25 306 GLY B C 1
ATOM 5965 O O . GLY B 1 306 ? -9.594 -38.438 -17.359 1 98.25 306 GLY B O 1
ATOM 5966 N N . GLU B 1 307 ? -11.094 -38.031 -19 1 98.38 307 GLU B N 1
ATOM 5967 C CA . GLU B 1 307 ? -10.266 -38.625 -20.031 1 98.38 307 GLU B CA 1
ATOM 5968 C C . GLU B 1 307 ? -8.938 -37.906 -20.172 1 98.38 307 GLU B C 1
ATOM 5970 O O . GLU B 1 307 ? -7.883 -38.531 -20.25 1 98.38 307 GLU B O 1
ATOM 5975 N N . ALA B 1 308 ? -9.062 -36.625 -20.234 1 98.31 308 ALA B N 1
ATOM 5976 C CA . ALA B 1 308 ? -7.863 -35.812 -20.422 1 98.31 308 ALA B CA 1
ATOM 5977 C C . ALA B 1 308 ? -6.914 -35.938 -19.234 1 98.31 308 ALA B C 1
ATOM 5979 O O . ALA B 1 308 ? -5.699 -36.031 -19.406 1 98.31 308 ALA B O 1
ATOM 5980 N N . LEU B 1 309 ? -7.438 -35.969 -18.031 1 98.25 309 LEU B N 1
ATOM 5981 C CA . LEU B 1 309 ? -6.621 -36.094 -16.828 1 98.25 309 LEU B CA 1
ATOM 5982 C C . LEU B 1 309 ? -5.957 -37.469 -16.766 1 98.25 309 LEU B C 1
ATOM 5984 O O . LEU B 1 309 ? -4.828 -37.594 -16.281 1 98.25 309 LEU B O 1
ATOM 5988 N N . LYS B 1 310 ? -6.676 -38.438 -17.203 1 97.25 310 LYS B N 1
ATOM 5989 C CA . LYS B 1 310 ? -6.148 -39.812 -17.203 1 97.25 310 LYS B CA 1
ATOM 5990 C C . LYS B 1 310 ? -4.922 -39.906 -18.109 1 97.25 310 LYS B C 1
ATOM 5992 O O . LYS B 1 310 ? -4.047 -40.75 -17.859 1 97.25 310 LYS B O 1
ATOM 5997 N N . GLU B 1 311 ? -4.855 -39.094 -19.078 1 97.31 311 GLU B N 1
ATOM 5998 C CA . GLU B 1 311 ? -3.77 -39.125 -20.047 1 97.31 311 GLU B CA 1
ATOM 5999 C C . GLU B 1 311 ? -2.527 -38.406 -19.531 1 97.31 311 GLU B C 1
ATOM 6001 O O . GLU B 1 311 ? -1.444 -38.531 -20.109 1 97.31 311 GLU B O 1
ATOM 6006 N N . VAL B 1 312 ? -2.633 -37.75 -18.484 1 97.5 312 VAL B N 1
ATOM 6007 C CA . VAL B 1 312 ? -1.512 -36.969 -17.938 1 97.5 312 VAL B CA 1
ATOM 6008 C C . VAL B 1 312 ? -0.464 -37.938 -17.375 1 97.5 312 VAL B C 1
ATOM 6010 O O . VAL B 1 312 ? -0.767 -38.719 -16.484 1 97.5 312 VAL B O 1
ATOM 6013 N N . GLN B 1 313 ? 0.717 -37.844 -17.891 1 96.88 313 GLN B N 1
ATOM 6014 C CA . GLN B 1 313 ? 1.831 -38.625 -17.391 1 96.88 313 GLN B CA 1
ATOM 6015 C C . GLN B 1 313 ? 2.689 -37.812 -16.422 1 96.88 313 GLN B C 1
ATOM 6017 O O . GLN B 1 313 ? 2.83 -36.625 -16.562 1 96.88 313 GLN B O 1
ATOM 6022 N N . PHE B 1 314 ? 3.213 -38.5 -15.406 1 96.75 314 PHE B N 1
ATOM 6023 C CA . PHE B 1 314 ? 4.086 -37.844 -14.43 1 96.75 314 PHE B CA 1
ATOM 6024 C C . PHE B 1 314 ? 5.238 -38.781 -14.047 1 96.75 314 PHE B C 1
ATOM 6026 O O . PHE B 1 314 ? 5.184 -39.969 -14.297 1 96.75 314 PHE B O 1
ATOM 6033 N N . GLY B 1 315 ? 6.266 -38.281 -13.562 1 96.81 315 GLY B N 1
ATOM 6034 C CA . GLY B 1 315 ? 7.469 -39 -13.195 1 96.81 315 GLY B CA 1
ATOM 6035 C C . GLY B 1 315 ? 8.641 -38.094 -12.875 1 96.81 315 GLY B C 1
ATOM 6036 O O . GLY B 1 315 ? 8.453 -36.906 -12.586 1 96.81 315 GLY B O 1
ATOM 6037 N N . ASP B 1 316 ? 9.805 -38.656 -12.789 1 97.75 316 ASP B N 1
ATOM 6038 C CA . ASP B 1 316 ? 11.016 -37.906 -12.531 1 97.75 316 ASP B CA 1
ATOM 6039 C C . ASP B 1 316 ? 11.375 -37.031 -13.719 1 97.75 316 ASP B C 1
ATOM 6041 O O . ASP B 1 316 ? 11.773 -37.5 -14.773 1 97.75 316 ASP B O 1
ATOM 6045 N N . PRO B 1 317 ? 11.305 -35.75 -13.508 1 97.94 317 PRO B N 1
ATOM 6046 C CA . PRO B 1 317 ? 11.5 -34.844 -14.656 1 97.94 317 PRO B CA 1
ATOM 6047 C C . PRO B 1 317 ? 12.945 -34.844 -15.148 1 97.94 317 PRO B C 1
ATOM 6049 O O . PRO B 1 317 ? 13.211 -34.375 -16.266 1 97.94 317 PRO B O 1
ATOM 6052 N N . ALA B 1 318 ? 13.859 -35.219 -14.266 1 97.12 318 ALA B N 1
ATOM 6053 C CA . ALA B 1 318 ? 15.258 -35.281 -14.703 1 97.12 318 ALA B CA 1
ATOM 6054 C C . ALA B 1 318 ? 15.477 -36.438 -15.695 1 97.12 318 ALA B C 1
ATOM 6056 O O . ALA B 1 318 ? 16.391 -36.375 -16.516 1 97.12 318 ALA B O 1
ATOM 6057 N N . LEU B 1 319 ? 14.602 -37.438 -15.672 1 96.62 319 LEU B N 1
ATOM 6058 C CA . LEU B 1 319 ? 14.812 -38.656 -16.453 1 96.62 319 LEU B CA 1
ATOM 6059 C C . LEU B 1 319 ? 13.852 -38.719 -17.625 1 96.62 319 LEU B C 1
ATOM 6061 O O . LEU B 1 319 ? 14.102 -39.406 -18.609 1 96.62 319 LEU B O 1
ATOM 6065 N N . ARG B 1 320 ? 12.773 -37.969 -17.5 1 95.75 320 ARG B N 1
ATOM 6066 C CA . ARG B 1 320 ? 11.727 -38.062 -18.516 1 95.75 320 ARG B CA 1
ATOM 6067 C C . ARG B 1 320 ? 11.445 -36.719 -19.141 1 95.75 320 ARG B C 1
ATOM 6069 O O . ARG B 1 320 ? 11.406 -35.688 -18.438 1 95.75 320 ARG B O 1
ATOM 6076 N N . ASP B 1 321 ? 11.219 -36.719 -20.391 1 94.94 321 ASP B N 1
ATOM 6077 C CA . ASP B 1 321 ? 10.867 -35.469 -21.078 1 94.94 321 ASP B CA 1
ATOM 6078 C C . ASP B 1 321 ? 9.492 -35.594 -21.734 1 94.94 321 ASP B C 1
ATOM 6080 O O . ASP B 1 321 ? 9.125 -34.75 -22.562 1 94.94 321 ASP B O 1
ATOM 6084 N N . ASP B 1 322 ? 8.695 -36.656 -21.484 1 96.44 322 ASP B N 1
ATOM 6085 C CA . ASP B 1 322 ? 7.375 -36.906 -22.047 1 96.44 322 ASP B CA 1
ATOM 6086 C C . ASP B 1 322 ? 6.285 -36.781 -20.984 1 96.44 322 ASP B C 1
ATOM 6088 O O . ASP B 1 322 ? 5.211 -37.375 -21.125 1 96.44 322 ASP B O 1
ATOM 6092 N N . ILE B 1 323 ? 6.668 -36.156 -19.922 1 97.38 323 ILE B N 1
ATOM 6093 C CA . ILE B 1 323 ? 5.723 -36.031 -18.828 1 97.38 323 ILE B CA 1
ATOM 6094 C C . ILE B 1 323 ? 5.227 -34.594 -18.703 1 97.38 323 ILE B C 1
ATOM 6096 O O . ILE B 1 323 ? 5.898 -33.656 -19.156 1 97.38 323 ILE B O 1
ATOM 6100 N N . SER B 1 324 ? 4.051 -34.438 -18.078 1 96.69 324 SER B N 1
ATOM 6101 C CA . SER B 1 324 ? 3.451 -33.125 -17.891 1 96.69 324 SER B CA 1
ATOM 6102 C C . SER B 1 324 ? 3.547 -32.688 -16.438 1 96.69 324 SER B C 1
ATOM 6104 O O . SER B 1 324 ? 3.238 -31.531 -16.109 1 96.69 324 SER B O 1
ATOM 6106 N N . MET B 1 325 ? 4.012 -33.656 -15.594 1 96.56 325 MET B N 1
ATOM 6107 C CA . MET B 1 325 ? 3.99 -33.344 -14.164 1 96.56 325 MET B CA 1
ATOM 6108 C C . MET B 1 325 ? 5.152 -34 -13.445 1 96.56 325 MET B C 1
ATOM 6110 O O . MET B 1 325 ? 5.527 -35.125 -13.781 1 96.56 325 MET B O 1
ATOM 6114 N N . GLY B 1 326 ? 5.758 -33.25 -12.539 1 98 326 GLY B N 1
ATOM 6115 C CA . GLY B 1 326 ? 6.734 -33.812 -11.625 1 98 326 GLY B CA 1
ATOM 6116 C C . GLY B 1 326 ? 6.176 -34.031 -10.234 1 98 326 GLY B C 1
ATOM 6117 O O . GLY B 1 326 ? 4.988 -34.344 -10.078 1 98 326 GLY B O 1
ATOM 6118 N N . PRO B 1 327 ? 7.023 -34.094 -9.258 1 98.56 327 PRO B N 1
ATOM 6119 C CA . PRO B 1 327 ? 6.594 -34.312 -7.871 1 98.56 327 PRO B CA 1
ATOM 6120 C C . PRO B 1 327 ? 6.105 -33 -7.207 1 98.56 327 PRO B C 1
ATOM 6122 O O . PRO B 1 327 ? 6.285 -31.922 -7.758 1 98.56 327 PRO B O 1
ATOM 6125 N N . LEU B 1 328 ? 5.418 -33.188 -6.082 1 98.56 328 LEU B N 1
ATOM 6126 C CA . LEU B 1 328 ? 5.238 -32.062 -5.168 1 98.56 328 LEU B CA 1
ATOM 6127 C C . LEU B 1 328 ? 6.566 -31.672 -4.52 1 98.56 328 LEU B C 1
ATOM 6129 O O . LEU B 1 328 ? 7.516 -32.469 -4.527 1 98.56 328 LEU B O 1
ATOM 6133 N N . ILE B 1 329 ? 6.684 -30.516 -3.918 1 98.56 329 ILE B N 1
ATOM 6134 C CA . ILE B 1 329 ? 7.938 -29.875 -3.551 1 98.56 329 ILE B CA 1
ATOM 6135 C C . ILE B 1 329 ? 8.594 -30.625 -2.4 1 98.56 329 ILE B C 1
ATOM 6137 O O . ILE B 1 329 ? 9.82 -30.688 -2.307 1 98.56 329 ILE B O 1
ATOM 6141 N N . ASN B 1 330 ? 7.797 -31.203 -1.506 1 98.31 330 ASN B N 1
ATOM 6142 C CA . ASN B 1 330 ? 8.359 -31.906 -0.362 1 98.31 330 ASN B CA 1
ATOM 6143 C C . ASN B 1 330 ? 7.324 -32.812 0.292 1 98.31 330 ASN B C 1
ATOM 6145 O O . ASN B 1 330 ? 6.184 -32.906 -0.166 1 98.31 330 ASN B O 1
ATOM 6149 N N . ALA B 1 331 ? 7.762 -33.5 1.353 1 98 331 ALA B N 1
ATOM 6150 C CA . ALA B 1 331 ? 6.922 -34.469 2.037 1 98 331 ALA B CA 1
ATOM 6151 C C . ALA B 1 331 ? 5.723 -33.812 2.699 1 98 331 ALA B C 1
ATOM 6153 O O . ALA B 1 331 ? 4.625 -34.375 2.725 1 98 331 ALA B O 1
ATOM 6154 N N . ALA B 1 332 ? 5.945 -32.688 3.24 1 97.88 332 ALA B N 1
ATOM 6155 C CA . ALA B 1 332 ? 4.863 -31.969 3.906 1 97.88 332 ALA B CA 1
ATOM 6156 C C . ALA B 1 332 ? 3.764 -31.594 2.916 1 97.88 332 ALA B C 1
ATOM 6158 O O . ALA B 1 332 ? 2.576 -31.656 3.248 1 97.88 332 ALA B O 1
ATOM 6159 N N . ALA B 1 333 ? 4.141 -31.141 1.735 1 98.19 333 ALA B N 1
ATOM 6160 C CA . ALA B 1 333 ? 3.168 -30.812 0.695 1 98.19 333 ALA B CA 1
ATOM 6161 C C . ALA B 1 333 ? 2.359 -32.062 0.295 1 98.19 333 ALA B C 1
ATOM 6163 O O . ALA B 1 333 ? 1.141 -31.969 0.123 1 98.19 333 ALA B O 1
ATOM 6164 N N . LEU B 1 334 ? 3.049 -33.156 0.142 1 98.38 334 LEU B N 1
ATOM 6165 C CA . LEU B 1 334 ? 2.373 -34.406 -0.184 1 98.38 334 LEU B CA 1
ATOM 6166 C C . LEU B 1 334 ? 1.345 -34.781 0.883 1 98.38 334 LEU B C 1
ATOM 6168 O O . LEU B 1 334 ? 0.197 -35.094 0.563 1 98.38 334 LEU B O 1
ATOM 6172 N N . ALA B 1 335 ? 1.757 -34.688 2.094 1 98.12 335 ALA B N 1
ATOM 6173 C CA . ALA B 1 335 ? 0.877 -35 3.215 1 98.12 335 ALA B CA 1
ATOM 6174 C C . ALA B 1 335 ? -0.332 -34.062 3.246 1 98.12 335 ALA B C 1
ATOM 6176 O O . ALA B 1 335 ? -1.448 -34.5 3.541 1 98.12 335 ALA B O 1
ATOM 6177 N N . ARG B 1 336 ? -0.112 -32.844 2.986 1 97.94 336 ARG B N 1
ATOM 6178 C CA . ARG B 1 336 ? -1.188 -31.859 2.988 1 97.94 336 ARG B CA 1
ATOM 6179 C C . ARG B 1 336 ? -2.221 -32.188 1.911 1 97.94 336 ARG B C 1
ATOM 6181 O O . ARG B 1 336 ? -3.426 -32.062 2.152 1 97.94 336 ARG B O 1
ATOM 6188 N N . VAL B 1 337 ? -1.778 -32.469 0.726 1 98.38 337 VAL B N 1
ATOM 6189 C CA . VAL B 1 337 ? -2.691 -32.781 -0.366 1 98.38 337 VAL B CA 1
ATOM 6190 C C . VAL B 1 337 ? -3.494 -34.031 -0.016 1 98.38 337 VAL B C 1
ATOM 6192 O O . VAL B 1 337 ? -4.715 -34.094 -0.201 1 98.38 337 VAL B O 1
ATOM 6195 N N . GLU B 1 338 ? -2.795 -35.062 0.522 1 98.19 338 GLU B N 1
ATOM 6196 C CA . GLU B 1 338 ? -3.469 -36.281 0.932 1 98.19 338 GLU B CA 1
ATOM 6197 C C . GLU B 1 338 ? -4.555 -36 1.967 1 98.19 338 GLU B C 1
ATOM 6199 O O . GLU B 1 338 ? -5.664 -36.531 1.871 1 98.19 338 GLU B O 1
ATOM 6204 N N . GLN B 1 339 ? -4.195 -35.219 2.879 1 98.38 339 GLN B N 1
ATOM 6205 C CA . GLN B 1 339 ? -5.125 -34.875 3.951 1 98.38 339 GLN B CA 1
ATOM 6206 C C . GLN B 1 339 ? -6.344 -34.125 3.408 1 98.38 339 GLN B C 1
ATOM 6208 O O . GLN B 1 339 ? -7.469 -34.375 3.84 1 98.38 339 GLN B O 1
ATOM 6213 N N . LYS B 1 340 ? -6.148 -33.219 2.525 1 98.5 340 LYS B N 1
ATOM 6214 C CA . LYS B 1 340 ? -7.242 -32.438 1.957 1 98.5 340 LYS B CA 1
ATOM 6215 C C . LYS B 1 340 ? -8.195 -33.344 1.158 1 98.5 340 LYS B C 1
ATOM 6217 O O . LYS B 1 340 ? -9.414 -33.188 1.242 1 98.5 340 LYS B O 1
ATOM 6222 N N . VAL B 1 341 ? -7.652 -34.25 0.399 1 98.69 341 VAL B N 1
ATOM 6223 C CA . VAL B 1 341 ? -8.477 -35.156 -0.381 1 98.69 341 VAL B CA 1
ATOM 6224 C C . VAL B 1 341 ? -9.25 -36.094 0.558 1 98.69 341 VAL B C 1
ATOM 6226 O O . VAL B 1 341 ? -10.445 -36.312 0.374 1 98.69 341 VAL B O 1
ATOM 6229 N N . ALA B 1 342 ? -8.539 -36.594 1.578 1 98.62 342 ALA B N 1
ATOM 6230 C CA . ALA B 1 342 ? -9.195 -37.469 2.553 1 98.62 342 ALA B CA 1
ATOM 6231 C C . ALA B 1 342 ? -10.352 -36.75 3.238 1 98.62 342 ALA B C 1
ATOM 6233 O O . ALA B 1 342 ? -11.422 -37.312 3.436 1 98.62 342 ALA B O 1
ATOM 6234 N N . LYS B 1 343 ? -10.109 -35.562 3.594 1 98.62 343 LYS B N 1
ATOM 6235 C CA . LYS B 1 343 ? -11.156 -34.781 4.242 1 98.62 343 LYS B CA 1
ATOM 6236 C C . LYS B 1 343 ? -12.328 -34.531 3.297 1 98.62 343 LYS B C 1
ATOM 6238 O O . LYS B 1 343 ? -13.484 -34.562 3.713 1 98.62 343 LYS B O 1
ATOM 6243 N N . ALA B 1 344 ? -12.062 -34.188 2.057 1 98.75 344 ALA B N 1
ATOM 6244 C CA . ALA B 1 344 ? -13.117 -34 1.065 1 98.75 344 ALA B CA 1
ATOM 6245 C C . ALA B 1 344 ? -13.984 -35.25 0.934 1 98.75 344 ALA B C 1
ATOM 6247 O O . ALA B 1 344 ? -15.211 -35.156 0.878 1 98.75 344 ALA B O 1
ATOM 6248 N N . VAL B 1 345 ? -13.336 -36.375 0.891 1 98.75 345 VAL B N 1
ATOM 6249 C CA . VAL B 1 345 ? -14.055 -37.625 0.792 1 98.75 345 VAL B CA 1
ATOM 6250 C C . VAL B 1 345 ? -14.922 -37.844 2.033 1 98.75 345 VAL B C 1
ATOM 6252 O O . VAL B 1 345 ? -16.094 -38.25 1.93 1 98.75 345 VAL B O 1
ATOM 6255 N N . ALA B 1 346 ? -14.367 -37.531 3.15 1 98.69 346 ALA B N 1
ATOM 6256 C CA . ALA B 1 346 ? -15.109 -37.625 4.402 1 98.69 346 ALA B CA 1
ATOM 6257 C C . ALA B 1 346 ? -16.328 -36.719 4.395 1 98.69 346 ALA B C 1
ATOM 6259 O O . ALA B 1 346 ? -17.344 -37 5.012 1 98.69 346 ALA B O 1
ATOM 6260 N N . GLN B 1 347 ? -16.234 -35.688 3.654 1 98.62 347 GLN B N 1
ATOM 6261 C CA . GLN B 1 347 ? -17.312 -34.688 3.592 1 98.62 347 GLN B CA 1
ATOM 6262 C C . GLN B 1 347 ? -18.312 -35.062 2.488 1 98.62 347 GLN B C 1
ATOM 6264 O O . GLN B 1 347 ? -19.312 -34.344 2.307 1 98.62 347 GLN B O 1
ATOM 6269 N N . GLY B 1 348 ? -18.031 -36.031 1.681 1 98.5 348 GLY B N 1
ATOM 6270 C CA . GLY B 1 348 ? -19.047 -36.531 0.757 1 98.5 348 GLY B CA 1
ATOM 6271 C C . GLY B 1 348 ? -18.594 -36.5 -0.689 1 98.5 348 GLY B C 1
ATOM 6272 O O . GLY B 1 348 ? -19.312 -36.969 -1.58 1 98.5 348 GLY B O 1
ATOM 6273 N N . ALA B 1 349 ? -17.344 -36.062 -0.98 1 98.75 349 ALA B N 1
ATOM 6274 C CA . ALA B 1 349 ? -16.812 -36.062 -2.344 1 98.75 349 ALA B CA 1
ATOM 6275 C C . ALA B 1 349 ? -16.469 -37.469 -2.801 1 98.75 349 ALA B C 1
ATOM 6277 O O . ALA B 1 349 ? -16.188 -38.344 -1.977 1 98.75 349 ALA B O 1
ATOM 6278 N N . ARG B 1 350 ? -16.531 -37.688 -4.059 1 98.62 350 ARG B N 1
ATOM 6279 C CA . ARG B 1 350 ? -16.141 -38.969 -4.656 1 98.62 350 ARG B CA 1
ATOM 6280 C C . ARG B 1 350 ? -14.898 -38.812 -5.523 1 98.62 350 ARG B C 1
ATOM 6282 O O . ARG B 1 350 ? -14.859 -37.969 -6.414 1 98.62 350 ARG B O 1
ATOM 6289 N N . VAL B 1 351 ? -13.891 -39.625 -5.219 1 98.62 351 VAL B N 1
ATOM 6290 C CA . VAL B 1 351 ? -12.688 -39.688 -6.047 1 98.62 351 VAL B CA 1
ATOM 6291 C C . VAL B 1 351 ? -12.969 -40.469 -7.32 1 98.62 351 VAL B C 1
ATOM 6293 O O . VAL B 1 351 ? -13.258 -41.688 -7.262 1 98.62 351 VAL B O 1
ATOM 6296 N N . VAL B 1 352 ? -12.844 -39.875 -8.43 1 97.88 352 VAL B N 1
ATOM 6297 C CA . VAL B 1 352 ? -13.133 -40.562 -9.695 1 97.88 352 VAL B CA 1
ATOM 6298 C C . VAL B 1 352 ? -11.828 -40.906 -10.398 1 97.88 352 VAL B C 1
ATOM 6300 O O . VAL B 1 352 ? -11.797 -41.812 -11.227 1 97.88 352 VAL B O 1
ATOM 6303 N N . LEU B 1 353 ? -10.859 -40.219 -10.133 1 97.69 353 LEU B N 1
ATOM 6304 C CA . LEU B 1 353 ? -9.516 -40.438 -10.656 1 97.69 353 LEU B CA 1
ATOM 6305 C C . LEU B 1 353 ? -8.461 -40.031 -9.625 1 97.69 353 LEU B C 1
ATOM 6307 O O . LEU B 1 353 ? -8.594 -39 -8.945 1 97.69 353 LEU B O 1
ATOM 6311 N N . GLY B 1 354 ? -7.395 -40.844 -9.516 1 97.38 354 GLY B N 1
ATOM 6312 C CA . GLY B 1 354 ? -6.309 -40.531 -8.602 1 97.38 354 GLY B CA 1
ATOM 6313 C C . GLY B 1 354 ? -6.695 -40.656 -7.145 1 97.38 354 GLY B C 1
ATOM 6314 O O . GLY B 1 354 ? -7.332 -41.656 -6.766 1 97.38 354 GLY B O 1
ATOM 6315 N N . GLY B 1 355 ? -6.203 -39.75 -6.293 1 96.44 355 GLY B N 1
ATOM 6316 C CA . GLY B 1 355 ? -6.637 -39.656 -4.91 1 96.44 355 GLY B CA 1
ATOM 6317 C C . GLY B 1 355 ? -5.668 -40.312 -3.934 1 96.44 355 GLY B C 1
ATOM 6318 O O . GLY B 1 355 ? -5.844 -40.188 -2.719 1 96.44 355 GLY B O 1
ATOM 6319 N N . LYS B 1 356 ? -4.652 -40.875 -4.469 1 95.88 356 LYS B N 1
ATOM 6320 C CA . LYS B 1 356 ? -3.66 -41.469 -3.586 1 95.88 356 LYS B CA 1
ATOM 6321 C C . LYS B 1 356 ? -2.242 -41.188 -4.078 1 95.88 356 LYS B C 1
ATOM 6323 O O . LYS B 1 356 ? -1.98 -41.25 -5.281 1 95.88 356 LYS B O 1
ATOM 6328 N N . ALA B 1 357 ? -1.397 -41 -3.109 1 96.12 357 ALA B N 1
ATOM 6329 C CA . ALA B 1 357 ? 0.014 -40.812 -3.439 1 96.12 357 ALA B CA 1
ATOM 6330 C C . ALA B 1 357 ? 0.599 -42.062 -4.066 1 96.12 357 ALA B C 1
ATOM 6332 O O . ALA B 1 357 ? 0.161 -43.188 -3.76 1 96.12 357 ALA B O 1
ATOM 6333 N N . VAL B 1 358 ? 1.573 -41.875 -4.883 1 95.31 358 VAL B N 1
ATOM 6334 C CA . VAL B 1 358 ? 2.256 -43 -5.516 1 95.31 358 VAL B CA 1
ATOM 6335 C C . VAL B 1 358 ? 3.219 -43.625 -4.523 1 95.31 358 VAL B C 1
ATOM 6337 O O . VAL B 1 358 ? 3.9 -42.938 -3.768 1 95.31 358 VAL B O 1
ATOM 6340 N N . ALA B 1 359 ? 3.268 -44.906 -4.566 1 93.81 359 ALA B N 1
ATOM 6341 C CA . ALA B 1 359 ? 4.195 -45.625 -3.689 1 93.81 359 ALA B CA 1
ATOM 6342 C C . ALA B 1 359 ? 5.637 -45.469 -4.168 1 93.81 359 ALA B C 1
ATOM 6344 O O . ALA B 1 359 ? 5.891 -45.344 -5.371 1 93.81 359 ALA B O 1
ATOM 6345 N N . GLY B 1 360 ? 6.52 -45.438 -3.213 1 93.69 360 GLY B N 1
ATOM 6346 C CA . GLY B 1 360 ? 7.93 -45.375 -3.559 1 93.69 360 GLY B CA 1
ATOM 6347 C C . GLY B 1 360 ? 8.547 -44.031 -3.244 1 93.69 360 GLY B C 1
ATOM 6348 O O . GLY B 1 360 ? 7.988 -43.25 -2.473 1 93.69 360 GLY B O 1
ATOM 6349 N N . LYS B 1 361 ? 9.75 -43.875 -3.863 1 95.25 361 LYS B N 1
ATOM 6350 C CA . LYS B 1 361 ? 10.484 -42.625 -3.635 1 95.25 361 LYS B CA 1
ATOM 6351 C C . LYS B 1 361 ? 9.938 -41.5 -4.504 1 95.25 361 LYS B C 1
ATOM 6353 O O . LYS B 1 361 ? 9.531 -41.75 -5.648 1 95.25 361 LYS B O 1
ATOM 6358 N N . GLY B 1 362 ? 10.055 -40.312 -3.906 1 97.56 362 GLY B N 1
ATOM 6359 C CA . GLY B 1 362 ? 9.57 -39.125 -4.59 1 97.56 362 GLY B CA 1
ATOM 6360 C C . GLY B 1 362 ? 8.195 -38.688 -4.121 1 97.56 362 GLY B C 1
ATOM 6361 O O . GLY B 1 362 ? 7.359 -39.531 -3.768 1 97.56 362 GLY B O 1
ATOM 6362 N N . TYR B 1 363 ? 7.949 -37.469 -4.125 1 98.5 363 TYR B N 1
ATOM 6363 C CA . TYR B 1 363 ? 6.707 -36.906 -3.609 1 98.5 363 TYR B CA 1
ATOM 6364 C C . TYR B 1 363 ? 5.676 -36.75 -4.719 1 98.5 363 TYR B C 1
ATOM 6366 O O . TYR B 1 363 ? 5.168 -35.625 -4.949 1 98.5 363 TYR B O 1
ATOM 6374 N N . PHE B 1 364 ? 5.359 -37.875 -5.395 1 98.31 364 PHE B N 1
ATOM 6375 C CA . PHE B 1 364 ? 4.465 -37.875 -6.543 1 98.31 364 PHE B CA 1
ATOM 6376 C C . PHE B 1 364 ? 3.016 -38.031 -6.102 1 98.31 364 PHE B C 1
ATOM 6378 O O . PHE B 1 364 ? 2.715 -38.875 -5.258 1 98.31 364 PHE B O 1
ATOM 6385 N N . TYR B 1 365 ? 2.178 -37.25 -6.582 1 98.31 365 TYR B N 1
ATOM 6386 C CA . TYR B 1 365 ? 0.731 -37.312 -6.41 1 98.31 365 TYR B CA 1
ATOM 6387 C C . TYR B 1 365 ? 0.015 -37.188 -7.75 1 98.31 365 TYR B C 1
ATOM 6389 O O . TYR B 1 365 ? 0.21 -36.219 -8.477 1 98.31 365 TYR B O 1
ATOM 6397 N N . PRO B 1 366 ? -0.769 -38.156 -8.18 1 97.69 366 PRO B N 1
ATOM 6398 C CA . PRO B 1 366 ? -1.38 -38.125 -9.508 1 97.69 366 PRO B CA 1
ATOM 6399 C C . PRO B 1 366 ? -2.492 -37.094 -9.633 1 97.69 366 PRO B C 1
ATOM 6401 O O . PRO B 1 366 ? -3.051 -36.656 -8.617 1 97.69 366 PRO B O 1
ATOM 6404 N N . PRO B 1 367 ? -2.801 -36.719 -10.938 1 98.06 367 PRO B N 1
ATOM 6405 C CA . PRO B 1 367 ? -4.008 -35.906 -11.117 1 98.06 367 PRO B CA 1
ATOM 6406 C C . PRO B 1 367 ? -5.234 -36.5 -10.445 1 98.06 367 PRO B C 1
ATOM 6408 O O . PRO B 1 367 ? -5.469 -37.719 -10.562 1 98.06 367 PRO B O 1
ATOM 6411 N N . THR B 1 368 ? -5.93 -35.719 -9.703 1 98.62 368 THR B N 1
ATOM 6412 C CA . THR B 1 368 ? -7.059 -36.188 -8.914 1 98.62 368 THR B CA 1
ATOM 6413 C C . THR B 1 368 ? -8.32 -35.406 -9.25 1 98.62 368 THR B C 1
ATOM 6415 O O . THR B 1 368 ? -8.312 -34.188 -9.266 1 98.62 368 THR B O 1
ATOM 6418 N N . LEU B 1 369 ? -9.352 -36.094 -9.602 1 98.75 369 LEU B N 1
ATOM 6419 C CA . LEU B 1 369 ? -10.641 -35.531 -9.945 1 98.75 369 LEU B CA 1
ATOM 6420 C C . LEU B 1 369 ? -11.695 -35.875 -8.906 1 98.75 369 LEU B C 1
ATOM 6422 O O . LEU B 1 369 ? -11.93 -37.062 -8.633 1 98.75 369 LEU B O 1
ATOM 6426 N N . LEU B 1 370 ? -12.273 -34.906 -8.273 1 98.81 370 LEU B N 1
ATOM 6427 C CA . LEU B 1 370 ? -13.305 -35.094 -7.27 1 98.81 370 LEU B CA 1
ATOM 6428 C C . LEU B 1 370 ? -14.664 -34.625 -7.801 1 98.81 370 LEU B C 1
ATOM 6430 O O . LEU B 1 370 ? -14.812 -33.5 -8.273 1 98.81 370 LEU B O 1
ATOM 6434 N N . LEU B 1 371 ? -15.633 -35.469 -7.727 1 98.62 371 LEU B N 1
ATOM 6435 C CA . LEU B 1 371 ? -17.031 -35.156 -8.047 1 98.62 371 LEU B CA 1
ATOM 6436 C C . LEU B 1 371 ? -17.891 -35.219 -6.793 1 98.62 371 LEU B C 1
ATOM 6438 O O . LEU B 1 371 ? -17.406 -35.562 -5.707 1 98.62 371 LEU B O 1
ATOM 6442 N N . ASP B 1 372 ? -19.188 -34.844 -6.906 1 98.31 372 ASP B N 1
ATOM 6443 C CA . ASP B 1 372 ? -20.125 -34.75 -5.789 1 98.31 372 ASP B CA 1
ATOM 6444 C C . ASP B 1 372 ? -19.625 -33.812 -4.711 1 98.31 372 ASP B C 1
ATOM 6446 O O . ASP B 1 372 ? -19.719 -34.094 -3.518 1 98.31 372 ASP B O 1
ATOM 6450 N N . VAL B 1 373 ? -18.922 -32.875 -5.172 1 98.69 373 VAL B N 1
ATOM 6451 C CA . VAL B 1 373 ? -18.422 -31.812 -4.293 1 98.69 373 VAL B CA 1
ATOM 6452 C C . VAL B 1 373 ? -19.484 -30.75 -4.09 1 98.69 373 VAL B C 1
ATOM 6454 O O . VAL B 1 373 ? -20.172 -30.344 -5.035 1 98.69 373 VAL B O 1
ATOM 6457 N N . ARG B 1 374 ? -19.609 -30.281 -2.863 1 98.44 374 ARG B N 1
ATOM 6458 C CA . ARG B 1 374 ? -20.547 -29.219 -2.518 1 98.44 374 ARG B CA 1
ATOM 6459 C C . ARG B 1 374 ? -19.812 -27.938 -2.154 1 98.44 374 ARG B C 1
ATOM 6461 O O . ARG B 1 374 ? -18.656 -27.984 -1.707 1 98.44 374 ARG B O 1
ATOM 6468 N N . GLN B 1 375 ? -20.5 -26.875 -2.264 1 98.38 375 GLN B N 1
ATOM 6469 C CA . GLN B 1 375 ? -19.922 -25.547 -2.115 1 98.38 375 GLN B CA 1
ATOM 6470 C C . GLN B 1 375 ? -19.328 -25.359 -0.721 1 98.38 375 GLN B C 1
ATOM 6472 O O . GLN B 1 375 ? -18.328 -24.656 -0.556 1 98.38 375 GLN B O 1
ATOM 6477 N N . GLU B 1 376 ? -19.859 -25.984 0.305 1 97.94 376 GLU B N 1
ATOM 6478 C CA . GLU B 1 376 ? -19.484 -25.688 1.689 1 97.94 376 GLU B CA 1
ATOM 6479 C C . GLU B 1 376 ? -18.266 -26.5 2.113 1 97.94 376 GLU B C 1
ATOM 6481 O O . GLU B 1 376 ? -17.734 -26.312 3.211 1 97.94 376 GLU B O 1
ATOM 6486 N N . MET B 1 377 ? -17.859 -27.453 1.24 1 98.62 377 MET B N 1
ATOM 6487 C CA . MET B 1 377 ? -16.75 -28.344 1.593 1 98.62 377 MET B CA 1
ATOM 6488 C C . MET B 1 377 ? -15.438 -27.547 1.684 1 98.62 377 MET B C 1
ATOM 6490 O O . MET B 1 377 ? -15.219 -26.609 0.921 1 98.62 377 MET B O 1
ATOM 6494 N N . ASP B 1 378 ? -14.484 -27.953 2.531 1 98.5 378 ASP B N 1
ATOM 6495 C CA . ASP B 1 378 ? -13.195 -27.312 2.744 1 98.5 378 ASP B CA 1
ATOM 6496 C C . ASP B 1 378 ? -12.367 -27.297 1.461 1 98.5 378 ASP B C 1
ATOM 6498 O O . ASP B 1 378 ? -11.648 -26.344 1.189 1 98.5 378 ASP B O 1
ATOM 6502 N N . ILE B 1 379 ? -12.508 -28.328 0.653 1 98.62 379 ILE B N 1
ATOM 6503 C CA . ILE B 1 379 ? -11.711 -28.484 -0.561 1 98.62 379 ILE B CA 1
ATOM 6504 C C . ILE B 1 379 ? -12.055 -27.375 -1.544 1 98.62 379 ILE B C 1
ATOM 6506 O O . ILE B 1 379 ? -11.281 -27.078 -2.463 1 98.62 379 ILE B O 1
ATOM 6510 N N . VAL B 1 380 ? -13.242 -26.688 -1.378 1 98.62 380 VAL B N 1
ATOM 6511 C CA . VAL B 1 380 ? -13.688 -25.609 -2.244 1 98.62 380 VAL B CA 1
ATOM 6512 C C . VAL B 1 380 ? -13.156 -24.281 -1.713 1 98.62 380 VAL B C 1
ATOM 6514 O O . VAL B 1 380 ? -13 -23.312 -2.471 1 98.62 380 VAL B O 1
ATOM 6517 N N . HIS B 1 381 ? -12.75 -24.188 -0.443 1 98.06 381 HIS B N 1
ATOM 6518 C CA . HIS B 1 381 ? -12.453 -22.906 0.175 1 98.06 381 HIS B CA 1
ATOM 6519 C C . HIS B 1 381 ? -10.977 -22.781 0.507 1 98.06 381 HIS B C 1
ATOM 6521 O O . HIS B 1 381 ? -10.438 -21.672 0.565 1 98.06 381 HIS B O 1
ATOM 6527 N N . GLU B 1 382 ? -10.328 -23.859 0.769 1 97.69 382 GLU B N 1
ATOM 6528 C CA . GLU B 1 382 ? -8.922 -23.844 1.164 1 97.69 382 GLU B CA 1
ATOM 6529 C C . GLU B 1 382 ? -8.008 -24.125 -0.027 1 97.69 382 GLU B C 1
ATOM 6531 O O . GLU B 1 382 ? -8.289 -25.016 -0.832 1 97.69 382 GLU B O 1
ATOM 6536 N N . GLU B 1 383 ? -6.992 -23.391 -0.157 1 97.5 383 GLU B N 1
ATOM 6537 C CA . GLU B 1 383 ? -6.039 -23.625 -1.238 1 97.5 383 GLU B CA 1
ATOM 6538 C C . GLU B 1 383 ? -5.422 -25.016 -1.139 1 97.5 383 GLU B C 1
ATOM 6540 O O . GLU B 1 383 ? -4.957 -25.422 -0.07 1 97.5 383 GLU B O 1
ATOM 6545 N N . THR B 1 384 ? -5.457 -25.719 -2.232 1 97.56 384 THR B N 1
ATOM 6546 C CA . THR B 1 384 ? -4.879 -27.062 -2.268 1 97.56 384 THR B CA 1
ATOM 6547 C C . THR B 1 384 ? -3.396 -27 -2.619 1 97.56 384 THR B C 1
ATOM 6549 O O . THR B 1 384 ? -2.564 -27.609 -1.933 1 97.56 384 THR B O 1
ATOM 6552 N N . PHE B 1 385 ? -3.074 -26.234 -3.654 1 97.75 385 PHE B N 1
ATOM 6553 C CA . PHE B 1 385 ? -1.713 -26.094 -4.16 1 97.75 385 PHE B CA 1
ATOM 6554 C C . PHE B 1 385 ? -1.126 -27.469 -4.504 1 97.75 385 PHE B C 1
ATOM 6556 O O . PHE B 1 385 ? -0.036 -27.812 -4.043 1 97.75 385 PHE B O 1
ATOM 6563 N N . GLY B 1 386 ? -1.802 -28.25 -5.266 1 98.12 386 GLY B N 1
ATOM 6564 C CA . GLY B 1 386 ? -1.547 -29.578 -5.77 1 98.12 386 GLY B CA 1
ATOM 6565 C C . GLY B 1 386 ? -2.504 -30 -6.871 1 98.12 386 GLY B C 1
ATOM 6566 O O . GLY B 1 386 ? -3.43 -29.266 -7.207 1 98.12 386 GLY B O 1
ATOM 6567 N N . PRO B 1 387 ? -2.311 -31.156 -7.457 1 98.25 387 PRO B N 1
ATOM 6568 C CA . PRO B 1 387 ? -3.043 -31.547 -8.664 1 98.25 387 PRO B CA 1
ATOM 6569 C C . PRO B 1 387 ? -4.391 -32.188 -8.359 1 98.25 387 PRO B C 1
ATOM 6571 O O . PRO B 1 387 ? -4.656 -33.312 -8.797 1 98.25 387 PRO B O 1
ATOM 6574 N N . VAL B 1 388 ? -5.254 -31.469 -7.629 1 98.69 388 VAL B N 1
ATOM 6575 C CA . VAL B 1 388 ? -6.586 -31.922 -7.23 1 98.69 388 VAL B CA 1
ATOM 6576 C C . VAL B 1 388 ? -7.641 -30.969 -7.781 1 98.69 388 VAL B C 1
ATOM 6578 O O . VAL B 1 388 ? -7.551 -29.75 -7.59 1 98.69 388 VAL B O 1
ATOM 6581 N N . LEU B 1 389 ? -8.633 -31.531 -8.461 1 98.44 389 LEU B N 1
ATOM 6582 C CA . LEU B 1 389 ? -9.641 -30.703 -9.102 1 98.44 389 LEU B CA 1
ATOM 6583 C C . LEU B 1 389 ? -11.047 -31.078 -8.633 1 98.44 389 LEU B C 1
ATOM 6585 O O . LEU B 1 389 ? -11.609 -32.062 -9.094 1 98.44 389 LEU B O 1
ATOM 6589 N N . PRO B 1 390 ? -11.625 -30.344 -7.758 1 98.81 390 PRO B N 1
ATOM 6590 C CA . PRO B 1 390 ? -13.047 -30.5 -7.465 1 98.81 390 PRO B CA 1
ATOM 6591 C C . PRO B 1 390 ? -13.938 -29.859 -8.523 1 98.81 390 PRO B C 1
ATOM 6593 O O . PRO B 1 390 ? -13.625 -28.781 -9.039 1 98.81 390 PRO B O 1
ATOM 6596 N N . VAL B 1 391 ? -15.055 -30.5 -8.852 1 98.81 391 VAL B N 1
ATOM 6597 C CA . VAL B 1 391 ? -15.992 -29.984 -9.852 1 98.81 391 VAL B CA 1
ATOM 6598 C C . VAL B 1 391 ? -17.375 -29.859 -9.234 1 98.81 391 VAL B C 1
ATOM 6600 O O . VAL B 1 391 ? -17.859 -30.781 -8.562 1 98.81 391 VAL B O 1
ATOM 6603 N N . ILE B 1 392 ? -17.969 -28.766 -9.414 1 98.81 392 ILE B N 1
ATOM 6604 C CA . ILE B 1 392 ? -19.297 -28.453 -8.906 1 98.81 392 ILE B CA 1
ATOM 6605 C C . ILE B 1 392 ? -20.203 -28.016 -10.055 1 98.81 392 ILE B C 1
ATOM 6607 O O . ILE B 1 392 ? -19.781 -27.281 -10.945 1 98.81 392 ILE B O 1
ATOM 6611 N N . ALA B 1 393 ? -21.422 -28.516 -10.078 1 98.69 393 ALA B N 1
ATOM 6612 C CA . ALA B 1 393 ? -22.422 -28.094 -11.055 1 98.69 393 ALA B CA 1
ATOM 6613 C C . ALA B 1 393 ? -23.125 -26.812 -10.602 1 98.69 393 ALA B C 1
ATOM 6615 O O . ALA B 1 393 ? -23.219 -26.547 -9.398 1 98.69 393 ALA B O 1
ATOM 6616 N N . PHE B 1 394 ? -23.562 -26.031 -11.5 1 98.62 394 PHE B N 1
ATOM 6617 C CA . PHE B 1 394 ? -24.359 -24.844 -11.188 1 98.62 394 PHE B CA 1
ATOM 6618 C C . PHE B 1 394 ? -25.453 -24.641 -12.234 1 98.62 394 PHE B C 1
ATOM 6620 O O . PHE B 1 394 ? -25.438 -25.281 -13.289 1 98.62 394 PHE B O 1
ATOM 6627 N N . ASP B 1 395 ? -26.406 -23.734 -11.945 1 98.5 395 ASP B N 1
ATOM 6628 C CA . ASP B 1 395 ? -27.562 -23.531 -12.82 1 98.5 395 ASP B CA 1
ATOM 6629 C C . ASP B 1 395 ? -27.438 -22.219 -13.602 1 98.5 395 ASP B C 1
ATOM 6631 O O . ASP B 1 395 ? -27.516 -22.219 -14.836 1 98.5 395 ASP B O 1
ATOM 6635 N N . THR B 1 396 ? -27.234 -21.125 -12.883 1 98.44 396 THR B N 1
ATOM 6636 C CA . THR B 1 396 ? -27.281 -19.812 -13.539 1 98.44 396 THR B CA 1
ATOM 6637 C C . THR B 1 396 ? -25.984 -19.062 -13.344 1 98.44 396 THR B C 1
ATOM 6639 O O . THR B 1 396 ? -25.203 -19.375 -12.438 1 98.44 396 THR B O 1
ATOM 6642 N N . LEU B 1 397 ? -25.781 -18.062 -14.195 1 98.44 397 LEU B N 1
ATOM 6643 C CA . LEU B 1 397 ? -24.609 -17.203 -14.086 1 98.44 397 LEU B CA 1
ATOM 6644 C C . LEU B 1 397 ? -24.578 -16.5 -12.734 1 98.44 397 LEU B C 1
ATOM 6646 O O . LEU B 1 397 ? -23.516 -16.391 -12.109 1 98.44 397 LEU B O 1
ATOM 6650 N N . GLU B 1 398 ? -25.719 -15.977 -12.25 1 98.12 398 GLU B N 1
ATOM 6651 C CA . GLU B 1 398 ? -25.797 -15.289 -10.961 1 98.12 398 GLU B CA 1
ATOM 6652 C C . GLU B 1 398 ? -25.375 -16.203 -9.82 1 98.12 398 GLU B C 1
ATOM 6654 O O . GLU B 1 398 ? -24.625 -15.781 -8.93 1 98.12 398 GLU B O 1
ATOM 6659 N N . GLU B 1 399 ? -25.828 -17.375 -9.898 1 98.44 399 GLU B N 1
ATOM 6660 C CA . GLU B 1 399 ? -25.5 -18.359 -8.875 1 98.44 399 GLU B CA 1
ATOM 6661 C C . GLU B 1 399 ? -23.984 -18.625 -8.836 1 98.44 399 GLU B C 1
ATOM 6663 O O . GLU B 1 399 ? -23.391 -18.625 -7.762 1 98.44 399 GLU B O 1
ATOM 6668 N N . VAL B 1 400 ? -23.359 -18.875 -9.984 1 98.75 400 VAL B N 1
ATOM 6669 C CA . VAL B 1 400 ? -21.953 -19.281 -10.008 1 98.75 400 VAL B CA 1
ATOM 6670 C C . VAL B 1 400 ? -21.062 -18.094 -9.648 1 98.75 400 VAL B C 1
ATOM 6672 O O . VAL B 1 400 ? -20 -18.266 -9.062 1 98.75 400 VAL B O 1
ATOM 6675 N N . LEU B 1 401 ? -21.5 -16.844 -10.016 1 98.56 401 LEU B N 1
ATOM 6676 C CA . LEU B 1 401 ? -20.75 -15.672 -9.594 1 98.56 401 LEU B CA 1
ATOM 6677 C C . LEU B 1 401 ? -20.734 -15.562 -8.07 1 98.56 401 LEU B C 1
ATOM 6679 O O . LEU B 1 401 ? -19.703 -15.25 -7.477 1 98.56 401 LEU B O 1
ATOM 6683 N N . ALA B 1 402 ? -21.875 -15.82 -7.438 1 98.19 402 ALA B N 1
ATOM 6684 C CA . ALA B 1 402 ? -21.938 -15.82 -5.977 1 98.19 402 ALA B CA 1
ATOM 6685 C C . ALA B 1 402 ? -21.031 -16.891 -5.387 1 98.19 402 ALA B C 1
ATOM 6687 O O . ALA B 1 402 ? -20.328 -16.656 -4.402 1 98.19 402 ALA B O 1
ATOM 6688 N N . MET B 1 403 ? -21.062 -18.078 -5.969 1 98.62 403 MET B N 1
ATOM 6689 C CA . MET B 1 403 ? -20.25 -19.203 -5.508 1 98.62 403 MET B CA 1
ATOM 6690 C C . MET B 1 403 ? -18.766 -18.906 -5.672 1 98.62 403 MET B C 1
ATOM 6692 O O . MET B 1 403 ? -17.969 -19.172 -4.77 1 98.62 403 MET B O 1
ATOM 6696 N N . ALA B 1 404 ? -18.422 -18.344 -6.82 1 98.69 404 ALA B N 1
ATOM 6697 C CA . ALA B 1 404 ? -17.031 -18 -7.098 1 98.69 404 ALA B CA 1
ATOM 6698 C C . ALA B 1 404 ? -16.5 -16.969 -6.105 1 98.69 404 ALA B C 1
ATOM 6700 O O . ALA B 1 404 ? -15.367 -17.062 -5.633 1 98.69 404 ALA B O 1
ATOM 6701 N N . ASN B 1 405 ? -17.297 -15.984 -5.758 1 97.94 405 ASN B N 1
ATOM 6702 C CA . ASN B 1 405 ? -16.906 -14.883 -4.887 1 97.94 405 ASN B CA 1
ATOM 6703 C C . ASN B 1 405 ? -16.922 -15.305 -3.418 1 97.94 405 ASN B C 1
ATOM 6705 O O . ASN B 1 405 ? -16.359 -14.602 -2.562 1 97.94 405 ASN B O 1
ATOM 6709 N N . ASP B 1 406 ? -17.594 -16.406 -3.125 1 97.62 406 ASP B N 1
ATOM 6710 C CA . ASP B 1 406 ? -17.578 -16.969 -1.774 1 97.62 406 ASP B CA 1
ATOM 6711 C C . ASP B 1 406 ? -16.219 -17.562 -1.436 1 97.62 406 ASP B C 1
ATOM 6713 O O . ASP B 1 406 ? -16.078 -18.781 -1.349 1 97.62 406 ASP B O 1
ATOM 6717 N N . SER B 1 407 ? -15.234 -16.688 -1.275 1 97.19 407 SER B N 1
ATOM 6718 C CA . SER B 1 407 ? -13.836 -17.047 -1.077 1 97.19 407 SER B CA 1
ATOM 6719 C C . SER B 1 407 ? -13.078 -15.977 -0.307 1 97.19 407 SER B C 1
ATOM 6721 O O . SER B 1 407 ? -13.328 -14.781 -0.495 1 97.19 407 SER B O 1
ATOM 6723 N N . ASP B 1 408 ? -12.109 -16.375 0.555 1 96.44 408 ASP B N 1
ATOM 6724 C CA . ASP B 1 408 ? -11.211 -15.43 1.213 1 96.44 408 ASP B CA 1
ATOM 6725 C C . ASP B 1 408 ? -10.156 -14.906 0.24 1 96.44 408 ASP B C 1
ATOM 6727 O O . ASP B 1 408 ? -9.5 -13.898 0.514 1 96.44 408 ASP B O 1
ATOM 6731 N N . TYR B 1 409 ? -10.047 -15.602 -0.865 1 97.62 409 TYR B N 1
ATOM 6732 C CA . TYR B 1 409 ? -9.016 -15.297 -1.857 1 97.62 409 TYR B CA 1
ATOM 6733 C C . TYR B 1 409 ? -9.602 -14.5 -3.018 1 97.62 409 TYR B C 1
ATOM 6735 O O . TYR B 1 409 ? -10.82 -14.398 -3.158 1 97.62 409 TYR B O 1
ATOM 6743 N N . GLY B 1 410 ? -8.727 -13.852 -3.828 1 98.12 410 GLY B N 1
ATOM 6744 C CA . GLY B 1 410 ? -9.156 -13.109 -5.004 1 98.12 410 GLY B CA 1
ATOM 6745 C C . GLY B 1 410 ? -8.039 -12.883 -6.004 1 98.12 410 GLY B C 1
ATOM 6746 O O . GLY B 1 410 ? -7.887 -11.773 -6.531 1 98.12 410 GLY B O 1
ATOM 6747 N N . LEU B 1 411 ? -7.285 -13.945 -6.34 1 98.06 411 LEU B N 1
ATOM 6748 C CA . LEU B 1 411 ? -6.152 -13.75 -7.238 1 98.06 411 LEU B CA 1
ATOM 6749 C C . LEU B 1 411 ? -6.578 -13.914 -8.695 1 98.06 411 LEU B C 1
ATOM 6751 O O . LEU B 1 411 ? -6.73 -12.93 -9.414 1 98.06 411 LEU B O 1
ATOM 6755 N N . THR B 1 412 ? -6.871 -15.195 -9.117 1 98.38 412 THR B N 1
ATOM 6756 C CA . THR B 1 412 ? -7.211 -15.406 -10.523 1 98.38 412 THR B CA 1
ATOM 6757 C C . THR B 1 412 ? -8.578 -16.062 -10.656 1 98.38 412 THR B C 1
ATOM 6759 O O . THR B 1 412 ? -9.109 -16.609 -9.68 1 98.38 412 THR B O 1
ATOM 6762 N N . SER B 1 413 ? -9.18 -15.969 -11.812 1 98.75 413 SER B N 1
ATOM 6763 C CA . SER B 1 413 ? -10.438 -16.594 -12.211 1 98.75 413 SER B CA 1
ATOM 6764 C C . SER B 1 413 ? -10.508 -16.797 -13.719 1 98.75 413 SER B C 1
ATOM 6766 O O . SER B 1 413 ? -9.766 -16.172 -14.469 1 98.75 413 SER B O 1
ATOM 6768 N N . SER B 1 414 ? -11.289 -17.734 -14.125 1 98.75 414 SER B N 1
ATOM 6769 C CA . SER B 1 414 ? -11.484 -17.938 -15.562 1 98.75 414 SER B CA 1
ATOM 6770 C C . SER B 1 414 ? -12.922 -18.312 -15.883 1 98.75 414 SER B C 1
ATOM 6772 O O . SER B 1 414 ? -13.633 -18.844 -15.023 1 98.75 414 SER B O 1
ATOM 6774 N N . ILE B 1 415 ? -13.312 -17.984 -17.094 1 98.88 415 ILE B N 1
ATOM 6775 C CA . ILE B 1 415 ? -14.625 -18.359 -17.578 1 98.88 415 ILE B CA 1
ATOM 6776 C C . ILE B 1 415 ? -14.547 -18.703 -19.062 1 98.88 415 ILE B C 1
ATOM 6778 O O . ILE B 1 415 ? -13.789 -18.078 -19.812 1 98.88 415 ILE B O 1
ATOM 6782 N N . TYR B 1 416 ? -15.281 -19.734 -19.469 1 98.88 416 TYR B N 1
ATOM 6783 C CA . TYR B 1 416 ? -15.367 -20.203 -20.844 1 98.88 416 TYR B CA 1
ATOM 6784 C C . TYR B 1 416 ? -16.781 -20.047 -21.391 1 98.88 416 TYR B C 1
ATOM 6786 O O . TYR B 1 416 ? -17.719 -20.672 -20.875 1 98.88 416 TYR B O 1
ATOM 6794 N N . THR B 1 417 ? -17 -19.234 -22.312 1 98.75 417 THR B N 1
ATOM 6795 C CA . THR B 1 417 ? -18.297 -18.906 -22.922 1 98.75 417 THR B CA 1
ATOM 6796 C C . THR B 1 417 ? -18.125 -18.266 -24.297 1 98.75 417 THR B C 1
ATOM 6798 O O . THR B 1 417 ? -17.094 -17.656 -24.562 1 98.75 417 THR B O 1
ATOM 6801 N N . ARG B 1 418 ? -19.062 -18.391 -25.172 1 97.75 418 ARG B N 1
ATOM 6802 C CA . ARG B 1 418 ? -19.078 -17.734 -26.469 1 97.75 418 ARG B CA 1
ATOM 6803 C C . ARG B 1 418 ? -20.031 -16.547 -26.484 1 97.75 418 ARG B C 1
ATOM 6805 O O . ARG B 1 418 ? -20.156 -15.859 -27.5 1 97.75 418 ARG B O 1
ATOM 6812 N N . ASP B 1 419 ? -20.703 -16.359 -25.344 1 97.81 419 ASP B N 1
ATOM 6813 C CA . ASP B 1 419 ? -21.703 -15.297 -25.25 1 97.81 419 ASP B CA 1
ATOM 6814 C C . ASP B 1 419 ? -21.078 -14.023 -24.688 1 97.81 419 ASP B C 1
ATOM 6816 O O . ASP B 1 419 ? -20.562 -14.016 -23.562 1 97.81 419 ASP B O 1
ATOM 6820 N N . LEU B 1 420 ? -21.219 -12.992 -25.469 1 96.81 420 LEU B N 1
ATOM 6821 C CA . LEU B 1 420 ? -20.641 -11.703 -25.094 1 96.81 420 LEU B CA 1
ATOM 6822 C C . LEU B 1 420 ? -21.266 -11.188 -23.797 1 96.81 420 LEU B C 1
ATOM 6824 O O . LEU B 1 420 ? -20.578 -10.656 -22.938 1 96.81 420 LEU B O 1
ATOM 6828 N N . ASN B 1 421 ? -22.594 -11.242 -23.672 1 97.56 421 ASN B N 1
ATOM 6829 C CA . ASN B 1 421 ? -23.281 -10.734 -22.484 1 97.56 421 ASN B CA 1
ATOM 6830 C C . ASN B 1 421 ? -22.828 -11.469 -21.234 1 97.56 421 ASN B C 1
ATOM 6832 O O . ASN B 1 421 ? -22.641 -10.852 -20.172 1 97.56 421 ASN B O 1
ATOM 6836 N N . VAL B 1 422 ? -22.641 -12.805 -21.359 1 98.19 422 VAL B N 1
ATOM 6837 C CA . VAL B 1 422 ? -22.172 -13.617 -20.234 1 98.19 422 VAL B CA 1
ATOM 6838 C C . VAL B 1 422 ? -20.766 -13.188 -19.844 1 98.19 422 VAL B C 1
ATOM 6840 O O . VAL B 1 422 ? -20.484 -12.984 -18.656 1 98.19 422 VAL B O 1
ATOM 6843 N N . ALA B 1 423 ? -19.891 -13.039 -20.812 1 98.06 423 ALA B N 1
ATOM 6844 C CA . ALA B 1 423 ? -18.516 -12.633 -20.562 1 98.06 423 ALA B CA 1
ATOM 6845 C C . ALA B 1 423 ? -18.469 -11.281 -19.844 1 98.06 423 ALA B C 1
ATOM 6847 O O . ALA B 1 423 ? -17.734 -11.125 -18.859 1 98.06 423 ALA B O 1
ATOM 6848 N N . MET B 1 424 ? -19.25 -10.336 -20.281 1 97.5 424 MET B N 1
ATOM 6849 C CA . MET B 1 424 ? -19.234 -8.992 -19.719 1 97.5 424 MET B CA 1
ATOM 6850 C C . MET B 1 424 ? -19.797 -8.992 -18.297 1 97.5 424 MET B C 1
ATOM 6852 O O . MET B 1 424 ? -19.281 -8.281 -17.422 1 97.5 424 MET B O 1
ATOM 6856 N N . LYS B 1 425 ? -20.828 -9.766 -18.078 1 97.81 425 LYS B N 1
ATOM 6857 C CA . LYS B 1 425 ? -21.391 -9.883 -16.719 1 97.81 425 LYS B CA 1
ATOM 6858 C C . LYS B 1 425 ? -20.391 -10.547 -15.781 1 97.81 425 LYS B C 1
ATOM 6860 O O . LYS B 1 425 ? -20.297 -10.172 -14.609 1 97.81 425 LYS B O 1
ATOM 6865 N N . ALA B 1 426 ? -19.672 -11.516 -16.297 1 98.31 426 ALA B N 1
ATOM 6866 C CA . ALA B 1 426 ? -18.656 -12.195 -15.492 1 98.31 426 ALA B CA 1
ATOM 6867 C C . ALA B 1 426 ? -17.516 -11.25 -15.133 1 98.31 426 ALA B C 1
ATOM 6869 O O . ALA B 1 426 ? -17.047 -11.242 -13.992 1 98.31 426 ALA B O 1
ATOM 6870 N N . ILE B 1 427 ? -17.047 -10.484 -16.078 1 97.75 427 ILE B N 1
ATOM 6871 C CA . ILE B 1 427 ? -15.992 -9.508 -15.852 1 97.75 427 ILE B CA 1
ATOM 6872 C C . ILE B 1 427 ? -16.406 -8.555 -14.734 1 97.75 427 ILE B C 1
ATOM 6874 O O . ILE B 1 427 ? -15.609 -8.273 -13.828 1 97.75 427 ILE B O 1
ATOM 6878 N N . LYS B 1 428 ? -17.594 -8.148 -14.758 1 96.62 428 LYS B N 1
ATOM 6879 C CA . LYS B 1 428 ? -18.094 -7.203 -13.758 1 96.62 428 LYS B CA 1
ATOM 6880 C C . LYS B 1 428 ? -18.312 -7.891 -12.414 1 96.62 428 LYS B C 1
ATOM 6882 O O . LYS B 1 428 ? -18.109 -7.289 -11.359 1 96.62 428 LYS B O 1
ATOM 6887 N N . GLY B 1 429 ? -18.703 -9.109 -12.469 1 97.31 429 GLY B N 1
ATOM 6888 C CA . GLY B 1 429 ? -19.188 -9.773 -11.273 1 97.31 429 GLY B CA 1
ATOM 6889 C C . GLY B 1 429 ? -18.109 -10.539 -10.523 1 97.31 429 GLY B C 1
ATOM 6890 O O . GLY B 1 429 ? -18.234 -10.773 -9.32 1 97.31 429 GLY B O 1
ATOM 6891 N N . LEU B 1 430 ? -17.062 -11 -11.211 1 98.38 430 LEU B N 1
ATOM 6892 C CA . LEU B 1 430 ? -15.992 -11.758 -10.57 1 98.38 430 LEU B CA 1
ATOM 6893 C C . LEU B 1 430 ? -15.047 -10.828 -9.812 1 98.38 430 LEU B C 1
ATOM 6895 O O . LEU B 1 430 ? -14.508 -9.875 -10.383 1 98.38 430 LEU B O 1
ATOM 6899 N N . LYS B 1 431 ? -14.867 -11.062 -8.523 1 97.69 431 LYS B N 1
ATOM 6900 C CA . LYS B 1 431 ? -14.039 -10.227 -7.656 1 97.69 431 LYS B CA 1
ATOM 6901 C C . LYS B 1 431 ? -12.648 -10.836 -7.477 1 97.69 431 LYS B C 1
ATOM 6903 O O . LYS B 1 431 ? -12.273 -11.227 -6.371 1 97.69 431 LYS B O 1
ATOM 6908 N N . PHE B 1 432 ? -11.883 -10.906 -8.539 1 98.5 432 PHE B N 1
ATOM 6909 C CA . PHE B 1 432 ? -10.531 -11.445 -8.633 1 98.5 432 PHE B CA 1
ATOM 6910 C C . PHE B 1 432 ? -9.617 -10.484 -9.383 1 98.5 432 PHE B C 1
ATOM 6912 O O . PHE B 1 432 ? -10.055 -9.789 -10.297 1 98.5 432 PHE B O 1
ATOM 6919 N N . GLY B 1 433 ? -8.375 -10.438 -9.031 1 98.31 433 GLY B N 1
ATOM 6920 C CA . GLY B 1 433 ? -7.41 -9.539 -9.641 1 98.31 433 GLY B CA 1
ATOM 6921 C C . GLY B 1 433 ? -7.18 -9.82 -11.109 1 98.31 433 GLY B C 1
ATOM 6922 O O . GLY B 1 433 ? -6.855 -8.906 -11.883 1 98.31 433 GLY B O 1
ATOM 6923 N N . GLU B 1 434 ? -7.355 -11.141 -11.5 1 98.5 434 GLU B N 1
ATOM 6924 C CA . GLU B 1 434 ? -7.18 -11.539 -12.891 1 98.5 434 GLU B CA 1
ATOM 6925 C C . GLU B 1 434 ? -8.32 -12.453 -13.352 1 98.5 434 GLU B C 1
ATOM 6927 O O . GLU B 1 434 ? -8.734 -13.352 -12.617 1 98.5 434 GLU B O 1
ATOM 6932 N N . THR B 1 435 ? -8.828 -12.148 -14.492 1 98.75 435 THR B N 1
ATOM 6933 C CA . THR B 1 435 ? -9.852 -12.977 -15.117 1 98.75 435 THR B CA 1
ATOM 6934 C C . THR B 1 435 ? -9.445 -13.367 -16.531 1 98.75 435 THR B C 1
ATOM 6936 O O . THR B 1 435 ? -9.125 -12.508 -17.359 1 98.75 435 THR B O 1
ATOM 6939 N N . TYR B 1 436 ? -9.406 -14.641 -16.766 1 98.69 436 TYR B N 1
ATOM 6940 C CA . TYR B 1 436 ? -9.07 -15.195 -18.078 1 98.69 436 TYR B CA 1
ATOM 6941 C C . TYR B 1 436 ? -10.32 -15.688 -18.797 1 98.69 436 TYR B C 1
ATOM 6943 O O . TYR B 1 436 ? -11.078 -16.5 -18.25 1 98.69 436 TYR B O 1
ATOM 6951 N N . ILE B 1 437 ? -10.555 -15.227 -19.969 1 98.62 437 ILE B N 1
ATOM 6952 C CA . ILE B 1 437 ? -11.727 -15.633 -20.75 1 98.62 437 ILE B CA 1
ATOM 6953 C C . ILE B 1 437 ? -11.281 -16.453 -21.953 1 98.62 437 ILE B C 1
ATOM 6955 O O . ILE B 1 437 ? -10.578 -15.945 -22.844 1 98.62 437 ILE B O 1
ATOM 6959 N N . ASN B 1 438 ? -11.633 -17.703 -22 1 98.12 438 ASN B N 1
ATOM 6960 C CA . ASN B 1 438 ? -11.398 -18.641 -23.094 1 98.12 438 ASN B CA 1
ATOM 6961 C C . ASN B 1 438 ? -9.914 -18.891 -23.312 1 98.12 438 ASN B C 1
ATOM 6963 O O . ASN B 1 438 ? -9.445 -18.938 -24.453 1 98.12 438 ASN B O 1
ATOM 6967 N N . ARG B 1 439 ? -9.227 -19.078 -22.156 1 95.56 439 ARG B N 1
ATOM 6968 C CA . ARG B 1 439 ? -7.816 -19.453 -22.172 1 95.56 439 ARG B CA 1
ATOM 6969 C C . ARG B 1 439 ? -7.328 -19.859 -20.797 1 95.56 439 ARG B C 1
ATOM 6971 O O . ARG B 1 439 ? -8.109 -19.875 -19.844 1 95.56 439 ARG B O 1
ATOM 6978 N N . GLU B 1 440 ? -6.047 -20.219 -20.719 1 93.81 440 GLU B N 1
ATOM 6979 C CA . GLU B 1 440 ? -5.473 -20.734 -19.484 1 93.81 440 GLU B CA 1
ATOM 6980 C C . GLU B 1 440 ? -5.172 -19.625 -18.5 1 93.81 440 GLU B C 1
ATOM 6982 O O . GLU B 1 440 ? -5.172 -18.438 -18.875 1 93.81 440 GLU B O 1
ATOM 6987 N N . ASN B 1 441 ? -4.969 -19.969 -17.25 1 94.94 441 ASN B N 1
ATOM 6988 C CA . ASN B 1 441 ? -4.719 -19.047 -16.141 1 94.94 441 ASN B CA 1
ATOM 6989 C C . ASN B 1 441 ? -3.242 -18.672 -16.047 1 94.94 441 ASN B C 1
ATOM 6991 O O . ASN B 1 441 ? -2.541 -19.109 -15.141 1 94.94 441 ASN B O 1
ATOM 6995 N N . PHE B 1 442 ? -2.764 -17.734 -16.844 1 93.38 442 PHE B N 1
ATOM 6996 C CA . PHE B 1 442 ? -1.395 -17.234 -16.766 1 93.38 442 PHE B CA 1
ATOM 6997 C C . PHE B 1 442 ? -1.293 -15.828 -17.344 1 93.38 442 PHE B C 1
ATOM 6999 O O . PHE B 1 442 ? -1.819 -15.562 -18.422 1 93.38 442 PHE B O 1
ATOM 7006 N N . GLU B 1 443 ? -0.559 -15.016 -16.688 1 94.06 443 GLU B N 1
ATOM 7007 C CA . GLU B 1 443 ? -0.552 -13.594 -17.031 1 94.06 443 GLU B CA 1
ATOM 7008 C C . GLU B 1 443 ? 0.584 -13.258 -17.984 1 94.06 443 GLU B C 1
ATOM 7010 O O . GLU B 1 443 ? 1.527 -14.039 -18.141 1 94.06 443 GLU B O 1
ATOM 7015 N N . ALA B 1 444 ? 0.457 -12.109 -18.609 1 96.19 444 ALA B N 1
ATOM 7016 C CA . ALA B 1 444 ? 1.509 -11.508 -19.438 1 96.19 444 ALA B CA 1
ATOM 7017 C C . ALA B 1 444 ? 2.438 -10.641 -18.594 1 96.19 444 ALA B C 1
ATOM 7019 O O . ALA B 1 444 ? 2.002 -10.023 -17.625 1 96.19 444 ALA B O 1
ATOM 7020 N N . MET B 1 445 ? 3.721 -10.492 -18.969 1 96.69 445 MET B N 1
ATOM 7021 C CA . MET B 1 445 ? 4.68 -9.719 -18.172 1 96.69 445 MET B CA 1
ATOM 7022 C C . MET B 1 445 ? 4.316 -8.242 -18.188 1 96.69 445 MET B C 1
ATOM 7024 O O . MET B 1 445 ? 4.691 -7.504 -17.266 1 96.69 445 MET B O 1
ATOM 7028 N N . GLN B 1 446 ? 3.598 -7.793 -19.281 1 97.38 446 GLN B N 1
ATOM 7029 C CA . GLN B 1 446 ? 3.24 -6.379 -19.344 1 97.38 446 GLN B CA 1
ATOM 7030 C C . GLN B 1 446 ? 1.905 -6.117 -18.656 1 97.38 446 GLN B C 1
ATOM 7032 O O . GLN B 1 446 ? 1.423 -4.984 -18.625 1 97.38 446 GLN B O 1
ATOM 7037 N N . GLY B 1 447 ? 1.248 -7.191 -18.219 1 97.38 447 GLY B N 1
ATOM 7038 C CA . GLY B 1 447 ? 0.023 -7.031 -17.453 1 97.38 447 GLY B CA 1
ATOM 7039 C C . GLY B 1 447 ? 0.262 -6.535 -16.031 1 97.38 447 GLY B C 1
ATOM 7040 O O . GLY B 1 447 ? 1.099 -5.656 -15.82 1 97.38 447 GLY B O 1
ATOM 7041 N N . PHE B 1 448 ? -0.525 -7.055 -15.133 1 97.69 448 PHE B N 1
ATOM 7042 C CA . PHE B 1 448 ? -0.414 -6.719 -13.719 1 97.69 448 PHE B CA 1
ATOM 7043 C C . PHE B 1 448 ? -0.927 -7.863 -12.844 1 97.69 448 PHE B C 1
ATOM 7045 O O . PHE B 1 448 ? -2.107 -8.211 -12.906 1 97.69 448 PHE B O 1
ATOM 7052 N N . HIS B 1 449 ? 0.009 -8.477 -12.172 1 98 449 HIS B N 1
ATOM 7053 C CA . HIS B 1 449 ? -0.314 -9.57 -11.266 1 98 449 HIS B CA 1
ATOM 7054 C C . HIS B 1 449 ? -0.591 -9.062 -9.859 1 98 449 HIS B C 1
ATOM 7056 O O . HIS B 1 449 ? 0.341 -8.781 -9.102 1 98 449 HIS B O 1
ATOM 7062 N N . ALA B 1 450 ? -1.877 -8.93 -9.516 1 96.69 450 ALA B N 1
ATOM 7063 C CA . ALA B 1 450 ? -2.311 -8.383 -8.234 1 96.69 450 ALA B CA 1
ATOM 7064 C C . ALA B 1 450 ? -3.564 -9.086 -7.73 1 96.69 450 ALA B C 1
ATOM 7066 O O . ALA B 1 450 ? -4.5 -9.328 -8.5 1 96.69 450 ALA B O 1
ATOM 7067 N N . GLY B 1 451 ? -3.576 -9.477 -6.488 1 96.88 451 GLY B N 1
ATOM 7068 C CA . GLY B 1 451 ? -4.703 -10.195 -5.906 1 96.88 451 GLY B CA 1
ATOM 7069 C C . GLY B 1 451 ? -5.59 -9.305 -5.051 1 96.88 451 GLY B C 1
ATOM 7070 O O . GLY B 1 451 ? -5.137 -8.289 -4.523 1 96.88 451 GLY B O 1
ATOM 7071 N N . TRP B 1 452 ? -6.859 -9.742 -4.949 1 96.88 452 TRP B N 1
ATOM 7072 C CA . TRP B 1 452 ? -7.828 -9.109 -4.062 1 96.88 452 TRP B CA 1
ATOM 7073 C C . TRP B 1 452 ? -7.871 -9.82 -2.711 1 96.88 452 TRP B C 1
ATOM 7075 O O . TRP B 1 452 ? -7.418 -10.961 -2.586 1 96.88 452 TRP B O 1
ATOM 7085 N N . ARG B 1 453 ? -8.414 -9.125 -1.645 1 97 453 ARG B N 1
ATOM 7086 C CA . ARG B 1 453 ? -8.648 -9.688 -0.32 1 97 453 ARG B CA 1
ATOM 7087 C C . ARG B 1 453 ? -7.383 -10.352 0.22 1 97 453 ARG B C 1
ATOM 7089 O O . ARG B 1 453 ? -6.328 -9.719 0.296 1 97 453 ARG B O 1
ATOM 7096 N N . LYS B 1 454 ? -7.438 -11.625 0.594 1 97.69 454 LYS B N 1
ATOM 7097 C CA . LYS B 1 454 ? -6.293 -12.25 1.253 1 97.69 454 LYS B CA 1
ATOM 7098 C C . LYS B 1 454 ? -5.258 -12.711 0.233 1 97.69 454 LYS B C 1
ATOM 7100 O O . LYS B 1 454 ? -4.195 -13.219 0.604 1 97.69 454 LYS B O 1
ATOM 7105 N N . SER B 1 455 ? -5.523 -12.461 -1.052 1 98 455 SER B N 1
ATOM 7106 C CA . SER B 1 455 ? -4.555 -12.828 -2.082 1 98 455 SER B CA 1
ATOM 7107 C C . SER B 1 455 ? -3.469 -11.766 -2.217 1 98 455 SER B C 1
ATOM 7109 O O . SER B 1 455 ? -2.461 -11.992 -2.891 1 98 455 SER B O 1
ATOM 7111 N N . GLY B 1 456 ? -3.742 -10.578 -1.614 1 97 456 GLY B N 1
ATOM 7112 C CA . GLY B 1 456 ? -2.531 -9.773 -1.563 1 97 456 GLY B CA 1
ATOM 7113 C C . GLY B 1 456 ? -2.805 -8.289 -1.515 1 97 456 GLY B C 1
ATOM 7114 O O . GLY B 1 456 ? -3.963 -7.863 -1.477 1 97 456 GLY B O 1
ATOM 7115 N N . ILE B 1 457 ? -1.749 -7.48 -1.403 1 97.06 457 ILE B N 1
ATOM 7116 C CA . ILE B 1 457 ? -1.631 -6.031 -1.481 1 97.06 457 ILE B CA 1
ATOM 7117 C C . ILE B 1 457 ? -0.548 -5.656 -2.49 1 97.06 457 ILE B C 1
ATOM 7119 O O . ILE B 1 457 ? 0.535 -6.242 -2.496 1 97.06 457 ILE B O 1
ATOM 7123 N N . GLY B 1 458 ? -0.85 -4.66 -3.295 1 96.69 458 GLY B N 1
ATOM 7124 C CA . GLY B 1 458 ? 0.091 -4.344 -4.359 1 96.69 458 GLY B CA 1
ATOM 7125 C C . GLY B 1 458 ? 0.074 -5.355 -5.488 1 96.69 458 GLY B C 1
ATOM 7126 O O . GLY B 1 458 ? -0.958 -5.969 -5.766 1 96.69 458 GLY B O 1
ATOM 7127 N N . GLY B 1 459 ? 1.173 -5.414 -6.207 1 97.56 459 GLY B N 1
ATOM 7128 C CA . GLY B 1 459 ? 1.26 -6.344 -7.324 1 97.56 459 GLY B CA 1
ATOM 7129 C C . GLY B 1 459 ? 2.586 -6.273 -8.055 1 97.56 459 GLY B C 1
ATOM 7130 O O . GLY B 1 459 ? 3.539 -5.664 -7.57 1 97.56 459 GLY B O 1
ATOM 7131 N N . ALA B 1 460 ? 2.66 -7.043 -9.062 1 97.88 460 ALA B N 1
ATOM 7132 C CA . ALA B 1 460 ? 3.895 -7.164 -9.836 1 97.88 460 ALA B CA 1
ATOM 7133 C C . ALA B 1 460 ? 3.611 -7.105 -11.336 1 97.88 460 ALA B C 1
ATOM 7135 O O . ALA B 1 460 ? 2.457 -7.211 -11.758 1 97.88 460 ALA B O 1
ATOM 7136 N N . ASP B 1 461 ? 4.652 -6.859 -12.109 1 97.75 461 ASP B N 1
ATOM 7137 C CA . ASP B 1 461 ? 4.688 -6.914 -13.57 1 97.75 461 ASP B CA 1
ATOM 7138 C C . ASP B 1 461 ? 4.148 -5.621 -14.18 1 97.75 461 ASP B C 1
ATOM 7140 O O . ASP B 1 461 ? 3.371 -4.902 -13.547 1 97.75 461 ASP B O 1
ATOM 7144 N N . GLY B 1 462 ? 4.594 -5.348 -15.359 1 97.69 462 GLY B N 1
ATOM 7145 C CA . GLY B 1 462 ? 4.117 -4.207 -16.125 1 97.69 462 GLY B CA 1
ATOM 7146 C C . GLY B 1 462 ? 4.406 -2.877 -15.453 1 97.69 462 GLY B C 1
ATOM 7147 O O . GLY B 1 462 ? 5.273 -2.791 -14.578 1 97.69 462 GLY B O 1
ATOM 7148 N N . ARG B 1 463 ? 3.711 -1.925 -15.93 1 97.38 463 ARG B N 1
ATOM 7149 C CA . ARG B 1 463 ? 3.861 -0.559 -15.438 1 97.38 463 ARG B CA 1
ATOM 7150 C C . ARG B 1 463 ? 3.469 -0.461 -13.961 1 97.38 463 ARG B C 1
ATOM 7152 O O . ARG B 1 463 ? 4.148 0.206 -13.18 1 97.38 463 ARG B O 1
ATOM 7159 N N . HIS B 1 464 ? 2.404 -1.106 -13.648 1 97.88 464 HIS B N 1
ATOM 7160 C CA . HIS B 1 464 ? 1.883 -1.003 -12.289 1 97.88 464 HIS B CA 1
ATOM 7161 C C . HIS B 1 464 ? 2.812 -1.68 -11.289 1 97.88 464 HIS B C 1
ATOM 7163 O O . HIS B 1 464 ? 2.99 -1.19 -10.172 1 97.88 464 HIS B O 1
ATOM 7169 N N . GLY B 1 465 ? 3.398 -2.832 -11.711 1 98.25 465 GLY B N 1
ATOM 7170 C CA . GLY B 1 465 ? 4.402 -3.463 -10.867 1 98.25 465 GLY B CA 1
ATOM 7171 C C . GLY B 1 465 ? 5.637 -2.607 -10.664 1 98.25 465 GLY B C 1
ATOM 7172 O O . GLY B 1 465 ? 6.215 -2.586 -9.578 1 98.25 465 GLY B O 1
ATOM 7173 N N . LEU B 1 466 ? 6.062 -1.909 -11.734 1 98.62 466 LEU B N 1
ATOM 7174 C CA . LEU B 1 466 ? 7.176 -0.972 -11.648 1 98.62 466 LEU B CA 1
ATOM 7175 C C . LEU B 1 466 ? 6.875 0.137 -10.648 1 98.62 466 LEU B C 1
ATOM 7177 O O . LEU B 1 466 ? 7.727 0.49 -9.828 1 98.62 466 LEU B O 1
ATOM 7181 N N . ASN B 1 467 ? 5.68 0.655 -10.68 1 98 467 ASN B N 1
ATOM 7182 C CA . ASN B 1 467 ? 5.285 1.785 -9.852 1 98 467 ASN B CA 1
ATOM 7183 C C . ASN B 1 467 ? 5.312 1.427 -8.367 1 98 467 ASN B C 1
ATOM 7185 O O . ASN B 1 467 ? 5.438 2.307 -7.512 1 98 467 ASN B O 1
ATOM 7189 N N . GLU B 1 468 ? 5.156 0.124 -8.023 1 98.19 468 GLU B N 1
ATOM 7190 C CA . GLU B 1 468 ? 5.223 -0.305 -6.625 1 98.19 468 GLU B CA 1
ATOM 7191 C C . GLU B 1 468 ? 6.57 0.037 -6.004 1 98.19 468 GLU B C 1
ATOM 7193 O O . GLU B 1 468 ? 6.688 0.147 -4.781 1 98.19 468 GLU B O 1
ATOM 7198 N N . TYR B 1 469 ? 7.605 0.259 -6.812 1 98.69 469 TYR B N 1
ATOM 7199 C CA . TYR B 1 469 ? 8.961 0.479 -6.32 1 98.69 469 TYR B CA 1
ATOM 7200 C C . TYR B 1 469 ? 9.336 1.956 -6.387 1 98.69 469 TYR B C 1
ATOM 7202 O O . TYR B 1 469 ? 10.508 2.312 -6.285 1 98.69 469 TYR B O 1
ATOM 7210 N N . LEU B 1 470 ? 8.312 2.773 -6.602 1 98.12 470 LEU B N 1
ATOM 7211 C CA . LEU B 1 470 ? 8.492 4.223 -6.648 1 98.12 470 LEU B CA 1
ATOM 7212 C C . LEU B 1 470 ? 7.637 4.91 -5.59 1 98.12 470 LEU B C 1
ATOM 7214 O O . LEU B 1 470 ? 6.562 4.414 -5.234 1 98.12 470 LEU B O 1
ATOM 7218 N N . GLN B 1 471 ? 8.141 5.957 -5.043 1 97.06 471 GLN B N 1
ATOM 7219 C CA . GLN B 1 471 ? 7.336 6.863 -4.23 1 97.06 471 GLN B CA 1
ATOM 7220 C C . GLN B 1 471 ? 7.297 8.266 -4.836 1 97.06 471 GLN B C 1
ATOM 7222 O O . GLN B 1 471 ? 8.125 8.602 -5.688 1 97.06 471 GLN B O 1
ATOM 7227 N N . THR B 1 472 ? 6.34 9.07 -4.363 1 97.5 472 THR B N 1
ATOM 7228 C CA . THR B 1 472 ? 6.121 10.375 -4.98 1 97.5 472 THR B CA 1
ATOM 7229 C C . THR B 1 472 ? 6.754 11.484 -4.141 1 97.5 472 THR B C 1
ATOM 7231 O O . THR B 1 472 ? 6.863 11.359 -2.922 1 97.5 472 THR B O 1
ATOM 7234 N N . GLN B 1 473 ? 7.211 12.461 -4.773 1 98.31 473 GLN B N 1
ATOM 7235 C CA . GLN B 1 473 ? 7.551 13.758 -4.191 1 98.31 473 GLN B CA 1
ATOM 7236 C C . GLN B 1 473 ? 6.859 14.891 -4.941 1 98.31 473 GLN B C 1
ATOM 7238 O O . GLN B 1 473 ? 7.207 15.188 -6.086 1 98.31 473 GLN B O 1
ATOM 7243 N N . VAL B 1 474 ? 5.93 15.477 -4.316 1 98.56 474 VAL B N 1
ATOM 7244 C CA . VAL B 1 474 ? 5.277 16.641 -4.906 1 98.56 474 VAL B CA 1
ATOM 7245 C C . VAL B 1 474 ? 6.051 17.906 -4.543 1 98.56 474 VAL B C 1
ATOM 7247 O O . VAL B 1 474 ? 6.371 18.141 -3.373 1 98.56 474 VAL B O 1
ATOM 7250 N N . VAL B 1 475 ? 6.32 18.688 -5.508 1 98.56 475 VAL B N 1
ATOM 7251 C CA . VAL B 1 475 ? 7.027 19.953 -5.316 1 98.56 475 VAL B CA 1
ATOM 7252 C C . VAL B 1 475 ? 6.133 21.109 -5.73 1 98.56 475 VAL B C 1
ATOM 7254 O O . VAL B 1 475 ? 5.621 21.141 -6.855 1 98.56 475 VAL B O 1
ATOM 7257 N N . TYR B 1 476 ? 5.863 21.953 -4.828 1 98.44 476 TYR B N 1
ATOM 7258 C CA . TYR B 1 476 ? 5.203 23.219 -5.113 1 98.44 476 TYR B CA 1
ATOM 7259 C C . TYR B 1 476 ? 6.223 24.344 -5.27 1 98.44 476 TYR B C 1
ATOM 7261 O O . TYR B 1 476 ? 6.863 24.75 -4.293 1 98.44 476 TYR B O 1
ATOM 7269 N N . LEU B 1 477 ? 6.402 24.781 -6.484 1 96.69 477 LEU B N 1
ATOM 7270 C CA . LEU B 1 477 ? 7.406 25.781 -6.82 1 96.69 477 LEU B CA 1
ATOM 7271 C C . LEU B 1 477 ? 6.754 27.125 -7.129 1 96.69 477 LEU B C 1
ATOM 7273 O O . LEU B 1 477 ? 6.082 27.266 -8.148 1 96.69 477 LEU B O 1
ATOM 7277 N N . GLN B 1 478 ? 6.949 28.078 -6.234 1 94.44 478 GLN B N 1
ATOM 7278 C CA . GLN B 1 478 ? 6.391 29.406 -6.406 1 94.44 478 GLN B CA 1
ATOM 7279 C C . GLN B 1 478 ? 7.43 30.375 -6.969 1 94.44 478 GLN B C 1
ATOM 7281 O O . GLN B 1 478 ? 8.539 30.469 -6.449 1 94.44 478 GLN B O 1
ATOM 7286 N N . ALA B 1 479 ? 7.082 31.109 -8.055 1 87.44 479 ALA B N 1
ATOM 7287 C CA . ALA B 1 479 ? 7.953 32.094 -8.664 1 87.44 479 ALA B CA 1
ATOM 7288 C C . ALA B 1 479 ? 7.801 33.469 -7.992 1 87.44 479 ALA B C 1
ATOM 7290 O O . ALA B 1 479 ? 6.723 33.781 -7.484 1 87.44 479 ALA B O 1
#

Sequence (958 aa):
MTAPVQHPMYIDGQFEPGRADAWIDVINPATEALLSRIPDGSAEDAQRAILAAERAQPAWEALPAIERAGWLRKIAAGIRERADEIAALIVAEGGKIQQLAAVEVSFTADYLDYMAEWARRYEGEIIQSDRPGENILLFKRALGVTTGILPWNFPFFLIARKLAPALITGNTIVIKPSEFTPNNAIAFAQIVHDIGLPKGVFNLVLGRGETVGQELAGNPKVAMVSMTGSVAAGEKIMAAAAKNITKVCLELGGKAPAIVMDDADIELAVKAVVDSRVINSGQVCNCVERVYVQKGVYDRFVNRLGEALKEVQFGDPALRDDISMGPLINAAALARVEQKVAKAVAQGARVVLGGKAVAGKGYFYPPTLLLDVRQEMDIVHEETFGPVLPVIAFDTLEEVLAMANDSDYGLTSSIYTRDLNVAMKAIKGLKFGETYINRENFEAMQGFHAGWRKSGIGGADGRHGLNEYLQTQVVYLQAMTAPVQHPMYIDGQFEPGRADAWIDVINPATEALLSRIPDGSAEDAQRAILAAERAQPAWEALPAIERAGWLRKIAAGIRERADEIAALIVAEGGKIQQLAAVEVSFTADYLDYMAEWARRYEGEIIQSDRPGENILLFKRALGVTTGILPWNFPFFLIARKLAPALITGNTIVIKPSEFTPNNAIAFAQIVHDIGLPKGVFNLVLGRGETVGQELAGNPKVAMVSMTGSVAAGEKIMAAAAKNITKVCLELGGKAPAIVMDDADIELAVKAVVDSRVINSGQVCNCVERVYVQKGVYDRFVNRLGEALKEVQFGDPALRDDISMGPLINAAALARVEQKVAKAVAQGARVVLGGKAVAGKGYFYPPTLLLDVRQEMDIVHEETFGPVLPVIAFDTLEEVLAMANDSDYGLTSSIYTRDLNVAMKAIKGLKFGETYINRENFEAMQGFHAGWRKSGIGGADGRHGLNEYLQTQVVYLQA

InterPro domains:
  IPR015590 Aldehyde dehydrogenase domain [PF00171] (22-475)
  IPR016160 Aldehyde dehydrogenase, cysteine active site [PS00070] (278-289)
  IPR016161 Aldehyde/histidinol dehydrogenase [SSF53720] (4-477)
  IPR016162 Aldehyde dehydrogenase, N-terminal [G3DSA:3.40.605.10] (24-469)
  IPR016163 Aldehyde dehydrogenase, C-terminal [G3DSA:3.40.309.10] (254-444)
  IPR029510 Aldehyde dehydrogenase, glutamic acid active site [PS00687] (250-257)
  IPR050740 Aldehyde Dehydrogenase Superfamily [PTHR43353] (3-477)

Secondary structure (DSSP, 8-state):
---PEEPPEEETTEEE----S-EEEEE-TTT--EEEEEE---HHHHHHHHHHHHHHHHHHHHS-HHHHHHHHHHHHHHHHHTHHHHHHHHHHHH---HHHHHHHHHHHHHHHHHHHGGGGT---EEE--SSTTEEEEEEEEE-SEEEEE--SSSTTHHHHHHHHHHHHTT-EEEEE--TTS-HHHHHHHHHHHHHTPPTTTEEE--S-IIIIIHHHHH-TTEEEEEEES-HHHHHHHHHHHHTTT-EEEEE----EEEEE-TTS-HHHHHHHHHHHHHGGGG-STTSEEEEEEEGGGHHHHHHHHHHHHHT--B--TTT-SS-SB---SSHHHHHHHHHHHHHHHHTT-EEEE--SPPSSSS-----EEEES--TTSHHHHS---SSEEEEEEES-HHHHHHHHH-SS--SEEEEE-S-HHHHHHHHHH--SSEEEESS-S---TTS-B---GGGEES-BSHHHHHHTTEEEEEEEEE-/---PEEPPEEETTEEE----S-EEEEE-TTT--EEEEEE---HHHHHHHHHHHHHHHHHHHHS-HHHHHHHHHHHHHHHHHTHHHHHHHHHHHH---HHHHHHHHHHHHHHHHHHHGGGGT---EEEPPSSTTEEEEEEEEE-SEEEEE--SSSTTHHHHHHHHHHHHTT-EEEEE--TTS-HHHHHHHHHHHHHTPPTTTEEE--S-IIIIIHHHHH-TTEEEEEEES-HHHHHHHHHHHHTTT-EEEEE----EEEEE-TTS-HHHHHHHHHHHHHGGGG-STTSEEEEEEEGGGHHHHHHHHHHHHHT--B--TTT-SS-SB---SSHHHHHHHHHHHHHHHHTT-EEEE--SPPSSSS-----EEEES--TTSHHHHS---SSEEEEEEES-HHHHHHHHH-SS--SEEEEE-S-HHHHHHHHHH--SSEEEESS-S---TTS-B---GGGEES-BSHHHHHHTTEEEEEEEEE-

Solvent-accessible surface area (backbone atoms only — not comparable to full-atom values): 45807 Å² total; per-residue (Å²): 128,79,73,62,51,72,47,54,30,33,43,51,66,36,78,35,73,52,86,41,95,44,71,40,73,22,40,19,15,44,66,62,41,79,63,31,30,36,31,42,30,42,45,65,55,36,49,53,30,51,52,30,11,53,69,27,21,65,66,52,42,67,46,56,31,61,60,42,17,51,54,35,43,51,48,23,50,45,44,64,76,40,36,69,61,45,21,52,42,40,25,47,30,38,12,28,32,55,70,58,26,44,48,43,47,54,48,31,26,51,48,25,45,57,48,29,61,42,40,83,61,73,75,61,47,81,48,90,55,95,50,92,61,39,45,33,38,34,42,70,36,47,63,37,26,30,28,34,40,42,39,51,71,57,43,61,35,53,48,42,64,51,46,37,35,26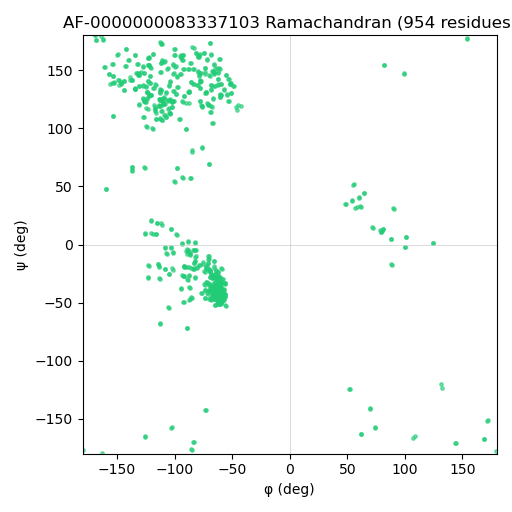,42,39,46,22,22,11,33,35,34,31,50,21,63,56,32,42,65,40,52,50,54,50,49,48,43,43,56,73,74,56,61,63,52,6,40,55,21,39,44,48,28,46,58,87,38,21,44,42,38,52,28,41,38,77,75,34,41,30,32,36,35,40,45,47,47,70,56,47,26,53,40,40,36,38,10,13,80,45,43,32,45,65,31,32,42,28,37,29,57,9,38,32,36,38,42,68,66,28,59,56,69,59,46,39,52,25,50,51,51,26,22,31,42,61,25,9,42,44,64,45,20,48,37,31,35,38,28,21,61,86,37,34,66,63,46,53,53,52,39,51,54,56,51,70,66,60,39,64,50,49,28,90,81,40,88,85,48,63,24,19,18,35,63,34,67,66,55,40,52,50,45,49,49,47,53,52,51,34,41,74,72,56,28,40,73,77,35,64,74,54,68,53,85,71,75,28,27,39,56,52,59,21,38,30,36,71,43,54,84,87,41,62,62,65,60,47,67,69,68,35,31,50,40,42,38,29,74,39,88,46,71,71,56,45,39,54,57,61,54,63,47,67,40,9,24,30,33,32,40,25,59,75,48,66,71,59,52,54,50,44,64,72,56,50,69,29,6,27,36,18,32,59,55,50,59,74,83,57,68,70,42,56,56,31,24,28,56,42,4,20,37,61,48,34,38,29,67,66,20,38,50,70,39,43,39,62,30,32,32,43,41,46,111,128,81,73,61,50,73,48,54,30,32,43,52,65,35,80,35,74,52,86,41,94,44,70,41,74,24,41,19,15,41,66,63,42,80,63,30,30,34,31,41,31,40,44,64,56,37,49,52,30,50,51,29,10,52,70,26,22,66,66,53,42,68,44,57,31,62,60,42,17,50,53,35,44,52,47,22,51,45,44,66,74,40,36,68,62,46,21,51,43,40,25,47,30,39,13,28,31,55,71,58,26,44,48,42,47,52,49,30,26,50,47,26,45,57,46,29,61,41,39,85,61,73,74,60,45,80,47,89,54,94,48,90,59,41,45,32,37,34,41,70,35,46,64,38,27,30,27,34,40,41,39,52,73,55,41,61,35,53,49,45,66,50,46,37,36,28,41,40,46,23,21,11,34,37,34,31,50,20,64,56,32,42,65,40,52,50,54,50,50,49,42,45,56,73,73,56,60,63,52,6,40,55,20,38,44,49,28,46,58,88,37,20,44,44,38,52,30,43,38,79,75,36,43,30,33,35,36,40,44,48,48,70,58,46,27,52,40,41,36,37,10,12,81,44,44,32,44,67,32,32,43,28,39,28,57,8,38,32,37,38,42,69,65,28,59,56,69,59,47,41,51,25,49,51,51,28,22,32,42,60,26,9,42,44,61,46,21,47,37,32,35,38,27,21,60,85,36,34,67,63,45,52,52,53,39,50,54,55,49,67,66,60,38,64,49,49,29,90,81,40,88,84,47,63,23,18,16,35,66,33,66,66,55,40,50,49,44,49,49,46,52,53,50,32,40,74,73,55,28,41,73,77,36,62,74,53,69,52,85,70,76,28,28,38,56,51,59,20,38,30,36,69,43,56,84,86,41,61,62,65,62,47,65,68,68,35,31,49,41,41,39,29,76,37,86,46,71,69,56,47,39,53,58,60,56,65,48,68,40,9,23,31,32,33,40,26,58,75,47,65,70,59,52,54,50,45,64,73,56,52,68,29,7,27,36,20,31,60,54,50,59,72,84,58,68,70,42,55,55,33,23,28,56,42,3,20,37,59,49,35,39,29,67,66,21,38,50,71,38,43,39,62,29,31,32,42,40,46,112

Foldseek 3Di:
DPAFAEAFWQAQLDGDAAPAPDWDFAAFQQFRDTRHIYGAHFLVLLVRLLVFQQVCQVVLQPDQLLVLLVLLLLLLVLLVVCLQVLLLLLCGLQVAFSVVSSVLSNVLSVLSNVLSVCSPPDDWDWDDDPDPQKTKTKDWAFQEEEEEEEESLSQQSVCSQPLNLQSSRRYAYEYETDSSRCVSVSSSSVSSSVVCPGTSSYTYDYHDCVGSVLSNLQPLSHQEYEYEEALVSVVSSVVSNVVNVHHYWYFYAAAAEEEEELAFPLVLSLVQLQLQLARQQNQDRLGHQEYEYAPNCVVVNVVVNVVVLVPAAEHSSVVDNPHSHTAHSHDVLLVLLLVLLVQQVVVPKDWPDFNDFDDDGRRHGGQIEIEPGDLVGPSNEDGSSGRYYYYHYDHDLVVVLVSQQPYQWAFEYEYGHPDPVSVVVSVVSRRHPYYYYSHHRDDDQQDWGDIPHSSTDFTTHHPSNSSSRIDMDMDIDGD/DPAFAEAFWQAQLDGDAAPAPDWDFAAFQQFRDTRHIYGAHFLVLLVRLLVFQQVCQVVLQPDQLLVLLVLLLLLLVLLVVCLQVLLLLLCGLQVAFSVVSSVLSNVLSVLSNVLSVCSVPDDWDWDDDPDPQKTKTKDWAFQEEEEEEEESLSQQSVCSQPLNLQSSRRYAYEYETDSSRCVSVSSSSVSSSVVCPGTSSYTYDYHDCVGSVLSNLQPLSHQEYEYEEALVSVVSSVVSNVVNVHHYWYFYAAAAEEEEELAFPLVLSLVQLQLQLARQQNQDRLGHQEYEYAPNCVVVNLVVNVVVLVPAAEHSSVVDNPHSHTAHNHDVLLVLLLVLLVQQVVVPKDWPDFNDFDDDGRRHGGQIEIEPGDLVGCSNEDGSSGRYYYYHYDHDLVVVLVSQQPYQWAFEYEYGHPDPVSVVCSVVRRRHPYYYYSHHRDDDQQDWGDIPHSSTDFTTHHPSNSSSRIDMDMDIDGD

pLDDT: mean 97.16, std 5.13, range [33.94, 98.94]

Nearest PDB structures (foldseek):
  2opx-assembly1_A  TM=9.974E-01  e=1.823E-91  Escherichia coli BL21(DE3)
  2hg2-assembly1_A  TM=9.972E-01  e=1.064E-90  Escherichia coli
  6pnu-assembly1_D  TM=9.704E-01  e=4.826E-58  Pseudoalteromonas fuliginea
  6pnu-assembly1_C  TM=9.693E-01  e=9.772E-58  Pseudoalteromonas fuliginea
  3rh9-assembly1_A  TM=9.595E-01  e=1.627E-55  Marinobacter nauticus VT8

Organism: NCBI:txid2582917

=== Feature glossary ===
The record interleaves many kinds of information about one protein. Here is each kind framed as the question it answers.

Q: What are the backbone torsion angles?
A: φ (phi) and ψ (psi) are the two rotatable backbone dihedrals per residue: φ is the C(i-1)–N–Cα–C torsion, ψ is the N–Cα–C–N(i+1) torsion, both in degrees on (−180°, 180°]. α-helical residues cluster near (−60°, −45°); β-strand residues near (−120°, +130°). A Ramachandran plot is simply a scatter of (φ, ψ) for every residue.

Q: What is the amino-acid chain?
A: This is the polypeptide sequence — one letter per residue, N-terminus first. Length ranges from a few dozen residues for small domains to over a thousand for large multi-domain proteins.

Q: How mobile is each atom in the crystal?
A: For experimental (PDB) structures, the B-factor (temperature factor) quantifies the positional spread of each atom in the crystal — a combination of thermal vibration and static disorder — in units of Å². High B-factors mark flexible loops or poorly resolved regions; low B-factors mark the rigid, well-ordered core.

Q: Are the domains correctly placed relative to each other?
A: Predicted Aligned Error (PAE) is an AlphaFold confidence matrix: entry (i, j) is the expected error in the position of residue j, in ångströms, when the prediction is superimposed on the true structure at residue i. Low PAE within a block of residues means that block is internally rigid and well-predicted; high PAE between two blocks means their relative placement is uncertain even if each block individually is confident.

Q: How confident is the AlphaFold model at each residue?
A: pLDDT is the predicted lDDT-Cα score: AlphaFold's confidence that the local environment of each residue (all inter-atomic distances within 15 Å) is correctly placed. It is a per-residue number between 0 and 100, with higher meaning more reliable.

Q: What family and function is it annotated with?
A: Functional annotations link the protein to curated databases. InterPro entries identify conserved domains and families by matching the sequence against member-database signatures (Pfam, PROSITE, CDD, …). Gene Ontology (GO) terms describe molecular function, biological process, and cellular component in a controlled vocabulary. CATH places the structure in a hierarchical fold classification (Class/Architecture/Topology/Homologous-superfamily). The organism is the source species.

Q: How big and how compact is the whole molecule?
A: Three whole-structure scalars: the radius of gyration (RMS distance of Cα from centroid, in Å), the count of Cα–Cα contacts (pairs closer than 8 Å and separated by more than four residues in sequence — i.e. tertiary, not local, contacts), and the bounding-box dimensions. Together they distinguish compact globular folds from extended fibres or disordered chains.

Q: What known structures does this most resemble?
A: The Foldseek neighbor list gives the closest experimentally determined structures in the PDB, ranked by structural alignment. TM-score near 1 means near-identical fold; near 0.3 means only rough topology match. This is how one finds what a novel AlphaFold prediction most resembles in the solved-structure universe.

Q: Which residues are buried vs exposed?
A: SASA measures how much of the protein is reachable by solvent. It is computed by rolling a water-sized probe over the atomic surface and summing the exposed area (Å²). Per-residue SASA distinguishes core (buried, low SASA) from surface (exposed, high SASA) residues; total SASA is a whole-molecule size measure.

Q: Which residues are in helices, strands, or loops?
A: Eight-state secondary structure (DSSP): H is the canonical α-helix, G the tighter 3₁₀-helix, I the wider π-helix; E/B are β-structure, T and S are turns and bends, and '-' is everything else. DSSP derives these from the pattern of main-chain N–H···O=C hydrogen bonds, not from the sequence.

Q: Where is each backbone atom in 3D?
A: Structure coordinates are given as an mmCIF _atom_site loop: one row per atom with element, residue name, chain id, sequence number, and x/y/z position in Å. Only the four main-chain atoms per residue are included here; side chains are omitted to keep the record compact.

Q: What if only a Cα trace is available?
A: Three-state secondary structure (P-SEA) collapses the eight DSSP classes into helix (a), strand (b), and coil (c). P-SEA assigns these from Cα geometry alone — distances and angles — without requiring backbone oxygens, so it works on any Cα trace.

Q: What do the rendered images show?
A: The six renders are orthographic views along the three Cartesian axes in both directions. Representation (cartoon, sticks, or surface) and color scheme (sequence-rainbow or by-chain) vary across proteins so the training set covers all the common visualization conventions.

Q: What does the local fold look like, residue by residue?
A: Foldseek's 3Di representation compresses backbone geometry into a per-residue letter drawn from a learned twenty-state alphabet. It captures the tertiary interaction pattern around each residue — which residues are packed against it in space, regardless of where they are in sequence.

Q: What do the diagnostic plots show?
A: The contact map is a binary N×N matrix image: pixel (i, j) is dark where Cα_i and Cα_j are within 8 Å and |i−j|>4. Because the |i−j|>4 filter removes local helical contacts, off-diagonal stripes parallel to the main diagonal indicate parallel β-sheets; stripes perpendicular to it indicate antiparallel β-sheets. The Ramachandran plot scatters every residue's (φ, ψ) pair against the sterically allowed regions. The PAE heatmap renders the predicted-aligned-error matrix.